Protein 4YE4 (pdb70)

B-factor: mean 60.92, std 20.63, range [20.0, 186.81]

Nearest PDB structures (foldseek):
  4ye4-assembly1_L  TM=1.005E+00  e=3.716E-45  Homo sapiens
  7ps2-assembly1_B  TM=9.802E-01  e=1.406E-34  Homo sapiens
  5ijk-assembly2_D  TM=8.109E-01  e=1.691E-35  Homo sapiens
  3v6f-assembly2_D  TM=8.586E-01  e=1.269E-30  Mus musculus
  6ye3-assembly3_H  TM=7.936E-01  e=4.173E-31  Homo sapiens

Foldseek 3Di:
DFDDDQWAKEDCADPVDQALQSVLCVPGHHHDDWDKFWDPQDKDWFALPPFCVLVNVLVSVLVSCVVFAPFQWWAAPNDIDGDDGDQGFYDFGWMKIFDDPQKWKKFAPDALDQQGTMGRGIMIIRIAPTAGLWDKFFFQWPADARCDAKHWYWSDPVPLPTKIKTFHRDWWKKKKKCAQDQKIKIKTDPVVLVVRVVSVLVVVCVVPPNFKEAFAEDDDDFLRWRFIWTDFRSWIKGWHCRVSGGDIGDVDDMDMIMIGTDQWGQDLSHGIIGGHDDDDGHMTMDIIIRRMGIKGWDDDDADPPRGYIYIYGGDSNSSSSVSSRVSRIHMRRD/DAKAKDDDEEEEAQAKDKIKIADDDDQLLQWKKFKWWFAVVDDIGTAKIQGSVRDIDGDPVCPVAKDKGADRVRRMIMIIGGRHDQRRWTKMKMFIWDWDADPVGDIDTGGDGPYIYPIYTYGYHPDDADFWDKDWQAWDPVQDDPFKGKIWIKTDFGDDDDKDKDKPVNPDDPAKDKDDWDQDPVSGIITMIMGMDGPVCQVPPKIKMWMADVVVRDIDIDTHHHD/DAKAKDDQEAAAAQFAKDKIKIFAPDAQQDVVVSFRQKWKWWDDPPDDIHTQAGSFFHGDPPHDPQWGKDDDPSTMMIIMGGGDHLVRQTWMKMWRDSDPPIDIHNTHGYFYDDDWDFFDKDKDWADVVVVVVQKTKIKIKRHWGPDPDKDKWKAFVHNTDDPQKDKDKDQQDSPRRTIMMMMMGMDGNVVVVVTFKIKIWMDDPNDPDIDIDIDGD

Structure (mmCIF, N/CA/C/O backbone):
data_4YE4
#
_entry.id   4YE4
#
_cell.length_a   87.712
_cell.length_b   99.037
_cell.length_c   180.426
_cell.angle_alpha   90.000
_cell.angle_beta   90.000
_cell.angle_gamma   90.000
#
_symmetry.space_group_name_H-M   'I 2 2 2'
#
loop_
_entity.id
_entity.type
_entity.pdbx_description
1 polymer 'HT593.1 gp120'
2 polymer 'Heavy chain human antibody HJ16'
3 polymer 'Light chain of HJ16'
4 non-polymer 2-acetamido-2-deoxy-beta-D-glucopyranose
5 water water
#
loop_
_atom_site.group_PDB
_atom_site.id
_atom_site.type_symbol
_atom_site.label_atom_id
_atom_site.label_alt_id
_atom_site.label_comp_id
_atom_site.label_asym_id
_atom_site.label_entity_id
_atom_site.label_seq_id
_atom_site.pdbx_PDB_ins_code
_atom_site.Cartn_x
_atom_site.Cartn_y
_atom_site.Cartn_z
_atom_site.occupancy
_atom_site.B_iso_or_equiv
_atom_site.auth_seq_id
_atom_site.auth_comp_id
_atom_site.auth_asym_id
_atom_site.auth_atom_id
_atom_site.pdbx_PDB_model_num
ATOM 1 N N . LYS A 1 3 ? -46.048 30.265 -26.457 1.00 99.07 46 LYS G N 1
ATOM 2 C CA . LYS A 1 3 ? -46.116 29.044 -25.671 1.00 100.87 46 LYS G CA 1
ATOM 3 C C . LYS A 1 3 ? -44.668 28.761 -25.295 1.00 102.44 46 LYS G C 1
ATOM 4 O O . LYS A 1 3 ? -43.793 29.086 -26.082 1.00 99.73 46 LYS G O 1
ATOM 10 N N . GLU A 1 4 ? -44.371 28.168 -24.140 1.00 113.88 47 GLU G N 1
ATOM 11 C CA . GLU A 1 4 ? -42.962 27.837 -23.899 1.00 109.90 47 GLU G CA 1
ATOM 12 C C . GLU A 1 4 ? -42.429 26.857 -24.947 1.00 104.16 47 GLU G C 1
ATOM 13 O O . GLU A 1 4 ? -43.158 25.947 -25.352 1.00 115.01 47 GLU G O 1
ATOM 19 N N . ALA A 1 5 ? -41.189 27.009 -25.408 1.00 71.69 48 ALA G N 1
ATOM 20 C CA . ALA A 1 5 ? -40.724 26.112 -26.465 1.00 65.24 48 ALA G CA 1
ATOM 21 C C . ALA A 1 5 ? -39.224 25.888 -26.535 1.00 69.79 48 ALA G C 1
ATOM 22 O O . ALA A 1 5 ? -38.439 26.776 -26.199 1.00 62.72 48 ALA G O 1
ATOM 24 N N . THR A 1 6 ? -38.825 24.690 -26.953 1.00 100.94 49 THR G N 1
ATOM 25 C CA . THR A 1 6 ? -37.416 24.420 -27.188 1.00 107.60 49 THR G CA 1
ATOM 26 C C . THR A 1 6 ? -37.097 24.514 -28.676 1.00 110.26 49 THR G C 1
ATOM 27 O O . THR A 1 6 ? -37.740 23.814 -29.460 1.00 115.96 49 THR G O 1
ATOM 31 N N . THR A 1 7 ? -36.146 25.336 -29.106 1.00 90.62 50 THR G N 1
ATOM 32 C CA . THR A 1 7 ? -35.799 25.226 -30.514 1.00 83.96 50 THR G CA 1
ATOM 33 C C . THR A 1 7 ? -34.298 25.386 -30.657 1.00 79.24 50 THR G C 1
ATOM 34 O O . THR A 1 7 ? -33.589 25.486 -29.657 1.00 79.50 50 THR G O 1
ATOM 38 N N . THR A 1 8 ? -33.830 25.434 -31.896 1.00 71.56 51 THR G N 1
ATOM 39 C CA . THR A 1 8 ? -32.415 25.568 -32.222 1.00 70.57 51 THR G CA 1
ATOM 40 C C . THR A 1 8 ? -32.044 27.048 -32.403 1.00 68.25 51 THR G C 1
ATOM 41 O O . THR A 1 8 ? -32.244 27.602 -33.479 1.00 67.16 51 THR G O 1
ATOM 45 N N . LEU A 1 9 ? -31.542 27.684 -31.357 1.00 79.34 52 LEU G N 1
ATOM 46 C CA . LEU A 1 9 ? -31.172 29.096 -31.393 1.00 80.55 52 LEU G CA 1
ATOM 47 C C . LEU A 1 9 ? -29.872 29.211 -32.171 1.00 74.36 52 LEU G C 1
ATOM 48 O O . LEU A 1 9 ? -29.028 28.314 -32.124 1.00 79.54 52 LEU G O 1
ATOM 53 N N . PHE A 1 10 ? -29.728 30.311 -32.908 1.00 56.33 53 PHE G N 1
ATOM 54 C CA . PHE A 1 10 ? -28.464 30.555 -33.601 1.00 57.65 53 PHE G CA 1
ATOM 55 C C . PHE A 1 10 ? -27.753 31.720 -32.941 1.00 54.66 53 PHE G C 1
ATOM 56 O O . PHE A 1 10 ? -28.360 32.487 -32.211 1.00 55.41 53 PHE G O 1
ATOM 64 N N . CYS A 1 11 ? -26.453 31.842 -33.186 1.00 54.80 54 CYS G N 1
ATOM 65 C CA . CYS A 1 11 ? -25.656 32.860 -32.514 1.00 47.81 54 CYS G CA 1
ATOM 66 C C . CYS A 1 11 ? -25.278 33.983 -33.446 1.00 43.23 54 CYS G C 1
ATOM 67 O O . CYS A 1 11 ? -25.272 33.816 -34.662 1.00 44.69 54 CYS G O 1
ATOM 70 N N . ALA A 1 12 ? -24.975 35.135 -32.857 1.00 50.19 55 ALA G N 1
ATOM 71 C CA . ALA A 1 12 ? -24.552 36.294 -33.628 1.00 59.60 55 ALA G CA 1
ATOM 72 C C . ALA A 1 12 ? -23.357 36.930 -32.925 1.00 63.12 55 ALA G C 1
ATOM 73 O O . ALA A 1 12 ? -23.279 36.933 -31.701 1.00 58.62 55 ALA G O 1
ATOM 75 N N . SER A 1 13 ? -22.428 37.467 -33.714 1.00 70.25 56 SER G N 1
ATOM 76 C CA . SER A 1 13 ? -21.207 38.070 -33.180 1.00 72.07 56 SER G CA 1
ATOM 77 C C . SER A 1 13 ? -20.516 39.017 -34.160 1.00 74.68 56 SER G C 1
ATOM 78 O O . SER A 1 13 ? -20.880 39.096 -35.328 1.00 80.55 56 SER G O 1
ATOM 81 N N . ASP A 1 14 ? -19.504 39.717 -33.654 1.00 70.37 57 ASP G N 1
ATOM 82 C CA . ASP A 1 14 ? -18.649 40.632 -34.424 1.00 75.53 57 ASP G CA 1
ATOM 83 C C . ASP A 1 14 ? -17.335 40.048 -34.919 1.00 69.61 57 ASP G C 1
ATOM 84 O O . ASP A 1 14 ? -16.365 40.776 -35.105 1.00 72.78 57 ASP G O 1
ATOM 89 N N . ALA A 1 15 ? -17.307 38.741 -35.131 1.00 51.92 58 ALA G N 1
ATOM 90 C CA . ALA A 1 15 ? -16.125 38.062 -35.651 1.00 52.31 58 ALA G CA 1
ATOM 91 C C . ALA A 1 15 ? -15.579 38.672 -36.949 1.00 66.72 58 ALA G C 1
ATOM 92 O O . ALA A 1 15 ? -16.332 39.174 -37.779 1.00 65.09 58 ALA G O 1
ATOM 94 N N . LYS A 1 16 ? -14.250 38.623 -37.084 1.00 95.45 59 LYS G N 1
ATOM 95 C CA . LYS A 1 16 ? -13.535 39.154 -38.245 1.00 107.26 59 LYS G CA 1
ATOM 96 C C . LYS A 1 16 ? -12.867 38.047 -38.998 1.00 111.18 59 LYS G C 1
ATOM 97 O O . LYS A 1 16 ? -12.204 37.201 -38.416 1.00 112.57 59 LYS G O 1
ATOM 103 N N . ALA A 1 17 ? -13.107 38.029 -40.301 1.00 99.88 60 ALA G N 1
ATOM 104 C CA . ALA A 1 17 ? -12.538 37.000 -41.143 1.00 94.15 60 ALA G CA 1
ATOM 105 C C . ALA A 1 17 ? -11.019 37.091 -41.309 1.00 94.01 60 ALA G C 1
ATOM 106 O O . ALA A 1 17 ? -10.394 36.117 -41.733 1.00 94.22 60 ALA G O 1
ATOM 108 N N . TYR A 1 18 ? -10.405 38.227 -40.982 1.00 104.72 61 TYR G N 1
ATOM 109 C CA . TYR A 1 18 ? -8.958 38.340 -41.205 1.00 109.30 61 TYR G CA 1
ATOM 110 C C . TYR A 1 18 ? -8.253 38.163 -39.859 1.00 96.67 61 TYR G C 1
ATOM 111 O O . TYR A 1 18 ? -7.031 38.268 -39.757 1.00 99.70 61 TYR G O 1
ATOM 120 N N . GLU A 1 19 ? -9.055 37.878 -38.838 1.00 81.61 62 GLU G N 1
ATOM 121 C CA . GLU A 1 19 ? -8.586 37.629 -37.476 1.00 73.01 62 GLU G CA 1
ATOM 122 C C . GLU A 1 19 ? -8.450 36.155 -37.148 1.00 68.54 62 GLU G C 1
ATOM 123 O O . GLU A 1 19 ? -9.417 35.397 -37.190 1.00 70.64 62 GLU G O 1
ATOM 129 N N . THR A 1 20 ? -7.216 35.763 -36.852 1.00 61.79 63 THR G N 1
ATOM 130 C CA . THR A 1 20 ? -6.876 34.379 -36.579 1.00 60.10 63 THR G CA 1
ATOM 131 C C . THR A 1 20 ? -7.228 33.930 -35.166 1.00 60.05 63 THR G C 1
ATOM 132 O O . THR A 1 20 ? -7.024 32.765 -34.823 1.00 59.71 63 THR G O 1
ATOM 136 N N . GLU A 1 21 ? -7.717 34.843 -34.330 1.00 73.25 64 GLU G N 1
ATOM 137 C CA . GLU A 1 21 ? -8.084 34.456 -32.972 1.00 76.84 64 GLU G CA 1
ATOM 138 C C . GLU A 1 21 ? -9.210 33.415 -33.056 1.00 72.69 64 GLU G C 1
ATOM 139 O O . GLU A 1 21 ? -10.080 33.510 -33.921 1.00 75.55 64 GLU G O 1
ATOM 145 N N . VAL A 1 22 ? -9.197 32.427 -32.167 1.00 62.73 65 VAL G N 1
ATOM 146 C CA . VAL A 1 22 ? -9.992 31.223 -32.397 1.00 56.82 65 VAL G CA 1
ATOM 147 C C . VAL A 1 22 ? -11.499 31.427 -32.207 1.00 54.87 65 VAL G C 1
ATOM 148 O O . VAL A 1 22 ? -12.305 30.791 -32.899 1.00 59.32 65 VAL G O 1
ATOM 152 N N . HIS A 1 23 ? -11.886 32.319 -31.297 1.00 49.66 66 HIS G N 1
ATOM 153 C CA . HIS A 1 23 ? -13.296 32.670 -31.180 1.00 50.21 66 HIS G CA 1
ATOM 154 C C . HIS A 1 23 ? -13.747 33.373 -32.452 1.00 56.99 66 HIS G C 1
ATOM 155 O O . HIS A 1 23 ? -14.839 33.119 -32.948 1.00 55.78 66 HIS G O 1
ATOM 162 N N . ASN A 1 24 ? -12.904 34.252 -32.987 1.00 62.64 67 ASN G N 1
ATOM 163 C CA . ASN A 1 24 ? -13.253 34.949 -34.222 1.00 63.57 67 ASN G CA 1
ATOM 164 C C . ASN A 1 24 ? -13.437 33.997 -35.388 1.00 66.07 67 ASN G C 1
ATOM 165 O O . ASN A 1 24 ? -14.399 34.106 -36.145 1.00 70.75 67 ASN G O 1
ATOM 170 N N . VAL A 1 25 ? -12.512 33.056 -35.523 1.00 61.46 68 VAL G N 1
ATOM 171 C CA . VAL A 1 25 ? -12.567 32.106 -36.617 1.00 59.02 68 VAL G CA 1
ATOM 172 C C . VAL A 1 25 ? -13.823 31.264 -36.478 1.00 56.18 68 VAL G C 1
ATOM 173 O O . VAL A 1 25 ? -14.556 31.060 -37.448 1.00 58.72 68 VAL G O 1
ATOM 177 N N . TRP A 1 26 ? -14.082 30.794 -35.260 1.00 50.64 69 TRP G N 1
ATOM 178 C CA . TRP A 1 26 ? -15.255 29.961 -35.027 1.00 48.68 69 TRP G CA 1
ATOM 179 C C . TRP A 1 26 ? -16.573 30.688 -35.304 1.00 51.82 69 TRP G C 1
ATOM 180 O O . TRP A 1 26 ? -17.432 30.192 -36.033 1.00 49.53 69 TRP G O 1
ATOM 191 N N . ALA A 1 27 ? -16.706 31.875 -34.731 1.00 64.65 70 ALA G N 1
ATOM 192 C CA . ALA A 1 27 ? -17.886 32.710 -34.890 1.00 67.82 70 ALA G CA 1
ATOM 193 C C . ALA A 1 27 ? -18.098 33.124 -36.339 1.00 67.56 70 ALA G C 1
ATOM 194 O O . ALA A 1 27 ? -19.233 33.316 -36.769 1.00 71.72 70 ALA G O 1
ATOM 196 N N . THR A 1 28 ? -17.011 33.284 -37.087 1.00 59.89 71 THR G N 1
ATOM 197 C CA . THR A 1 28 ? -17.124 33.636 -38.496 1.00 60.57 71 THR G CA 1
ATOM 198 C C . THR A 1 28 ? -17.923 32.601 -39.291 1.00 65.29 71 THR G C 1
ATOM 199 O O . THR A 1 28 ? -18.662 32.963 -40.211 1.00 70.61 71 THR G O 1
ATOM 203 N N . HIS A 1 29 ? -17.820 31.325 -38.922 1.00 63.83 72 HIS G N 1
ATOM 204 C CA . HIS A 1 29 ? -18.581 30.280 -39.614 1.00 67.71 72 HIS G CA 1
ATOM 205 C C . HIS A 1 29 ? -19.873 29.916 -38.890 1.00 49.61 72 HIS G C 1
ATOM 206 O O . HIS A 1 29 ? -20.839 29.486 -39.518 1.00 52.46 72 HIS G O 1
ATOM 213 N N . ALA A 1 30 ? -19.891 30.071 -37.572 1.00 49.29 73 ALA G N 1
ATOM 214 C CA . ALA A 1 30 ? -21.026 29.601 -36.788 1.00 53.48 73 ALA G CA 1
ATOM 215 C C . ALA A 1 30 ? -22.118 30.656 -36.566 1.00 57.59 73 ALA G C 1
ATOM 216 O O . ALA A 1 30 ? -23.266 30.312 -36.285 1.00 64.56 73 ALA G O 1
ATOM 218 N N . CYS A 1 31 ? -21.742 31.926 -36.651 1.00 55.06 74 CYS G N 1
ATOM 219 C CA . CYS A 1 31 ? -22.612 33.004 -36.207 1.00 53.29 74 CYS G CA 1
ATOM 220 C C . CYS A 1 31 ? -22.851 34.090 -37.245 1.00 57.26 74 CYS G C 1
ATOM 221 O O . CYS A 1 31 ? -21.962 34.445 -38.011 1.00 59.97 74 CYS G O 1
ATOM 224 N N . VAL A 1 32 ? -24.068 34.617 -37.235 1.00 58.81 75 VAL G N 1
ATOM 225 C CA . VAL A 1 32 ? -24.431 35.786 -38.013 1.00 64.59 75 VAL G CA 1
ATOM 226 C C . VAL A 1 32 ? -23.823 37.038 -37.403 1.00 61.44 75 VAL G C 1
ATOM 227 O O . VAL A 1 32 ? -23.548 37.073 -36.202 1.00 55.56 75 VAL G O 1
ATOM 231 N N . PRO A 1 33 ? -23.624 38.074 -38.203 1.00 58.54 76 PRO G N 1
ATOM 232 C CA . PRO A 1 33 ? -23.107 39.331 -37.658 1.00 58.79 76 PRO G CA 1
ATOM 233 C C . PRO A 1 33 ? -24.102 39.950 -36.683 1.00 64.17 76 PRO G C 1
ATOM 234 O O . PRO A 1 33 ? -25.303 39.924 -36.927 1.00 66.27 76 PRO G O 1
ATOM 238 N N . THR A 1 34 ? -23.597 40.492 -35.584 1.00 67.85 77 THR G N 1
ATOM 239 C CA . THR A 1 34 ? -24.444 41.075 -34.552 1.00 72.41 77 THR G CA 1
ATOM 240 C C . THR A 1 34 ? -25.094 42.383 -34.985 1.00 77.31 77 THR G C 1
ATOM 241 O O . THR A 1 34 ? -24.532 43.130 -35.779 1.00 55.88 77 THR G O 1
ATOM 245 N N . ASP A 1 35 ? -26.279 42.657 -34.452 1.00 85.43 78 ASP G N 1
ATOM 246 C CA . ASP A 1 35 ? -26.973 43.899 -34.762 1.00 89.00 78 ASP G CA 1
ATOM 247 C C . ASP A 1 35 ? -26.356 45.085 -34.029 1.00 84.39 78 ASP G C 1
ATOM 248 O O . ASP A 1 35 ? -27.067 45.948 -33.517 1.00 87.44 78 ASP G O 1
ATOM 253 N N . PRO A 1 38 ? -30.585 46.799 -32.714 1.00 30.00 81 PRO G N 1
ATOM 254 C CA . PRO A 1 38 ? -31.286 45.858 -31.835 1.00 30.00 81 PRO G CA 1
ATOM 255 C C . PRO A 1 38 ? -32.732 46.274 -31.611 1.00 30.00 81 PRO G C 1
ATOM 256 O O . PRO A 1 38 ? -33.018 47.467 -31.514 1.00 30.00 81 PRO G O 1
ATOM 260 N N . GLN A 1 39 ? -33.631 45.299 -31.531 1.00 133.05 82 GLN G N 1
ATOM 261 C CA . GLN A 1 39 ? -35.045 45.582 -31.325 1.00 127.21 82 GLN G CA 1
ATOM 262 C C . GLN A 1 39 ? -35.547 44.981 -30.018 1.00 113.84 82 GLN G C 1
ATOM 263 O O . GLN A 1 39 ? -35.322 43.806 -29.738 1.00 113.79 82 GLN G O 1
ATOM 269 N N . GLU A 1 40 ? -36.229 45.797 -29.223 1.00 99.83 83 GLU G N 1
ATOM 270 C CA . GLU A 1 40 ? -36.792 45.348 -27.959 1.00 88.70 83 GLU G CA 1
ATOM 271 C C . GLU A 1 40 ? -38.218 45.862 -27.812 1.00 85.48 83 GLU G C 1
ATOM 272 O O . GLU A 1 40 ? -38.462 47.065 -27.885 1.00 87.90 83 GLU G O 1
ATOM 278 N N . VAL A 1 41 ? -39.158 44.948 -27.607 1.00 81.73 84 VAL G N 1
ATOM 279 C CA . VAL A 1 41 ? -40.562 45.320 -27.493 1.00 79.40 84 VAL G CA 1
ATOM 280 C C . VAL A 1 41 ? -41.101 44.995 -26.105 1.00 78.52 84 VAL G C 1
ATOM 281 O O . VAL A 1 41 ? -40.960 43.873 -25.624 1.00 78.61 84 VAL G O 1
ATOM 285 N N . LEU A 1 42 ? -41.727 45.979 -25.470 1.00 75.31 85 LEU G N 1
ATOM 286 C CA . LEU A 1 42 ? -42.276 45.793 -24.134 1.00 74.34 85 LEU G CA 1
ATOM 287 C C . LEU A 1 42 ? -43.700 45.254 -24.189 1.00 82.35 85 LEU G C 1
ATOM 288 O O . LEU A 1 42 ? -44.567 45.830 -24.841 1.00 88.17 85 LEU G O 1
ATOM 293 N N . LEU A 1 43 ? -43.930 44.144 -23.498 1.00 84.64 86 LEU G N 1
ATOM 294 C CA . LEU A 1 43 ? -45.234 43.496 -23.483 1.00 87.87 86 LEU G CA 1
ATOM 295 C C . LEU A 1 43 ? -46.127 43.898 -22.330 1.00 93.22 86 LEU G C 1
ATOM 296 O O . LEU A 1 43 ? -45.939 43.432 -21.201 1.00 90.97 86 LEU G O 1
ATOM 301 N N . GLU A 1 44 ? -47.043 44.834 -22.571 1.00 99.56 87 GLU G N 1
ATOM 302 C CA . GLU A 1 44 ? -47.821 45.339 -21.469 1.00 107.05 87 GLU G CA 1
ATOM 303 C C . GLU A 1 44 ? -48.778 44.433 -20.768 1.00 102.34 87 GLU G C 1
ATOM 304 O O . GLU A 1 44 ? -49.499 43.664 -21.379 1.00 98.73 87 GLU G O 1
ATOM 310 N N . ASN A 1 45 ? -48.699 44.550 -19.454 1.00 109.14 88 ASN G N 1
ATOM 311 C CA . ASN A 1 45 ? -49.588 43.884 -18.530 1.00 111.46 88 ASN G CA 1
ATOM 312 C C . ASN A 1 45 ? -49.518 42.358 -18.647 1.00 102.41 88 ASN G C 1
ATOM 313 O O . ASN A 1 45 ? -50.476 41.653 -18.312 1.00 100.32 88 ASN G O 1
ATOM 318 N N . VAL A 1 46 ? -48.399 41.861 -19.169 1.00 87.31 89 VAL G N 1
ATOM 319 C CA . VAL A 1 46 ? -48.157 40.423 -19.249 1.00 84.48 89 VAL G CA 1
ATOM 320 C C . VAL A 1 46 ? -47.245 40.019 -18.090 1.00 80.03 89 VAL G C 1
ATOM 321 O O . VAL A 1 46 ? -46.277 40.711 -17.748 1.00 75.59 89 VAL G O 1
ATOM 325 N N . THR A 1 47 ? -47.617 38.928 -17.432 1.00 92.24 90 THR G N 1
ATOM 326 C CA . THR A 1 47 ? -46.751 38.279 -16.449 1.00 93.79 90 THR G CA 1
ATOM 327 C C . THR A 1 47 ? -46.392 36.855 -16.840 1.00 91.28 90 THR G C 1
ATOM 328 O O . THR A 1 47 ? -47.262 36.056 -17.191 1.00 91.89 90 THR G O 1
ATOM 332 N N . GLU A 1 48 ? -45.108 36.529 -16.785 1.00 89.22 91 GLU G N 1
ATOM 333 C CA . GLU A 1 48 ? -44.688 35.214 -17.270 1.00 93.26 91 GLU G CA 1
ATOM 334 C C . GLU A 1 48 ? -43.740 34.531 -16.287 1.00 86.42 91 GLU G C 1
ATOM 335 O O . GLU A 1 48 ? -42.806 35.146 -15.773 1.00 83.42 91 GLU G O 1
ATOM 341 N N . ASN A 1 49 ? -44.021 33.262 -16.004 1.00 77.65 92 ASN G N 1
ATOM 342 C CA . ASN A 1 49 ? -43.146 32.452 -15.170 1.00 74.87 92 ASN G CA 1
ATOM 343 C C . ASN A 1 49 ? -41.873 32.053 -15.904 1.00 75.24 92 ASN G C 1
ATOM 344 O O . ASN A 1 49 ? -41.904 31.627 -17.059 1.00 80.54 92 ASN G O 1
ATOM 349 N N . PHE A 1 50 ? -40.754 32.184 -15.196 1.00 68.71 93 PHE G N 1
ATOM 350 C CA . PHE A 1 50 ? -39.445 31.763 -15.678 1.00 63.06 93 PHE G CA 1
ATOM 351 C C . PHE A 1 50 ? -38.822 30.663 -14.826 1.00 59.54 93 PHE G C 1
ATOM 352 O O . PHE A 1 50 ? -39.185 30.488 -13.662 1.00 59.19 93 PHE G O 1
ATOM 360 N N . ASN A 1 51 ? -37.872 29.934 -15.405 1.00 59.03 94 ASN G N 1
ATOM 361 C CA . ASN A 1 51 ? -37.095 28.962 -14.651 1.00 62.15 94 ASN G CA 1
ATOM 362 C C . ASN A 1 51 ? -35.717 28.800 -15.297 1.00 64.66 94 ASN G C 1
ATOM 363 O O . ASN A 1 51 ? -35.549 28.023 -16.240 1.00 65.39 94 ASN G O 1
ATOM 368 N N . MET A 1 52 ? -34.747 29.563 -14.801 1.00 68.43 95 MET G N 1
ATOM 369 C CA . MET A 1 52 ? -33.397 29.605 -15.364 1.00 65.59 95 MET G CA 1
ATOM 370 C C . MET A 1 52 ? -32.666 28.263 -15.262 1.00 68.47 95 MET G C 1
ATOM 371 O O . MET A 1 52 ? -31.698 28.014 -15.983 1.00 73.76 95 MET G O 1
ATOM 376 N N . TRP A 1 53 ? -33.152 27.405 -14.372 1.00 63.56 96 TRP G N 1
ATOM 377 C CA . TRP A 1 53 ? -32.535 26.116 -14.069 1.00 60.21 96 TRP G CA 1
ATOM 378 C C . TRP A 1 53 ? -33.025 25.052 -15.029 1.00 62.09 96 TRP G C 1
ATOM 379 O O . TRP A 1 53 ? -32.475 23.954 -15.100 1.00 60.79 96 TRP G O 1
ATOM 390 N N . LYS A 1 54 ? -34.027 25.419 -15.816 1.00 68.94 97 LYS G N 1
ATOM 391 C CA . LYS A 1 54 ? -34.560 24.509 -16.806 1.00 77.00 97 LYS G CA 1
ATOM 392 C C . LYS A 1 54 ? -34.738 25.358 -18.041 1.00 76.34 97 LYS G C 1
ATOM 393 O O . LYS A 1 54 ? -35.853 25.724 -18.416 1.00 80.09 97 LYS G O 1
ATOM 399 N N . ASN A 1 55 ? -33.613 25.660 -18.681 1.00 65.19 98 ASN G N 1
ATOM 400 C CA . ASN A 1 55 ? -33.594 26.588 -19.791 1.00 54.64 98 ASN G CA 1
ATOM 401 C C . ASN A 1 55 ? -32.683 25.982 -20.828 1.00 53.01 98 ASN G C 1
ATOM 402 O O . ASN A 1 55 ? -31.464 25.966 -20.663 1.00 54.49 98 ASN G O 1
ATOM 407 N N . ASN A 1 56 ? -33.285 25.474 -21.891 1.00 57.46 99 ASN G N 1
ATOM 408 C CA . ASN A 1 56 ? -32.546 24.787 -22.934 1.00 62.95 99 ASN G CA 1
ATOM 409 C C . ASN A 1 56 ? -31.503 25.705 -23.612 1.00 63.46 99 ASN G C 1
ATOM 410 O O . ASN A 1 56 ? -30.542 25.215 -24.220 1.00 68.21 99 ASN G O 1
ATOM 415 N N . MET A 1 57 ? -31.687 27.026 -23.502 1.00 59.89 100 MET G N 1
ATOM 416 C CA . MET A 1 57 ? -30.698 27.985 -24.027 1.00 56.65 100 MET G CA 1
ATOM 417 C C . MET A 1 57 ? -29.320 27.679 -23.433 1.00 52.37 100 MET G C 1
ATOM 418 O O . MET A 1 57 ? -28.302 27.778 -24.123 1.00 54.92 100 MET G O 1
ATOM 423 N N . VAL A 1 58 ? -29.304 27.260 -22.170 1.00 47.60 101 VAL G N 1
ATOM 424 C CA . VAL A 1 58 ? -28.062 26.956 -21.465 1.00 48.33 101 VAL G CA 1
ATOM 425 C C . VAL A 1 58 ? -27.379 25.751 -22.115 1.00 46.49 101 VAL G C 1
ATOM 426 O O . VAL A 1 58 ? -26.159 25.744 -22.324 1.00 45.26 101 VAL G O 1
ATOM 430 N N . GLU A 1 59 ? -28.176 24.747 -22.462 1.00 44.60 102 GLU G N 1
ATOM 431 C CA . GLU A 1 59 ? -27.647 23.544 -23.082 1.00 49.30 102 GLU G CA 1
ATOM 432 C C . GLU A 1 59 ? -27.091 23.874 -24.461 1.00 53.14 102 GLU G C 1
ATOM 433 O O . GLU A 1 59 ? -26.051 23.343 -24.869 1.00 53.13 102 GLU G O 1
ATOM 439 N N . GLN A 1 60 ? -27.788 24.743 -25.186 1.00 59.19 103 GLN G N 1
ATOM 440 C CA . GLN A 1 60 ? -27.322 25.140 -26.515 1.00 65.57 103 GLN G CA 1
ATOM 441 C C . GLN A 1 60 ? -26.006 25.917 -26.474 1.00 61.10 103 GLN G C 1
ATOM 442 O O . GLN A 1 60 ? -25.092 25.645 -27.272 1.00 60.98 103 GLN G O 1
ATOM 448 N N . MET A 1 61 ? -25.905 26.884 -25.563 1.00 52.23 104 MET G N 1
ATOM 449 C CA . MET A 1 61 ? -24.657 27.625 -25.443 1.00 47.60 104 MET G CA 1
ATOM 450 C C . MET A 1 61 ? -23.556 26.628 -25.088 1.00 48.29 104 MET G C 1
ATOM 451 O O . MET A 1 61 ? -22.458 26.690 -25.649 1.00 41.56 104 MET G O 1
ATOM 456 N N . GLN A 1 62 ? -23.865 25.697 -24.181 1.00 52.34 105 GLN G N 1
ATOM 457 C CA . GLN A 1 62 ? -22.895 24.680 -23.780 1.00 49.35 105 GLN G CA 1
ATOM 458 C C . GLN A 1 62 ? -22.369 23.915 -24.982 1.00 51.73 105 GLN G C 1
ATOM 459 O O . GLN A 1 62 ? -21.159 23.779 -25.148 1.00 57.38 105 GLN G O 1
ATOM 465 N N . GLU A 1 63 ? -23.273 23.410 -25.813 1.00 51.10 106 GLU G N 1
ATOM 466 C CA . GLU A 1 63 ? -22.865 22.717 -27.029 1.00 48.66 106 GLU G CA 1
ATOM 467 C C . GLU A 1 63 ? -21.988 23.569 -27.941 1.00 45.90 106 GLU G C 1
ATOM 468 O O . GLU A 1 63 ? -20.985 23.089 -28.485 1.00 46.62 106 GLU G O 1
ATOM 474 N N . ASP A 1 64 ? -22.340 24.843 -28.081 1.00 56.21 107 ASP G N 1
ATOM 475 C CA . ASP A 1 64 ? -21.548 25.714 -28.938 1.00 63.71 107 ASP G CA 1
ATOM 476 C C . ASP A 1 64 ? -20.143 25.945 -28.419 1.00 65.96 107 ASP G C 1
ATOM 477 O O . ASP A 1 64 ? -19.187 25.912 -29.185 1.00 74.34 107 ASP G O 1
ATOM 482 N N . ILE A 1 65 ? -20.011 26.201 -27.125 1.00 49.71 108 ILE G N 1
ATOM 483 C CA . ILE A 1 65 ? -18.695 26.464 -26.576 1.00 39.94 108 ILE G CA 1
ATOM 484 C C . ILE A 1 65 ? -17.857 25.187 -26.530 1.00 43.01 108 ILE G C 1
ATOM 485 O O . ILE A 1 65 ? -16.636 25.231 -26.728 1.00 44.75 108 ILE G O 1
ATOM 490 N N . ILE A 1 66 ? -18.507 24.050 -26.279 1.00 40.38 109 ILE G N 1
ATOM 491 C CA . ILE A 1 66 ? -17.809 22.775 -26.366 1.00 41.78 109 ILE G CA 1
ATOM 492 C C . ILE A 1 66 ? -17.238 22.608 -27.767 1.00 47.10 109 ILE G C 1
ATOM 493 O O . ILE A 1 66 ? -16.078 22.231 -27.929 1.00 52.04 109 ILE G O 1
ATOM 498 N N . SER A 1 67 ? -18.040 22.940 -28.776 1.00 45.80 110 SER G N 1
ATOM 499 C CA . SER A 1 67 ? -17.607 22.774 -30.162 1.00 47.82 110 SER G CA 1
ATOM 500 C C . SER A 1 67 ? -16.480 23.750 -30.508 1.00 55.23 110 SER G C 1
ATOM 501 O O . SER A 1 67 ? -15.529 23.389 -31.211 1.00 58.92 110 SER G O 1
ATOM 504 N N . LEU A 1 68 ? -16.606 24.983 -30.015 1.00 57.86 111 LEU G N 1
ATOM 505 C CA . LEU A 1 68 ? -15.611 26.038 -30.220 1.00 60.05 111 LEU G CA 1
ATOM 506 C C . LEU A 1 68 ? -14.262 25.601 -29.681 1.00 60.92 111 LEU G C 1
ATOM 507 O O . LEU A 1 68 ? -13.241 25.729 -30.349 1.00 60.09 111 LEU G O 1
ATOM 512 N N . TRP A 1 69 ? -14.284 25.078 -28.462 1.00 61.39 112 TRP G N 1
ATOM 513 C CA . TRP A 1 69 ? -13.080 24.623 -27.786 1.00 61.16 112 TRP G CA 1
ATOM 514 C C . TRP A 1 69 ? -12.519 23.427 -28.520 1.00 65.76 112 TRP G C 1
ATOM 515 O O . TRP A 1 69 ? -11.310 23.328 -28.716 1.00 66.11 112 TRP G O 1
ATOM 526 N N . ASP A 1 70 ? -13.395 22.508 -28.903 1.00 69.18 113 ASP G N 1
ATOM 527 C CA . ASP A 1 70 ? -12.968 21.273 -29.521 1.00 75.36 113 ASP G CA 1
ATOM 528 C C . ASP A 1 70 ? -12.237 21.622 -30.813 1.00 75.11 113 ASP G C 1
ATOM 529 O O . ASP A 1 70 ? -11.256 20.961 -31.163 1.00 72.23 113 ASP G O 1
ATOM 534 N N . GLN A 1 71 ? -12.710 22.634 -31.535 1.00 87.32 114 GLN G N 1
ATOM 535 C CA . GLN A 1 71 ? -12.026 23.027 -32.768 1.00 94.15 114 GLN G CA 1
ATOM 536 C C . GLN A 1 71 ? -10.777 23.885 -32.499 1.00 91.63 114 GLN G C 1
ATOM 537 O O . GLN A 1 71 ? -9.832 23.884 -33.293 1.00 94.51 114 GLN G O 1
ATOM 543 N N . SER A 1 72 ? -10.763 24.579 -31.365 1.00 81.88 115 SER G N 1
ATOM 544 C CA . SER A 1 72 ? -9.775 25.635 -31.152 1.00 81.66 115 SER G CA 1
ATOM 545 C C . SER A 1 72 ? -8.647 25.174 -30.238 1.00 77.46 115 SER G C 1
ATOM 546 O O . SER A 1 72 ? -7.470 25.355 -30.544 1.00 77.08 115 SER G O 1
ATOM 549 N N . LEU A 1 73 ? -9.019 24.610 -29.093 1.00 79.42 116 LEU G N 1
ATOM 550 C CA . LEU A 1 73 ? -8.054 24.179 -28.084 1.00 75.69 116 LEU G CA 1
ATOM 551 C C . LEU A 1 73 ? -7.936 22.663 -28.082 1.00 72.16 116 LEU G C 1
ATOM 552 O O . LEU A 1 73 ? -8.690 21.957 -27.410 1.00 71.59 116 LEU G O 1
ATOM 557 N N . LYS A 1 74 ? -6.962 22.178 -28.832 1.00 72.13 117 LYS G N 1
ATOM 558 C CA . LYS A 1 74 ? -6.741 20.758 -28.994 1.00 69.08 117 LYS G CA 1
ATOM 559 C C . LYS A 1 74 ? -5.785 20.346 -27.914 1.00 63.79 117 LYS G C 1
ATOM 560 O O . LYS A 1 74 ? -4.685 20.886 -27.811 1.00 62.81 117 LYS G O 1
ATOM 566 N N . PRO A 1 75 ? -6.216 19.416 -27.064 1.00 67.13 118 PRO G N 1
ATOM 567 C CA . PRO A 1 75 ? -5.192 18.934 -26.152 1.00 71.97 118 PRO G CA 1
ATOM 568 C C . PRO A 1 75 ? -4.281 18.014 -26.942 1.00 75.76 118 PRO G C 1
ATOM 569 O O . PRO A 1 75 ? -4.710 17.442 -27.945 1.00 78.95 118 PRO G O 1
ATOM 573 N N . CYS A 1 76 ? -3.032 17.900 -26.516 1.00 79.97 119 CYS G N 1
ATOM 574 C CA . CYS A 1 76 ? -2.088 17.027 -27.194 1.00 84.67 119 CYS G CA 1
ATOM 575 C C . CYS A 1 76 ? -2.560 15.615 -26.968 1.00 82.20 119 CYS G C 1
ATOM 576 O O . CYS A 1 76 ? -2.420 14.752 -27.833 1.00 83.31 119 CYS G O 1
ATOM 579 N N . VAL A 1 77 ? -3.167 15.394 -25.808 1.00 83.55 120 VAL G N 1
ATOM 580 C CA . VAL A 1 77 ? -3.616 14.053 -25.457 1.00 84.87 120 VAL G CA 1
ATOM 581 C C . VAL A 1 77 ? -4.919 14.160 -24.694 1.00 82.43 120 VAL G C 1
ATOM 582 O O . VAL A 1 77 ? -5.108 15.062 -23.893 1.00 87.34 120 VAL G O 1
ATOM 586 N N . LYS A 1 78 ? -5.840 13.252 -24.977 1.00 65.56 121 LYS G N 1
ATOM 587 C CA . LYS A 1 78 ? -7.129 13.269 -24.324 1.00 63.93 121 LYS G CA 1
ATOM 588 C C . LYS A 1 78 ? -7.496 11.853 -23.935 1.00 64.01 121 LYS G C 1
ATOM 589 O O . LYS A 1 78 ? -7.354 10.927 -24.721 1.00 67.13 121 LYS G O 1
ATOM 595 N N . LEU A 1 79 ? -7.988 11.695 -22.717 1.00 72.66 122 LEU G N 1
ATOM 596 C CA . LEU A 1 79 ? -8.351 10.390 -22.191 1.00 79.48 122 LEU G CA 1
ATOM 597 C C . LEU A 1 79 ? -9.798 10.548 -21.763 1.00 84.64 122 LEU G C 1
ATOM 598 O O . LEU A 1 79 ? -10.095 11.305 -20.848 1.00 82.06 122 LEU G O 1
ATOM 603 N N . THR A 1 80 ? -10.699 9.843 -22.441 1.00 92.49 123 THR G N 1
ATOM 604 C CA . THR A 1 80 ? -12.111 9.829 -22.069 1.00 97.13 123 THR G CA 1
ATOM 605 C C . THR A 1 80 ? -12.725 8.443 -22.096 1.00 106.65 123 THR G C 1
ATOM 606 O O . THR A 1 80 ? -12.653 7.760 -23.117 1.00 110.10 123 THR G O 1
ATOM 610 N N . GLY A 1 81 ? -13.378 8.056 -21.002 1.00 108.01 124 GLY G N 1
ATOM 611 C CA . GLY A 1 81 ? -14.094 6.792 -20.944 1.00 122.47 124 GLY G CA 1
ATOM 612 C C . GLY A 1 81 ? -13.110 5.689 -21.268 1.00 135.23 124 GLY G C 1
ATOM 613 O O . GLY A 1 81 ? -13.409 4.755 -22.021 1.00 135.27 124 GLY G O 1
ATOM 614 N N . GLY A 1 82 ? -11.929 5.808 -20.662 1.00 152.47 125 GLY G N 1
ATOM 615 C CA . GLY A 1 82 ? -10.871 4.827 -20.795 1.00 155.89 125 GLY G CA 1
ATOM 616 C C . GLY A 1 82 ? -10.217 4.793 -22.165 1.00 151.16 125 GLY G C 1
ATOM 617 O O . GLY A 1 82 ? -9.169 4.183 -22.308 1.00 156.75 125 GLY G O 1
ATOM 618 N N . SER A 1 83 ? -10.700 5.599 -23.106 1.00 144.93 199 SER G N 1
ATOM 619 C CA . SER A 1 83 ? -10.136 5.618 -24.454 1.00 133.79 199 SER G CA 1
ATOM 620 C C . SER A 1 83 ? -9.209 6.798 -24.669 1.00 123.29 199 SER G C 1
ATOM 621 O O . SER A 1 83 ? -9.506 7.923 -24.260 1.00 121.62 199 SER G O 1
ATOM 624 N N . VAL A 1 84 ? -8.067 6.530 -25.302 1.00 110.79 200 VAL G N 1
ATOM 625 C CA . VAL A 1 84 ? -7.058 7.563 -25.445 1.00 104.10 200 VAL G CA 1
ATOM 626 C C . VAL A 1 84 ? -6.936 8.017 -26.895 1.00 99.46 200 VAL G C 1
ATOM 627 O O . VAL A 1 84 ? -6.872 7.203 -27.814 1.00 100.51 200 VAL G O 1
ATOM 631 N N . ILE A 1 85 ? -6.890 9.335 -27.073 1.00 99.99 201 ILE G N 1
ATOM 632 C CA . ILE A 1 85 ? -6.570 10.001 -28.335 1.00 99.31 201 ILE G CA 1
ATOM 633 C C . ILE A 1 85 ? -5.373 10.964 -28.247 1.00 95.50 201 ILE G C 1
ATOM 634 O O . ILE A 1 85 ? -5.235 11.683 -27.266 1.00 92.80 201 ILE G O 1
ATOM 639 N N . THR A 1 86 ? -4.497 10.973 -29.248 1.00 96.98 202 THR G N 1
ATOM 640 C CA . THR A 1 86 ? -3.469 12.017 -29.324 1.00 92.06 202 THR G CA 1
ATOM 641 C C . THR A 1 86 ? -3.493 12.730 -30.683 1.00 87.60 202 THR G C 1
ATOM 642 O O . THR A 1 86 ? -3.872 12.145 -31.697 1.00 90.53 202 THR G O 1
ATOM 646 N N . GLN A 1 87 ? -3.087 13.996 -30.694 1.00 81.94 203 GLN G N 1
ATOM 647 C CA . GLN A 1 87 ? -3.221 14.837 -31.882 1.00 77.13 203 GLN G CA 1
ATOM 648 C C . GLN A 1 87 ? -2.351 16.086 -31.775 1.00 71.50 203 GLN G C 1
ATOM 649 O O . GLN A 1 87 ? -1.827 16.396 -30.706 1.00 68.13 203 GLN G O 1
ATOM 655 N N . ALA A 1 88 ? -2.211 16.804 -32.884 1.00 68.06 204 ALA G N 1
ATOM 656 C CA . ALA A 1 88 ? -1.489 18.068 -32.889 1.00 71.14 204 ALA G CA 1
ATOM 657 C C . ALA A 1 88 ? -2.172 19.069 -31.957 1.00 77.42 204 ALA G C 1
ATOM 658 O O . ALA A 1 88 ? -3.404 19.127 -31.882 1.00 75.39 204 ALA G O 1
ATOM 660 N N . CYS A 1 89 ? -1.365 19.852 -31.249 1.00 87.99 205 CYS G N 1
ATOM 661 C CA . CYS A 1 89 ? -1.858 20.758 -30.212 1.00 85.63 205 CYS G CA 1
ATOM 662 C C . CYS A 1 89 ? -1.139 22.101 -30.279 1.00 83.44 205 CYS G C 1
ATOM 663 O O . CYS A 1 89 ? -0.446 22.481 -29.333 1.00 86.08 205 CYS G O 1
ATOM 666 N N . PRO A 1 90 ? -1.324 22.840 -31.386 1.00 73.10 206 PRO G N 1
ATOM 667 C CA . PRO A 1 90 ? -0.674 24.143 -31.570 1.00 73.01 206 PRO G CA 1
ATOM 668 C C . PRO A 1 90 ? -1.140 25.229 -30.613 1.00 72.68 206 PRO G C 1
ATOM 669 O O . PRO A 1 90 ? -2.271 25.185 -30.129 1.00 72.46 206 PRO G O 1
ATOM 673 N N . LYS A 1 91 ? -0.259 26.181 -30.321 1.00 76.49 207 LYS G N 1
ATOM 674 C CA . LYS A 1 91 ? -0.670 27.329 -29.535 1.00 71.38 207 LYS G CA 1
ATOM 675 C C . LYS A 1 91 ? -1.544 28.199 -30.419 1.00 73.22 207 LYS G C 1
ATOM 676 O O . LYS A 1 91 ? -1.382 28.231 -31.639 1.00 71.16 207 LYS G O 1
ATOM 682 N N . VAL A 1 92 ? -2.469 28.913 -29.797 1.00 71.75 208 VAL G N 1
ATOM 683 C CA . VAL A 1 92 ? -3.431 29.704 -30.539 1.00 65.33 208 VAL G CA 1
ATOM 684 C C . VAL A 1 92 ? -3.539 31.073 -29.906 1.00 62.64 208 VAL G C 1
ATOM 685 O O . VAL A 1 92 ? -3.067 31.284 -28.789 1.00 59.52 208 VAL G O 1
ATOM 689 N N . SER A 1 93 ? -4.177 31.999 -30.609 1.00 69.95 209 SER G N 1
ATOM 690 C CA . SER A 1 93 ? -4.536 33.266 -29.999 1.00 73.29 209 SER G CA 1
ATOM 691 C C . SER A 1 93 ? -5.948 33.084 -29.461 1.00 70.08 209 SER G C 1
ATOM 692 O O . SER A 1 93 ? -6.824 32.556 -30.146 1.00 67.38 209 SER G O 1
ATOM 695 N N . PHE A 1 94 ? -6.151 33.508 -28.222 1.00 68.18 210 PHE G N 1
ATOM 696 C CA . PHE A 1 94 ? -7.340 33.151 -27.464 1.00 61.00 210 PHE G CA 1
ATOM 697 C C . PHE A 1 94 ? -7.782 34.340 -26.627 1.00 59.30 210 PHE G C 1
ATOM 698 O O . PHE A 1 94 ? -7.122 34.723 -25.660 1.00 60.30 210 PHE G O 1
ATOM 706 N N . GLU A 1 95 ? -8.906 34.922 -27.020 1.00 59.17 211 GLU G N 1
ATOM 707 C CA . GLU A 1 95 ? -9.514 36.017 -26.283 1.00 63.56 211 GLU G CA 1
ATOM 708 C C . GLU A 1 95 ? -11.011 36.008 -26.534 1.00 54.19 211 GLU G C 1
ATOM 709 O O . GLU A 1 95 ? -11.453 36.347 -27.632 1.00 53.56 211 GLU G O 1
ATOM 715 N N . PRO A 1 96 ? -11.800 35.622 -25.522 1.00 49.14 212 PRO G N 1
ATOM 716 C CA . PRO A 1 96 ? -13.242 35.534 -25.775 1.00 48.33 212 PRO G CA 1
ATOM 717 C C . PRO A 1 96 ? -13.841 36.836 -26.315 1.00 50.93 212 PRO G C 1
ATOM 718 O O . PRO A 1 96 ? -13.434 37.928 -25.912 1.00 56.38 212 PRO G O 1
ATOM 722 N N . ILE A 1 97 ? -14.808 36.690 -27.220 1.00 40.94 213 ILE G N 1
ATOM 723 C CA . ILE A 1 97 ? -15.603 37.794 -27.744 1.00 42.00 213 ILE G CA 1
ATOM 724 C C . ILE A 1 97 ? -17.063 37.617 -27.346 1.00 41.60 213 ILE G C 1
ATOM 725 O O . ILE A 1 97 ? -17.500 36.504 -27.057 1.00 36.71 213 ILE G O 1
ATOM 730 N N . PRO A 1 98 ? -17.831 38.713 -27.338 1.00 47.83 214 PRO G N 1
ATOM 731 C CA . PRO A 1 98 ? -19.252 38.574 -27.001 1.00 46.26 214 PRO G CA 1
ATOM 732 C C . PRO A 1 98 ? -20.045 37.760 -28.024 1.00 50.65 214 PRO G C 1
ATOM 733 O O . PRO A 1 98 ? -19.908 37.972 -29.230 1.00 57.06 214 PRO G O 1
ATOM 737 N N . ILE A 1 99 ? -20.846 36.818 -27.529 1.00 52.34 215 ILE G N 1
ATOM 738 C CA . ILE A 1 99 ? -21.722 36.011 -28.370 1.00 53.55 215 ILE G CA 1
ATOM 739 C C . ILE A 1 99 ? -23.191 36.277 -27.987 1.00 56.10 215 ILE G C 1
ATOM 740 O O . ILE A 1 99 ? -23.541 36.309 -26.807 1.00 60.49 215 ILE G O 1
ATOM 745 N N . HIS A 1 100 ? -24.041 36.517 -28.985 1.00 53.99 216 HIS G N 1
ATOM 746 C CA . HIS A 1 100 ? -25.478 36.687 -28.756 1.00 50.55 216 HIS G CA 1
ATOM 747 C C . HIS A 1 100 ? -26.307 35.469 -29.150 1.00 44.75 216 HIS G C 1
ATOM 748 O O . HIS A 1 100 ? -26.006 34.826 -30.152 1.00 42.53 216 HIS G O 1
ATOM 755 N N . TYR A 1 101 ? -27.383 35.174 -28.423 1.00 45.17 217 TYR G N 1
ATOM 756 C CA . TYR A 1 101 ? -28.246 34.090 -28.874 1.00 48.92 217 TYR G CA 1
ATOM 757 C C . TYR A 1 101 ? -29.586 34.623 -29.364 1.00 54.11 217 TYR G C 1
ATOM 758 O O . TYR A 1 101 ? -30.239 35.432 -28.702 1.00 51.73 217 TYR G O 1
ATOM 767 N N . CYS A 1 102 ? -29.964 34.148 -30.546 1.00 54.84 218 CYS G N 1
ATOM 768 C CA . CYS A 1 102 ? -31.115 34.635 -31.294 1.00 58.07 218 CYS G CA 1
ATOM 769 C C . CYS A 1 102 ? -32.104 33.553 -31.736 1.00 62.58 218 CYS G C 1
ATOM 770 O O . CYS A 1 102 ? -31.710 32.419 -32.070 1.00 62.51 218 CYS G O 1
ATOM 773 N N . THR A 1 103 ? -33.383 33.935 -31.747 1.00 69.87 219 THR G N 1
ATOM 774 C CA . THR A 1 103 ? -34.495 33.065 -32.126 1.00 66.93 219 THR G CA 1
ATOM 775 C C . THR A 1 103 ? -34.794 33.152 -33.607 1.00 62.91 219 THR G C 1
ATOM 776 O O . THR A 1 103 ? -34.884 34.245 -34.167 1.00 60.98 219 THR G O 1
ATOM 780 N N . PRO A 1 104 ? -34.944 31.990 -34.249 1.00 62.06 220 PRO G N 1
ATOM 781 C CA . PRO A 1 104 ? -35.305 31.962 -35.664 1.00 64.50 220 PRO G CA 1
ATOM 782 C C . PRO A 1 104 ? -36.782 32.296 -35.827 1.00 65.41 220 PRO G C 1
ATOM 783 O O . PRO A 1 104 ? -37.480 32.471 -34.826 1.00 65.03 220 PRO G O 1
ATOM 787 N N . ALA A 1 105 ? -37.241 32.394 -37.068 1.00 66.34 221 ALA G N 1
ATOM 788 C CA . ALA A 1 105 ? -38.633 32.726 -37.358 1.00 70.23 221 ALA G CA 1
ATOM 789 C C . ALA A 1 105 ? -39.593 31.787 -36.631 1.00 70.80 221 ALA G C 1
ATOM 790 O O . ALA A 1 105 ? -39.323 30.593 -36.505 1.00 70.25 221 ALA G O 1
ATOM 792 N N . GLY A 1 106 ? -40.683 32.339 -36.105 1.00 78.29 222 GLY G N 1
ATOM 793 C CA . GLY A 1 106 ? -41.650 31.539 -35.373 1.00 81.25 222 GLY G CA 1
ATOM 794 C C . GLY A 1 106 ? -41.457 31.471 -33.871 1.00 78.53 222 GLY G C 1
ATOM 795 O O . GLY A 1 106 ? -42.282 30.898 -33.161 1.00 83.51 222 GLY G O 1
ATOM 796 N N . PHE A 1 107 ? -40.355 32.026 -33.386 1.00 64.89 223 PHE G N 1
ATOM 797 C CA . PHE A 1 107 ? -40.053 31.981 -31.965 1.00 61.26 223 PHE G CA 1
ATOM 798 C C . PHE A 1 107 ? -39.674 33.366 -31.468 1.00 62.38 223 PHE G C 1
ATOM 799 O O . PHE A 1 107 ? -39.277 34.233 -32.248 1.00 64.22 223 PHE G O 1
ATOM 807 N N . ALA A 1 108 ? -39.844 33.579 -30.168 1.00 61.05 224 ALA G N 1
ATOM 808 C CA . ALA A 1 108 ? -39.469 34.830 -29.522 1.00 59.76 224 ALA G CA 1
ATOM 809 C C . ALA A 1 108 ? -38.689 34.568 -28.237 1.00 55.76 224 ALA G C 1
ATOM 810 O O . ALA A 1 108 ? -38.863 33.537 -27.602 1.00 53.87 224 ALA G O 1
ATOM 812 N N . ILE A 1 109 ? -37.772 35.462 -27.899 1.00 56.89 225 ILE G N 1
ATOM 813 C CA . ILE A 1 109 ? -37.155 35.441 -26.582 1.00 54.60 225 ILE G CA 1
ATOM 814 C C . ILE A 1 109 ? -37.881 36.390 -25.637 1.00 61.98 225 ILE G C 1
ATOM 815 O O . ILE A 1 109 ? -38.039 37.572 -25.941 1.00 65.88 225 ILE G O 1
ATOM 820 N N . LEU A 1 110 ? -38.368 35.876 -24.515 1.00 65.20 226 LEU G N 1
ATOM 821 C CA . LEU A 1 110 ? -38.935 36.760 -23.509 1.00 62.32 226 LEU G CA 1
ATOM 822 C C . LEU A 1 110 ? -37.806 37.049 -22.546 1.00 59.34 226 LEU G C 1
ATOM 823 O O . LEU A 1 110 ? -36.989 36.172 -22.235 1.00 54.84 226 LEU G O 1
ATOM 828 N N . LYS A 1 111 ? -37.788 38.292 -22.080 1.00 61.48 227 LYS G N 1
ATOM 829 C CA . LYS A 1 111 ? -36.790 38.800 -21.164 1.00 56.92 227 LYS G CA 1
ATOM 830 C C . LYS A 1 111 ? -37.474 39.392 -19.953 1.00 57.55 227 LYS G C 1
ATOM 831 O O . LYS A 1 111 ? -38.442 40.162 -20.070 1.00 59.54 227 LYS G O 1
ATOM 837 N N . CYS A 1 112 ? -36.940 39.031 -18.791 1.00 52.71 228 CYS G N 1
ATOM 838 C CA . CYS A 1 112 ? -37.424 39.528 -17.514 1.00 52.73 228 CYS G CA 1
ATOM 839 C C . CYS A 1 112 ? -36.613 40.736 -17.066 1.00 53.27 228 CYS G C 1
ATOM 840 O O . CYS A 1 112 ? -35.398 40.649 -16.885 1.00 54.54 228 CYS G O 1
ATOM 843 N N . ASN A 1 113 ? -37.296 41.865 -16.909 1.00 56.48 229 ASN G N 1
ATOM 844 C CA . ASN A 1 113 ? -36.659 43.118 -16.524 1.00 60.16 229 ASN G CA 1
ATOM 845 C C . ASN A 1 113 ? -36.899 43.514 -15.069 1.00 62.86 229 ASN G C 1
ATOM 846 O O . ASN A 1 113 ? -36.473 44.587 -14.653 1.00 64.98 229 ASN G O 1
ATOM 851 N N . ASP A 1 114 ? -37.537 42.643 -14.290 1.00 68.97 230 ASP G N 1
ATOM 852 C CA . ASP A 1 114 ? -37.729 42.892 -12.858 1.00 77.63 230 ASP G CA 1
ATOM 853 C C . ASP A 1 114 ? -36.384 43.100 -12.175 1.00 78.79 230 ASP G C 1
ATOM 854 O O . ASP A 1 114 ? -35.426 42.381 -12.463 1.00 76.81 230 ASP G O 1
ATOM 859 N N . ARG A 1 115 ? -36.304 44.063 -11.255 1.00 89.91 231 ARG G N 1
ATOM 860 C CA . ARG A 1 115 ? -35.032 44.276 -10.575 1.00 90.24 231 ARG G CA 1
ATOM 861 C C . ARG A 1 115 ? -34.821 43.205 -9.510 1.00 84.51 231 ARG G C 1
ATOM 862 O O . ARG A 1 115 ? -35.763 42.769 -8.834 1.00 83.42 231 ARG G O 1
ATOM 870 N N . ASN A 1 116 ? -33.556 42.812 -9.378 1.00 64.24 232 ASN G N 1
ATOM 871 C CA . ASN A 1 116 ? -33.122 41.735 -8.500 1.00 66.81 232 ASN G CA 1
ATOM 872 C C . ASN A 1 116 ? -34.058 40.541 -8.673 1.00 68.64 232 ASN G C 1
ATOM 873 O O . ASN A 1 116 ? -34.457 39.918 -7.693 1.00 72.79 232 ASN G O 1
ATOM 878 N N . PHE A 1 117 ? -34.414 40.230 -9.919 1.00 67.34 233 PHE G N 1
ATOM 879 C CA . PHE A 1 117 ? -35.201 39.037 -10.226 1.00 66.14 233 PHE G CA 1
ATOM 880 C C . PHE A 1 117 ? -34.339 37.791 -10.036 1.00 62.83 233 PHE G C 1
ATOM 881 O O . PHE A 1 117 ? -33.264 37.707 -10.620 1.00 56.15 233 PHE G O 1
ATOM 889 N N . ASN A 1 118 ? -34.793 36.826 -9.242 1.00 69.84 234 ASN G N 1
ATOM 890 C CA . ASN A 1 118 ? -33.950 35.667 -8.915 1.00 73.19 234 ASN G CA 1
ATOM 891 C C . ASN A 1 118 ? -33.879 34.543 -9.957 1.00 66.49 234 ASN G C 1
ATOM 892 O O . ASN A 1 118 ? -33.185 33.554 -9.744 1.00 61.90 234 ASN G O 1
ATOM 897 N N . GLY A 1 119 ? -34.605 34.653 -11.059 1.00 74.97 235 GLY G N 1
ATOM 898 C CA . GLY A 1 119 ? -34.464 33.624 -12.072 1.00 80.08 235 GLY G CA 1
ATOM 899 C C . GLY A 1 119 ? -35.565 32.590 -12.167 1.00 81.84 235 GLY G C 1
ATOM 900 O O . GLY A 1 119 ? -35.658 31.876 -13.169 1.00 84.98 235 GLY G O 1
ATOM 901 N N . THR A 1 120 ? -36.401 32.487 -11.140 1.00 72.69 236 THR G N 1
ATOM 902 C CA . THR A 1 120 ? -37.515 31.555 -11.221 1.00 72.75 236 THR G CA 1
ATOM 903 C C . THR A 1 120 ? -38.759 32.202 -10.665 1.00 72.79 236 THR G C 1
ATOM 904 O O . THR A 1 120 ? -38.689 33.108 -9.839 1.00 81.17 236 THR G O 1
ATOM 908 N N . GLY A 1 121 ? -39.909 31.717 -11.106 1.00 65.53 237 GLY G N 1
ATOM 909 C CA . GLY A 1 121 ? -41.157 32.269 -10.633 1.00 72.52 237 GLY G CA 1
ATOM 910 C C . GLY A 1 121 ? -41.599 33.372 -11.578 1.00 75.66 237 GLY G C 1
ATOM 911 O O . GLY A 1 121 ? -41.030 33.538 -12.658 1.00 74.59 237 GLY G O 1
ATOM 912 N N . PRO A 1 122 ? -42.607 34.147 -11.164 1.00 78.89 238 PRO G N 1
ATOM 913 C CA . PRO A 1 122 ? -43.282 35.123 -12.028 1.00 76.97 238 PRO G CA 1
ATOM 914 C C . PRO A 1 122 ? -42.505 36.423 -12.254 1.00 74.35 238 PRO G C 1
ATOM 915 O O . PRO A 1 122 ? -41.890 36.949 -11.325 1.00 73.45 238 PRO G O 1
ATOM 919 N N . CYS A 1 123 ? -42.514 36.913 -13.489 1.00 76.85 239 CYS G N 1
ATOM 920 C CA . CYS A 1 123 ? -41.894 38.194 -13.805 1.00 73.87 239 CYS G CA 1
ATOM 921 C C . CYS A 1 123 ? -43.010 39.120 -14.279 1.00 76.83 239 CYS G C 1
ATOM 922 O O . CYS A 1 123 ? -43.824 38.723 -15.139 1.00 86.43 239 CYS G O 1
ATOM 925 N N . LYS A 1 124 ? -43.076 40.324 -13.710 1.00 65.05 240 LYS G N 1
ATOM 926 C CA . LYS A 1 124 ? -44.167 41.239 -14.032 1.00 68.14 240 LYS G CA 1
ATOM 927 C C . LYS A 1 124 ? -43.776 42.385 -14.988 1.00 70.06 240 LYS G C 1
ATOM 928 O O . LYS A 1 124 ? -44.641 43.040 -15.577 1.00 76.52 240 LYS G O 1
ATOM 934 N N . ASN A 1 125 ? -42.485 42.547 -15.246 1.00 72.22 241 ASN G N 1
ATOM 935 C CA . ASN A 1 125 ? -42.025 43.567 -16.186 1.00 71.86 241 ASN G CA 1
ATOM 936 C C . ASN A 1 125 ? -41.272 42.856 -17.293 1.00 66.52 241 ASN G C 1
ATOM 937 O O . ASN A 1 125 ? -40.051 42.719 -17.251 1.00 69.16 241 ASN G O 1
ATOM 942 N N . VAL A 1 126 ? -42.024 42.428 -18.297 1.00 59.81 242 VAL G N 1
ATOM 943 C CA . VAL A 1 126 ? -41.525 41.550 -19.347 1.00 59.29 242 VAL G CA 1
ATOM 944 C C . VAL A 1 126 ? -41.450 42.212 -20.717 1.00 59.69 242 VAL G C 1
ATOM 945 O O . VAL A 1 126 ? -42.343 42.973 -21.098 1.00 63.86 242 VAL G O 1
ATOM 949 N N . SER A 1 127 ? -40.368 41.939 -21.446 1.00 53.40 243 SER G N 1
ATOM 950 C CA . SER A 1 127 ? -40.260 42.429 -22.817 1.00 54.61 243 SER G CA 1
ATOM 951 C C . SER A 1 127 ? -39.919 41.249 -23.707 1.00 56.77 243 SER G C 1
ATOM 952 O O . SER A 1 127 ? -39.550 40.196 -23.209 1.00 55.38 243 SER G O 1
ATOM 955 N N . THR A 1 128 ? -40.078 41.404 -25.016 1.00 61.45 244 THR G N 1
ATOM 956 C CA . THR A 1 128 ? -39.509 40.458 -25.973 1.00 59.68 244 THR G CA 1
ATOM 957 C C . THR A 1 128 ? -38.256 41.027 -26.649 1.00 60.26 244 THR G C 1
ATOM 958 O O . THR A 1 128 ? -38.190 42.229 -26.915 1.00 64.49 244 THR G O 1
ATOM 962 N N . VAL A 1 129 ? -37.265 40.172 -26.912 1.00 59.43 245 VAL G N 1
ATOM 963 C CA . VAL A 1 129 ? -36.089 40.561 -27.704 1.00 57.74 245 VAL G CA 1
ATOM 964 C C . VAL A 1 129 ? -35.747 39.630 -28.867 1.00 62.67 245 VAL G C 1
ATOM 965 O O . VAL A 1 129 ? -36.060 38.435 -28.843 1.00 59.30 245 VAL G O 1
ATOM 969 N N . GLN A 1 130 ? -35.116 40.189 -29.896 1.00 76.86 246 GLN G N 1
ATOM 970 C CA . GLN A 1 130 ? -34.697 39.385 -31.035 1.00 82.40 246 GLN G CA 1
ATOM 971 C C . GLN A 1 130 ? -33.477 38.533 -30.649 1.00 75.91 246 GLN G C 1
ATOM 972 O O . GLN A 1 130 ? -33.348 37.391 -31.088 1.00 76.79 246 GLN G O 1
ATOM 978 N N . CYS A 1 131 ? -32.588 39.101 -29.829 1.00 68.96 247 CYS G N 1
ATOM 979 C CA . CYS A 1 131 ? -31.380 38.407 -29.354 1.00 61.97 247 CYS G CA 1
ATOM 980 C C . CYS A 1 131 ? -31.090 38.740 -27.898 1.00 60.10 247 CYS G C 1
ATOM 981 O O . CYS A 1 131 ? -31.570 39.752 -27.383 1.00 62.83 247 CYS G O 1
ATOM 984 N N . THR A 1 132 ? -30.310 37.891 -27.233 1.00 52.18 248 THR G N 1
ATOM 985 C CA . THR A 1 132 ? -29.790 38.223 -25.908 1.00 54.73 248 THR G CA 1
ATOM 986 C C . THR A 1 132 ? -28.738 39.321 -26.012 1.00 55.97 248 THR G C 1
ATOM 987 O O . THR A 1 132 ? -28.305 39.676 -27.112 1.00 52.65 248 THR G O 1
ATOM 991 N N . HIS A 1 133 ? -28.319 39.850 -24.867 1.00 59.79 249 HIS G N 1
ATOM 992 C CA . HIS A 1 133 ? -27.135 40.698 -24.825 1.00 60.31 249 HIS G CA 1
ATOM 993 C C . HIS A 1 133 ? -25.904 39.864 -25.182 1.00 58.72 249 HIS G C 1
ATOM 994 O O . HIS A 1 133 ? -25.978 38.637 -25.264 1.00 58.64 249 HIS G O 1
ATOM 1001 N N . GLY A 1 134 ? -24.778 40.528 -25.411 1.00 58.38 250 GLY G N 1
ATOM 1002 C CA . GLY A 1 134 ? -23.569 39.837 -25.816 1.00 52.85 250 GLY G CA 1
ATOM 1003 C C . GLY A 1 134 ? -22.864 39.215 -24.634 1.00 52.82 250 GLY G C 1
ATOM 1004 O O . GLY A 1 134 ? -22.511 39.894 -23.669 1.00 56.16 250 GLY G O 1
ATOM 1005 N N . ILE A 1 135 ? -22.667 37.906 -24.720 1.00 52.06 251 ILE G N 1
ATOM 1006 C CA . ILE A 1 135 ? -22.091 37.125 -23.638 1.00 46.70 251 ILE G CA 1
ATOM 1007 C C . ILE A 1 135 ? -20.723 36.594 -24.023 1.00 44.79 251 ILE G C 1
ATOM 1008 O O . ILE A 1 135 ? -20.590 35.884 -25.010 1.00 49.81 251 ILE G O 1
ATOM 1013 N N . LYS A 1 136 ? -19.698 36.957 -23.272 1.00 46.62 252 LYS G N 1
ATOM 1014 C CA . LYS A 1 136 ? -18.378 36.381 -23.494 1.00 43.77 252 LYS G CA 1
ATOM 1015 C C . LYS A 1 136 ? -18.345 34.986 -22.879 1.00 47.05 252 LYS G C 1
ATOM 1016 O O . LYS A 1 136 ? -18.673 34.827 -21.708 1.00 49.42 252 LYS G O 1
ATOM 1022 N N . PRO A 1 137 ? -17.991 33.961 -23.670 1.00 46.50 253 PRO G N 1
ATOM 1023 C CA . PRO A 1 137 ? -18.079 32.600 -23.131 1.00 43.47 253 PRO G CA 1
ATOM 1024 C C . PRO A 1 137 ? -16.838 32.283 -22.303 1.00 43.33 253 PRO G C 1
ATOM 1025 O O . PRO A 1 137 ? -16.028 31.441 -22.685 1.00 41.54 253 PRO G O 1
ATOM 1029 N N . VAL A 1 138 ? -16.719 32.946 -21.155 1.00 44.84 254 VAL G N 1
ATOM 1030 C CA . VAL A 1 138 ? -15.555 32.793 -20.301 1.00 43.52 254 VAL G CA 1
ATOM 1031 C C . VAL A 1 138 ? -15.665 31.512 -19.490 1.00 48.11 254 VAL G C 1
ATOM 1032 O O . VAL A 1 138 ? -16.580 31.341 -18.686 1.00 56.15 254 VAL G O 1
ATOM 1036 N N . VAL A 1 139 ? -14.692 30.632 -19.683 1.00 38.03 255 VAL G N 1
ATOM 1037 C CA . VAL A 1 139 ? -14.598 29.394 -18.924 1.00 35.12 255 VAL G CA 1
ATOM 1038 C C . VAL A 1 139 ? -13.760 29.533 -17.672 1.00 40.02 255 VAL G C 1
ATOM 1039 O O . VAL A 1 139 ? -12.571 29.838 -17.742 1.00 49.30 255 VAL G O 1
ATOM 1043 N N . SER A 1 140 ? -14.394 29.351 -16.522 1.00 40.90 256 SER G N 1
ATOM 1044 C CA . SER A 1 140 ? -13.683 29.465 -15.266 1.00 45.94 256 SER G CA 1
ATOM 1045 C C . SER A 1 140 ? -14.402 28.733 -14.151 1.00 45.81 256 SER G C 1
ATOM 1046 O O . SER A 1 140 ? -15.560 28.356 -14.296 1.00 45.96 256 SER G O 1
ATOM 1049 N N . THR A 1 141 ? -13.704 28.540 -13.036 1.00 37.52 257 THR G N 1
ATOM 1050 C CA . THR A 1 141 ? -14.318 28.028 -11.822 1.00 40.28 257 THR G CA 1
ATOM 1051 C C . THR A 1 141 ? -14.185 29.033 -10.680 1.00 41.74 257 THR G C 1
ATOM 1052 O O . THR A 1 141 ? -13.334 29.922 -10.727 1.00 44.89 257 THR G O 1
ATOM 1056 N N . GLN A 1 142 ? -15.063 28.914 -9.686 1.00 41.62 258 GLN G N 1
ATOM 1057 C CA . GLN A 1 142 ? -15.030 29.717 -8.452 1.00 42.84 258 GLN G CA 1
ATOM 1058 C C . GLN A 1 142 ? -15.416 31.162 -8.699 1.00 42.90 258 GLN G C 1
ATOM 1059 O O . GLN A 1 142 ? -16.340 31.684 -8.077 1.00 43.36 258 GLN G O 1
ATOM 1065 N N . LEU A 1 143 ? -14.701 31.808 -9.608 1.00 41.31 259 LEU G N 1
ATOM 1066 C CA . LEU A 1 143 ? -14.951 33.205 -9.897 1.00 42.58 259 LEU G CA 1
ATOM 1067 C C . LEU A 1 143 ? -15.539 33.315 -11.283 1.00 43.99 259 LEU G C 1
ATOM 1068 O O . LEU A 1 143 ? -15.090 32.631 -12.203 1.00 45.74 259 LEU G O 1
ATOM 1073 N N . LEU A 1 144 ? -16.557 34.160 -11.423 1.00 44.67 260 LEU G N 1
ATOM 1074 C CA . LEU A 1 144 ? -17.132 34.451 -12.727 1.00 41.72 260 LEU G CA 1
ATOM 1075 C C . LEU A 1 144 ? -16.492 35.727 -13.242 1.00 41.37 260 LEU G C 1
ATOM 1076 O O . LEU A 1 144 ? -16.510 36.763 -12.567 1.00 42.82 260 LEU G O 1
ATOM 1081 N N . LEU A 1 145 ? -15.973 35.669 -14.462 1.00 44.85 261 LEU G N 1
ATOM 1082 C CA . LEU A 1 145 ? -15.130 36.745 -14.960 1.00 48.02 261 LEU G CA 1
ATOM 1083 C C . LEU A 1 145 ? -15.736 37.409 -16.182 1.00 49.14 261 LEU G C 1
ATOM 1084 O O . LEU A 1 145 ? -16.323 36.742 -17.035 1.00 52.27 261 LEU G O 1
ATOM 1089 N N . ASN A 1 146 ? -15.600 38.730 -16.252 1.00 39.59 262 ASN G N 1
ATOM 1090 C CA . ASN A 1 146 ? -15.996 39.469 -17.437 1.00 40.99 262 ASN G CA 1
ATOM 1091 C C . ASN A 1 146 ? -17.461 39.328 -17.799 1.00 44.15 262 ASN G C 1
ATOM 1092 O O . ASN A 1 146 ? -17.810 39.407 -18.977 1.00 52.92 262 ASN G O 1
ATOM 1097 N N . GLY A 1 147 ? -18.319 39.112 -16.807 1.00 41.37 263 GLY G N 1
ATOM 1098 C CA . GLY A 1 147 ? -19.744 39.033 -17.076 1.00 43.47 263 GLY G CA 1
ATOM 1099 C C . GLY A 1 147 ? -20.437 40.371 -16.914 1.00 52.22 263 GLY G C 1
ATOM 1100 O O . GLY A 1 147 ? -19.803 41.423 -16.988 1.00 62.51 263 GLY G O 1
ATOM 1101 N N . SER A 1 148 ? -21.743 40.328 -16.689 1.00 57.89 264 SER G N 1
ATOM 1102 C CA . SER A 1 148 ? -22.553 41.534 -16.557 1.00 60.86 264 SER G CA 1
ATOM 1103 C C . SER A 1 148 ? -22.897 41.760 -15.104 1.00 58.82 264 SER G C 1
ATOM 1104 O O . SER A 1 148 ? -23.192 40.815 -14.380 1.00 58.98 264 SER G O 1
ATOM 1107 N N . LEU A 1 149 ? -22.845 43.004 -14.659 1.00 61.33 265 LEU G N 1
ATOM 1108 C CA . LEU A 1 149 ? -23.145 43.269 -13.265 1.00 60.30 265 LEU G CA 1
ATOM 1109 C C . LEU A 1 149 ? -24.633 43.415 -13.113 1.00 68.63 265 LEU G C 1
ATOM 1110 O O . LEU A 1 149 ? -25.314 43.807 -14.062 1.00 73.29 265 LEU G O 1
ATOM 1115 N N . ALA A 1 150 ? -25.154 43.089 -11.937 1.00 59.34 266 ALA G N 1
ATOM 1116 C CA . ALA A 1 150 ? -26.523 43.447 -11.650 1.00 53.56 266 ALA G CA 1
ATOM 1117 C C . ALA A 1 150 ? -26.623 44.971 -11.598 1.00 54.96 266 ALA G C 1
ATOM 1118 O O . ALA A 1 150 ? -25.679 45.667 -11.224 1.00 56.82 266 ALA G O 1
ATOM 1120 N N . GLU A 1 151 ? -27.770 45.486 -11.997 1.00 69.83 267 GLU G N 1
ATOM 1121 C CA . GLU A 1 151 ? -27.962 46.926 -12.141 1.00 83.43 267 GLU G CA 1
ATOM 1122 C C . GLU A 1 151 ? -28.221 47.477 -10.727 1.00 89.51 267 GLU G C 1
ATOM 1123 O O . GLU A 1 151 ? -27.751 48.563 -10.390 1.00 99.16 267 GLU G O 1
ATOM 1129 N N . ALA A 1 152 ? -28.967 46.752 -9.900 1.00 71.74 268 ALA G N 1
ATOM 1130 C CA . ALA A 1 152 ? -29.483 47.316 -8.668 1.00 68.38 268 ALA G CA 1
ATOM 1131 C C . ALA A 1 152 ? -28.774 46.653 -7.492 1.00 63.51 268 ALA G C 1
ATOM 1132 O O . ALA A 1 152 ? -27.740 47.164 -7.064 1.00 60.20 268 ALA G O 1
ATOM 1134 N N . GLU A 1 153 ? -29.254 45.556 -6.959 1.00 73.66 269 GLU G N 1
ATOM 1135 C CA . GLU A 1 153 ? -28.630 45.031 -5.736 1.00 73.90 269 GLU G CA 1
ATOM 1136 C C . GLU A 1 153 ? -27.881 43.725 -6.025 1.00 68.22 269 GLU G C 1
ATOM 1137 O O . GLU A 1 153 ? -28.079 43.132 -7.084 1.00 70.21 269 GLU G O 1
ATOM 1143 N N . VAL A 1 154 ? -27.011 43.295 -5.108 1.00 53.49 270 VAL G N 1
ATOM 1144 C CA . VAL A 1 154 ? -26.286 42.040 -5.295 1.00 53.08 270 VAL G CA 1
ATOM 1145 C C . VAL A 1 154 ? -27.357 40.963 -5.338 1.00 58.39 270 VAL G C 1
ATOM 1146 O O . VAL A 1 154 ? -28.332 41.038 -4.590 1.00 61.94 270 VAL G O 1
ATOM 1150 N N . VAL A 1 155 ? -27.206 39.969 -6.209 1.00 62.59 271 VAL G N 1
ATOM 1151 C CA . VAL A 1 155 ? -28.188 38.881 -6.224 1.00 62.68 271 VAL G CA 1
ATOM 1152 C C . VAL A 1 155 ? -27.574 37.491 -6.078 1.00 63.87 271 VAL G C 1
ATOM 1153 O O . VAL A 1 155 ? -26.552 37.190 -6.683 1.00 63.01 271 VAL G O 1
ATOM 1157 N N . ILE A 1 156 ? -28.201 36.646 -5.266 1.00 63.29 272 ILE G N 1
ATOM 1158 C CA . ILE A 1 156 ? -27.796 35.250 -5.194 1.00 56.84 272 ILE G CA 1
ATOM 1159 C C . ILE A 1 156 ? -28.928 34.387 -5.741 1.00 56.41 272 ILE G C 1
ATOM 1160 O O . ILE A 1 156 ? -30.106 34.658 -5.502 1.00 57.09 272 ILE G O 1
ATOM 1165 N N . ARG A 1 157 ? -28.574 33.360 -6.504 1.00 54.30 273 ARG G N 1
ATOM 1166 C CA . ARG A 1 157 ? -29.590 32.520 -7.118 1.00 53.40 273 ARG G CA 1
ATOM 1167 C C . ARG A 1 157 ? -29.264 31.052 -6.933 1.00 52.17 273 ARG G C 1
ATOM 1168 O O . ARG A 1 157 ? -28.125 30.650 -7.083 1.00 51.94 273 ARG G O 1
ATOM 1176 N N . SER A 1 158 ? -30.270 30.238 -6.650 1.00 44.42 274 SER G N 1
ATOM 1177 C CA . SER A 1 158 ? -30.043 28.808 -6.526 1.00 41.37 274 SER G CA 1
ATOM 1178 C C . SER A 1 158 ? -31.303 28.095 -6.966 1.00 49.17 274 SER G C 1
ATOM 1179 O O . SER A 1 158 ? -32.406 28.606 -6.782 1.00 54.57 274 SER G O 1
ATOM 1182 N N . GLU A 1 159 ? -31.145 26.917 -7.550 1.00 56.26 275 GLU G N 1
ATOM 1183 C CA . GLU A 1 159 ? -32.302 26.129 -7.946 1.00 55.38 275 GLU G CA 1
ATOM 1184 C C . GLU A 1 159 ? -33.114 25.693 -6.722 1.00 60.59 275 GLU G C 1
ATOM 1185 O O . GLU A 1 159 ? -34.328 25.507 -6.804 1.00 67.82 275 GLU G O 1
ATOM 1191 N N . ASN A 1 160 ? -32.438 25.568 -5.584 1.00 53.84 276 ASN G N 1
ATOM 1192 C CA . ASN A 1 160 ? -33.082 25.232 -4.316 1.00 54.55 276 ASN G CA 1
ATOM 1193 C C . ASN A 1 160 ? -32.097 25.463 -3.177 1.00 48.95 276 ASN G C 1
ATOM 1194 O O . ASN A 1 160 ? -31.195 24.657 -2.948 1.00 51.86 276 ASN G O 1
ATOM 1199 N N . PHE A 1 161 ? -32.275 26.565 -2.466 1.00 43.08 277 PHE G N 1
ATOM 1200 C CA . PHE A 1 161 ? -31.362 26.941 -1.401 1.00 40.05 277 PHE G CA 1
ATOM 1201 C C . PHE A 1 161 ? -31.302 25.881 -0.302 1.00 47.24 277 PHE G C 1
ATOM 1202 O O . PHE A 1 161 ? -30.265 25.710 0.336 1.00 51.40 277 PHE G O 1
ATOM 1210 N N . THR A 1 162 ? -32.399 25.167 -0.067 1.00 54.73 278 THR G N 1
ATOM 1211 C CA . THR A 1 162 ? -32.408 24.233 1.048 1.00 61.22 278 THR G CA 1
ATOM 1212 C C . THR A 1 162 ? -31.598 22.995 0.657 1.00 64.41 278 THR G C 1
ATOM 1213 O O . THR A 1 162 ? -31.159 22.231 1.524 1.00 67.44 278 THR G O 1
ATOM 1217 N N . ASN A 1 163 ? -31.356 22.808 -0.640 1.00 61.13 279 ASN G N 1
ATOM 1218 C CA . ASN A 1 163 ? -30.530 21.682 -1.048 1.00 60.64 279 ASN G CA 1
ATOM 1219 C C . ASN A 1 163 ? -29.090 22.190 -1.219 1.00 61.39 279 ASN G C 1
ATOM 1220 O O . ASN A 1 163 ? -28.794 22.869 -2.205 1.00 61.37 279 ASN G O 1
ATOM 1225 N N . ASN A 1 164 ? -28.202 21.879 -0.278 1.00 62.50 280 ASN G N 1
ATOM 1226 C CA . ASN A 1 164 ? -26.832 22.409 -0.314 1.00 56.90 280 ASN G CA 1
ATOM 1227 C C . ASN A 1 164 ? -26.031 21.872 -1.507 1.00 58.77 280 ASN G C 1
ATOM 1228 O O . ASN A 1 164 ? -24.944 22.369 -1.809 1.00 60.73 280 ASN G O 1
ATOM 1233 N N . ALA A 1 165 ? -26.577 20.871 -2.195 1.00 54.82 281 ALA G N 1
ATOM 1234 C CA . ALA A 1 165 ? -25.904 20.308 -3.362 1.00 50.51 281 ALA G CA 1
ATOM 1235 C C . ALA A 1 165 ? -26.064 21.209 -4.562 1.00 61.82 281 ALA G C 1
ATOM 1236 O O . ALA A 1 165 ? -25.364 21.044 -5.558 1.00 69.31 281 ALA G O 1
ATOM 1238 N N . LYS A 1 166 ? -27.012 22.134 -4.498 1.00 67.26 282 LYS G N 1
ATOM 1239 C CA . LYS A 1 166 ? -27.281 22.953 -5.657 1.00 61.96 282 LYS G CA 1
ATOM 1240 C C . LYS A 1 166 ? -26.347 24.135 -5.495 1.00 59.03 282 LYS G C 1
ATOM 1241 O O . LYS A 1 166 ? -26.252 24.713 -4.414 1.00 62.53 282 LYS G O 1
ATOM 1247 N N . THR A 1 167 ? -25.647 24.479 -6.565 1.00 56.26 283 THR G N 1
ATOM 1248 C CA . THR A 1 167 ? -24.687 25.572 -6.544 1.00 55.82 283 THR G CA 1
ATOM 1249 C C . THR A 1 167 ? -25.424 26.900 -6.405 1.00 55.79 283 THR G C 1
ATOM 1250 O O . THR A 1 167 ? -26.513 27.088 -6.954 1.00 58.05 283 THR G O 1
ATOM 1254 N N . ILE A 1 168 ? -24.823 27.812 -5.654 1.00 49.03 284 ILE G N 1
ATOM 1255 C CA . ILE A 1 168 ? -25.359 29.145 -5.493 1.00 44.63 284 ILE G CA 1
ATOM 1256 C C . ILE A 1 168 ? -24.578 30.056 -6.435 1.00 39.76 284 ILE G C 1
ATOM 1257 O O . ILE A 1 168 ? -23.348 30.142 -6.366 1.00 36.30 284 ILE G O 1
ATOM 1262 N N . ILE A 1 169 ? -25.308 30.719 -7.325 1.00 41.18 285 ILE G N 1
ATOM 1263 C CA . ILE A 1 169 ? -24.734 31.649 -8.282 1.00 41.82 285 ILE G CA 1
ATOM 1264 C C . ILE A 1 169 ? -24.883 33.092 -7.839 1.00 47.55 285 ILE G C 1
ATOM 1265 O O . ILE A 1 169 ? -25.992 33.616 -7.753 1.00 58.02 285 ILE G O 1
ATOM 1270 N N . ILE A 1 170 ? -23.757 33.727 -7.554 1.00 42.22 286 ILE G N 1
ATOM 1271 C CA . ILE A 1 170 ? -23.733 35.111 -7.118 1.00 47.46 286 ILE G CA 1
ATOM 1272 C C . ILE A 1 170 ? -23.435 36.081 -8.263 1.00 58.92 286 ILE G C 1
ATOM 1273 O O . ILE A 1 170 ? -22.499 35.879 -9.036 1.00 66.15 286 ILE G O 1
ATOM 1278 N N . GLN A 1 171 ? -24.268 37.107 -8.376 1.00 55.49 287 GLN G N 1
ATOM 1279 C CA . GLN A 1 171 ? -24.113 38.177 -9.344 1.00 52.21 287 GLN G CA 1
ATOM 1280 C C . GLN A 1 171 ? -23.791 39.448 -8.556 1.00 48.97 287 GLN G C 1
ATOM 1281 O O . GLN A 1 171 ? -24.633 39.951 -7.782 1.00 42.83 287 GLN G O 1
ATOM 1287 N N . LEU A 1 172 ? -22.559 39.933 -8.704 1.00 48.64 288 LEU G N 1
ATOM 1288 C CA . LEU A 1 172 ? -22.155 41.167 -8.033 1.00 48.98 288 LEU G CA 1
ATOM 1289 C C . LEU A 1 172 ? -22.801 42.352 -8.726 1.00 55.12 288 LEU G C 1
ATOM 1290 O O . LEU A 1 172 ? -23.119 42.291 -9.914 1.00 55.27 288 LEU G O 1
ATOM 1295 N N . ASN A 1 173 ? -22.950 43.457 -8.005 1.00 60.99 289 ASN G N 1
ATOM 1296 C CA . ASN A 1 173 ? -23.401 44.695 -8.632 1.00 59.57 289 ASN G CA 1
ATOM 1297 C C . ASN A 1 173 ? -22.318 45.751 -8.820 1.00 55.43 289 ASN G C 1
ATOM 1298 O O . ASN A 1 173 ? -22.562 46.794 -9.413 1.00 60.09 289 ASN G O 1
ATOM 1303 N N . GLU A 1 174 ? -21.145 45.505 -8.263 1.00 54.02 290 GLU G N 1
ATOM 1304 C CA . GLU A 1 174 ? -19.971 46.324 -8.557 1.00 66.73 290 GLU G CA 1
ATOM 1305 C C . GLU A 1 174 ? -18.816 45.341 -8.762 1.00 61.51 290 GLU G C 1
ATOM 1306 O O . GLU A 1 174 ? -18.599 44.463 -7.935 1.00 64.30 290 GLU G O 1
ATOM 1312 N N . THR A 1 175 ? -18.075 45.501 -9.848 1.00 66.51 291 THR G N 1
ATOM 1313 C CA . THR A 1 175 ? -16.985 44.579 -10.163 1.00 67.32 291 THR G CA 1
ATOM 1314 C C . THR A 1 175 ? -15.771 44.675 -9.285 1.00 64.59 291 THR G C 1
ATOM 1315 O O . THR A 1 175 ? -15.471 45.715 -8.686 1.00 65.24 291 THR G O 1
ATOM 1319 N N . VAL A 1 176 ? -15.078 43.545 -9.208 1.00 58.89 292 VAL G N 1
ATOM 1320 C CA . VAL A 1 176 ? -13.784 43.535 -8.557 1.00 58.20 292 VAL G CA 1
ATOM 1321 C C . VAL A 1 176 ? -12.698 43.118 -9.539 1.00 55.77 292 VAL G C 1
ATOM 1322 O O . VAL A 1 176 ? -12.677 41.986 -10.005 1.00 54.82 292 VAL G O 1
ATOM 1326 N N . GLU A 1 177 ? -11.759 44.020 -9.798 1.00 53.25 293 GLU G N 1
ATOM 1327 C CA . GLU A 1 177 ? -10.710 43.742 -10.767 1.00 54.71 293 GLU G CA 1
ATOM 1328 C C . GLU A 1 177 ? -9.684 42.791 -10.187 1.00 51.77 293 GLU G C 1
ATOM 1329 O O . GLU A 1 177 ? -9.294 42.879 -9.019 1.00 52.01 293 GLU G O 1
ATOM 1335 N N . ILE A 1 178 ? -9.290 41.848 -11.027 1.00 45.74 294 ILE G N 1
ATOM 1336 C CA . ILE A 1 178 ? -8.285 40.874 -10.690 1.00 43.97 294 ILE G CA 1
ATOM 1337 C C . ILE A 1 178 ? -7.226 40.886 -11.791 1.00 47.75 294 ILE G C 1
ATOM 1338 O O . ILE A 1 178 ? -7.545 40.773 -12.982 1.00 43.94 294 ILE G O 1
ATOM 1343 N N . ASN A 1 179 ? -5.965 41.092 -11.399 1.00 52.70 295 ASN G N 1
ATOM 1344 C CA . ASN A 1 179 ? -4.899 41.168 -12.400 1.00 52.28 295 ASN G CA 1
ATOM 1345 C C . ASN A 1 179 ? -3.988 39.985 -12.299 1.00 45.35 295 ASN G C 1
ATOM 1346 O O . ASN A 1 179 ? -3.326 39.789 -11.296 1.00 47.95 295 ASN G O 1
ATOM 1351 N N . CYS A 1 180 ? -3.916 39.211 -13.363 1.00 41.22 296 CYS G N 1
ATOM 1352 C CA . CYS A 1 180 ? -3.157 37.993 -13.302 1.00 45.98 296 CYS G CA 1
ATOM 1353 C C . CYS A 1 180 ? -2.006 37.997 -14.295 1.00 48.76 296 CYS G C 1
ATOM 1354 O O . CYS A 1 180 ? -2.198 38.358 -15.446 1.00 50.57 296 CYS G O 1
ATOM 1357 N N . THR A 1 181 ? -0.803 37.670 -13.841 1.00 54.05 297 THR G N 1
A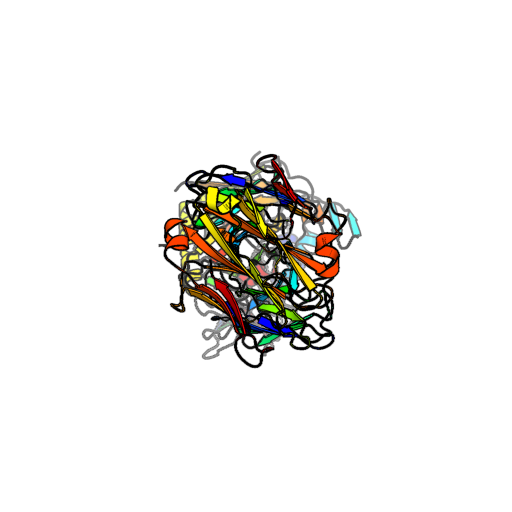TOM 1358 C CA . THR A 1 181 ? 0.374 37.769 -14.689 1.00 55.60 297 THR G CA 1
ATOM 1359 C C . THR A 1 181 ? 1.280 36.560 -14.416 1.00 56.61 297 THR G C 1
ATOM 1360 O O . THR A 1 181 ? 1.516 36.198 -13.262 1.00 59.85 297 THR G O 1
ATOM 1364 N N . ARG A 1 182 ? 1.747 35.912 -15.476 1.00 55.90 298 ARG G N 1
ATOM 1365 C CA . ARG A 1 182 ? 2.928 35.067 -15.441 1.00 52.35 298 ARG G CA 1
ATOM 1366 C C . ARG A 1 182 ? 4.103 35.824 -16.051 1.00 53.35 298 ARG G C 1
ATOM 1367 O O . ARG A 1 182 ? 4.128 36.035 -17.266 1.00 51.12 298 ARG G O 1
ATOM 1375 N N . PRO A 1 183 ? 5.061 36.256 -15.215 1.00 58.37 299 PRO G N 1
ATOM 1376 C CA . PRO A 1 183 ? 6.151 37.140 -15.654 1.00 61.25 299 PRO G CA 1
ATOM 1377 C C . PRO A 1 183 ? 7.085 36.421 -16.634 1.00 66.84 299 PRO G C 1
ATOM 1378 O O . PRO A 1 183 ? 6.927 35.220 -16.828 1.00 65.00 299 PRO G O 1
ATOM 1382 N N . ASN A 1 184 ? 8.042 37.127 -17.228 1.00 79.38 300 ASN G N 1
ATOM 1383 C CA . ASN A 1 184 ? 9.048 36.472 -18.065 1.00 90.01 300 ASN G CA 1
ATOM 1384 C C . ASN A 1 184 ? 9.814 35.389 -17.307 1.00 89.81 300 ASN G C 1
ATOM 1385 O O . ASN A 1 184 ? 11.000 35.546 -17.011 1.00 92.38 300 ASN G O 1
ATOM 1390 N N . ILE A 1 194 ? 8.675 28.033 -14.784 1.00 63.98 326 ILE G N 1
ATOM 1391 C CA . ILE A 1 194 ? 7.874 28.844 -15.698 1.00 67.92 326 ILE G CA 1
ATOM 1392 C C . ILE A 1 194 ? 6.365 28.665 -15.502 1.00 68.51 326 ILE G C 1
ATOM 1393 O O . ILE A 1 194 ? 5.576 29.441 -16.037 1.00 62.26 326 ILE G O 1
ATOM 1398 N N . ARG A 1 195 ? 5.955 27.653 -14.742 1.00 78.02 327 ARG G N 1
ATOM 1399 C CA . ARG A 1 195 ? 4.524 27.395 -14.592 1.00 75.19 327 ARG G CA 1
ATOM 1400 C C . ARG A 1 195 ? 3.911 28.241 -13.465 1.00 67.91 327 ARG G C 1
ATOM 1401 O O . ARG A 1 195 ? 2.711 28.182 -13.224 1.00 64.65 327 ARG G O 1
ATOM 1409 N N . GLN A 1 196 ? 4.742 29.045 -12.804 1.00 63.27 328 GLN G N 1
ATOM 1410 C CA . GLN A 1 196 ? 4.315 29.910 -11.694 1.00 63.03 328 GLN G CA 1
ATOM 1411 C C . GLN A 1 196 ? 3.823 31.284 -12.156 1.00 63.10 328 GLN G C 1
ATOM 1412 O O . GLN A 1 196 ? 4.477 31.961 -12.949 1.00 65.55 328 GLN G O 1
ATOM 1418 N N . ALA A 1 197 ? 2.663 31.677 -11.644 1.00 61.31 329 ALA G N 1
ATOM 1419 C CA . ALA A 1 197 ? 2.014 32.938 -11.994 1.00 60.39 329 ALA G CA 1
ATOM 1420 C C . ALA A 1 197 ? 1.342 33.511 -10.757 1.00 59.42 329 ALA G C 1
ATOM 1421 O O . ALA A 1 197 ? 1.371 32.885 -9.703 1.00 60.47 329 ALA G O 1
ATOM 1423 N N . HIS A 1 198 ? 0.775 34.711 -10.853 1.00 59.89 330 HIS G N 1
ATOM 1424 C CA . HIS A 1 198 ? 0.040 35.231 -9.699 1.00 59.66 330 HIS G CA 1
ATOM 1425 C C . HIS A 1 198 ? -1.069 36.206 -10.090 1.00 56.56 330 HIS G C 1
ATOM 1426 O O . HIS A 1 198 ? -1.050 36.804 -11.155 1.00 53.15 330 HIS G O 1
ATOM 1433 N N . CYS A 1 199 ? -2.010 36.378 -9.168 1.00 54.80 331 CYS G N 1
ATOM 1434 C CA . CYS A 1 199 ? -3.122 37.324 -9.285 1.00 52.92 331 CYS G CA 1
ATOM 1435 C C . CYS A 1 199 ? -3.121 38.345 -8.168 1.00 49.57 331 CYS G C 1
ATOM 1436 O O . CYS A 1 199 ? -2.827 38.039 -7.031 1.00 55.96 331 CYS G O 1
ATOM 1439 N N . ASN A 1 200 ? -3.484 39.567 -8.500 1.00 42.17 332 ASN G N 1
ATOM 1440 C CA . ASN A 1 200 ? -3.646 40.590 -7.495 1.00 46.32 332 ASN G CA 1
ATOM 1441 C C . ASN A 1 200 ? -5.073 41.079 -7.408 1.00 40.07 332 ASN G C 1
ATOM 1442 O O . ASN A 1 200 ? -5.745 41.253 -8.436 1.00 36.99 332 ASN G O 1
ATOM 1447 N N . ILE A 1 201 ? -5.504 41.356 -6.174 1.00 39.60 333 ILE G N 1
ATOM 1448 C CA . ILE A 1 201 ? -6.786 42.018 -5.981 1.00 45.76 333 ILE G CA 1
ATOM 1449 C C . ILE A 1 201 ? -6.796 42.880 -4.723 1.00 50.42 333 ILE G C 1
ATOM 1450 O O . ILE A 1 201 ? -6.033 42.665 -3.796 1.00 55.23 333 ILE G O 1
ATOM 1455 N N . SER A 1 202 ? -7.693 43.859 -4.707 1.00 52.58 334 SER G N 1
ATOM 1456 C CA . SER A 1 202 ? -7.841 44.801 -3.609 1.00 57.53 334 SER G CA 1
ATOM 1457 C C . SER A 1 202 ? -8.346 44.102 -2.350 1.00 59.73 334 SER G C 1
ATOM 1458 O O . SER A 1 202 ? -9.349 43.389 -2.411 1.00 59.26 334 SER G O 1
ATOM 1461 N N . ARG A 1 203 ? -7.670 44.279 -1.223 1.00 59.09 335 ARG G N 1
ATOM 1462 C CA . ARG A 1 203 ? -8.102 43.612 -0.004 1.00 56.62 335 ARG G CA 1
ATOM 1463 C C . ARG A 1 203 ? -9.433 44.268 0.390 1.00 59.01 335 ARG G C 1
ATOM 1464 O O . ARG A 1 203 ? -10.412 43.586 0.703 1.00 62.66 335 ARG G O 1
ATOM 1472 N N . ALA A 1 204 ? -9.463 45.598 0.354 1.00 64.13 336 ALA G N 1
ATOM 1473 C CA . ALA A 1 204 ? -10.650 46.370 0.730 1.00 66.06 336 ALA G CA 1
ATOM 1474 C C . ALA A 1 204 ? -11.875 46.166 -0.184 1.00 63.21 336 ALA G C 1
ATOM 1475 O O . ALA A 1 204 ? -13.011 46.077 0.301 1.00 61.57 336 ALA G O 1
ATOM 1477 N N . THR A 1 205 ? -11.646 46.083 -1.495 1.00 57.28 337 THR G N 1
ATOM 1478 C CA . THR A 1 205 ? -12.730 45.875 -2.464 1.00 55.18 337 THR G CA 1
ATOM 1479 C C . THR A 1 205 ? -13.356 44.505 -2.253 1.00 53.70 337 THR G C 1
ATOM 1480 O O . THR A 1 205 ? -14.587 44.342 -2.252 1.00 50.67 337 THR G O 1
ATOM 1484 N N . TRP A 1 206 ? -12.490 43.529 -2.020 1.00 55.82 338 TRP G N 1
ATOM 1485 C CA . TRP A 1 206 ? -12.932 42.168 -1.802 1.00 50.43 338 TRP G CA 1
ATOM 1486 C C . TRP A 1 206 ? -13.712 42.103 -0.505 1.00 49.52 338 TRP G C 1
ATOM 1487 O O . TRP A 1 206 ? -14.745 41.441 -0.445 1.00 50.13 338 TRP G O 1
ATOM 1498 N N . ASN A 1 207 ? -13.229 42.774 0.534 1.00 43.44 339 ASN G N 1
ATOM 1499 C CA . ASN A 1 207 ? -13.968 42.761 1.785 1.00 47.50 339 ASN G CA 1
ATOM 1500 C C . ASN A 1 207 ? -15.351 43.406 1.636 1.00 50.70 339 ASN G C 1
ATOM 1501 O O . ASN A 1 207 ? -16.325 42.890 2.181 1.00 53.47 339 ASN G O 1
ATOM 1506 N N . SER A 1 208 ? -15.444 44.533 0.929 1.00 63.17 340 SER G N 1
ATOM 1507 C CA . SER A 1 208 ? -16.757 45.145 0.681 1.00 64.20 340 SER G CA 1
ATOM 1508 C C . SER A 1 208 ? -17.699 44.184 -0.049 1.00 62.58 340 SER G C 1
ATOM 1509 O O . SER A 1 208 ? -18.902 44.097 0.261 1.00 68.32 340 SER G O 1
ATOM 1512 N N . THR A 1 209 ? -17.136 43.435 -0.994 1.00 45.07 341 THR G N 1
ATOM 1513 C CA . THR A 1 209 ? -17.933 42.515 -1.796 1.00 44.13 341 THR G CA 1
ATOM 1514 C C . THR A 1 209 ? -18.450 41.378 -0.926 1.00 42.75 341 THR G C 1
ATOM 1515 O O . THR A 1 209 ? -19.632 41.011 -0.981 1.00 44.50 341 THR G O 1
ATOM 1519 N N . LEU A 1 210 ? -17.557 40.844 -0.104 1.00 34.03 342 LEU G N 1
ATOM 1520 C CA . LEU A 1 210 ? -17.917 39.783 0.806 1.00 38.45 342 LEU G CA 1
ATOM 1521 C C . LEU A 1 210 ? -19.004 40.298 1.728 1.00 42.72 342 LEU G C 1
ATOM 1522 O O . LEU A 1 210 ? -19.949 39.591 2.015 1.00 47.36 342 LEU G O 1
ATOM 1527 N N . LYS A 1 211 ? -18.863 41.529 2.200 1.00 46.57 343 LYS G N 1
ATOM 1528 C CA . LYS A 1 211 ? -19.841 42.118 3.108 1.00 51.17 343 LYS G CA 1
ATOM 1529 C C . LYS A 1 211 ? -21.244 42.187 2.459 1.00 56.96 343 LYS G C 1
ATOM 1530 O O . LYS A 1 211 ? -22.262 41.866 3.108 1.00 54.47 343 LYS G O 1
ATOM 1536 N N . LYS A 1 212 ? -21.302 42.543 1.173 1.00 67.73 344 LYS G N 1
ATOM 1537 C CA . LYS A 1 212 ? -22.603 42.603 0.493 1.00 70.39 344 LYS G CA 1
ATOM 1538 C C . LYS A 1 212 ? -23.184 41.202 0.274 1.00 70.07 344 LYS G C 1
ATOM 1539 O O . LYS A 1 212 ? -24.411 40.980 0.410 1.00 76.84 344 LYS G O 1
ATOM 1545 N N . ILE A 1 213 ? -22.303 40.238 0.016 1.00 54.95 345 ILE G N 1
ATOM 1546 C CA . ILE A 1 213 ? -22.768 38.864 -0.119 1.00 49.63 345 ILE G CA 1
ATOM 1547 C C . ILE A 1 213 ? -23.282 38.332 1.205 1.00 48.47 345 ILE G C 1
ATOM 1548 O O . ILE A 1 213 ? -24.325 37.680 1.251 1.00 45.21 345 ILE G O 1
ATOM 1553 N N . VAL A 1 214 ? -22.534 38.580 2.273 1.00 53.00 346 VAL G N 1
ATOM 1554 C CA . VAL A 1 214 ? -22.930 38.129 3.592 1.00 55.06 346 VAL G CA 1
ATOM 1555 C C . VAL A 1 214 ? -24.313 38.676 3.901 1.00 52.57 346 VAL G C 1
ATOM 1556 O O . VAL A 1 214 ? -25.174 37.946 4.391 1.00 42.71 346 VAL G O 1
ATOM 1560 N N . ALA A 1 215 ? -24.542 39.948 3.561 1.00 60.11 347 ALA G N 1
ATOM 1561 C CA . ALA A 1 215 ? -25.877 40.513 3.757 1.00 60.31 347 ALA G CA 1
ATOM 1562 C C . ALA A 1 215 ? -26.979 39.782 2.988 1.00 66.56 347 ALA G C 1
ATOM 1563 O O . ALA A 1 215 ? -28.001 39.406 3.581 1.00 70.26 347 ALA G O 1
ATOM 1565 N N . LYS A 1 216 ? -26.737 39.469 1.712 1.00 61.86 348 LYS G N 1
ATOM 1566 C CA . LYS A 1 216 ? -27.787 38.790 0.941 1.00 55.58 348 LYS G CA 1
ATOM 1567 C C . LYS A 1 216 ? -28.024 37.346 1.387 1.00 56.33 348 LYS G C 1
ATOM 1568 O O . LYS A 1 216 ? -29.166 36.840 1.377 1.00 63.64 348 LYS G O 1
ATOM 1574 N N . LEU A 1 217 ? -26.955 36.701 1.837 1.00 46.37 349 LEU G N 1
ATOM 1575 C CA . LEU A 1 217 ? -27.083 35.354 2.349 1.00 44.61 349 LEU G CA 1
ATOM 1576 C C . LEU A 1 217 ? -27.814 35.358 3.677 1.00 53.93 349 LEU G C 1
ATOM 1577 O O . LEU A 1 217 ? -28.596 34.459 3.937 1.00 51.70 349 LEU G O 1
ATOM 1582 N N . ARG A 1 218 ? -27.541 36.339 4.533 1.00 58.64 350 ARG G N 1
ATOM 1583 C CA . ARG A 1 218 ? -28.292 36.439 5.777 1.00 60.64 350 ARG G CA 1
ATOM 1584 C C . ARG A 1 218 ? -29.768 36.652 5.498 1.00 66.80 350 ARG G C 1
ATOM 1585 O O . ARG A 1 218 ? -30.606 36.111 6.212 1.00 67.29 350 ARG G O 1
ATOM 1593 N N . GLU A 1 219 ? -30.091 37.471 4.500 1.00 74.70 351 GLU G N 1
ATOM 1594 C CA . GLU A 1 219 ? -31.493 37.611 4.113 1.00 75.91 351 GLU G CA 1
ATOM 1595 C C . GLU A 1 219 ? -32.049 36.251 3.732 1.00 73.76 351 GLU G C 1
ATOM 1596 O O . GLU A 1 219 ? -33.211 35.951 4.010 1.00 77.45 351 GLU G O 1
ATOM 1602 N N . GLN A 1 220 ? -31.240 35.430 3.070 1.00 66.97 352 GLN G N 1
ATOM 1603 C CA . GLN A 1 220 ? -31.786 34.157 2.629 1.00 64.16 352 GLN G CA 1
ATOM 1604 C C . GLN A 1 220 ? -31.890 33.114 3.747 1.00 65.03 352 GLN G C 1
ATOM 1605 O O . GLN A 1 220 ? -32.912 32.445 3.855 1.00 73.19 352 GLN G O 1
ATOM 1611 N N . PHE A 1 221 ? -30.861 32.948 4.573 1.00 61.86 353 PHE G N 1
ATOM 1612 C CA . PHE A 1 221 ? -30.890 31.817 5.491 1.00 57.67 353 PHE G CA 1
ATOM 1613 C C . PHE A 1 221 ? -31.214 32.134 6.954 1.00 63.56 353 PHE G C 1
ATOM 1614 O O . PHE A 1 221 ? -31.557 31.234 7.720 1.00 73.33 353 PHE G O 1
ATOM 1622 N N . GLY A 1 222 ? -31.125 33.405 7.342 1.00 51.88 354 GLY G N 1
ATOM 1623 C CA . GLY A 1 222 ? -31.485 33.818 8.689 1.00 58.70 354 GLY G CA 1
ATOM 1624 C C . GLY A 1 222 ? -30.224 34.567 9.081 1.00 66.52 354 GLY G C 1
ATOM 1625 O O . GLY A 1 222 ? -29.162 34.062 8.728 1.00 67.64 354 GLY G O 1
ATOM 1626 N N . ASN A 1 223 ? -30.252 35.718 9.754 1.00 96.20 356 ASN G N 1
ATOM 1627 C CA . ASN A 1 223 ? -28.955 36.343 10.083 1.00 111.26 356 ASN G CA 1
ATOM 1628 C C . ASN A 1 223 ? -28.094 35.471 11.056 1.00 99.77 356 ASN G C 1
ATOM 1629 O O . ASN A 1 223 ? -27.646 35.915 12.114 1.00 106.49 356 ASN G O 1
ATOM 1634 N N . LYS A 1 224 ? -27.888 34.227 10.626 1.00 83.20 357 LYS G N 1
ATOM 1635 C CA . LYS A 1 224 ? -26.911 33.261 11.154 1.00 70.20 357 LYS G CA 1
ATOM 1636 C C . LYS A 1 224 ? -25.483 33.768 10.888 1.00 60.96 357 LYS G C 1
ATOM 1637 O O . LYS A 1 224 ? -25.259 34.461 9.899 1.00 62.56 357 LYS G O 1
ATOM 1643 N N . THR A 1 225 ? -24.534 33.467 11.769 1.00 46.32 358 THR G N 1
ATOM 1644 C CA . THR A 1 225 ? -23.143 33.716 11.384 1.00 44.28 358 THR G CA 1
ATOM 1645 C C . THR A 1 225 ? -22.700 33.076 10.063 1.00 41.09 358 THR G C 1
ATOM 1646 O O . THR A 1 225 ? -22.911 31.883 9.829 1.00 43.20 358 THR G O 1
ATOM 1650 N N . ILE A 1 226 ? -22.083 33.883 9.200 1.00 39.87 359 ILE G N 1
ATOM 1651 C CA . ILE A 1 226 ? -21.694 33.423 7.867 1.00 42.83 359 ILE G CA 1
ATOM 1652 C C . ILE A 1 226 ? -20.169 33.186 7.829 1.00 46.94 359 ILE G C 1
ATOM 1653 O O . ILE A 1 226 ? -19.431 34.091 8.175 1.00 45.75 359 ILE G O 1
ATOM 1658 N N . VAL A 1 227 ? -19.674 32.039 7.374 1.00 52.15 360 VAL G N 1
ATOM 1659 C CA . VAL A 1 227 ? -18.211 31.859 7.326 1.00 53.58 360 VAL G CA 1
ATOM 1660 C C . VAL A 1 227 ? -17.852 31.464 5.896 1.00 54.17 360 VAL G C 1
ATOM 1661 O O . VAL A 1 227 ? -18.557 30.681 5.253 1.00 56.29 360 VAL G O 1
ATOM 1665 N N . PHE A 1 228 ? -16.754 32.012 5.394 1.00 52.89 361 PHE G N 1
ATOM 1666 C CA . PHE A 1 228 ? -16.167 31.506 4.171 1.00 49.16 361 PHE G CA 1
ATOM 1667 C C . PHE A 1 228 ? -14.897 30.691 4.464 1.00 51.69 361 PHE G C 1
ATOM 1668 O O . PHE A 1 228 ? -14.017 31.155 5.215 1.00 53.22 361 PHE G O 1
ATOM 1676 N N . GLN A 1 229 ? -14.787 29.524 3.811 1.00 56.64 362 GLN G N 1
ATOM 1677 C CA . GLN A 1 229 ? -13.627 28.620 3.918 1.00 58.10 362 GLN G CA 1
ATOM 1678 C C . GLN A 1 229 ? -13.212 28.157 2.523 1.00 54.84 362 GLN G C 1
ATOM 1679 O O . GLN A 1 229 ? -14.025 28.184 1.598 1.00 53.99 362 GLN G O 1
ATOM 1685 N N . PRO A 1 230 ? -11.944 27.728 2.356 1.00 50.62 363 PRO G N 1
ATOM 1686 C CA . PRO A 1 230 ? -11.658 27.357 0.964 1.00 51.18 363 PRO G CA 1
ATOM 1687 C C . PRO A 1 230 ? -12.325 26.105 0.427 1.00 48.61 363 PRO G C 1
ATOM 1688 O O . PRO A 1 230 ? -12.915 25.332 1.181 1.00 46.84 363 PRO G O 1
ATOM 1692 N N . SER A 1 231 ? -12.224 25.924 -0.885 1.00 51.28 364 SER G N 1
ATOM 1693 C CA . SER A 1 231 ? -12.656 24.703 -1.534 1.00 53.41 364 SER G CA 1
ATOM 1694 C C . SER A 1 231 ? -11.886 23.591 -0.845 1.00 59.67 364 SER G C 1
ATOM 1695 O O . SER A 1 231 ? -10.740 23.816 -0.458 1.00 61.96 364 SER G O 1
ATOM 1698 N N . SER A 1 232 ? -12.435 22.397 -0.724 1.00 75.88 365 SER G N 1
ATOM 1699 C CA . SER A 1 232 ? -11.649 21.337 -0.111 1.00 84.31 365 SER G CA 1
ATOM 1700 C C . SER A 1 232 ? -12.232 19.986 -0.449 1.00 82.88 365 SER G C 1
ATOM 1701 O O . SER A 1 232 ? -13.402 19.724 -0.184 1.00 81.87 365 SER G O 1
ATOM 1704 N N . GLY A 1 233 ? -11.426 19.138 -1.071 1.00 86.51 366 GLY G N 1
ATOM 1705 C CA . GLY A 1 233 ? -11.873 17.793 -1.351 1.00 88.56 366 GLY G CA 1
ATOM 1706 C C . GLY A 1 233 ? -11.848 17.298 -2.779 1.00 88.57 366 GLY G C 1
ATOM 1707 O O . GLY A 1 233 ? -11.566 16.120 -3.002 1.00 96.34 366 GLY G O 1
ATOM 1708 N N . GLY A 1 234 ? -12.126 18.156 -3.756 1.00 63.45 367 GLY G N 1
ATOM 1709 C CA . GLY A 1 234 ? -12.144 17.652 -5.115 1.00 61.22 367 GLY G CA 1
ATOM 1710 C C . GLY A 1 234 ? -10.963 17.857 -6.047 1.00 61.74 367 GLY G C 1
ATOM 1711 O O . GLY A 1 234 ? -9.810 18.000 -5.636 1.00 66.16 367 GLY G O 1
ATOM 1712 N N . ASP A 1 235 ? -11.305 17.906 -7.326 1.00 66.60 368 ASP G N 1
ATOM 1713 C CA . ASP A 1 235 ? -10.395 18.114 -8.443 1.00 70.30 368 ASP G CA 1
ATOM 1714 C C . ASP A 1 235 ? -9.783 19.496 -8.377 1.00 65.37 368 ASP G C 1
ATOM 1715 O O . ASP A 1 235 ? -10.402 20.412 -7.835 1.00 66.74 368 ASP G O 1
ATOM 1720 N N . PRO A 1 236 ? -8.537 19.638 -8.859 1.00 56.84 369 PRO G N 1
ATOM 1721 C CA . PRO A 1 236 ? -7.886 20.950 -8.814 1.00 54.10 369 PRO G CA 1
ATOM 1722 C C . PRO A 1 236 ? -8.775 21.998 -9.464 1.00 56.49 369 PRO G C 1
ATOM 1723 O O . PRO A 1 236 ? -8.741 23.153 -9.046 1.00 60.27 369 PRO G O 1
ATOM 1727 N N . GLU A 1 237 ? -9.546 21.606 -10.475 1.00 67.53 370 GLU G N 1
ATOM 1728 C CA . GLU A 1 237 ? -10.459 22.533 -11.135 1.00 69.70 370 GLU G CA 1
ATOM 1729 C C . GLU A 1 237 ? -11.484 23.177 -10.196 1.00 64.36 370 GLU G C 1
ATOM 1730 O O . GLU A 1 237 ? -11.878 24.314 -10.431 1.00 70.07 370 GLU G O 1
ATOM 1736 N N . ILE A 1 238 ? -11.934 22.494 -9.145 1.00 54.86 371 ILE G N 1
ATOM 1737 C CA . ILE A 1 238 ? -12.905 23.165 -8.282 1.00 57.86 371 ILE G CA 1
ATOM 1738 C C . ILE A 1 238 ? -12.275 23.616 -6.958 1.00 56.79 371 ILE G C 1
ATOM 1739 O O . ILE A 1 238 ? -12.848 24.454 -6.260 1.00 59.69 371 ILE G O 1
ATOM 1744 N N . VAL A 1 239 ? -11.115 23.058 -6.603 1.00 53.02 372 VAL G N 1
ATOM 1745 C CA . VAL A 1 239 ? -10.361 23.544 -5.443 1.00 46.96 372 VAL G CA 1
ATOM 1746 C C . VAL A 1 239 ? -9.677 24.894 -5.668 1.00 47.60 372 VAL G C 1
ATOM 1747 O O . VAL A 1 239 ? -9.621 25.734 -4.764 1.00 48.58 372 VAL G O 1
ATOM 1751 N N . MET A 1 240 ? -9.178 25.108 -6.880 1.00 45.74 373 MET G N 1
ATOM 1752 C CA . MET A 1 240 ? -8.535 26.366 -7.221 1.00 44.93 373 MET G CA 1
ATOM 1753 C C . MET A 1 240 ? -9.494 27.170 -8.094 1.00 45.30 373 MET G C 1
ATOM 1754 O O . MET A 1 240 ? -10.464 26.625 -8.616 1.00 43.38 373 MET G O 1
ATOM 1759 N N . HIS A 1 241 ? -9.213 28.459 -8.254 1.00 44.51 374 HIS G N 1
ATOM 1760 C CA . HIS A 1 241 ? -9.837 29.292 -9.279 1.00 38.10 374 HIS G CA 1
ATOM 1761 C C . HIS A 1 241 ? -9.139 29.033 -10.607 1.00 45.18 374 HIS G C 1
ATOM 1762 O O . HIS A 1 241 ? -8.014 29.454 -10.816 1.00 53.68 374 HIS G O 1
ATOM 1769 N N . SER A 1 242 ? -9.824 28.389 -11.534 1.00 42.55 375 SER G N 1
ATOM 1770 C CA . SER A 1 242 ? -9.198 28.052 -12.801 1.00 44.29 375 SER G CA 1
ATOM 1771 C C . SER A 1 242 ? -9.830 28.812 -13.936 1.00 50.22 375 SER G C 1
ATOM 1772 O O . SER A 1 242 ? -11.027 29.073 -13.913 1.00 54.05 375 SER G O 1
ATOM 1775 N N . PHE A 1 243 ? -9.024 29.184 -14.923 1.00 47.14 376 PHE G N 1
ATOM 1776 C CA . PHE A 1 243 ? -9.533 30.018 -16.001 1.00 50.20 376 PHE G CA 1
ATOM 1777 C C . PHE A 1 243 ? -8.515 29.982 -17.116 1.00 51.47 376 PHE G C 1
ATOM 1778 O O . PHE A 1 243 ? -7.390 29.527 -16.921 1.00 41.37 376 PHE G O 1
ATOM 1786 N N . ASN A 1 244 ? -8.897 30.469 -18.287 1.00 61.40 377 ASN G N 1
ATOM 1787 C CA . ASN A 1 244 ? -7.955 30.506 -19.386 1.00 66.43 377 ASN G CA 1
ATOM 1788 C C . ASN A 1 244 ? -7.518 31.908 -19.774 1.00 64.57 377 ASN G C 1
ATOM 1789 O O . ASN A 1 244 ? -8.342 32.770 -20.086 1.00 67.59 377 ASN G O 1
ATOM 1794 N N . CYS A 1 245 ? -6.212 32.129 -19.756 1.00 52.72 378 CYS G N 1
ATOM 1795 C CA . CYS A 1 245 ? -5.662 33.400 -20.183 1.00 54.31 378 CYS G CA 1
ATOM 1796 C C . CYS A 1 245 ? -4.670 33.182 -21.307 1.00 57.81 378 CYS G C 1
ATOM 1797 O O . CYS A 1 245 ? -3.655 32.512 -21.123 1.00 59.55 378 CYS G O 1
ATOM 1800 N N . GLY A 1 246 ? -4.970 33.740 -22.476 1.00 61.07 379 GLY G N 1
ATOM 1801 C CA . GLY A 1 246 ? -4.035 33.698 -23.580 1.00 67.92 379 GLY G CA 1
ATOM 1802 C C . GLY A 1 246 ? -3.787 32.279 -24.054 1.00 75.19 379 GLY G C 1
ATOM 1803 O O . GLY A 1 246 ? -2.748 31.995 -24.653 1.00 78.51 379 GLY G O 1
ATOM 1804 N N . GLY A 1 247 ? -4.721 31.377 -23.763 1.00 75.49 380 GLY G N 1
ATOM 1805 C CA . GLY A 1 247 ? -4.580 30.001 -24.198 1.00 67.58 380 GLY G CA 1
ATOM 1806 C C . GLY A 1 247 ? -4.016 29.126 -23.095 1.00 58.35 380 GLY G C 1
ATOM 1807 O O . GLY A 1 247 ? -3.971 27.904 -23.225 1.00 55.31 380 GLY G O 1
ATOM 1808 N N . GLU A 1 248 ? -3.552 29.749 -22.016 1.00 51.94 381 GLU G N 1
ATOM 1809 C CA . GLU A 1 248 ? -2.958 28.988 -20.927 1.00 51.33 381 GLU G CA 1
ATOM 1810 C C . GLU A 1 248 ? -3.953 28.751 -19.788 1.00 53.29 381 GLU G C 1
ATOM 1811 O O . GLU A 1 248 ? -4.732 29.642 -19.444 1.00 52.42 381 GLU G O 1
ATOM 1817 N N . PHE A 1 249 ? -3.914 27.562 -19.190 1.00 61.85 382 PHE G N 1
ATOM 1818 C CA . PHE A 1 249 ? -4.801 27.258 -18.068 1.00 64.20 382 PHE G CA 1
ATOM 1819 C C . PHE A 1 249 ? -4.188 27.643 -16.737 1.00 63.40 382 PHE G C 1
ATOM 1820 O O . PHE A 1 249 ? -3.220 27.032 -16.273 1.00 65.81 382 PHE G O 1
ATOM 1828 N N . PHE A 1 250 ? -4.791 28.650 -16.122 1.00 58.97 383 PHE G N 1
ATOM 1829 C CA . PHE A 1 250 ? -4.306 29.188 -14.874 1.00 56.03 383 PHE G CA 1
ATOM 1830 C C . PHE A 1 250 ? -5.111 28.543 -13.751 1.00 50.50 383 PHE G C 1
ATOM 1831 O O . PHE A 1 250 ? -6.339 28.428 -13.848 1.00 51.21 383 PHE G O 1
ATOM 1839 N N . TYR A 1 251 ? -4.413 28.131 -12.699 1.00 50.96 384 TYR G N 1
ATOM 1840 C CA . TYR A 1 251 ? -5.000 27.623 -11.457 1.00 52.95 384 TYR G CA 1
ATOM 1841 C C . TYR A 1 251 ? -4.533 28.427 -10.244 1.00 54.56 384 TYR G C 1
ATOM 1842 O O . TYR A 1 251 ? -3.371 28.338 -9.842 1.00 56.38 384 TYR G O 1
ATOM 1851 N N . CYS A 1 252 ? -5.424 29.252 -9.710 1.00 53.84 385 CYS G N 1
ATOM 1852 C CA . CYS A 1 252 ? -5.100 30.187 -8.639 1.00 51.40 385 CYS G CA 1
ATOM 1853 C C . CYS A 1 252 ? -5.657 29.811 -7.261 1.00 48.18 385 CYS G C 1
ATOM 1854 O O . CYS A 1 252 ? -6.859 29.619 -7.090 1.00 49.87 385 CYS G O 1
ATOM 1857 N N . ASN A 1 253 ? -4.769 29.713 -6.283 1.00 44.04 386 ASN G N 1
ATOM 1858 C CA . ASN A 1 253 ? -5.142 29.420 -4.903 1.00 43.76 386 ASN G CA 1
ATOM 1859 C C . ASN A 1 253 ? -5.975 30.543 -4.284 1.00 43.72 386 ASN G C 1
ATOM 1860 O O . ASN A 1 253 ? -5.476 31.657 -4.107 1.00 45.73 386 ASN G O 1
ATOM 1865 N N . THR A 1 254 ? -7.226 30.254 -3.932 1.00 40.78 387 THR G N 1
ATOM 1866 C CA . THR A 1 254 ? -8.137 31.304 -3.477 1.00 35.93 387 THR G CA 1
ATOM 1867 C C . THR A 1 254 ? -8.430 31.254 -1.985 1.00 40.84 387 THR G C 1
ATOM 1868 O O . THR A 1 254 ? -9.397 31.862 -1.517 1.00 45.52 387 THR G O 1
ATOM 1872 N N . THR A 1 255 ? -7.592 30.531 -1.248 1.00 46.69 388 THR G N 1
ATOM 1873 C CA . THR A 1 255 ? -7.703 30.435 0.207 1.00 51.15 388 THR G CA 1
ATOM 1874 C C . THR A 1 255 ? -7.840 31.800 0.893 1.00 56.98 388 THR G C 1
ATOM 1875 O O . THR A 1 255 ? -8.674 31.967 1.779 1.00 62.82 388 THR G O 1
ATOM 1879 N N . GLN A 1 256 ? -7.030 32.771 0.483 1.00 55.87 389 GLN G N 1
ATOM 1880 C CA . GLN A 1 256 ? -7.034 34.088 1.119 1.00 51.50 389 GLN G CA 1
ATOM 1881 C C . GLN A 1 256 ? -8.338 34.850 0.895 1.00 54.33 389 GLN G C 1
ATOM 1882 O O . GLN A 1 256 ? -8.702 35.713 1.695 1.00 53.62 389 GLN G O 1
ATOM 1888 N N . LEU A 1 257 ? -9.026 34.527 -0.197 1.00 56.39 390 LEU G N 1
ATOM 1889 C CA . LEU A 1 257 ? -10.283 35.177 -0.573 1.00 52.95 390 LEU G CA 1
ATOM 1890 C C . LEU A 1 257 ? -11.457 34.669 0.249 1.00 56.76 390 LEU G C 1
ATOM 1891 O O . LEU A 1 257 ? -12.429 35.383 0.508 1.00 62.36 390 LEU G O 1
ATOM 1896 N N . PHE A 1 258 ? -11.340 33.418 0.662 1.00 51.91 391 PHE G N 1
ATOM 1897 C CA . PHE A 1 258 ? -12.435 32.663 1.247 1.00 46.77 391 PHE G CA 1
ATOM 1898 C C . PHE A 1 258 ? -12.040 32.177 2.612 1.00 48.10 391 PHE G C 1
ATOM 1899 O O . PHE A 1 258 ? -12.240 31.028 2.958 1.00 44.51 391 PHE G O 1
ATOM 1907 N N . ASN A 1 259 ? -11.323 33.016 3.334 1.00 44.77 392 ASN G N 1
ATOM 1908 C CA . ASN A 1 259 ? -11.098 32.672 4.704 1.00 47.15 392 ASN G CA 1
ATOM 1909 C C . ASN A 1 259 ? -11.565 33.879 5.548 1.00 48.27 392 ASN G C 1
ATOM 1910 O O . ASN A 1 259 ? -10.882 34.902 5.658 1.00 64.35 392 ASN G O 1
ATOM 1915 N N . SER A 1 260 ? -12.763 33.725 6.131 1.00 41.30 393 SER G N 1
ATOM 1916 C CA . SER A 1 260 ? -13.496 34.857 6.753 1.00 47.74 393 SER G CA 1
ATOM 1917 C C . SER A 1 260 ? -14.628 34.451 7.718 1.00 50.39 393 SER G C 1
ATOM 1918 O O . SER A 1 260 ? -15.445 33.608 7.361 1.00 49.58 393 SER G O 1
ATOM 1921 N N . THR A 1 261 ? -14.761 35.078 8.883 1.00 53.32 394 THR G N 1
ATOM 1922 C CA . THR A 1 261 ? -15.985 34.848 9.674 1.00 56.32 394 THR G CA 1
ATOM 1923 C C . THR A 1 261 ? -16.780 36.141 9.874 1.00 60.38 394 THR G C 1
ATOM 1924 O O . THR A 1 261 ? -16.220 37.188 10.190 1.00 68.96 394 THR G O 1
ATOM 1928 N N . TRP A 1 262 ? -18.095 36.050 9.724 1.00 54.52 395 TRP G N 1
ATOM 1929 C CA . TRP A 1 262 ? -18.966 37.204 9.867 1.00 55.03 395 TRP G CA 1
ATOM 1930 C C . TRP A 1 262 ? -20.052 36.971 10.916 1.00 64.01 395 TRP G C 1
ATOM 1931 O O . TRP A 1 262 ? -20.916 36.097 10.765 1.00 53.33 395 TRP G O 1
ATOM 1942 N N . ASN A 1 263 ? -19.969 37.779 11.976 1.00 93.79 396 ASN G N 1
ATOM 1943 C CA . ASN A 1 263 ? -20.793 37.677 13.182 1.00 104.62 396 ASN G CA 1
ATOM 1944 C C . ASN A 1 263 ? -21.652 38.908 13.447 1.00 109.66 396 ASN G C 1
ATOM 1945 O O . ASN A 1 263 ? -22.870 38.908 13.249 1.00 111.65 396 ASN G O 1
ATOM 1950 N N . SER A 1 264 ? -20.978 39.955 13.920 1.00 107.79 397 SER G N 1
ATOM 1951 C CA . SER A 1 264 ? -21.617 41.118 14.523 1.00 101.79 397 SER G CA 1
ATOM 1952 C C . SER A 1 264 ? -20.812 42.393 14.275 1.00 94.64 397 SER G C 1
ATOM 1953 O O . SER A 1 264 ? -19.977 42.782 15.094 1.00 90.79 397 SER G O 1
ATOM 1956 N N . GLU A 1 273 ? -7.265 46.167 3.335 1.00 76.06 411 GLU G N 1
ATOM 1957 C CA . GLU A 1 273 ? -6.185 47.140 3.284 1.00 77.08 411 GLU G CA 1
ATOM 1958 C C . GLU A 1 273 ? -4.926 46.504 2.697 1.00 68.13 411 GLU G C 1
ATOM 1959 O O . GLU A 1 273 ? -4.262 45.695 3.343 1.00 72.85 411 GLU G O 1
ATOM 1965 N N . GLY A 1 274 ? -4.615 46.872 1.460 1.00 53.14 412 GLY G N 1
ATOM 1966 C CA . GLY A 1 274 ? -3.421 46.394 0.787 1.00 53.46 412 GLY G CA 1
ATOM 1967 C C . GLY A 1 274 ? -3.780 45.604 -0.457 1.00 53.18 412 GLY G C 1
ATOM 1968 O O . GLY A 1 274 ? -4.925 45.652 -0.919 1.00 55.05 412 GLY G O 1
ATOM 1969 N N . THR A 1 275 ? -2.817 44.858 -0.995 1.00 57.13 413 THR G N 1
ATOM 1970 C CA . THR A 1 275 ? -3.140 43.923 -2.061 1.00 56.19 413 THR G CA 1
ATOM 1971 C C . THR A 1 275 ? -3.107 42.494 -1.546 1.00 54.14 413 THR G C 1
ATOM 1972 O O . THR A 1 275 ? -2.245 42.122 -0.751 1.00 52.30 413 THR G O 1
ATOM 1976 N N . ILE A 1 276 ? -4.064 41.703 -2.017 1.00 55.55 414 ILE G N 1
ATOM 1977 C CA . ILE A 1 276 ? -4.041 40.255 -1.936 1.00 52.79 414 ILE G CA 1
ATOM 1978 C C . ILE A 1 276 ? -3.285 39.691 -3.136 1.00 51.40 414 ILE G C 1
ATOM 1979 O O . ILE A 1 276 ? -3.604 40.027 -4.290 1.00 53.59 414 ILE G O 1
ATOM 1984 N N . THR A 1 277 ? -2.301 38.838 -2.882 1.00 45.94 415 THR G N 1
ATOM 1985 C CA . THR A 1 277 ? -1.614 38.161 -3.972 1.00 48.66 415 THR G CA 1
ATOM 1986 C C . THR A 1 277 ? -1.910 36.662 -3.924 1.00 54.23 415 THR G C 1
ATOM 1987 O O . THR A 1 277 ? -1.608 35.990 -2.938 1.00 57.44 415 THR G O 1
ATOM 1991 N N . LEU A 1 278 ? -2.504 36.151 -4.998 1.00 58.05 416 LEU G N 1
ATOM 1992 C CA . LEU A 1 278 ? -2.869 34.750 -5.107 1.00 53.72 416 LEU G CA 1
ATOM 1993 C C . LEU A 1 278 ? -1.800 34.026 -5.917 1.00 53.86 416 LEU G C 1
ATOM 1994 O O . LEU A 1 278 ? -1.514 34.409 -7.054 1.00 53.99 416 LEU G O 1
ATOM 1999 N N . PRO A 1 279 ? -1.219 32.965 -5.344 1.00 42.60 417 PRO G N 1
ATOM 2000 C CA . PRO A 1 279 ? -0.285 32.145 -6.114 1.00 41.50 417 PRO G CA 1
ATOM 2001 C C . PRO A 1 279 ? -1.010 31.280 -7.131 1.00 38.51 417 PRO G C 1
ATOM 2002 O O . PRO A 1 279 ? -2.029 30.680 -6.801 1.00 36.97 417 PRO G O 1
ATOM 2006 N N . CYS A 1 280 ? -0.509 31.232 -8.355 1.00 44.38 418 CYS G N 1
ATOM 2007 C CA . CYS A 1 280 ? -1.120 30.399 -9.373 1.00 46.50 418 CYS G CA 1
ATOM 2008 C C . CYS A 1 280 ? -0.089 29.489 -10.013 1.00 49.31 418 CYS G C 1
ATOM 2009 O O . CYS A 1 280 ? 1.107 29.778 -9.987 1.00 45.17 418 CYS G O 1
ATOM 2012 N N . ARG A 1 281 ? -0.577 28.454 -10.685 1.00 59.27 419 ARG G N 1
ATOM 2013 C CA . ARG A 1 281 ? 0.272 27.597 -11.491 1.00 61.98 419 ARG G CA 1
ATOM 2014 C C . ARG A 1 281 ? -0.433 27.482 -12.825 1.00 61.02 419 ARG G C 1
ATOM 2015 O O . ARG A 1 281 ? -1.652 27.371 -12.875 1.00 62.14 419 ARG G O 1
ATOM 2023 N N . ILE A 1 282 ? 0.332 27.487 -13.905 1.00 54.53 420 ILE G N 1
ATOM 2024 C CA . ILE A 1 282 ? -0.224 27.163 -15.206 1.00 56.77 420 ILE G CA 1
ATOM 2025 C C . ILE A 1 282 ? -0.069 25.666 -15.347 1.00 56.87 420 ILE G C 1
ATOM 2026 O O . ILE A 1 282 ? 1.040 25.136 -15.238 1.00 60.94 420 ILE G O 1
ATOM 2031 N N . LYS A 1 283 ? -1.175 24.984 -15.625 1.00 51.33 421 LYS G N 1
ATOM 2032 C CA . LYS A 1 283 ? -1.126 23.532 -15.695 1.00 54.29 421 LYS G CA 1
ATOM 2033 C C . LYS A 1 283 ? -1.266 23.047 -17.117 1.00 56.02 421 LYS G C 1
ATOM 2034 O O . LYS A 1 283 ? -1.988 23.627 -17.926 1.00 54.25 421 LYS G O 1
ATOM 2040 N N . GLN A 1 284 ? -0.553 21.969 -17.409 1.00 72.64 422 GLN G N 1
ATOM 2041 C CA . GLN A 1 284 ? -0.669 21.296 -18.682 1.00 79.85 422 GLN G CA 1
ATOM 2042 C C . GLN A 1 284 ? -1.676 20.157 -18.647 1.00 80.02 422 GLN G C 1
ATOM 2043 O O . GLN A 1 284 ? -2.368 19.894 -19.631 1.00 85.43 422 GLN G O 1
ATOM 2049 N N . ILE A 1 285 ? -1.751 19.480 -17.506 1.00 68.40 423 ILE G N 1
ATOM 2050 C CA . ILE A 1 285 ? -2.642 18.339 -17.375 1.00 64.93 423 ILE G CA 1
ATOM 2051 C C . ILE A 1 285 ? -3.867 18.732 -16.562 1.00 62.88 423 ILE G C 1
ATOM 2052 O O . ILE A 1 285 ? -3.772 18.985 -15.361 1.00 64.65 423 ILE G O 1
ATOM 2057 N N . ILE A 1 286 ? -5.018 18.750 -17.219 1.00 65.61 424 ILE G N 1
ATOM 2058 C CA . ILE A 1 286 ? -6.254 19.239 -16.618 1.00 66.71 424 ILE G CA 1
ATOM 2059 C C . ILE A 1 286 ? -7.404 18.232 -16.689 1.00 69.05 424 ILE G C 1
ATOM 2060 O O . ILE A 1 286 ? -7.460 17.425 -17.611 1.00 73.11 424 ILE G O 1
ATOM 2065 N N . ASN A 1 287 ? -8.304 18.248 -15.710 1.00 66.21 425 ASN G N 1
ATOM 2066 C CA . ASN A 1 287 ? -9.590 17.579 -15.899 1.00 71.20 425 ASN G CA 1
ATOM 2067 C C . ASN A 1 287 ? -10.509 18.424 -16.786 1.00 68.09 425 ASN G C 1
ATOM 2068 O O . ASN A 1 287 ? -10.681 19.621 -16.555 1.00 66.90 425 ASN G O 1
ATOM 2073 N N . MET A 1 288 ? -11.106 17.796 -17.793 1.00 69.32 426 MET G N 1
ATOM 2074 C CA . MET A 1 288 ? -11.927 18.514 -18.766 1.00 64.95 426 MET G CA 1
ATOM 2075 C C . MET A 1 288 ? -13.316 18.859 -18.255 1.00 62.99 426 MET G C 1
ATOM 2076 O O . MET A 1 288 ? -13.954 18.067 -17.559 1.00 68.74 426 MET G O 1
ATOM 2081 N N . TRP A 1 289 ? -13.785 20.042 -18.632 1.00 47.56 427 TRP G N 1
ATOM 2082 C CA . TRP A 1 289 ? -15.154 20.443 -18.367 1.00 44.32 427 TRP G CA 1
ATOM 2083 C C . TRP A 1 289 ? -16.129 19.979 -19.459 1.00 51.73 427 TRP G C 1
ATOM 2084 O O . TRP A 1 289 ? -17.328 19.870 -19.205 1.00 54.07 427 TRP G O 1
ATOM 2095 N N . GLN A 1 290 ? -15.630 19.720 -20.668 1.00 58.85 428 GLN G N 1
ATOM 2096 C CA . GLN A 1 290 ? -16.506 19.336 -21.780 1.00 62.64 428 GLN G CA 1
ATOM 2097 C C . GLN A 1 290 ? -17.077 17.944 -21.544 1.00 70.07 428 GLN G C 1
ATOM 2098 O O . GLN A 1 290 ? -18.220 17.655 -21.897 1.00 72.47 428 GLN G O 1
ATOM 2104 N N . GLU A 1 291 ? -16.260 17.082 -20.948 1.00 78.46 429 GLU G N 1
ATOM 2105 C CA . GLU A 1 291 ? -16.615 15.687 -20.742 1.00 82.06 429 GLU G CA 1
ATOM 2106 C C . GLU A 1 291 ? -15.752 15.068 -19.6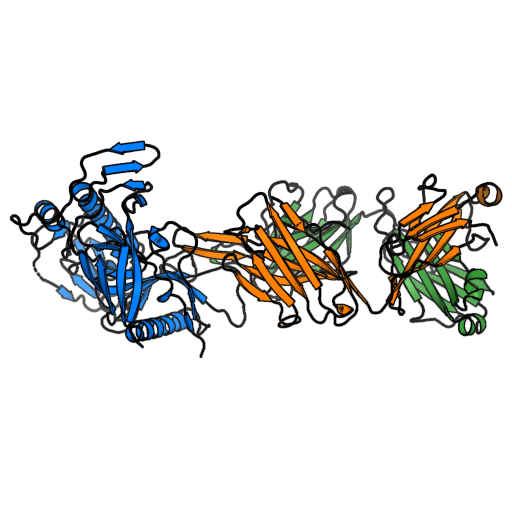53 1.00 78.99 429 GLU G C 1
ATOM 2107 O O . GLU A 1 291 ? -14.708 15.615 -19.299 1.00 79.59 429 GLU G O 1
ATOM 2113 N N . VAL A 1 292 ? -16.193 13.939 -19.105 1.00 71.37 430 VAL G N 1
ATOM 2114 C CA . VAL A 1 292 ? -15.412 13.291 -18.063 1.00 69.17 430 VAL G CA 1
ATOM 2115 C C . VAL A 1 292 ? -14.181 12.696 -18.727 1.00 70.82 430 VAL G C 1
ATOM 2116 O O . VAL A 1 292 ? -14.278 11.847 -19.614 1.00 66.94 430 VAL G O 1
ATOM 2120 N N . GLY A 1 293 ? -13.021 13.158 -18.293 1.00 68.25 431 GLY G N 1
ATOM 2121 C CA . GLY A 1 293 ? -11.770 12.640 -18.786 1.00 66.42 431 GLY G CA 1
ATOM 2122 C C . GLY A 1 293 ? -10.696 13.641 -18.440 1.00 68.34 431 GLY G C 1
ATOM 2123 O O . GLY A 1 293 ? -10.966 14.649 -17.785 1.00 61.81 431 GLY G O 1
ATOM 2124 N N . LYS A 1 294 ? -9.481 13.383 -18.902 1.00 88.54 432 LYS G N 1
ATOM 2125 C CA . LYS A 1 294 ? -8.367 14.256 -18.585 1.00 86.17 432 LYS G CA 1
ATOM 2126 C C . LYS A 1 294 ? -7.718 14.632 -19.906 1.00 76.01 432 LYS G C 1
ATOM 2127 O O . LYS A 1 294 ? -7.813 13.894 -20.882 1.00 76.89 432 LYS G O 1
ATOM 2133 N N . ALA A 1 295 ? -7.085 15.794 -19.950 1.00 60.07 433 ALA G N 1
ATOM 2134 C CA . ALA A 1 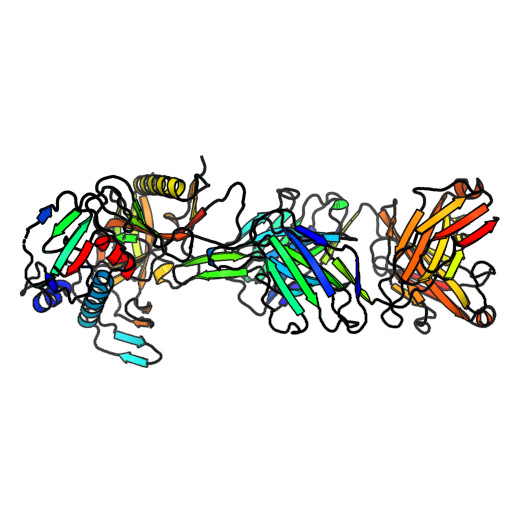295 ? -6.464 16.262 -21.178 1.00 60.85 433 ALA G CA 1
ATOM 2135 C C . ALA A 1 295 ? -5.143 16.956 -20.910 1.00 57.97 433 ALA G C 1
ATOM 2136 O O . ALA A 1 295 ? -4.983 17.641 -19.902 1.00 52.66 433 ALA G O 1
ATOM 2138 N N . MET A 1 296 ? -4.205 16.788 -21.830 1.00 75.36 434 MET G N 1
ATOM 2139 C CA . MET A 1 296 ? -2.919 17.448 -21.735 1.00 77.26 434 MET G CA 1
ATOM 2140 C C . MET A 1 296 ? -2.740 18.346 -22.948 1.00 75.73 434 MET G C 1
ATOM 2141 O O . MET A 1 296 ? -2.880 17.902 -24.106 1.00 80.49 434 MET G O 1
ATOM 2146 N N . TYR A 1 297 ? -2.409 19.599 -22.642 1.00 69.24 435 TYR G N 1
ATOM 2147 C CA . TYR A 1 297 ? -2.115 20.649 -23.607 1.00 71.50 435 TYR G CA 1
ATOM 2148 C C . TYR A 1 297 ? -0.611 20.891 -23.582 1.00 79.32 435 TYR G C 1
ATOM 2149 O O . TYR A 1 297 ? 0.081 20.376 -22.702 1.00 77.56 435 TYR G O 1
ATOM 2158 N N . ALA A 1 298 ? -0.105 21.700 -24.508 1.00 90.90 436 ALA G N 1
ATOM 2159 C CA . ALA A 1 298 ? 1.327 22.000 -24.544 1.00 95.52 436 ALA G CA 1
ATOM 2160 C C . ALA A 1 298 ? 1.771 22.987 -23.456 1.00 98.69 436 ALA G C 1
ATOM 2161 O O . ALA A 1 298 ? 0.940 23.699 -22.892 1.00 98.26 436 ALA G O 1
ATOM 2163 N N . PRO A 1 299 ? 3.085 23.014 -23.138 1.00 106.07 437 PRO G N 1
ATOM 2164 C CA . PRO A 1 299 ? 3.582 23.922 -22.099 1.00 102.68 437 PRO G CA 1
ATOM 2165 C C . PRO A 1 299 ? 3.318 25.376 -22.451 1.00 96.29 437 PRO G C 1
ATOM 2166 O O . PRO A 1 299 ? 3.089 25.657 -23.616 1.00 94.56 437 PRO G O 1
ATOM 2170 N N . PRO A 1 300 ? 3.423 26.288 -21.477 1.00 85.17 438 PRO G N 1
ATOM 2171 C CA . PRO A 1 300 ? 3.096 27.703 -21.685 1.00 83.45 438 PRO G CA 1
ATOM 2172 C C . PRO A 1 300 ? 3.971 28.336 -22.759 1.00 85.90 438 PRO G C 1
ATOM 2173 O O . PRO A 1 300 ? 5.134 27.950 -22.895 1.00 86.94 438 PRO G O 1
ATOM 2177 N N . ILE A 1 301 ? 3.420 29.269 -23.531 1.00 95.97 439 ILE G N 1
ATOM 2178 C CA . ILE A 1 301 ? 4.274 30.061 -24.406 1.00 100.08 439 ILE G CA 1
ATOM 2179 C C . ILE A 1 301 ? 5.254 30.835 -23.532 1.00 98.88 439 ILE G C 1
ATOM 2180 O O . ILE A 1 301 ? 5.013 31.051 -22.346 1.00 99.95 439 ILE G O 1
ATOM 2185 N N . GLU A 1 302 ? 6.360 31.262 -24.122 1.00 90.15 440 GLU G N 1
ATOM 2186 C CA . GLU A 1 302 ? 7.325 32.084 -23.406 1.00 84.75 440 GLU G CA 1
ATOM 2187 C C . GLU A 1 302 ? 6.887 33.555 -23.387 1.00 77.51 440 GLU G C 1
ATOM 2188 O O . GLU A 1 302 ? 6.047 33.968 -24.186 1.00 73.46 440 GLU G O 1
ATOM 2194 N N . GLY A 1 303 ? 7.453 34.334 -22.466 1.00 74.53 441 GLY G N 1
ATOM 2195 C CA . GLY A 1 303 ? 7.170 35.757 -22.359 1.00 74.00 441 GLY G CA 1
ATOM 2196 C C . GLY A 1 303 ? 6.136 36.038 -21.275 1.00 72.41 441 GLY G C 1
ATOM 2197 O O . GLY A 1 303 ? 5.621 35.101 -20.670 1.00 73.13 441 GLY G O 1
ATOM 2198 N N . GLN A 1 304 ? 5.832 37.312 -21.020 1.00 74.38 442 GLN G N 1
ATOM 2199 C CA . GLN A 1 304 ? 4.776 37.687 -20.066 1.00 72.45 442 GLN G CA 1
ATOM 2200 C C . GLN A 1 304 ? 3.380 37.320 -20.567 1.00 71.56 442 GLN G C 1
ATOM 2201 O O . GLN A 1 304 ? 2.998 37.663 -21.682 1.00 74.47 442 GLN G O 1
ATOM 2207 N N . ILE A 1 305 ? 2.625 36.630 -19.721 1.00 70.97 443 ILE G N 1
ATOM 2208 C CA . ILE A 1 305 ? 1.212 36.336 -19.968 1.00 70.81 443 ILE G CA 1
ATOM 2209 C C . ILE A 1 305 ? 0.305 37.041 -18.952 1.00 75.38 443 ILE G C 1
ATOM 2210 O O . ILE A 1 305 ? 0.397 36.770 -17.771 1.00 76.68 443 ILE G O 1
ATOM 2215 N N . ARG A 1 306 ? -0.596 37.920 -19.389 1.00 72.78 444 ARG G N 1
ATOM 2216 C CA . ARG A 1 306 ? -1.338 38.723 -18.413 1.00 66.93 444 ARG G CA 1
ATOM 2217 C C . ARG A 1 306 ? -2.790 38.948 -18.835 1.00 55.71 444 ARG G C 1
ATOM 2218 O O . ARG A 1 306 ? -3.082 39.269 -19.985 1.00 52.61 444 ARG G O 1
ATOM 2226 N N . CYS A 1 307 ? -3.690 38.790 -17.864 1.00 55.23 445 CYS G N 1
ATOM 2227 C CA . CYS A 1 307 ? -5.100 39.116 -18.031 1.00 59.16 445 CYS G CA 1
ATOM 2228 C C . CYS A 1 307 ? -5.611 39.981 -16.899 1.00 60.24 445 CYS G C 1
ATOM 2229 O O . CYS A 1 307 ? -5.426 39.669 -15.733 1.00 60.83 445 CYS G O 1
ATOM 2232 N N . SER A 1 308 ? -6.295 41.059 -17.245 1.00 66.76 446 SER G N 1
ATOM 2233 C CA . SER A 1 308 ? -6.944 41.857 -16.226 1.00 64.27 446 SER G CA 1
ATOM 2234 C C . SER A 1 308 ? -8.430 41.657 -16.445 1.00 58.11 446 SER G C 1
ATOM 2235 O O . SER A 1 308 ? -8.954 41.976 -17.508 1.00 63.02 446 SER G O 1
ATOM 2238 N N . SER A 1 309 ? -9.100 41.096 -15.450 1.00 46.41 447 SER G N 1
ATOM 2239 C CA . SER A 1 309 ? -10.484 40.679 -15.611 1.00 49.92 447 SER G CA 1
ATOM 2240 C C . SER A 1 309 ? -11.368 41.270 -14.523 1.00 51.40 447 SER G C 1
ATOM 2241 O O . SER A 1 309 ? -10.907 41.581 -13.423 1.00 53.42 447 SER G O 1
ATOM 2244 N N . ASN A 1 310 ? -12.635 41.470 -14.855 1.00 50.83 448 ASN G N 1
ATOM 2245 C CA . ASN A 1 310 ? -13.629 41.827 -13.855 1.00 56.35 448 ASN G CA 1
ATOM 2246 C C . ASN A 1 310 ? -14.279 40.615 -13.230 1.00 46.08 448 ASN G C 1
ATOM 2247 O O . ASN A 1 310 ? -14.887 39.801 -13.926 1.00 44.20 448 ASN G O 1
ATOM 2252 N N . ILE A 1 311 ? -14.151 40.489 -11.918 1.00 48.33 449 ILE G N 1
ATOM 2253 C CA . ILE A 1 311 ? -14.928 39.495 -11.218 1.00 43.37 449 ILE G CA 1
ATOM 2254 C C . ILE A 1 311 ? -16.298 40.119 -11.130 1.00 45.95 449 ILE G C 1
ATOM 2255 O O . ILE A 1 311 ? -16.464 41.201 -10.536 1.00 51.55 449 ILE G O 1
ATOM 2260 N N . THR A 1 312 ? -17.260 39.470 -11.774 1.00 49.39 450 THR G N 1
ATOM 2261 C CA . THR A 1 312 ? -18.622 39.979 -11.840 1.00 51.45 450 THR G CA 1
ATOM 2262 C C . THR A 1 312 ? -19.576 39.022 -11.146 1.00 49.59 450 THR G C 1
ATOM 2263 O O . THR A 1 312 ? -20.765 39.313 -10.981 1.00 47.41 450 THR G O 1
ATOM 2267 N N . GLY A 1 313 ? -19.047 37.868 -10.751 1.00 43.53 451 GLY G N 1
ATOM 2268 C CA . GLY A 1 313 ? -19.858 36.862 -10.098 1.00 45.41 451 GLY G CA 1
ATOM 2269 C C . GLY A 1 313 ? -19.048 35.811 -9.378 1.00 44.77 451 GLY G C 1
ATOM 2270 O O . GLY A 1 313 ? -17.828 35.739 -9.542 1.00 47.33 451 GLY G O 1
ATOM 2271 N N . LEU A 1 314 ? -19.735 34.963 -8.617 1.00 44.28 452 LEU G N 1
ATOM 2272 C CA . LEU A 1 314 ? -19.073 33.868 -7.908 1.00 42.09 452 LEU G CA 1
ATOM 2273 C C . LEU A 1 314 ? -19.913 32.607 -7.939 1.00 40.87 452 LEU G C 1
ATOM 2274 O O . LEU A 1 314 ? -21.131 32.668 -8.063 1.00 41.09 452 LEU G O 1
ATOM 2279 N N . LEU A 1 315 ? -19.259 31.457 -7.840 1.00 42.89 453 LEU G N 1
ATOM 2280 C CA . LEU A 1 315 ? -19.978 30.218 -7.601 1.00 43.46 453 LEU G CA 1
ATOM 2281 C C . LEU A 1 315 ? -19.658 29.639 -6.242 1.00 45.27 453 LEU G C 1
ATOM 2282 O O . LEU A 1 315 ? -18.495 29.370 -5.946 1.00 51.94 453 LEU G O 1
ATOM 2287 N N . LEU A 1 316 ? -20.679 29.432 -5.417 1.00 43.46 454 LEU G N 1
ATOM 2288 C CA . LEU A 1 316 ? -20.440 28.960 -4.058 1.00 39.77 454 LEU G CA 1
ATOM 2289 C C . LEU A 1 316 ? -21.223 27.681 -3.837 1.00 42.19 454 LEU G C 1
ATOM 2290 O O . LEU A 1 316 ? -22.248 27.451 -4.471 1.00 38.97 454 LEU G O 1
ATOM 2295 N N . THR A 1 317 ? -20.736 26.863 -2.912 1.00 44.85 455 THR G N 1
ATOM 2296 C CA . THR A 1 317 ? -21.506 25.762 -2.367 1.00 41.85 455 THR G CA 1
ATOM 2297 C C . THR A 1 317 ? -21.607 25.953 -0.876 1.00 44.16 455 THR G C 1
ATOM 2298 O O . THR A 1 317 ? -20.759 26.605 -0.268 1.00 46.10 455 THR G O 1
ATOM 2302 N N . ARG A 1 318 ? -22.643 25.376 -0.284 1.00 48.88 456 ARG G N 1
ATOM 2303 C CA . ARG A 1 318 ? -22.811 25.463 1.155 1.00 48.89 456 ARG G CA 1
ATOM 2304 C C . ARG A 1 318 ? -22.712 24.149 1.887 1.00 48.98 456 ARG G C 1
ATOM 2305 O O . ARG A 1 318 ? -23.229 23.136 1.434 1.00 54.90 456 ARG G O 1
ATOM 2313 N N . ASP A 1 319 ? -21.981 24.162 2.995 1.00 50.67 457 ASP G N 1
ATOM 2314 C CA . ASP A 1 319 ? -21.752 22.943 3.753 1.00 52.94 457 ASP G CA 1
ATOM 2315 C C . ASP A 1 319 ? -23.088 22.519 4.365 1.00 55.09 457 ASP G C 1
ATOM 2316 O O . ASP A 1 319 ? -23.974 23.353 4.575 1.00 58.42 457 ASP G O 1
ATOM 2321 N N . GLY A 1 320 ? -23.221 21.233 4.662 1.00 43.55 458 GLY G N 1
ATOM 2322 C CA . GLY A 1 320 ? -24.472 20.660 5.121 1.00 40.43 458 GLY G CA 1
ATOM 2323 C C . GLY A 1 320 ? -24.208 19.620 6.188 1.00 42.24 458 GLY G C 1
ATOM 2324 O O . GLY A 1 320 ? -23.069 19.458 6.614 1.00 42.11 458 GLY G O 1
ATOM 2325 N N . GLY A 1 321 ? -25.262 18.956 6.660 1.00 48.41 459 GLY G N 1
ATOM 2326 C CA . GLY A 1 321 ? -25.146 18.002 7.752 1.00 46.28 459 GLY G CA 1
ATOM 2327 C C . GLY A 1 321 ? -25.543 18.625 9.071 1.00 47.39 459 GLY G C 1
ATOM 2328 O O . GLY A 1 321 ? -26.254 19.631 9.068 1.00 48.55 459 GLY G O 1
ATOM 2329 N N . ASN A 1 322 ? -25.090 18.040 10.175 1.00 49.10 460 ASN G N 1
ATOM 2330 C CA . ASN A 1 322 ? -25.446 18.526 11.501 1.00 50.44 460 ASN G CA 1
ATOM 2331 C C . ASN A 1 322 ? -24.952 19.939 11.780 1.00 48.76 460 ASN G C 1
ATOM 2332 O O . ASN A 1 322 ? -23.789 20.262 11.559 1.00 46.86 460 ASN G O 1
ATOM 2337 N N . ASN A 1 323 ? -25.846 20.768 12.304 1.00 49.74 461 ASN G N 1
ATOM 2338 C CA . ASN A 1 323 ? -25.493 22.102 12.757 1.00 53.94 461 ASN G CA 1
ATOM 2339 C C . ASN A 1 323 ? -26.333 22.452 13.973 1.00 55.03 461 ASN G C 1
ATOM 2340 O O . ASN A 1 323 ? -27.299 21.760 14.280 1.00 53.33 461 ASN G O 1
ATOM 2345 N N . ASN A 1 324 ? -25.968 23.519 14.672 1.00 57.02 462 ASN G N 1
ATOM 2346 C CA . ASN A 1 324 ? -26.741 23.942 15.829 1.00 63.87 462 ASN G CA 1
ATOM 2347 C C . ASN A 1 324 ? -28.141 24.380 15.420 1.00 68.63 462 ASN G C 1
ATOM 2348 O O . ASN A 1 324 ? -28.314 25.066 14.416 1.00 65.64 462 ASN G O 1
ATOM 2353 N N . LYS A 1 325 ? -29.161 23.886 16.113 1.00 80.39 463 LYS G N 1
ATOM 2354 C CA . LYS A 1 325 ? -30.518 24.323 15.808 1.00 81.74 463 LYS G CA 1
ATOM 2355 C C . LYS A 1 325 ? -30.788 25.787 16.156 1.00 83.93 463 LYS G C 1
ATOM 2356 O O . LYS A 1 325 ? -31.366 26.525 15.362 1.00 86.35 463 LYS G O 1
ATOM 2362 N N . THR A 1 326 ? -30.371 26.194 17.352 1.00 70.39 464 THR G N 1
ATOM 2363 C CA . THR A 1 326 ? -30.641 27.545 17.843 1.00 73.24 464 THR G CA 1
ATOM 2364 C C . THR A 1 326 ? -29.925 28.667 17.102 1.00 86.55 464 THR G C 1
ATOM 2365 O O . THR A 1 326 ? -30.521 29.693 16.778 1.00 75.94 464 THR G O 1
ATOM 2369 N N . ASN A 1 327 ? -28.641 28.464 16.836 1.00 30.00 465 ASN G N 1
ATOM 2370 C CA . ASN A 1 327 ? -27.827 29.491 16.205 1.00 30.00 465 ASN G CA 1
ATOM 2371 C C . ASN A 1 327 ? -27.000 28.918 15.070 1.00 30.00 465 ASN G C 1
ATOM 2372 O O . ASN A 1 327 ? -25.779 28.805 15.174 1.00 30.00 465 ASN G O 1
ATOM 2377 N N . GLY A 1 328 ? -27.666 28.562 13.981 1.00 112.16 466 GLY G N 1
ATOM 2378 C CA . GLY A 1 328 ? -26.981 27.952 12.864 1.00 103.18 466 GLY G CA 1
ATOM 2379 C C . GLY A 1 328 ? -25.975 28.899 12.248 1.00 94.81 466 GLY G C 1
ATOM 2380 O O . GLY A 1 328 ? -26.229 30.095 12.111 1.00 96.32 466 GLY G O 1
ATOM 2381 N N . THR A 1 329 ? -24.824 28.356 11.877 1.00 80.18 467 THR G N 1
ATOM 2382 C CA . THR A 1 329 ? -23.822 29.115 11.155 1.00 69.80 467 THR G CA 1
ATOM 2383 C C . THR A 1 329 ? -23.625 28.441 9.808 1.00 65.01 467 THR G C 1
ATOM 2384 O O . THR A 1 329 ? -23.463 27.225 9.736 1.00 69.52 467 THR G O 1
ATOM 2388 N N . GLU A 1 330 ? -23.653 29.228 8.742 1.00 58.83 468 GLU G N 1
ATOM 2389 C CA . GLU A 1 330 ? -23.563 28.671 7.404 1.00 56.62 468 GLU G CA 1
ATOM 2390 C C . GLU A 1 330 ? -22.148 28.786 6.868 1.00 62.68 468 GLU G C 1
ATOM 2391 O O . GLU A 1 330 ? -21.555 29.862 6.875 1.00 68.20 468 GLU G O 1
ATOM 2397 N N . ILE A 1 331 ? -21.612 27.663 6.409 1.00 63.22 469 ILE G N 1
ATOM 2398 C CA . ILE A 1 331 ? -20.270 27.638 5.841 1.00 58.40 469 ILE G CA 1
ATOM 2399 C C . ILE A 1 331 ? -20.294 27.538 4.320 1.00 54.85 469 ILE G C 1
ATOM 2400 O O . ILE A 1 331 ? -20.879 26.617 3.756 1.00 56.02 469 ILE G O 1
ATOM 2405 N N . PHE A 1 332 ? -19.645 28.496 3.668 1.00 54.32 470 PHE G N 1
ATOM 2406 C CA . PHE A 1 332 ? -19.572 28.544 2.203 1.00 50.04 470 PHE G CA 1
ATOM 2407 C C . PHE A 1 332 ? -18.184 28.361 1.575 1.00 43.48 470 PHE G C 1
ATOM 2408 O O . PHE A 1 332 ? -17.181 28.832 2.110 1.00 37.36 470 PHE G O 1
ATOM 2416 N N . ARG A 1 333 ? -18.134 27.663 0.443 1.00 35.79 471 ARG G N 1
ATOM 2417 C CA . ARG A 1 333 ? -16.869 27.377 -0.215 1.00 33.95 471 ARG G CA 1
ATOM 2418 C C . ARG A 1 333 ? -16.958 27.689 -1.693 1.00 40.64 471 ARG G C 1
ATOM 2419 O O . ARG A 1 333 ? -18.035 27.601 -2.272 1.00 40.26 471 ARG G O 1
ATOM 2427 N N . PRO A 1 334 ? -15.823 28.054 -2.316 1.00 50.93 472 PRO G N 1
ATOM 2428 C CA . PRO A 1 334 ? -15.904 28.301 -3.754 1.00 45.74 472 PRO G CA 1
ATOM 2429 C C . PRO A 1 334 ? -16.276 26.991 -4.434 1.00 41.77 472 PRO G C 1
ATOM 2430 O O . PRO A 1 334 ? -15.784 25.939 -4.032 1.00 38.04 472 PRO G O 1
ATOM 2434 N N . GLY A 1 335 ? -17.120 27.061 -5.454 1.00 67.43 473 GLY G N 1
ATOM 2435 C CA . GLY A 1 335 ? -17.592 25.879 -6.146 1.00 68.35 473 GLY G CA 1
ATOM 2436 C C . GLY A 1 335 ? -17.474 26.008 -7.641 1.00 65.65 473 GLY G C 1
ATOM 2437 O O . GLY A 1 335 ? -16.543 26.624 -8.141 1.00 68.41 473 GLY G O 1
ATOM 2438 N N . GLY A 1 336 ? -18.424 25.425 -8.361 1.00 64.37 474 GLY G N 1
ATOM 2439 C CA . GLY A 1 336 ? -18.356 25.433 -9.806 1.00 63.60 474 GLY G CA 1
ATOM 2440 C C . GLY A 1 336 ? -17.901 24.095 -10.341 1.00 64.09 474 GLY G C 1
ATOM 2441 O O . GLY A 1 336 ? -17.843 23.110 -9.608 1.00 65.63 474 GLY G O 1
ATOM 2442 N N . GLY A 1 337 ? -17.628 24.048 -11.638 1.00 64.64 475 GLY G N 1
ATOM 2443 C CA . GLY A 1 337 ? -17.244 22.809 -12.279 1.00 63.00 475 GLY G CA 1
ATOM 2444 C C . GLY A 1 337 ? -18.110 22.613 -13.502 1.00 61.86 475 GLY G C 1
ATOM 2445 O O . GLY A 1 337 ? -17.612 22.432 -14.614 1.00 62.52 475 GLY G O 1
ATOM 2446 N N . ASP A 1 338 ? -19.421 22.654 -13.289 1.00 58.43 476 ASP G N 1
ATOM 2447 C CA . ASP A 1 338 ? -20.377 22.600 -14.381 1.00 52.73 476 ASP G CA 1
ATOM 2448 C C . ASP A 1 338 ? -20.495 23.992 -15.012 1.00 47.98 476 ASP G C 1
ATOM 2449 O O . ASP A 1 338 ? -21.025 24.911 -14.389 1.00 54.20 476 ASP G O 1
ATOM 2454 N N . MET A 1 339 ? -20.006 24.144 -16.244 1.00 34.97 477 MET G N 1
ATOM 2455 C CA . MET A 1 339 ? -19.947 25.458 -16.899 1.00 38.20 477 MET G CA 1
ATOM 2456 C C . MET A 1 339 ? -21.337 25.960 -17.319 1.00 46.29 477 MET G C 1
ATOM 2457 O O . MET A 1 339 ? -21.527 27.138 -17.690 1.00 48.99 477 MET G O 1
ATOM 2462 N N . ARG A 1 340 ? -22.312 25.059 -17.257 1.00 49.88 478 ARG G N 1
ATOM 2463 C CA . ARG A 1 340 ? -23.696 25.424 -17.506 1.00 54.07 478 ARG G CA 1
ATOM 2464 C C . ARG A 1 340 ? -24.117 26.505 -16.531 1.00 54.73 478 ARG G C 1
ATOM 2465 O O . ARG A 1 340 ? -24.886 27.394 -16.883 1.00 63.49 478 ARG G O 1
ATOM 2473 N N . ASP A 1 341 ? -23.577 26.453 -15.318 1.00 52.63 479 ASP G N 1
ATOM 2474 C CA . ASP A 1 341 ? -23.871 27.491 -14.345 1.00 54.39 479 ASP G CA 1
ATOM 2475 C C . ASP A 1 341 ? -23.270 28.829 -14.753 1.00 53.57 479 ASP G C 1
ATOM 2476 O O . ASP A 1 341 ? -23.903 29.885 -14.567 1.00 54.99 479 ASP G O 1
ATOM 2481 N N . ASN A 1 342 ? -22.099 28.787 -15.387 1.00 49.42 480 ASN G N 1
ATOM 2482 C CA . ASN A 1 342 ? -21.546 29.999 -15.968 1.00 52.29 480 ASN G CA 1
ATOM 2483 C C . ASN A 1 342 ? -22.517 30.583 -16.976 1.00 52.62 480 ASN G C 1
ATOM 2484 O O . ASN A 1 342 ? -22.802 31.785 -16.941 1.00 48.90 480 ASN G O 1
ATOM 2489 N N . TRP A 1 343 ? -23.041 29.748 -17.871 1.00 55.79 481 TRP G N 1
ATOM 2490 C CA . TRP A 1 343 ? -23.912 30.338 -18.878 1.00 49.77 481 TRP G CA 1
ATOM 2491 C C . TRP A 1 343 ? -25.221 30.851 -18.284 1.00 47.61 481 TRP G C 1
ATOM 2492 O O . TRP A 1 343 ? -25.639 31.956 -18.614 1.00 47.53 481 TRP G O 1
ATOM 2503 N N . ARG A 1 344 ? -25.845 30.087 -17.385 1.00 49.23 482 ARG G N 1
ATOM 2504 C CA . ARG A 1 344 ? -27.088 30.548 -16.738 1.00 54.11 482 ARG G CA 1
ATOM 2505 C C . ARG A 1 344 ? -26.882 31.878 -16.011 1.00 51.69 482 ARG G C 1
ATOM 2506 O O . ARG A 1 344 ? -27.819 32.668 -15.900 1.00 52.89 482 ARG G O 1
ATOM 2514 N N . SER A 1 345 ? -25.671 32.129 -15.514 1.00 49.21 483 SER G N 1
ATOM 2515 C CA . SER A 1 345 ? -25.411 33.376 -14.784 1.00 46.19 483 SER G CA 1
ATOM 2516 C C . SER A 1 345 ? -25.599 34.594 -15.695 1.00 42.27 483 SER G C 1
ATOM 2517 O O . SER A 1 345 ? -25.765 35.717 -15.221 1.00 39.55 483 SER G O 1
ATOM 2520 N N . GLU A 1 346 ? -25.608 34.357 -17.000 1.00 43.22 484 GLU G N 1
ATOM 2521 C CA . GLU A 1 346 ? -25.833 35.411 -17.977 1.00 47.92 484 GLU G CA 1
ATOM 2522 C C . GLU A 1 346 ? -27.204 35.227 -18.642 1.00 45.60 484 GLU G C 1
ATOM 2523 O O . GLU A 1 346 ? -27.833 36.192 -19.065 1.00 45.88 484 GLU G O 1
ATOM 2529 N N . LEU A 1 347 ? -27.660 33.982 -18.712 1.00 41.35 485 LEU G N 1
ATOM 2530 C CA . LEU A 1 347 ? -28.886 33.626 -19.417 1.00 42.12 485 LEU G CA 1
ATOM 2531 C C . LEU A 1 347 ? -30.172 33.631 -18.577 1.00 48.98 485 LEU G C 1
ATOM 2532 O O . LEU A 1 347 ? -31.249 33.330 -19.095 1.00 48.37 485 LEU G O 1
ATOM 2537 N N . TYR A 1 348 ? -30.059 33.952 -17.290 1.00 51.12 486 TYR G N 1
ATOM 2538 C CA . TYR A 1 348 ? -31.180 33.802 -16.357 1.00 50.87 486 TYR G CA 1
ATOM 2539 C C . TYR A 1 348 ? -32.425 34.647 -16.665 1.00 49.66 486 TYR G C 1
ATOM 2540 O O . TYR A 1 348 ? -33.530 34.276 -16.279 1.00 53.71 486 TYR G O 1
ATOM 2549 N N . LYS A 1 349 ? -32.261 35.765 -17.364 1.00 47.01 487 LYS G N 1
ATOM 2550 C CA . LYS A 1 349 ? -33.405 36.636 -17.644 1.00 51.75 487 LYS G CA 1
ATOM 2551 C C . LYS A 1 349 ? -34.155 36.313 -18.936 1.00 49.97 487 LYS G C 1
ATOM 2552 O O . LYS A 1 349 ? -35.111 37.008 -19.285 1.00 48.31 487 LYS G O 1
ATOM 2558 N N . TYR A 1 350 ? -33.736 35.265 -19.638 1.00 46.01 488 TYR G N 1
ATOM 2559 C CA . TYR A 1 350 ? -34.324 34.960 -20.934 1.00 48.14 488 TYR G CA 1
ATOM 2560 C C . TYR A 1 350 ? -34.973 33.579 -20.973 1.00 54.95 488 TYR G C 1
ATOM 2561 O O . TYR A 1 350 ? -34.588 32.679 -20.229 1.00 56.67 488 TYR G O 1
ATOM 2570 N N . LYS A 1 351 ? -35.975 33.422 -21.832 1.00 71.52 489 LYS G N 1
ATOM 2571 C CA . LYS A 1 351 ? -36.504 32.093 -22.150 1.00 70.30 489 LYS G CA 1
ATOM 2572 C C . LYS A 1 351 ? -36.991 32.165 -23.587 1.00 68.80 489 LYS G C 1
ATOM 2573 O O . LYS A 1 351 ? -37.258 33.246 -24.098 1.00 75.48 489 LYS G O 1
ATOM 2579 N N . VAL A 1 352 ? -37.136 31.021 -24.232 1.00 55.57 490 VAL G N 1
ATOM 2580 C CA . VAL A 1 352 ? -37.606 31.001 -25.608 1.00 51.90 490 VAL G CA 1
ATOM 2581 C C . VAL A 1 352 ? -39.032 30.475 -25.636 1.00 55.13 490 VAL G C 1
ATOM 2582 O O . VAL A 1 352 ? -39.364 29.492 -24.976 1.00 57.62 490 VAL G O 1
ATOM 2586 N N . VAL A 1 353 ? -39.880 31.171 -26.389 1.00 52.58 491 VAL G N 1
ATOM 2587 C CA . VAL A 1 353 ? -41.272 30.805 -26.504 1.00 61.45 491 VAL G CA 1
ATOM 2588 C C . VAL A 1 353 ? -41.643 30.671 -27.973 1.00 69.65 491 VAL G C 1
ATOM 2589 O O . VAL A 1 353 ? -41.056 31.320 -28.829 1.00 74.80 491 VAL G O 1
ATOM 2593 N N . LYS A 1 354 ? -42.596 29.803 -28.291 1.00 69.99 492 LYS G N 1
ATOM 2594 C CA . LYS A 1 354 ? -43.050 29.728 -29.670 1.00 68.39 492 LYS G CA 1
ATOM 2595 C C . LYS A 1 354 ? -44.257 30.696 -29.815 1.00 112.61 492 LYS G C 1
ATOM 2596 O O . LYS A 1 354 ? -45.164 30.671 -28.976 1.00 101.45 492 LYS G O 1
ATOM 2602 N N . ILE A 1 355 ? -44.293 31.564 -30.820 1.00 62.77 493 ILE G N 1
ATOM 2603 C CA . ILE A 1 355 ? -45.461 32.451 -30.942 1.00 76.63 493 ILE G CA 1
ATOM 2604 C C . ILE A 1 355 ? -46.639 31.783 -31.650 1.00 70.45 493 ILE G C 1
ATOM 2605 O O . ILE A 1 355 ? -46.456 30.975 -32.555 1.00 63.92 493 ILE G O 1
ATOM 2610 N N . MET B 2 2 ? -10.416 -1.603 8.126 1.00 52.71 2 MET H N 1
ATOM 2611 C CA . MET B 2 2 ? -10.653 -0.412 8.934 1.00 54.95 2 MET H CA 1
ATOM 2612 C C . MET B 2 2 ? -10.503 -0.716 10.419 1.00 55.91 2 MET H C 1
ATOM 2613 O O . MET B 2 2 ? -11.238 -1.535 10.971 1.00 54.17 2 MET H O 1
ATOM 2618 N N . LYS B 2 3 ? -9.535 -0.058 11.053 1.00 55.25 3 LYS H N 1
ATOM 2619 C CA . LYS B 2 3 ? -9.294 -0.209 12.482 1.00 50.24 3 LYS H CA 1
ATOM 2620 C C . LYS B 2 3 ? -8.969 1.126 13.136 1.00 47.36 3 LYS H C 1
ATOM 2621 O O . LYS B 2 3 ? -8.259 1.961 12.566 1.00 57.24 3 LYS H O 1
ATOM 2627 N N . LEU B 2 4 ? -9.511 1.318 14.331 1.00 40.28 4 LEU H N 1
ATOM 2628 C CA . LEU B 2 4 ? -9.052 2.353 15.246 1.00 43.22 4 LEU H CA 1
ATOM 2629 C C . LEU B 2 4 ? -8.456 1.667 16.463 1.00 42.31 4 LEU H C 1
ATOM 2630 O O . LEU B 2 4 ? -9.176 1.042 17.235 1.00 46.78 4 LEU H O 1
ATOM 2635 N N . MET B 2 5 ? -7.145 1.762 16.633 1.00 39.91 5 MET H N 1
ATOM 2636 C CA . MET B 2 5 ? -6.515 1.167 17.803 1.00 37.20 5 MET H CA 1
ATOM 2637 C C . MET B 2 5 ? -6.287 2.236 18.871 1.00 36.26 5 MET H C 1
ATOM 2638 O O . MET B 2 5 ? -5.524 3.173 18.656 1.00 35.98 5 MET H O 1
ATOM 2643 N N . GLN B 2 6 ? -6.967 2.102 20.009 1.00 44.05 6 GLN H N 1
ATOM 2644 C CA . GLN B 2 6 ? -6.854 3.070 21.103 1.00 43.31 6 GLN H CA 1
ATOM 2645 C C . GLN B 2 6 ? -5.642 2.755 21.963 1.00 43.65 6 GLN H C 1
ATOM 2646 O O . GLN B 2 6 ? -4.989 1.735 21.765 1.00 44.40 6 GLN H O 1
ATOM 2652 N N . SER B 2 7 ? -5.365 3.616 22.938 1.00 49.81 7 SER H N 1
ATOM 2653 C CA . SER B 2 7 ? -4.068 3.612 23.608 1.00 51.54 7 SER H CA 1
ATOM 2654 C C . SER B 2 7 ? -4.078 3.413 25.121 1.00 58.47 7 SER H C 1
ATOM 2655 O O . SER B 2 7 ? -3.058 3.025 25.690 1.00 61.30 7 SER H O 1
ATOM 2658 N N . GLY B 2 8 ? -5.203 3.704 25.772 1.00 63.10 8 GLY H N 1
ATOM 2659 C CA . GLY B 2 8 ? -5.242 3.797 27.227 1.00 61.38 8 GLY H CA 1
ATOM 2660 C C . GLY B 2 8 ? -4.965 2.500 27.962 1.00 57.95 8 GLY H C 1
ATOM 2661 O O . GLY B 2 8 ? -4.298 1.616 27.434 1.00 61.44 8 GLY H O 1
ATOM 2662 N N . GLY B 2 9 ? -5.454 2.383 29.194 1.00 52.66 9 GLY H N 1
ATOM 2663 C CA . GLY B 2 9 ? -6.123 3.469 29.879 1.00 57.03 9 GLY H CA 1
ATOM 2664 C C . GLY B 2 9 ? -5.158 4.248 30.754 1.00 60.46 9 GLY H C 1
ATOM 2665 O O . GLY B 2 9 ? -3.945 4.163 30.573 1.00 66.70 9 GLY H O 1
ATOM 2666 N N . VAL B 2 10 ? -5.698 5.013 31.701 1.00 53.00 10 VAL H N 1
ATOM 2667 C CA . VAL B 2 10 ? -4.903 5.920 32.529 1.00 48.81 10 VAL H CA 1
ATOM 2668 C C . VAL B 2 10 ? -5.445 5.970 33.964 1.00 47.51 10 VAL H C 1
ATOM 2669 O O . VAL B 2 10 ? -6.647 5.841 34.183 1.00 48.89 10 VAL H O 1
ATOM 2673 N N . MET B 2 11 ? -4.550 6.140 34.935 1.00 46.31 11 MET H N 1
ATOM 2674 C CA . MET B 2 11 ? -4.923 6.359 36.331 1.00 38.28 11 MET H CA 1
ATOM 2675 C C . MET B 2 11 ? -4.265 7.655 36.777 1.00 40.21 11 MET H C 1
ATOM 2676 O O . MET B 2 11 ? -3.148 7.951 36.364 1.00 47.13 11 MET H O 1
ATOM 2681 N N . VAL B 2 12 ? -4.944 8.429 37.613 1.00 47.82 12 VAL H N 1
ATOM 2682 C CA . VAL B 2 12 ? -4.560 9.824 37.811 1.00 45.13 12 VAL H CA 1
ATOM 2683 C C . VAL B 2 12 ? -5.225 10.449 39.043 1.00 40.08 12 VAL H C 1
ATOM 2684 O O . VAL B 2 12 ? -6.383 10.156 39.359 1.00 43.47 12 VAL H O 1
ATOM 2688 N N . ARG B 2 13 ? -4.478 11.295 39.745 1.00 33.71 13 ARG H N 1
ATOM 2689 C CA . ARG B 2 13 ? -5.000 12.008 40.907 1.00 38.48 13 ARG H CA 1
ATOM 2690 C C . ARG B 2 13 ? -5.810 13.222 40.461 1.00 41.52 13 ARG H C 1
ATOM 2691 O O . ARG B 2 13 ? -5.514 13.805 39.415 1.00 38.43 13 ARG H O 1
ATOM 2699 N N . PRO B 2 14 ? -6.833 13.606 41.251 1.00 45.49 14 PRO H N 1
ATOM 2700 C CA . PRO B 2 14 ? -7.684 14.745 40.880 1.00 45.13 14 PRO H CA 1
ATOM 2701 C C . PRO B 2 14 ? -6.859 15.991 40.575 1.00 50.55 14 PRO H C 1
ATOM 2702 O O . PRO B 2 14 ? -5.912 16.293 41.304 1.00 51.89 14 PRO H O 1
ATOM 2706 N N . GLY B 2 15 ? -7.200 16.686 39.495 1.00 44.51 15 GLY H N 1
ATOM 2707 C CA . GLY B 2 15 ? -6.515 17.913 39.138 1.00 39.01 15 GLY H CA 1
ATOM 2708 C C . GLY B 2 15 ? -5.403 17.713 38.131 1.00 33.22 15 GLY H C 1
ATOM 2709 O O . GLY B 2 15 ? -4.996 18.653 37.462 1.00 29.28 15 GLY H O 1
ATOM 2710 N N . GLU B 2 16 ? -4.902 16.488 38.022 1.00 41.02 16 GLU H N 1
ATOM 2711 C CA . GLU B 2 16 ? -3.837 16.208 37.069 1.00 46.57 16 GLU H CA 1
ATOM 2712 C C . GLU B 2 16 ? -4.387 16.089 35.650 1.00 45.78 16 GLU H C 1
ATOM 2713 O O . GLU B 2 16 ? -5.605 16.079 35.431 1.00 37.87 16 GLU H O 1
ATOM 2719 N N . SER B 2 17 ? -3.476 16.012 34.687 1.00 47.16 17 SER H N 1
ATOM 2720 C CA .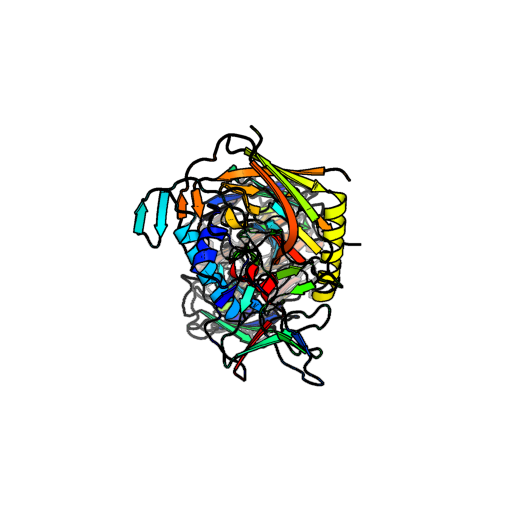 SER B 2 17 ? -3.846 15.929 33.285 1.00 44.02 17 SER H CA 1
ATOM 2721 C C . SER B 2 17 ? -3.456 14.583 32.706 1.00 48.34 17 SER H C 1
ATOM 2722 O O . SER B 2 17 ? -2.578 13.903 33.230 1.00 52.93 17 SER H O 1
ATOM 2725 N N . ALA B 2 18 ? -4.119 14.195 31.625 1.00 42.61 18 ALA H N 1
ATOM 2726 C CA . ALA B 2 18 ? -3.792 12.941 30.965 1.00 38.51 18 ALA H CA 1
ATOM 2727 C C . ALA B 2 18 ? -4.050 13.055 29.473 1.00 45.56 18 ALA H C 1
ATOM 2728 O O . ALA B 2 18 ? -4.796 13.922 29.025 1.00 49.45 18 ALA H O 1
ATOM 2730 N N . THR B 2 19 ? -3.428 12.178 28.699 1.00 47.53 19 THR H N 1
ATOM 2731 C CA . THR B 2 19 ? -3.594 12.223 27.262 1.00 42.68 19 THR H CA 1
ATOM 2732 C C . THR B 2 19 ? -3.968 10.846 26.733 1.00 43.90 19 THR H C 1
ATOM 2733 O O . THR B 2 19 ? -3.451 9.832 27.191 1.00 54.79 19 THR H O 1
ATOM 2737 N N . LEU B 2 20 ? -4.908 10.823 25.797 1.00 32.15 20 LEU H N 1
ATOM 2738 C CA . LEU B 2 20 ? -5.336 9.592 25.157 1.00 31.42 20 LEU H CA 1
ATOM 2739 C C . LEU B 2 20 ? -5.091 9.697 23.668 1.00 35.34 20 LEU H C 1
ATOM 2740 O O . LEU B 2 20 ? -5.248 10.777 23.085 1.00 40.97 20 LEU H O 1
ATOM 2745 N N . SER B 2 21 ? -4.725 8.584 23.042 1.00 28.95 21 SER H N 1
ATOM 2746 C CA . SER B 2 21 ? -4.537 8.598 21.601 1.00 32.99 21 SER H CA 1
ATOM 2747 C C . SER B 2 21 ? -5.272 7.455 20.913 1.00 34.11 21 SER H C 1
ATOM 2748 O O . SER B 2 21 ? -5.736 6.495 21.546 1.00 33.23 21 SER H O 1
ATOM 2751 N N . CYS B 2 22 ? -5.372 7.579 19.599 1.00 30.79 22 CYS H N 1
ATOM 2752 C CA . CYS B 2 22 ? -6.097 6.624 18.786 1.00 35.50 22 CYS H CA 1
ATOM 2753 C C . CYS B 2 22 ? -5.399 6.611 17.438 1.00 41.25 22 CYS H C 1
ATOM 2754 O O . CYS B 2 22 ? -5.042 7.664 16.915 1.00 44.92 22 CYS H O 1
ATOM 2757 N N . VAL B 2 23 ? -5.159 5.432 16.883 1.00 38.79 23 VAL H N 1
ATOM 2758 C CA . VAL B 2 23 ? -4.416 5.370 15.638 1.00 38.23 23 VAL H CA 1
ATOM 2759 C C . VAL B 2 23 ? -5.224 4.627 14.575 1.00 40.09 23 VAL H C 1
ATOM 2760 O O . VAL B 2 23 ? -5.675 3.497 14.778 1.00 42.64 23 VAL H O 1
ATOM 2764 N N . ALA B 2 24 ? -5.423 5.300 13.447 1.00 43.23 24 ALA H N 1
ATOM 2765 C CA . ALA B 2 24 ? -6.305 4.814 12.397 1.00 42.02 24 ALA H CA 1
ATOM 2766 C C . ALA B 2 24 ? -5.540 4.092 11.303 1.00 52.70 24 ALA H C 1
ATOM 2767 O O . ALA B 2 24 ? -4.457 4.522 10.892 1.00 56.77 24 ALA H O 1
ATOM 2769 N N . SER B 2 25 ? -6.108 2.988 10.831 1.00 60.14 25 SER H N 1
ATOM 2770 C CA . SER B 2 25 ? -5.556 2.302 9.670 1.00 62.96 25 SER H CA 1
ATOM 2771 C C . SER B 2 25 ? -6.677 1.674 8.863 1.00 64.08 25 SER H C 1
ATOM 2772 O O . SER B 2 25 ? -7.778 1.479 9.371 1.00 64.05 25 SER H O 1
ATOM 2775 N N . GLY B 2 26 ? -6.400 1.374 7.600 1.00 64.00 26 GLY H N 1
ATOM 2776 C CA . GLY B 2 26 ? -7.353 0.664 6.771 1.00 62.54 26 GLY H CA 1
ATOM 2777 C C . GLY B 2 26 ? -8.329 1.541 6.011 1.00 60.88 26 GLY H C 1
ATOM 2778 O O . GLY B 2 26 ? -9.315 1.038 5.479 1.00 66.10 26 GLY H O 1
ATOM 2779 N N . PHE B 2 27 ? -8.061 2.844 5.958 1.00 51.65 27 PHE H N 1
ATOM 2780 C CA . PHE B 2 27 ? -8.880 3.776 5.179 1.00 48.13 27 PHE H CA 1
ATOM 2781 C C . PHE B 2 27 ? -8.162 5.116 5.028 1.00 54.69 27 PHE H C 1
ATOM 2782 O O . PHE B 2 27 ? -6.962 5.209 5.264 1.00 59.49 27 PHE H O 1
ATOM 2790 N N . ASP B 2 28 ? -8.896 6.155 4.640 1.00 66.03 28 ASP H N 1
ATOM 2791 C CA . ASP B 2 28 ? -8.282 7.450 4.348 1.00 70.09 28 ASP H CA 1
ATOM 2792 C C . ASP B 2 28 ? -8.447 8.475 5.473 1.00 68.15 28 ASP H C 1
ATOM 2793 O O . ASP B 2 28 ? -9.491 9.116 5.596 1.00 68.06 28 ASP H O 1
ATOM 2798 N N . PHE B 2 29 ? -7.399 8.637 6.274 1.00 60.84 29 PHE H N 1
ATOM 2799 C CA . PHE B 2 29 ? -7.393 9.586 7.386 1.00 56.25 29 PHE H CA 1
ATOM 2800 C C . PHE B 2 29 ? -7.658 11.011 6.893 1.00 58.13 29 PHE H C 1
ATOM 2801 O O . PHE B 2 29 ? -8.315 11.802 7.574 1.00 54.93 29 PHE H O 1
ATOM 2809 N N . SER B 2 30 ? -7.161 11.309 5.692 1.00 64.32 30 SER H N 1
ATOM 2810 C CA . SER B 2 30 ? -7.234 12.639 5.081 1.00 64.67 30 SER H CA 1
ATOM 2811 C C . SER B 2 30 ? -8.649 13.201 4.942 1.00 59.99 30 SER H C 1
ATOM 2812 O O . SER B 2 30 ? -8.836 14.418 4.867 1.00 60.71 30 SER H O 1
ATOM 2815 N N . ARG B 2 31 ? -9.638 12.318 4.884 1.00 49.09 31 ARG H N 1
ATOM 2816 C CA . ARG B 2 31 ? -10.973 12.723 4.464 1.00 49.13 31 ARG H CA 1
ATOM 2817 C C . ARG B 2 31 ? -12.028 12.393 5.500 1.00 45.82 31 ARG H C 1
ATOM 2818 O O . ARG B 2 31 ? -13.225 12.412 5.209 1.00 52.41 31 ARG H O 1
ATOM 2826 N N . ASN B 2 32 ? -11.580 12.087 6.710 1.00 34.25 32 ASN H N 1
ATOM 2827 C CA . ASN B 2 32 ? -12.492 11.722 7.778 1.00 28.71 32 ASN H CA 1
ATOM 2828 C C . ASN B 2 32 ? -12.289 12.599 8.992 1.00 30.65 32 ASN H C 1
ATOM 2829 O O . ASN B 2 32 ? -11.204 13.139 9.205 1.00 33.09 32 ASN H O 1
ATOM 2834 N N . GLY B 2 33 ? -13.353 12.764 9.768 1.00 31.71 33 GLY H N 1
ATOM 2835 C CA . GLY B 2 33 ? -13.250 13.411 11.057 1.00 28.82 33 GLY H CA 1
ATOM 2836 C C . GLY B 2 33 ? -13.320 12.353 12.132 1.00 31.77 33 GLY H C 1
ATOM 2837 O O . GLY B 2 33 ? -13.823 11.249 11.904 1.00 32.98 33 GLY H O 1
ATOM 2838 N N . PHE B 2 34 ? -12.811 12.674 13.312 1.00 35.80 34 PHE H N 1
ATOM 2839 C CA . PHE B 2 34 ? -12.850 11.725 14.416 1.00 33.52 34 PHE H CA 1
ATOM 2840 C C . PHE B 2 34 ? -13.341 12.437 15.647 1.00 35.03 34 PHE H C 1
ATOM 2841 O O . PHE B 2 34 ? -13.250 13.657 15.743 1.00 40.35 34 PHE H O 1
ATOM 2849 N N . GLU B 2 35 ? -13.894 11.673 16.577 1.00 36.61 35 GLU H N 1
ATOM 2850 C CA . GLU B 2 35 ? -14.520 12.235 17.760 1.00 40.34 35 GLU H CA 1
ATOM 2851 C C . GLU B 2 35 ? -14.185 11.403 19.001 1.00 33.79 35 GLU H C 1
ATOM 2852 O O . GLU B 2 35 ? -13.739 10.256 18.894 1.00 27.66 35 GLU H O 1
ATOM 2858 N N . TRP B 2 36 ? -14.403 11.987 20.174 1.00 32.69 36 TRP H N 1
ATOM 2859 C CA . TRP B 2 36 ? -14.211 11.275 21.432 1.00 33.83 36 TRP H CA 1
ATOM 2860 C C . TRP B 2 36 ? -15.514 11.207 22.216 1.00 37.89 36 TRP H C 1
ATOM 2861 O O . TRP B 2 36 ? -16.201 12.211 22.409 1.00 37.26 36 TRP H O 1
ATOM 2872 N N . LEU B 2 37 ? -15.868 10.000 22.632 1.00 42.93 37 LEU H N 1
ATOM 2873 C CA . LEU B 2 37 ? -17.107 9.772 23.349 1.00 42.74 37 LEU H CA 1
ATOM 2874 C C . LEU B 2 37 ? -16.808 9.319 24.764 1.00 43.82 37 LEU H C 1
ATOM 2875 O O . LEU B 2 37 ? -15.778 8.714 25.027 1.00 47.97 37 LEU H O 1
ATOM 2880 N N . ARG B 2 38 ? -17.722 9.613 25.677 1.00 41.05 38 ARG H N 1
ATOM 2881 C CA . ARG B 2 38 ? -17.539 9.282 27.082 1.00 42.11 38 ARG H CA 1
ATOM 2882 C C . ARG B 2 38 ? -18.674 8.408 27.606 1.00 44.51 38 ARG H C 1
ATOM 2883 O O . ARG B 2 38 ? -19.839 8.721 27.399 1.00 48.99 38 ARG H O 1
ATOM 2891 N N . GLN B 2 39 ? -18.338 7.291 28.239 1.00 40.93 39 GLN H N 1
ATOM 2892 C CA . GLN B 2 39 ? -19.363 6.459 28.848 1.00 40.43 39 GLN H CA 1
ATOM 2893 C C . GLN B 2 39 ? -19.150 6.342 30.346 1.00 41.70 39 GLN H C 1
ATOM 2894 O O . GLN B 2 39 ? -18.121 5.862 30.797 1.00 44.98 39 GLN H O 1
ATOM 2900 N N . GLY B 2 40 ? -20.144 6.771 31.110 1.00 52.16 40 GLY H N 1
ATOM 2901 C CA . GLY B 2 40 ? -20.095 6.699 32.556 1.00 61.60 40 GLY H CA 1
ATOM 2902 C C . GLY B 2 40 ? -20.301 5.301 33.089 1.00 68.89 40 GLY H C 1
ATOM 2903 O O . GLY B 2 40 ? -20.935 4.476 32.424 1.00 58.68 40 GLY H O 1
ATOM 2904 N N . PRO B 2 41 ? -19.738 5.038 34.349 1.00 104.10 41 PRO H N 1
ATOM 2905 C CA . PRO B 2 41 ? -20.119 3.716 34.878 1.00 107.78 41 PRO H CA 1
ATOM 2906 C C . PRO B 2 41 ? -21.620 3.711 35.109 1.00 108.67 41 PRO H C 1
ATOM 2907 O O . PRO B 2 41 ? -22.161 4.726 35.535 1.00 112.86 41 PRO H O 1
ATOM 2911 N N . GLY B 2 42 ? -22.288 2.602 34.819 1.00 30.00 42 GLY H N 1
ATOM 2912 C CA . GLY B 2 42 ? -23.733 2.568 34.917 1.00 30.00 42 GLY H CA 1
ATOM 2913 C C . GLY B 2 42 ? -24.319 3.646 34.030 1.00 30.00 42 GLY H C 1
ATOM 2914 O O . GLY B 2 42 ? -25.287 4.309 34.384 1.00 30.00 42 GLY H O 1
ATOM 2915 N N . LYS B 2 43 ? -23.708 3.821 32.868 1.00 30.00 43 LYS H N 1
ATOM 2916 C CA . LYS B 2 43 ? -24.094 4.845 31.908 1.00 30.00 43 LYS H CA 1
ATOM 2917 C C . LYS B 2 43 ? -24.041 4.207 30.531 1.00 30.00 43 LYS H C 1
ATOM 2918 O O . LYS B 2 43 ? -23.609 3.066 30.414 1.00 30.00 43 LYS H O 1
ATOM 2924 N N . GLY B 2 44 ? -24.591 4.856 29.510 1.00 69.07 44 GLY H N 1
ATOM 2925 C CA . GLY B 2 44 ? -24.791 6.289 29.446 1.00 61.71 44 GLY H CA 1
ATOM 2926 C C . GLY B 2 44 ? -23.738 6.870 28.517 1.00 58.10 44 GLY H C 1
ATOM 2927 O O . GLY B 2 44 ? -22.560 6.916 28.852 1.00 55.32 44 GLY H O 1
ATOM 2928 N N . LEU B 2 45 ? -24.171 7.328 27.348 1.00 51.98 45 LEU H N 1
ATOM 2929 C CA . LEU B 2 45 ? -23.266 7.737 26.278 1.00 48.20 45 LEU H CA 1
ATOM 2930 C C . LEU B 2 45 ? -23.281 9.243 26.064 1.00 47.73 45 LEU H C 1
ATOM 2931 O O . LEU B 2 45 ? -24.342 9.848 25.979 1.00 48.17 45 LEU H O 1
ATOM 2936 N N . GLN B 2 46 ? -22.098 9.845 25.981 1.00 39.05 46 GLN H N 1
ATOM 2937 C CA . GLN B 2 46 ? -21.988 11.295 25.876 1.00 36.54 46 GLN H CA 1
ATOM 2938 C C . GLN B 2 46 ? -20.864 11.735 24.949 1.00 37.79 46 GLN H C 1
ATOM 2939 O O . GLN B 2 46 ? -19.729 11.293 25.082 1.00 41.79 46 GLN H O 1
ATOM 2945 N N . TRP B 2 47 ? -21.188 12.624 24.017 1.00 36.19 47 TRP H N 1
ATOM 2946 C CA . TRP B 2 47 ? -20.213 13.132 23.061 1.00 31.98 47 TRP H CA 1
ATOM 2947 C C . TRP B 2 47 ? -19.340 14.182 23.732 1.00 31.88 47 TRP H C 1
ATOM 2948 O O . TRP B 2 47 ? -19.812 14.935 24.579 1.00 34.43 47 TRP H O 1
ATOM 2959 N N . LEU B 2 48 ? -18.065 14.229 23.362 1.00 38.22 48 LEU H N 1
ATOM 2960 C CA . LEU B 2 48 ? -17.117 15.109 24.042 1.00 39.31 48 LEU H CA 1
ATOM 2961 C C . LEU B 2 48 ? -16.457 16.127 23.117 1.00 39.97 48 LEU H C 1
ATOM 2962 O O . LEU B 2 48 ? -16.350 17.314 23.452 1.00 43.39 48 LEU H O 1
ATOM 2967 N N . ALA B 2 49 ? -16.001 15.663 21.961 1.00 23.96 49 ALA H N 1
ATOM 2968 C CA . ALA B 2 49 ? -15.243 16.523 21.069 1.00 26.45 49 ALA H CA 1
ATOM 2969 C C . ALA B 2 49 ? -15.151 15.931 19.673 1.00 31.50 49 ALA H C 1
ATOM 2970 O O . ALA B 2 49 ? -15.137 14.710 19.502 1.00 26.22 49 ALA H O 1
ATOM 2972 N N . THR B 2 50 ? -15.086 16.816 18.684 1.00 35.87 50 THR H N 1
ATOM 2973 C CA . THR B 2 50 ? -14.892 16.442 17.295 1.00 39.23 50 THR H CA 1
ATOM 2974 C C . THR B 2 50 ? -13.701 17.189 16.716 1.00 47.58 50 THR H C 1
ATOM 2975 O O . THR B 2 50 ? -13.479 18.357 17.044 1.00 54.09 50 THR H O 1
ATOM 2979 N N . VAL B 2 51 ? -12.923 16.511 15.878 1.00 42.78 51 VAL H N 1
ATOM 2980 C CA . VAL B 2 51 ? -12.013 17.199 14.975 1.00 37.69 51 VAL H CA 1
ATOM 2981 C C . VAL B 2 51 ? -12.371 16.784 13.548 1.00 36.32 51 VAL H C 1
ATOM 2982 O O . VAL B 2 51 ? -12.458 15.593 13.226 1.00 35.44 51 VAL H O 1
ATOM 2986 N N . THR B 2 52 ? -12.637 17.776 12.706 1.00 45.48 52 THR H N 1
ATOM 2987 C CA . THR B 2 52 ? -13.011 17.513 11.324 1.00 51.38 52 THR H CA 1
ATOM 2988 C C . THR B 2 52 ? -11.753 17.283 10.502 1.00 55.25 52 THR H C 1
ATOM 2989 O O . THR B 2 52 ? -10.642 17.467 10.994 1.00 60.58 52 THR H O 1
ATOM 2993 N N . PHE B 2 53 ? -11.923 16.887 9.247 1.00 50.70 53 PHE H N 1
ATOM 2994 C CA . PHE B 2 53 ? -10.779 16.609 8.388 1.00 50.56 53 PHE H CA 1
ATOM 2995 C C . PHE B 2 53 ? -9.975 17.871 8.088 1.00 51.33 53 PHE H C 1
ATOM 2996 O O . PHE B 2 53 ? -8.878 17.799 7.540 1.00 55.44 53 PHE H O 1
ATOM 3004 N N . GLU B 2 54 ? -10.525 19.026 8.443 1.00 48.94 54 GLU H N 1
ATOM 3005 C CA . GLU B 2 54 ? -9.832 20.289 8.237 1.00 52.27 54 GLU H CA 1
ATOM 3006 C C . GLU B 2 54 ? -9.214 20.790 9.538 1.00 51.03 54 GLU H C 1
ATOM 3007 O O . GLU B 2 54 ? -8.765 21.934 9.621 1.00 51.85 54 GLU H O 1
ATOM 3013 N N . SER B 2 55 ? -9.213 19.922 10.546 1.00 50.81 55 SER H N 1
ATOM 3014 C CA . SER B 2 55 ? -8.653 20.205 11.867 1.00 47.35 55 SER H CA 1
ATOM 3015 C C . SER B 2 55 ? -9.421 21.299 12.606 1.00 44.22 55 SER H C 1
ATOM 3016 O O . SER B 2 55 ? -8.883 21.964 13.494 1.00 43.29 55 SER H O 1
ATOM 3019 N N . LYS B 2 56 ? -10.684 21.474 12.237 1.00 46.30 56 LYS H N 1
ATOM 3020 C CA . LYS B 2 56 ? -11.601 22.275 13.034 1.00 53.29 56 LYS H CA 1
ATOM 3021 C C . LYS B 2 56 ? -12.056 21.448 14.240 1.00 48.69 56 LYS H C 1
ATOM 3022 O O . LYS B 2 56 ? -12.380 20.267 14.105 1.00 47.91 56 LYS H O 1
ATOM 3028 N N . THR B 2 57 ? -12.067 22.064 15.418 1.00 43.81 57 THR H N 1
ATOM 3029 C CA . THR B 2 57 ? -12.354 21.333 16.646 1.00 46.66 57 THR H CA 1
ATOM 3030 C C . THR B 2 57 ? -13.536 21.896 17.417 1.00 40.29 57 THR H C 1
ATOM 3031 O O . THR B 2 57 ? -13.602 23.099 17.663 1.00 39.06 57 THR H O 1
ATOM 3035 N N . HIS B 2 58 ? -14.455 21.015 17.806 1.00 37.73 58 HIS H N 1
ATOM 3036 C CA . HIS B 2 58 ? -15.528 21.375 18.732 1.00 40.13 58 HIS H CA 1
ATOM 3037 C C . HIS B 2 58 ? -15.395 20.545 20.003 1.00 40.45 58 HIS H C 1
ATOM 3038 O O . HIS B 2 58 ? -15.007 19.386 19.949 1.00 42.05 58 HIS H O 1
ATOM 3045 N N . VAL B 2 59 ? -15.707 21.147 21.144 1.00 39.74 59 VAL H N 1
ATOM 3046 C CA . VAL B 2 59 ? -15.689 20.452 22.431 1.00 40.78 59 VAL H CA 1
ATOM 3047 C C . VAL B 2 59 ? -17.001 20.748 23.162 1.00 38.37 59 VAL H C 1
ATOM 3048 O O . VAL B 2 59 ? -17.550 21.840 23.013 1.00 33.94 59 VAL H O 1
ATOM 3052 N N . THR B 2 60 ? -17.523 19.788 23.926 1.00 46.54 60 THR H N 1
ATOM 3053 C CA . THR B 2 60 ? -18.730 20.050 24.710 1.00 50.34 60 THR H CA 1
ATOM 3054 C C . THR B 2 60 ? -18.449 21.171 25.702 1.00 47.54 60 THR H C 1
ATOM 3055 O O . THR B 2 60 ? -17.328 21.305 26.196 1.00 44.84 60 THR H O 1
ATOM 3059 N N . ALA B 2 61 ? -19.467 21.979 25.980 1.00 42.29 61 ALA H N 1
ATOM 3060 C CA . ALA B 2 61 ? -19.297 23.166 26.812 1.00 46.04 61 ALA H CA 1
ATOM 3061 C C . ALA B 2 61 ? -19.024 22.826 28.281 1.00 50.17 61 ALA H C 1
ATOM 3062 O O . ALA B 2 61 ? -18.421 23.617 29.004 1.00 54.12 61 ALA H O 1
ATOM 3064 N N . SER B 2 62 ? -19.464 21.653 28.723 1.00 56.48 62 SER H N 1
ATOM 3065 C CA . SER B 2 62 ? -19.228 21.242 30.102 1.00 58.54 62 SER H CA 1
ATOM 3066 C C . SER B 2 62 ? -17.761 20.882 30.305 1.00 59.80 62 SER H C 1
ATOM 3067 O O . SER B 2 62 ? -17.295 20.737 31.433 1.00 64.82 62 SER H O 1
ATOM 3070 N N . ALA B 2 63 ? -17.039 20.735 29.200 1.00 55.15 63 ALA H N 1
ATOM 3071 C CA . ALA B 2 63 ? -15.627 20.383 29.251 1.00 56.87 63 ALA H CA 1
ATOM 3072 C C . ALA B 2 63 ? -14.770 21.352 28.448 1.00 61.31 63 ALA H C 1
ATOM 3073 O O . ALA B 2 63 ? -13.559 21.161 28.334 1.00 61.91 63 ALA H O 1
ATOM 3075 N N . ARG B 2 64 ? -15.393 22.383 27.882 1.00 67.41 64 ARG H N 1
ATOM 3076 C CA . ARG B 2 64 ? -14.654 23.342 27.068 1.00 66.48 64 ARG H CA 1
ATOM 3077 C C . ARG B 2 64 ? -13.610 24.039 27.928 1.00 68.41 64 ARG H C 1
ATOM 3078 O O . ARG B 2 64 ? -13.860 24.345 29.097 1.00 70.67 64 ARG H O 1
ATOM 3086 N N . GLY B 2 65 ? -12.433 24.262 27.356 1.00 66.45 65 GLY H N 1
ATOM 3087 C CA . GLY B 2 65 ? -11.328 24.827 28.106 1.00 71.06 65 GLY H CA 1
ATOM 3088 C C . GLY B 2 65 ? -10.872 23.911 29.229 1.00 71.11 65 GLY H C 1
ATOM 3089 O O . GLY B 2 65 ? -10.394 24.369 30.265 1.00 73.81 65 GLY H O 1
ATOM 3090 N N . ARG B 2 66 ? -11.032 22.609 29.022 1.00 63.25 66 ARG H N 1
ATOM 3091 C CA . ARG B 2 66 ? -10.576 21.614 29.982 1.00 57.09 66 ARG H CA 1
ATOM 3092 C C . ARG B 2 66 ? -10.174 20.350 29.230 1.00 58.18 66 ARG H C 1
ATOM 3093 O O . ARG B 2 66 ? -9.261 19.632 29.633 1.00 59.20 66 ARG H O 1
ATOM 3101 N N . PHE B 2 67 ? -10.884 20.080 28.139 1.00 54.54 67 PHE H N 1
ATOM 3102 C CA . PHE B 2 67 ? -10.525 19.007 27.223 1.00 49.67 67 PHE H CA 1
ATOM 3103 C C . PHE B 2 67 ? -10.134 19.640 25.902 1.00 51.71 67 PHE H C 1
ATOM 3104 O O . PHE B 2 67 ? -10.564 20.747 25.588 1.00 53.53 67 PHE H O 1
ATOM 3112 N N . THR B 2 68 ? -9.329 18.931 25.125 1.00 59.15 68 THR H N 1
ATOM 3113 C CA . THR B 2 68 ? -8.879 19.431 23.836 1.00 58.83 68 THR H CA 1
ATOM 3114 C C . THR B 2 68 ? -8.658 18.281 22.870 1.00 55.67 68 THR H C 1
ATOM 3115 O O . THR B 2 68 ? -8.012 17.298 23.209 1.00 54.74 68 THR H O 1
ATOM 3119 N N . ILE B 2 69 ? -9.195 18.398 21.665 1.00 45.49 69 ILE H N 1
ATOM 3120 C CA . ILE B 2 69 ? -9.008 17.349 20.679 1.00 41.65 69 ILE H CA 1
ATOM 3121 C C . ILE B 2 69 ? -8.023 17.821 19.623 1.00 44.42 69 ILE H C 1
ATOM 3122 O O . ILE B 2 69 ? -7.984 19.008 19.293 1.00 45.47 69 ILE H O 1
ATOM 3127 N N . SER B 2 70 ? -7.195 16.912 19.116 1.00 49.73 70 SER H N 1
ATOM 3128 C CA . SER B 2 70 ? -6.311 17.299 18.013 1.00 45.69 70 SER H CA 1
ATOM 3129 C C . SER B 2 70 ? -5.943 16.133 17.120 1.00 40.19 70 SER H C 1
ATOM 3130 O O . SER B 2 70 ? -6.331 14.992 17.362 1.00 42.86 70 SER H O 1
ATOM 3133 N N . ARG B 2 71 ? -5.179 16.429 16.082 1.00 41.37 71 ARG H N 1
ATOM 3134 C CA . ARG B 2 71 ? -5.054 15.498 14.984 1.00 44.34 71 ARG H CA 1
ATOM 3135 C C . ARG B 2 71 ? -3.697 15.605 14.271 1.00 51.40 71 ARG H C 1
ATOM 3136 O O . ARG B 2 71 ? -3.235 16.706 13.962 1.00 55.98 71 ARG H O 1
ATOM 3144 N N . ASP B 2 72 ? -3.053 14.457 14.048 1.00 60.48 72 ASP H N 1
ATOM 3145 C CA . ASP B 2 72 ? -1.789 14.383 13.297 1.00 65.51 72 ASP H CA 1
ATOM 3146 C C . ASP B 2 72 ? -1.949 13.493 12.066 1.00 59.64 72 ASP H C 1
ATOM 3147 O O . ASP B 2 72 ? -1.923 12.261 12.169 1.00 59.77 72 ASP H O 1
ATOM 3152 N N . ASN B 2 73 ? -2.097 14.115 10.900 1.00 49.42 73 ASN H N 1
ATOM 3153 C CA . ASN B 2 73 ? -2.446 13.367 9.694 1.00 56.74 73 ASN H CA 1
ATOM 3154 C C . ASN B 2 73 ? -1.311 12.521 9.179 1.00 58.48 73 ASN H C 1
ATOM 3155 O O . ASN B 2 73 ? -1.535 11.465 8.588 1.00 57.49 73 ASN H O 1
ATOM 3160 N N . SER B 2 74 ? -0.093 12.991 9.408 1.00 66.48 74 SER H N 1
ATOM 3161 C CA . SER B 2 74 ? 1.082 12.298 8.914 1.00 66.40 74 SER H CA 1
ATOM 3162 C C . SER B 2 74 ? 1.213 10.940 9.588 1.00 65.73 74 SER H C 1
ATOM 3163 O O . SER B 2 74 ? 1.706 9.991 8.991 1.00 68.68 74 SER H O 1
ATOM 3166 N N . ARG B 2 75 ? 0.745 10.848 10.826 1.00 62.46 75 ARG H N 1
ATOM 3167 C CA . ARG B 2 75 ? 0.857 9.611 11.584 1.00 59.04 75 ARG H CA 1
ATOM 3168 C C . ARG B 2 75 ? -0.505 8.959 11.767 1.00 58.03 75 ARG H C 1
ATOM 3169 O O . ARG B 2 75 ? -0.627 7.961 12.484 1.00 53.55 75 ARG H O 1
ATOM 3177 N N . ARG B 2 76 ? -1.514 9.529 11.104 1.00 59.34 76 ARG H N 1
ATOM 3178 C CA . ARG B 2 76 ? -2.894 9.046 11.176 1.00 49.06 76 ARG H CA 1
ATOM 3179 C C . ARG B 2 76 ? -3.347 8.874 12.607 1.00 45.01 76 ARG H C 1
ATOM 3180 O O . ARG B 2 76 ? -3.901 7.836 12.967 1.00 43.44 76 ARG H O 1
ATOM 3188 N N . THR B 2 77 ? -3.105 9.887 13.429 1.00 43.42 77 THR H N 1
ATOM 3189 C CA . THR B 2 77 ? -3.381 9.757 14.852 1.00 45.06 77 THR H CA 1
ATOM 3190 C C . THR B 2 77 ? -4.343 10.843 15.343 1.00 38.48 77 THR H C 1
ATOM 3191 O O . THR B 2 77 ? -4.358 11.964 14.829 1.00 33.01 77 THR H O 1
ATOM 3195 N N . VAL B 2 78 ? -5.166 10.483 16.322 1.00 36.44 78 VAL H N 1
ATOM 3196 C CA . VAL B 2 78 ? -6.092 11.415 16.947 1.00 44.48 78 VAL H CA 1
ATOM 3197 C C . VAL B 2 78 ? -5.834 11.457 18.453 1.00 45.28 78 VAL H C 1
ATOM 3198 O O . VAL B 2 78 ? -5.498 10.436 19.064 1.00 44.35 78 VAL H O 1
ATOM 3202 N N . TYR B 2 79 ? -5.982 12.645 19.037 1.00 45.22 79 TYR H N 1
ATOM 3203 C CA . TYR B 2 79 ? -5.634 12.877 20.436 1.00 43.68 79 TYR H CA 1
ATOM 3204 C C . TYR B 2 79 ? -6.727 13.549 21.253 1.00 39.52 79 TYR H C 1
ATOM 3205 O O . TYR B 2 79 ? -7.477 14.409 20.748 1.00 32.56 79 TYR H O 1
ATOM 3214 N N . LEU B 2 80 ? -6.765 13.173 22.531 1.00 40.78 80 LEU H N 1
ATOM 3215 C CA . LEU B 2 80 ? -7.600 13.826 23.532 1.00 40.16 80 LEU H CA 1
ATOM 3216 C C . LEU B 2 80 ? -6.750 14.232 24.733 1.00 41.29 80 LEU H C 1
ATOM 3217 O O . LEU B 2 80 ? -6.271 13.375 25.473 1.00 45.37 80 LEU H O 1
ATOM 3222 N N . GLN B 2 81 ? -6.550 15.538 24.905 1.00 41.29 81 GLN H N 1
ATOM 3223 C CA . GLN B 2 81 ? -5.858 16.086 26.069 1.00 43.55 81 GLN H CA 1
ATOM 3224 C C . GLN B 2 81 ? -6.841 16.503 27.144 1.00 42.28 81 GLN H C 1
ATOM 3225 O O . GLN B 2 81 ? -7.636 17.416 26.936 1.00 40.62 81 GLN H O 1
ATOM 3231 N N . MET B 2 82 ? -6.768 15.855 28.300 1.00 45.03 82 MET H N 1
ATOM 3232 C CA . MET B 2 82 ? -7.614 16.210 29.429 1.00 47.26 82 MET H CA 1
ATOM 3233 C C . MET B 2 82 ? -6.814 16.934 30.507 1.00 51.65 82 MET H C 1
ATOM 3234 O O . MET B 2 82 ? -5.688 16.551 30.823 1.00 56.58 82 MET H O 1
ATOM 3239 N N . THR B 2 83 ? -7.417 17.981 31.061 1.00 42.67 83 THR H N 1
ATOM 3240 C CA . THR B 2 83 ? -6.765 18.874 32.007 1.00 37.20 83 THR H CA 1
ATOM 3241 C C . THR B 2 83 ? -7.622 18.986 33.261 1.00 40.48 83 THR H C 1
ATOM 3242 O O . THR B 2 83 ? -8.845 18.934 33.174 1.00 45.19 83 THR H O 1
ATOM 3246 N N . ASN B 2 84 ? -6.978 19.113 34.419 1.00 42.76 84 ASN H N 1
ATOM 3247 C CA . ASN B 2 84 ? -7.672 19.315 35.684 1.00 38.65 84 ASN H CA 1
ATOM 3248 C C . ASN B 2 84 ? -8.726 18.246 35.925 1.00 43.40 84 ASN H C 1
ATOM 3249 O O . ASN B 2 84 ? -9.859 18.546 36.295 1.00 46.22 84 ASN H O 1
ATOM 3254 N N . LEU B 2 85 ? -8.344 16.995 35.697 1.00 48.40 85 LEU H N 1
ATOM 3255 C CA . LEU B 2 85 ? -9.279 15.884 35.779 1.00 43.88 85 LEU H CA 1
ATOM 3256 C C . LEU B 2 85 ? -9.861 15.731 37.181 1.00 42.88 85 LEU H C 1
ATOM 3257 O O . LEU B 2 85 ? -9.188 15.983 38.181 1.00 45.49 85 LEU H O 1
ATOM 3262 N N . GLN B 2 86 ? -11.128 15.332 37.232 1.00 36.82 86 GLN H N 1
ATOM 3263 C CA . GLN B 2 86 ? -11.872 15.222 38.479 1.00 40.66 86 GLN H CA 1
ATOM 3264 C C . GLN B 2 86 ? -12.529 13.851 38.582 1.00 40.72 86 GLN H C 1
ATOM 3265 O O . GLN B 2 86 ? -12.818 13.231 37.564 1.00 41.21 86 GLN H O 1
ATOM 3271 N N . PRO B 2 87 ? -12.743 13.359 39.813 1.00 39.72 87 PRO H N 1
ATOM 3272 C CA . PRO B 2 87 ? -13.367 12.044 40.026 1.00 34.38 87 PRO H CA 1
ATOM 3273 C C . PRO B 2 87 ? -14.642 11.817 39.202 1.00 38.95 87 PRO H C 1
ATOM 3274 O O . PRO B 2 87 ? -14.900 10.674 38.816 1.00 32.22 87 PRO H O 1
ATOM 3278 N N . ASP B 2 88 ? -15.399 12.883 38.931 1.00 54.35 88 ASP H N 1
ATOM 3279 C CA . ASP B 2 88 ? -16.554 12.830 38.031 1.00 64.24 88 ASP H CA 1
ATOM 3280 C C . ASP B 2 88 ? -16.084 12.286 36.684 1.00 58.55 88 ASP H C 1
ATOM 3281 O O . ASP B 2 88 ? -16.748 11.438 36.093 1.00 62.81 88 ASP H O 1
ATOM 3286 N N . ASP B 2 89 ? -14.933 12.749 36.205 1.00 54.48 89 ASP H N 1
ATOM 3287 C CA . ASP B 2 89 ? -14.475 12.403 34.857 1.00 48.30 89 ASP H CA 1
ATOM 3288 C C . ASP B 2 89 ? -14.108 10.925 34.675 1.00 44.19 89 ASP H C 1
ATOM 3289 O O . ASP B 2 89 ? -13.769 10.503 33.568 1.00 38.57 89 ASP H O 1
ATOM 3294 N N . THR B 2 90 ? -14.187 10.138 35.747 1.00 42.96 90 THR H N 1
ATOM 3295 C CA . THR B 2 90 ? -13.889 8.708 35.673 1.00 39.23 90 THR H CA 1
ATOM 3296 C C . THR B 2 90 ? -14.860 7.974 34.763 1.00 40.68 90 THR H C 1
ATOM 3297 O O . THR B 2 90 ? -16.053 7.900 35.072 1.00 46.14 90 THR H O 1
ATOM 3301 N N . ALA B 2 91 ? -14.357 7.417 33.660 1.00 34.16 91 ALA H N 1
ATOM 3302 C CA . ALA B 2 91 ? -15.228 6.709 32.713 1.00 31.65 91 ALA H CA 1
ATOM 3303 C C . ALA B 2 91 ? -14.458 5.973 31.627 1.00 36.14 91 ALA H C 1
ATOM 3304 O O . ALA B 2 91 ? -13.230 5.929 31.648 1.00 39.89 91 ALA H O 1
ATOM 3306 N N . MET B 2 92 ? -15.195 5.407 30.670 1.00 32.17 92 MET H N 1
ATOM 3307 C CA . MET B 2 92 ? -14.586 4.777 29.504 1.00 30.77 92 MET H CA 1
ATOM 3308 C C . MET B 2 92 ? -14.625 5.704 28.294 1.00 38.25 92 MET H C 1
ATOM 3309 O O . MET B 2 92 ? -15.687 6.199 27.913 1.00 42.60 92 MET H O 1
ATOM 3314 N N . TYR B 2 93 ? -13.467 5.917 27.678 1.00 37.74 93 TYR H N 1
ATOM 3315 C CA . TYR B 2 93 ? -13.342 6.876 26.587 1.00 33.20 93 TYR H CA 1
ATOM 3316 C C . TYR B 2 93 ? -13.163 6.207 25.237 1.00 37.32 93 TYR H C 1
ATOM 3317 O O . TYR B 2 93 ? -12.263 5.394 25.046 1.00 45.06 93 TYR H O 1
ATOM 3326 N N . PHE B 2 94 ? -14.026 6.573 24.299 1.00 37.44 94 PHE H N 1
ATOM 3327 C CA . PHE B 2 94 ? -14.062 5.948 22.986 1.00 37.35 94 PHE H CA 1
ATOM 3328 C C . PHE B 2 94 ? -13.586 6.878 21.884 1.00 35.94 94 PHE H C 1
ATOM 3329 O O . PHE B 2 94 ? -14.027 8.010 21.786 1.00 40.28 94 PHE H O 1
ATOM 3337 N N . CYS B 2 95 ? -12.684 6.383 21.054 1.00 36.35 95 CYS H N 1
ATOM 3338 C CA . CYS B 2 95 ? -12.312 7.062 19.821 1.00 43.95 95 CYS H CA 1
ATOM 3339 C C . CYS B 2 95 ? -13.289 6.578 18.746 1.00 46.68 95 CYS H C 1
ATOM 3340 O O . CYS B 2 95 ? -13.563 5.383 18.671 1.00 49.84 95 CYS H O 1
ATOM 3343 N N . VAL B 2 96 ? -13.854 7.484 17.949 1.00 41.12 96 VAL H N 1
ATOM 3344 C CA . VAL B 2 96 ? -14.796 7.062 16.906 1.00 40.54 96 VAL H CA 1
ATOM 3345 C C . VAL B 2 96 ? -14.645 7.844 15.609 1.00 37.63 96 VAL H C 1
ATOM 3346 O O . VAL B 2 96 ? -14.304 9.016 15.629 1.00 35.25 96 VAL H O 1
ATOM 3350 N N . LYS B 2 97 ? -14.912 7.194 14.480 1.00 40.44 97 LYS H N 1
ATOM 3351 C CA . LYS B 2 97 ? -14.903 7.879 13.192 1.00 39.48 97 LYS H CA 1
ATOM 3352 C C . LYS B 2 97 ? -16.305 8.361 12.826 1.00 41.96 97 LYS H C 1
ATOM 3353 O O . LYS B 2 97 ? -17.259 7.588 12.866 1.00 42.67 97 LYS H O 1
ATOM 3359 N N . ASP B 2 98 ? -16.438 9.636 12.470 1.00 45.56 98 ASP H N 1
ATOM 3360 C CA . ASP B 2 98 ? -17.737 10.152 12.046 1.00 45.70 98 ASP H CA 1
ATOM 3361 C C . ASP B 2 98 ? -17.878 10.040 10.534 1.00 41.53 98 ASP H C 1
ATOM 3362 O O . ASP B 2 98 ? -17.084 9.366 9.878 1.00 44.48 98 ASP H O 1
ATOM 3367 N N . GLN B 2 99 ? -18.886 10.705 9.985 1.00 36.76 99 GLN H N 1
ATOM 3368 C CA . GLN B 2 99 ? -19.130 10.664 8.552 1.00 38.91 99 GLN H CA 1
ATOM 3369 C C . GLN B 2 99 ? -18.856 12.018 7.912 1.00 46.89 99 GLN H C 1
ATOM 3370 O O . GLN B 2 99 ? -19.281 13.063 8.417 1.00 57.70 99 GLN H O 1
ATOM 3376 N N . THR B 2 100 ? -18.138 11.981 6.797 1.00 42.26 100 THR H N 1
ATOM 3377 C CA . THR B 2 100 ? -17.864 13.160 5.992 1.00 39.57 100 THR H CA 1
ATOM 3378 C C . THR B 2 100 ? -18.247 12.860 4.540 1.00 41.29 100 THR H C 1
ATOM 3379 O O . THR B 2 100 ? -17.688 11.952 3.924 1.00 44.61 100 THR H O 1
ATOM 3383 N N . ILE B 2 101 ? -19.201 13.615 4.004 1.00 40.94 101 ILE H N 1
ATOM 3384 C CA . ILE B 2 101 ? -19.749 13.355 2.671 1.00 43.46 101 ILE H CA 1
ATOM 3385 C C . ILE B 2 101 ? -19.381 14.448 1.655 1.00 43.20 101 ILE H C 1
ATOM 3386 O O . ILE B 2 101 ? -19.779 15.599 1.807 1.00 49.44 101 ILE H O 1
ATOM 3391 N N . PHE B 2 102 ? -18.649 14.086 0.606 1.00 37.59 102 PHE H N 1
ATOM 3392 C CA . PHE B 2 102 ? -18.214 15.064 -0.394 1.00 36.01 102 PHE H CA 1
ATOM 3393 C C . PHE B 2 102 ? -19.077 15.065 -1.659 1.00 37.39 102 PHE H C 1
ATOM 3394 O O . PHE B 2 102 ? -19.309 14.020 -2.260 1.00 37.96 102 PHE H O 1
ATOM 3402 N N . HIS B 2 103 ? -19.535 16.247 -2.065 1.00 46.80 103 HIS H N 1
ATOM 3403 C CA . HIS B 2 103 ? -20.366 16.399 -3.264 1.00 44.01 103 HIS H CA 1
ATOM 3404 C C . HIS B 2 103 ? -19.564 16.757 -4.517 1.00 50.71 103 HIS H C 1
ATOM 3405 O O . HIS B 2 103 ? -18.424 17.218 -4.425 1.00 56.15 103 HIS H O 1
ATOM 3412 N N . LYS B 2 104 ? -20.183 16.573 -5.683 1.00 47.21 104 LYS H N 1
ATOM 3413 C CA . LYS B 2 104 ? -19.554 16.909 -6.960 1.00 50.77 104 LYS H CA 1
ATOM 3414 C C . LYS B 2 104 ? -19.172 18.390 -7.061 1.00 54.82 104 LYS H C 1
ATOM 3415 O O . LYS B 2 104 ? -18.082 18.725 -7.527 1.00 53.69 104 LYS H O 1
ATOM 3421 N N . ASN B 2 105 ? -20.059 19.278 -6.624 1.00 63.93 105 ASN H N 1
ATOM 3422 C CA . ASN B 2 105 ? -19.811 20.707 -6.782 1.00 68.19 105 ASN H CA 1
ATOM 3423 C C . ASN B 2 105 ? -18.892 21.264 -5.695 1.00 70.78 105 ASN H C 1
ATOM 3424 O O . ASN B 2 105 ? -18.481 22.426 -5.752 1.00 74.03 105 ASN H O 1
ATOM 3429 N N . GLY B 2 106 ? -18.561 20.430 -4.713 1.00 67.02 106 GLY H N 1
ATOM 3430 C CA . GLY B 2 106 ? -17.595 20.811 -3.698 1.00 60.23 106 GLY H CA 1
ATOM 3431 C C . GLY B 2 106 ? -18.151 20.905 -2.292 1.00 56.49 106 GLY H C 1
ATOM 3432 O O . GLY B 2 106 ? -17.393 20.995 -1.324 1.00 60.93 106 GLY H O 1
ATOM 3433 N N . ALA B 2 107 ? -19.474 20.895 -2.176 1.00 44.67 107 ALA H N 1
ATOM 3434 C CA . ALA B 2 107 ? -20.123 20.938 -0.873 1.00 43.10 107 ALA H CA 1
ATOM 3435 C C . ALA B 2 107 ? -19.694 19.748 -0.022 1.00 47.16 107 ALA H C 1
ATOM 3436 O O . ALA B 2 107 ? -19.351 18.689 -0.552 1.00 47.57 107 ALA H O 1
ATOM 3438 N N . VAL B 2 108 ? -19.692 19.929 1.295 1.00 53.76 108 VAL H N 1
ATOM 3439 C CA . VAL B 2 108 ? -19.383 18.832 2.205 1.00 53.00 108 VAL H CA 1
ATOM 3440 C C . VAL B 2 108 ? -20.416 18.746 3.320 1.00 54.04 108 VAL H C 1
ATOM 3441 O O . VAL B 2 108 ? -20.606 19.697 4.077 1.00 59.30 108 VAL H O 1
ATOM 3445 N N . ASP B 2 109 ? -21.082 17.603 3.418 1.00 47.01 109 ASP H N 1
ATOM 3446 C CA . ASP B 2 109 ? -21.966 17.350 4.539 1.00 49.03 109 ASP H CA 1
ATOM 3447 C C . ASP B 2 109 ? -21.171 16.673 5.658 1.00 46.27 109 ASP H C 1
ATOM 3448 O O . ASP B 2 109 ? -20.222 15.931 5.400 1.00 47.49 109 ASP H O 1
ATOM 3453 N N . PHE B 2 110 ? -21.539 16.953 6.902 1.00 36.74 110 PHE H N 1
ATOM 3454 C CA . PHE B 2 110 ? -20.903 16.310 8.046 1.00 32.74 110 PHE H CA 1
ATOM 3455 C C . PHE B 2 110 ? -21.974 15.639 8.894 1.00 34.21 110 PHE H C 1
ATOM 3456 O O . PHE B 2 110 ? -22.984 16.262 9.205 1.00 30.55 110 PHE H O 1
ATOM 3464 N N . PHE B 2 111 ? -21.764 14.377 9.264 1.00 30.56 111 PHE H N 1
ATOM 3465 C CA . PHE B 2 111 ? -22.729 13.682 10.117 1.00 33.47 111 PHE H CA 1
ATOM 3466 C C . PHE B 2 111 ? -22.035 12.957 11.260 1.00 41.56 111 PHE H C 1
ATOM 3467 O O . PHE B 2 111 ? -21.149 12.137 11.034 1.00 49.24 111 PHE H O 1
ATOM 3475 N N . SER B 2 112 ? -22.438 13.255 12.489 1.00 39.19 112 SER H N 1
ATOM 3476 C CA . SER B 2 112 ? -21.767 12.679 13.647 1.00 38.15 112 SER H CA 1
ATOM 3477 C C . SER B 2 112 ? -22.434 11.400 14.133 1.00 39.33 112 SER H C 1
ATOM 3478 O O . SER B 2 112 ? -23.012 11.364 15.220 1.00 37.80 112 SER H O 1
ATOM 3481 N N . TYR B 2 113 ? -22.362 10.354 13.318 1.00 39.73 113 TYR H N 1
ATOM 3482 C CA . TYR B 2 113 ? -22.620 9.007 13.813 1.00 43.50 113 TYR H CA 1
ATOM 3483 C C . TYR B 2 113 ? -21.482 8.092 13.381 1.00 46.83 113 TYR H C 1
ATOM 3484 O O . TYR B 2 113 ? -20.754 8.395 12.433 1.00 49.36 113 TYR H O 1
ATOM 3493 N N . PHE B 2 114 ? -21.326 6.978 14.085 1.00 49.04 114 PHE H N 1
ATOM 3494 C CA . PHE B 2 114 ? -20.032 6.304 14.123 1.00 48.28 114 PHE H CA 1
ATOM 3495 C C . PHE B 2 114 ? -20.088 4.831 13.756 1.00 46.78 114 PHE H C 1
ATOM 3496 O O . PHE B 2 114 ? -20.541 3.999 14.538 1.00 44.25 114 PHE H O 1
ATOM 3504 N N . ASP B 2 115 ? -19.618 4.524 12.552 1.00 50.50 115 ASP H N 1
ATOM 3505 C CA . ASP B 2 115 ? -19.571 3.154 12.069 1.00 57.90 115 ASP H CA 1
ATOM 3506 C C . ASP B 2 115 ? -18.363 2.436 12.641 1.00 57.84 115 ASP H C 1
ATOM 3507 O O . ASP B 2 115 ? -18.273 1.211 12.588 1.00 59.17 115 ASP H O 1
ATOM 3512 N N . LEU B 2 116 ? -17.435 3.211 13.190 1.00 55.77 116 LEU H N 1
ATOM 3513 C CA . LEU B 2 116 ? -16.137 2.680 13.571 1.00 51.04 116 LEU H CA 1
ATOM 3514 C C . LEU B 2 116 ? -15.732 3.121 14.976 1.00 47.79 116 LEU H C 1
ATOM 3515 O O . LEU B 2 116 ? -15.657 4.317 15.281 1.00 44.77 116 LEU H O 1
ATOM 3520 N N . TRP B 2 117 ? -15.467 2.132 15.822 1.00 40.88 117 TRP H N 1
ATOM 3521 C CA . TRP B 2 117 ? -15.220 2.368 17.235 1.00 34.82 117 TRP H CA 1
ATOM 3522 C C . TRP B 2 117 ? -13.887 1.808 17.653 1.00 39.25 117 TRP H C 1
ATOM 3523 O O . TRP B 2 117 ? -13.477 0.750 17.192 1.00 47.14 117 TRP H O 1
ATOM 3534 N N . GLY B 2 118 ? -13.211 2.529 18.534 1.00 47.10 118 GLY H N 1
ATOM 3535 C CA . GLY B 2 118 ? -12.009 2.019 19.149 1.00 45.57 118 GLY H CA 1
ATOM 3536 C C . GLY B 2 118 ? -12.413 1.030 20.216 1.00 49.06 118 GLY H C 1
ATOM 3537 O O . GLY B 2 118 ? -13.600 0.782 20.433 1.00 55.84 118 GLY H O 1
ATOM 3538 N N . ARG B 2 119 ? -11.419 0.477 20.890 1.00 42.52 119 ARG H N 1
ATOM 3539 C CA . ARG B 2 119 ? -11.616 -0.547 21.905 1.00 50.59 119 ARG H CA 1
ATOM 3540 C C . ARG B 2 119 ? -12.155 0.024 23.216 1.00 45.73 119 ARG H C 1
ATOM 3541 O O . ARG B 2 119 ? -12.757 -0.686 24.029 1.00 46.06 119 ARG H O 1
ATOM 3549 N N . GLY B 2 120 ? -11.962 1.323 23.403 1.00 44.73 120 GLY H N 1
ATOM 3550 C CA . GLY B 2 120 ? -12.351 1.968 24.637 1.00 42.35 120 GLY H CA 1
ATOM 3551 C C . GLY B 2 120 ? -11.184 1.989 25.602 1.00 41.68 120 GLY H C 1
ATOM 3552 O O . GLY B 2 120 ? -10.432 1.020 25.708 1.00 43.08 120 GLY H O 1
ATOM 3553 N N . ALA B 2 121 ? -11.022 3.104 26.303 1.00 43.37 121 ALA H N 1
ATOM 3554 C CA . ALA B 2 121 ? -9.899 3.273 27.212 1.00 36.03 121 ALA H CA 1
ATOM 3555 C C . ALA B 2 121 ? -10.381 3.834 28.540 1.00 37.80 121 ALA H C 1
ATOM 3556 O O . ALA B 2 121 ? -10.925 4.933 28.595 1.00 39.50 121 ALA H O 1
ATOM 3558 N N . PRO B 2 122 ? -10.193 3.072 29.620 1.00 35.87 122 PRO H N 1
ATOM 3559 C CA . PRO B 2 122 ? -10.611 3.543 30.945 1.00 35.51 122 PRO H CA 1
ATOM 3560 C C . PRO B 2 122 ? -9.732 4.666 31.497 1.00 38.75 122 PRO H C 1
ATOM 3561 O O . PRO B 2 122 ? -8.515 4.511 31.589 1.00 41.80 122 PRO H O 1
ATOM 3565 N N . VAL B 2 123 ? -10.353 5.790 31.840 1.00 32.44 123 VAL H N 1
ATOM 3566 C CA . VAL B 2 123 ? -9.688 6.857 32.579 1.00 24.43 123 VAL H CA 1
ATOM 3567 C C . VAL B 2 123 ? -10.259 6.888 33.978 1.00 33.12 123 VAL H C 1
ATOM 3568 O O . VAL B 2 123 ? -11.455 7.153 34.161 1.00 42.54 123 VAL H O 1
ATOM 3572 N N . ILE B 2 124 ? -9.431 6.615 34.974 1.00 41.69 124 ILE H N 1
ATOM 3573 C CA . ILE B 2 124 ? -9.930 6.677 36.335 1.00 48.58 124 ILE H CA 1
ATOM 3574 C C . ILE B 2 124 ? -9.205 7.752 37.134 1.00 47.30 124 ILE H C 1
ATOM 3575 O O . ILE B 2 124 ? -7.969 7.814 37.168 1.00 45.51 124 ILE H O 1
ATOM 3580 N N . VAL B 2 125 ? -10.012 8.612 37.750 1.00 35.36 125 VAL H N 1
ATOM 3581 C CA . VAL B 2 125 ? -9.534 9.754 38.504 1.00 33.69 125 VAL H CA 1
ATOM 3582 C C . VAL B 2 125 ? -9.884 9.558 39.968 1.00 40.09 125 VAL H C 1
ATOM 3583 O O . VAL B 2 125 ? -11.052 9.359 40.306 1.00 40.05 125 VAL H O 1
ATOM 3587 N N . SER B 2 126 ? -8.881 9.607 40.838 1.00 40.26 126 SER H N 1
ATOM 3588 C CA . SER B 2 126 ? -9.120 9.361 42.253 1.00 34.61 126 SER H CA 1
ATOM 3589 C C . SER B 2 126 ? -7.948 9.774 43.119 1.00 41.54 126 SER H C 1
ATOM 3590 O O . SER B 2 126 ? -6.808 9.804 42.665 1.00 47.26 126 SER H O 1
ATOM 3593 N N . ALA B 2 127 ? -8.239 10.078 44.378 1.00 46.07 127 ALA H N 1
ATOM 3594 C CA . ALA B 2 127 ? -7.208 10.459 45.334 1.00 41.45 127 ALA H CA 1
ATOM 3595 C C . ALA B 2 127 ? -6.698 9.241 46.090 1.00 40.57 127 ALA H C 1
ATOM 3596 O O . ALA B 2 127 ? -5.859 9.358 46.983 1.00 46.03 127 ALA H O 1
ATOM 3598 N N . ALA B 2 128 ? -7.206 8.070 45.729 1.00 31.90 128 ALA H N 1
ATOM 3599 C CA . ALA B 2 128 ? -6.802 6.839 46.393 1.00 29.47 128 ALA H CA 1
ATOM 3600 C C . ALA B 2 128 ? -5.468 6.344 45.850 1.00 31.39 128 ALA H C 1
ATOM 3601 O O . ALA B 2 128 ? -5.192 6.454 44.658 1.00 35.17 128 ALA H O 1
ATOM 3603 N N . SER B 2 129 ? -4.631 5.806 46.727 1.00 39.61 129 SER H N 1
ATOM 3604 C CA . SER B 2 129 ? -3.407 5.168 46.269 1.00 41.32 129 SER H CA 1
ATOM 3605 C C . SER B 2 129 ? -3.744 3.739 45.854 1.00 40.37 129 SER H C 1
ATOM 3606 O O . SER B 2 129 ? -4.691 3.144 46.372 1.00 37.54 129 SER H O 1
ATOM 3609 N N . THR B 2 130 ? -2.964 3.192 44.928 1.00 39.26 130 THR H N 1
ATOM 3610 C CA . THR B 2 130 ? -3.065 1.776 44.606 1.00 39.02 130 THR H CA 1
ATOM 3611 C C . THR B 2 130 ? -2.985 0.936 45.865 1.00 37.71 130 THR H C 1
ATOM 3612 O O . THR B 2 130 ? -2.104 1.108 46.710 1.00 42.89 130 THR H O 1
ATOM 3616 N N . LYS B 2 131 ? -3.964 0.054 45.991 1.00 38.46 131 LYS H N 1
ATOM 3617 C CA . LYS B 2 131 ? -4.087 -0.796 47.157 1.00 44.42 131 LYS H CA 1
ATOM 3618 C C . LYS B 2 131 ? -4.638 -2.171 46.795 1.00 44.36 131 LYS H C 1
ATOM 3619 O O . LYS B 2 131 ? -5.605 -2.285 46.039 1.00 38.36 131 LYS H O 1
ATOM 3625 N N . GLY B 2 132 ? -4.004 -3.210 47.329 1.00 50.65 132 GLY H N 1
ATOM 3626 C CA . GLY B 2 132 ? -4.419 -4.577 47.079 1.00 51.44 132 GLY H CA 1
ATOM 3627 C C . GLY B 2 132 ? -5.595 -4.866 47.995 1.00 51.57 132 GLY H C 1
ATOM 3628 O O . GLY B 2 132 ? -5.767 -4.222 49.032 1.00 54.50 132 GLY H O 1
ATOM 3629 N N . PRO B 2 133 ? -6.438 -5.822 47.601 1.00 33.04 133 PRO H N 1
ATOM 3630 C CA . PRO B 2 133 ? -7.658 -6.080 48.365 1.00 32.82 133 PRO H CA 1
ATOM 3631 C C . PRO B 2 133 ? -7.435 -6.844 49.643 1.00 38.73 133 PRO H C 1
ATOM 3632 O O . PRO B 2 133 ? -6.497 -7.622 49.737 1.00 39.23 133 PRO H O 1
ATOM 3636 N N . SER B 2 134 ? -8.301 -6.597 50.619 1.00 52.91 134 SER H N 1
ATOM 3637 C CA . SER B 2 134 ? -8.411 -7.451 51.786 1.00 49.42 134 SER H CA 1
ATOM 3638 C C . SER B 2 134 ? -9.466 -8.508 51.497 1.00 49.69 134 SER H C 1
ATOM 3639 O O . SER B 2 134 ? -10.523 -8.198 50.962 1.00 52.42 134 SER H O 1
ATOM 3642 N N . VAL B 2 135 ? -9.187 -9.758 51.834 1.00 46.39 135 VAL H N 1
ATOM 3643 C CA . VAL B 2 135 ? -10.124 -10.827 51.521 1.00 45.60 135 VAL H CA 1
ATOM 3644 C C . VAL B 2 135 ? -10.681 -11.452 52.792 1.00 48.07 135 VAL H C 1
ATOM 3645 O O . VAL B 2 135 ? -9.932 -11.885 53.664 1.00 53.53 135 VAL H O 1
ATOM 3649 N N . PHE B 2 136 ? -12.002 -11.517 52.886 1.00 48.89 136 PHE H N 1
ATOM 3650 C CA . PHE B 2 136 ? -12.651 -12.009 54.088 1.00 50.23 136 PHE H CA 1
ATOM 3651 C C . PHE B 2 136 ? -13.553 -13.158 53.706 1.00 50.89 136 PHE H C 1
ATOM 3652 O O . PHE B 2 136 ? -14.163 -13.148 52.647 1.00 49.95 136 PHE H O 1
ATOM 3660 N N . PRO B 2 137 ? -13.645 -14.166 54.570 1.00 57.37 137 PRO H N 1
ATOM 3661 C CA . PRO B 2 137 ? -14.465 -15.297 54.148 1.00 53.81 137 PRO H CA 1
ATOM 3662 C C . PRO B 2 137 ? -15.944 -15.030 54.337 1.00 54.47 137 PRO H C 1
ATOM 3663 O O . PRO B 2 137 ? -16.354 -14.307 55.244 1.00 57.67 137 PRO H O 1
ATOM 3667 N N . LEU B 2 138 ? -16.734 -15.611 53.448 1.00 52.10 138 LEU H N 1
ATOM 3668 C CA . LEU B 2 138 ? -18.169 -15.653 53.607 1.00 50.33 138 LEU H CA 1
ATOM 3669 C C . LEU B 2 138 ? -18.423 -17.130 53.844 1.00 53.25 138 LEU H C 1
ATOM 3670 O O . LEU B 2 138 ? -18.611 -17.908 52.911 1.00 50.48 138 LEU H O 1
ATOM 3675 N N . ALA B 2 139 ? -18.443 -17.500 55.116 1.00 66.91 139 ALA H N 1
ATOM 3676 C CA . ALA B 2 139 ? -18.409 -18.897 55.533 1.00 70.22 139 ALA H CA 1
ATOM 3677 C C . ALA B 2 139 ? -19.790 -19.494 55.417 1.00 67.19 139 ALA H C 1
ATOM 3678 O O . ALA B 2 139 ? -20.775 -18.801 55.684 1.00 63.99 139 ALA H O 1
ATOM 3680 N N . PRO B 2 140 ? -19.896 -20.776 55.026 1.00 66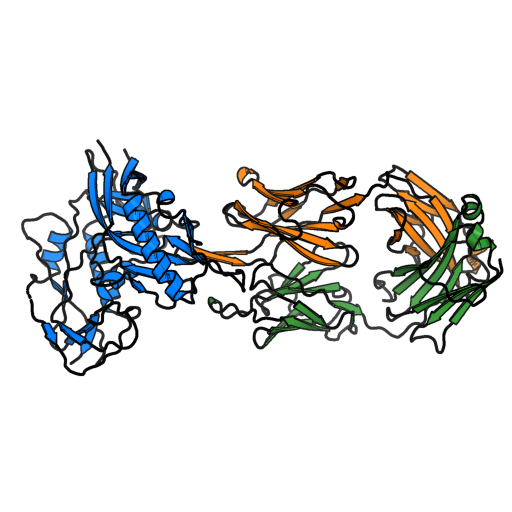.69 140 PRO H N 1
ATOM 3681 C CA . PRO B 2 140 ? -21.330 -21.041 55.068 1.00 70.83 140 PRO H CA 1
ATOM 3682 C C . PRO B 2 140 ? -21.791 -21.452 56.459 1.00 69.43 140 PRO H C 1
ATOM 3683 O O . PRO B 2 140 ? -20.983 -21.791 57.326 1.00 64.37 140 PRO H O 1
ATOM 3687 N N . SER B 2 141 ? -23.104 -21.478 56.635 1.00 74.15 141 SER H N 1
ATOM 3688 C CA . SER B 2 141 ? -23.704 -21.945 57.868 1.00 78.27 141 SER H CA 1
ATOM 3689 C C . SER B 2 141 ? -25.100 -22.478 57.658 1.00 80.79 141 SER H C 1
ATOM 3690 O O . SER B 2 141 ? -25.544 -22.682 56.530 1.00 79.56 141 SER H O 1
ATOM 3693 N N . SER B 2 142 ? -25.808 -22.650 58.768 1.00 83.97 142 SER H N 1
ATOM 3694 C CA . SER B 2 142 ? -27.228 -22.952 58.731 1.00 80.67 142 SER H CA 1
ATOM 3695 C C . SER B 2 142 ? -27.980 -21.862 57.963 1.00 72.42 142 SER H C 1
ATOM 3696 O O . SER B 2 142 ? -28.910 -22.155 57.213 1.00 68.36 142 SER H O 1
ATOM 3699 N N . LYS B 2 143 ? -27.573 -20.608 58.144 1.00 72.13 143 LYS H N 1
ATOM 3700 C CA . LYS B 2 143 ? -28.319 -19.481 57.576 1.00 73.61 143 LYS H CA 1
ATOM 3701 C C . LYS B 2 143 ? -27.721 -19.110 56.226 1.00 72.34 143 LYS H C 1
ATOM 3702 O O . LYS B 2 143 ? -28.122 -18.139 55.585 1.00 66.28 143 LYS H O 1
ATOM 3708 N N . SER B 2 144 ? -26.750 -19.911 55.804 1.00 82.68 144 SER H N 1
ATOM 3709 C CA . SER B 2 144 ? -26.175 -19.796 54.475 1.00 81.54 144 SER H CA 1
ATOM 3710 C C . SER B 2 144 ? -26.434 -21.068 53.682 1.00 79.65 144 SER H C 1
ATOM 3711 O O . SER B 2 144 ? -26.009 -21.182 52.531 1.00 75.12 144 SER H O 1
ATOM 3714 N N . THR B 2 145 ? -27.104 -22.043 54.292 1.00 82.80 145 THR H N 1
ATOM 3715 C CA . THR B 2 145 ? -27.488 -23.210 53.508 1.00 90.69 145 THR H CA 1
ATOM 3716 C C . THR B 2 145 ? -28.995 -23.422 53.432 1.00 97.92 145 THR H C 1
ATOM 3717 O O . THR B 2 145 ? -29.684 -23.348 54.449 1.00 99.81 145 THR H O 1
ATOM 3721 N N . SER B 2 146 ? -29.503 -23.719 52.239 1.00 97.70 146 SER H N 1
ATOM 3722 C CA . SER B 2 146 ? -30.928 -23.973 52.071 1.00 106.31 146 SER H CA 1
ATOM 3723 C C . SER B 2 146 ? -31.020 -25.388 51.519 1.00 109.78 146 SER H C 1
ATOM 3724 O O . SER B 2 146 ? -30.562 -25.619 50.400 1.00 109.47 146 SER H O 1
ATOM 3727 N N . GLY B 2 147 ? -31.611 -26.320 52.247 1.00 122.29 147 GLY H N 1
ATOM 3728 C CA . GLY B 2 147 ? -31.751 -27.672 51.733 1.00 117.58 147 GLY H CA 1
ATOM 3729 C C . GLY B 2 147 ? -30.475 -28.385 51.293 1.00 108.27 147 GLY H C 1
ATOM 3730 O O . GLY B 2 147 ? -29.562 -28.594 52.092 1.00 108.41 147 GLY H O 1
ATOM 3731 N N . GLY B 2 148 ? -30.410 -28.757 50.017 1.00 81.08 148 GLY H N 1
ATOM 3732 C CA . GLY B 2 148 ? -29.216 -29.400 49.502 1.00 73.13 148 GLY H CA 1
ATOM 3733 C C . GLY B 2 148 ? -28.136 -28.509 48.925 1.00 63.50 148 GLY H C 1
ATOM 3734 O O . GLY B 2 148 ? -27.099 -28.999 48.470 1.00 57.29 148 GLY H O 1
ATOM 3735 N N . THR B 2 149 ? -28.344 -27.201 48.980 1.00 68.90 149 THR H N 1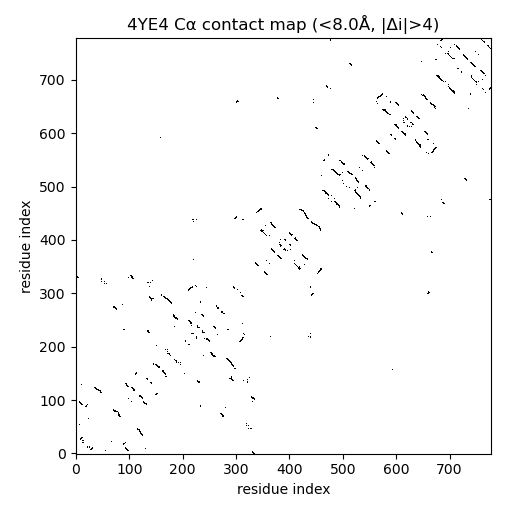
ATOM 3736 C CA . THR B 2 149 ? -27.362 -26.288 48.424 1.00 64.69 149 THR H CA 1
ATOM 3737 C C . THR B 2 149 ? -26.751 -25.388 49.483 1.00 65.40 149 THR H C 1
ATOM 3738 O O . THR B 2 149 ? -27.463 -24.785 50.281 1.00 70.96 149 THR H O 1
ATOM 3742 N N . ALA B 2 150 ? -25.429 -25.282 49.476 1.00 56.82 150 ALA H N 1
ATOM 3743 C CA . ALA B 2 150 ? -24.762 -24.395 50.404 1.00 56.93 150 ALA H CA 1
ATOM 3744 C C . ALA B 2 150 ? -24.240 -23.214 49.614 1.00 58.48 150 ALA H C 1
ATOM 3745 O O . ALA B 2 150 ? -23.900 -23.355 48.436 1.00 61.12 150 ALA H O 1
ATOM 3747 N N . ALA B 2 151 ? -24.125 -22.067 50.269 1.00 57.53 151 ALA H N 1
ATOM 3748 C CA . ALA B 2 151 ? -23.541 -20.911 49.627 1.00 56.55 151 ALA H CA 1
ATOM 3749 C C . ALA B 2 151 ? -22.326 -20.525 50.444 1.00 56.31 151 ALA H C 1
ATOM 3750 O O . ALA B 2 151 ? -22.375 -20.518 51.671 1.00 55.27 151 ALA H O 1
ATOM 3752 N N . LEU B 2 152 ? -21.234 -20.211 49.764 1.00 57.65 152 LEU H N 1
ATOM 3753 C CA . LEU B 2 152 ? -20.042 -19.710 50.434 1.00 59.45 152 LEU H CA 1
ATOM 3754 C C . LEU B 2 152 ? -19.438 -18.648 49.538 1.00 59.81 152 LEU H C 1
ATOM 3755 O O . LEU B 2 152 ? -19.891 -18.466 48.409 1.00 59.83 152 LEU H O 1
ATOM 3760 N N . GLY B 2 153 ? -18.427 -17.940 50.026 1.00 61.79 153 GLY H N 1
ATOM 3761 C CA . GLY B 2 153 ? -17.803 -16.929 49.195 1.00 63.57 153 GLY H CA 1
ATOM 3762 C C . GLY B 2 153 ? -16.599 -16.211 49.762 1.00 58.55 153 GLY H C 1
ATOM 3763 O O . GLY B 2 153 ? -16.083 -16.566 50.816 1.00 58.24 153 GLY H O 1
ATOM 3764 N N . CYS B 2 154 ? -16.157 -15.189 49.038 1.00 54.55 154 CYS H N 1
ATOM 3765 C CA . CYS B 2 154 ? -15.116 -14.278 49.491 1.00 51.59 154 CYS H CA 1
ATOM 3766 C C . CYS B 2 154 ? -15.535 -12.844 49.278 1.00 46.88 154 CYS H C 1
ATOM 3767 O O . CYS B 2 154 ? -16.065 -12.479 48.220 1.00 40.68 154 CYS H O 1
ATOM 3770 N N . LEU B 2 155 ? -15.270 -12.033 50.294 1.00 44.92 155 LEU H N 1
ATOM 3771 C CA . LEU B 2 155 ? -15.526 -10.621 50.216 1.00 44.44 155 LEU H CA 1
ATOM 3772 C C . LEU B 2 155 ? -14.178 -9.993 49.906 1.00 41.73 155 LEU H C 1
ATOM 3773 O O . LEU B 2 155 ? -13.228 -10.144 50.663 1.00 42.82 155 LEU H O 1
ATOM 3778 N N . VAL B 2 156 ? -14.098 -9.317 48.770 1.00 38.55 156 VAL H N 1
ATOM 3779 C CA . VAL B 2 156 ? -12.869 -8.693 48.311 1.00 32.95 156 VAL H CA 1
ATOM 3780 C C . VAL B 2 156 ? -13.030 -7.194 48.477 1.00 37.34 156 VAL H C 1
ATOM 3781 O O . VAL B 2 156 ? -13.697 -6.539 47.673 1.00 37.14 156 VAL H O 1
ATOM 3785 N N . LYS B 2 157 ? -12.458 -6.653 49.540 1.00 46.45 157 LYS H N 1
ATOM 3786 C CA . LYS B 2 157 ? -12.870 -5.335 49.985 1.00 48.69 157 LYS H CA 1
ATOM 3787 C C . LYS B 2 157 ? -11.685 -4.367 49.946 1.00 47.15 157 LYS H C 1
ATOM 3788 O O . LYS B 2 157 ? -10.536 -4.769 50.156 1.00 48.80 157 LYS H O 1
ATOM 3794 N N . ASP B 2 158 ? -11.979 -3.113 49.615 1.00 49.41 158 ASP H N 1
ATOM 3795 C CA . ASP B 2 158 ? -11.030 -2.007 49.719 1.00 52.47 158 ASP H CA 1
ATOM 3796 C C . ASP B 2 158 ? -9.791 -2.113 48.833 1.00 51.91 158 ASP H C 1
ATOM 3797 O O . ASP B 2 158 ? -8.664 -2.115 49.334 1.00 54.63 158 ASP H O 1
ATOM 3802 N N . TYR B 2 159 ? -9.991 -2.231 47.525 1.00 40.96 159 TYR H N 1
ATOM 3803 C CA . TYR B 2 159 ? -8.860 -2.242 46.611 1.00 42.04 159 TYR H CA 1
ATOM 3804 C C . TYR B 2 159 ? -8.989 -1.085 45.632 1.00 42.91 159 TYR H C 1
ATOM 3805 O O . TYR B 2 159 ? -10.078 -0.548 45.416 1.00 40.11 159 TYR H O 1
ATOM 3814 N N . PHE B 2 160 ? -7.863 -0.731 45.033 1.00 45.13 160 PHE H N 1
ATOM 3815 C CA . PHE B 2 160 ? -7.782 0.286 43.998 1.00 40.01 160 PHE H CA 1
ATOM 3816 C C . PHE B 2 160 ? -6.502 0.119 43.209 1.00 38.60 160 PHE H C 1
ATOM 3817 O O . PHE B 2 160 ? -5.461 -0.196 43.786 1.00 34.28 160 PHE H O 1
ATOM 3825 N N . PRO B 2 161 ? -6.574 0.306 41.881 1.00 44.76 161 PRO H N 1
ATOM 3826 C CA . PRO B 2 161 ? -7.772 0.522 41.062 1.00 45.76 161 PRO H CA 1
ATOM 3827 C C . PRO B 2 161 ? -8.382 -0.804 40.626 1.00 48.89 161 PRO H C 1
ATOM 3828 O O . PRO B 2 161 ? -7.900 -1.855 41.046 1.00 48.72 161 PRO H O 1
ATOM 3832 N N . GLU B 2 162 ? -9.434 -0.747 39.812 1.00 48.28 162 GLU H N 1
ATOM 3833 C CA . GLU B 2 162 ? -9.945 -1.938 39.138 1.00 43.99 162 GLU H CA 1
ATOM 3834 C C . GLU B 2 162 ? -8.856 -2.424 38.174 1.00 42.94 162 GLU H C 1
ATOM 3835 O O . GLU B 2 162 ? -8.000 -1.640 37.767 1.00 42.33 162 GLU H O 1
ATOM 3841 N N . PRO B 2 163 ? -8.854 -3.720 37.817 1.00 40.63 163 PRO H N 1
ATOM 3842 C CA . PRO B 2 163 ? -9.789 -4.801 38.135 1.00 40.70 163 PRO H CA 1
ATOM 3843 C C . PRO B 2 163 ? -9.202 -5.831 39.091 1.00 40.10 163 PRO H C 1
ATOM 3844 O O . PRO B 2 163 ? -7.995 -5.894 39.318 1.00 40.00 163 PRO H O 1
ATOM 3848 N N . VAL B 2 164 ? -10.090 -6.603 39.696 1.00 49.35 164 VAL H N 1
ATOM 3849 C CA . VAL B 2 164 ? -9.675 -7.811 40.366 1.00 47.74 164 VAL H CA 1
ATOM 3850 C C . VAL B 2 164 ? -10.088 -9.040 39.547 1.00 50.30 164 VAL H C 1
ATOM 3851 O O . VAL B 2 164 ? -11.071 -8.981 38.803 1.00 55.78 164 VAL H O 1
ATOM 3855 N N . THR B 2 165 ? -9.350 -10.146 39.660 1.00 45.96 165 THR H N 1
ATOM 3856 C CA . THR B 2 165 ? -9.815 -11.397 39.058 1.00 48.91 165 THR H CA 1
ATOM 3857 C C . THR B 2 165 ? -10.015 -12.367 40.224 1.00 51.78 165 THR H C 1
ATOM 3858 O O . THR B 2 165 ? -9.190 -12.414 41.144 1.00 48.60 165 THR H O 1
ATOM 3862 N N . VAL B 2 166 ? -11.087 -13.151 40.193 1.00 47.77 166 VAL H N 1
ATOM 3863 C CA . VAL B 2 166 ? -11.306 -14.134 41.250 1.00 40.70 166 VAL H CA 1
ATOM 3864 C C . VAL B 2 166 ? -11.512 -15.504 40.628 1.00 44.43 166 VAL H C 1
ATOM 3865 O O . VAL B 2 166 ? -12.291 -15.655 39.691 1.00 45.30 166 VAL H O 1
ATOM 3869 N N . SER B 2 167 ? -10.822 -16.504 41.160 1.00 52.77 167 SER H N 1
ATOM 3870 C CA . SER B 2 167 ? -11.067 -17.884 40.776 1.00 54.54 167 SER H CA 1
ATOM 3871 C C . SER B 2 167 ? -11.292 -18.748 42.005 1.00 51.21 167 SER H C 1
ATOM 3872 O O . SER B 2 167 ? -11.073 -18.311 43.126 1.00 51.52 167 SER H O 1
ATOM 3875 N N . TRP B 2 168 ? -11.771 -19.965 41.788 1.00 46.00 168 TRP H N 1
ATOM 3876 C CA . TRP B 2 168 ? -11.984 -20.908 42.878 1.00 47.81 168 TRP H CA 1
ATOM 3877 C C . TRP B 2 168 ? -11.230 -22.210 42.707 1.00 53.66 168 TRP H C 1
ATOM 3878 O O . TRP B 2 168 ? -11.236 -22.798 41.626 1.00 62.67 168 TRP H O 1
ATOM 3889 N N . ASN B 2 169 ? -10.572 -22.644 43.781 1.00 48.14 169 ASN H N 1
ATOM 3890 C CA . ASN B 2 169 ? -9.792 -23.870 43.751 1.00 49.90 169 ASN H CA 1
ATOM 3891 C C . ASN B 2 169 ? -8.805 -23.869 42.600 1.00 50.17 169 ASN H C 1
ATOM 3892 O O . ASN B 2 169 ? -8.687 -24.851 41.868 1.00 52.67 169 ASN H O 1
ATOM 3897 N N . SER B 2 170 ? -8.191 -22.708 42.395 1.00 49.38 170 SER H N 1
ATOM 3898 C CA . SER B 2 170 ? -7.180 -22.510 41.365 1.00 54.94 170 SER H CA 1
ATOM 3899 C C . SER B 2 170 ? -7.722 -22.641 39.946 1.00 53.92 170 SER H C 1
ATOM 3900 O O . SER B 2 170 ? -6.961 -22.882 39.009 1.00 50.87 170 SER H O 1
ATOM 3903 N N . GLY B 2 171 ? -9.037 -22.524 39.796 1.00 58.54 171 GLY H N 1
ATOM 3904 C CA . GLY B 2 171 ? -9.655 -22.596 38.485 1.00 61.21 171 GLY H CA 1
ATOM 3905 C C . GLY B 2 171 ? -10.424 -23.876 38.234 1.00 66.44 171 GLY H C 1
ATOM 3906 O O . GLY B 2 171 ? -11.099 -24.017 37.215 1.00 69.82 171 GLY H O 1
ATOM 3907 N N . ALA B 2 172 ? -10.326 -24.815 39.167 1.00 62.27 172 ALA H N 1
ATOM 3908 C CA . ALA B 2 172 ? -10.988 -26.099 38.997 1.00 62.69 172 ALA H CA 1
ATOM 3909 C C . ALA B 2 172 ? -12.491 -26.010 39.214 1.00 64.08 172 ALA H C 1
ATOM 3910 O O . ALA B 2 172 ? -13.249 -26.840 38.710 1.00 67.86 172 ALA H O 1
ATOM 3912 N N . LEU B 2 173 ? -12.921 -25.005 39.966 1.00 51.34 173 LEU H N 1
ATOM 3913 C CA . LEU B 2 173 ? -14.339 -24.832 40.228 1.00 49.16 173 LEU H CA 1
ATOM 3914 C C . LEU B 2 173 ? -14.939 -23.584 39.596 1.00 47.94 173 LEU H C 1
ATOM 3915 O O . LEU B 2 173 ? -14.600 -22.464 39.976 1.00 47.01 173 LEU H O 1
ATOM 3920 N N . THR B 2 174 ? -15.843 -23.785 38.642 1.00 61.59 174 THR H N 1
ATOM 3921 C CA . THR B 2 174 ? -16.477 -22.683 37.912 1.00 63.12 174 THR H CA 1
ATOM 3922 C C . THR B 2 174 ? -17.992 -22.777 37.959 1.00 65.52 174 THR H C 1
ATOM 3923 O O . THR B 2 174 ? -18.682 -21.757 37.917 1.00 69.89 174 THR H O 1
ATOM 3927 N N . SER B 2 175 ? -18.516 -23.996 37.990 1.00 54.38 175 SER H N 1
ATOM 3928 C CA . SER B 2 175 ? -19.958 -24.147 38.041 1.00 57.93 175 SER H CA 1
ATOM 3929 C C . SER B 2 175 ? -20.506 -23.507 39.312 1.00 56.88 175 SER H C 1
ATOM 3930 O O . SER B 2 175 ? -20.038 -23.774 40.422 1.00 55.89 175 SER H O 1
ATOM 3933 N N . GLY B 2 176 ? -21.520 -22.673 39.118 1.00 62.83 176 GLY H N 1
ATOM 3934 C CA . GLY B 2 176 ? -22.229 -21.993 40.185 1.00 69.65 176 GLY H CA 1
ATOM 3935 C C . GLY B 2 176 ? -21.523 -20.840 40.883 1.00 72.83 176 GLY H C 1
ATOM 3936 O O . GLY B 2 176 ? -22.008 -20.358 41.906 1.00 77.36 176 GLY H O 1
ATOM 3937 N N . VAL B 2 177 ? -20.387 -20.393 40.354 1.00 63.75 177 VAL H N 1
ATOM 3938 C CA . VAL B 2 177 ? -19.722 -19.212 40.908 1.00 60.90 177 VAL H CA 1
ATOM 3939 C C . VAL B 2 177 ? -20.279 -17.958 40.232 1.00 54.05 177 VAL H C 1
ATOM 3940 O O . VAL B 2 177 ? -20.446 -17.911 39.014 1.00 52.57 177 VAL H O 1
ATOM 3944 N N . HIS B 2 178 ? -20.573 -16.950 41.038 1.00 48.60 178 HIS H N 1
ATOM 3945 C CA . HIS B 2 178 ? -20.962 -15.647 40.544 1.00 44.03 178 HIS H CA 1
ATOM 3946 C C . HIS B 2 178 ? -20.078 -14.659 41.258 1.00 47.45 178 HIS H C 1
ATOM 3947 O O . HIS B 2 178 ? -20.103 -14.558 42.479 1.00 55.00 178 HIS H O 1
ATOM 3954 N N . THR B 2 179 ? -19.279 -13.939 40.486 1.00 43.26 179 THR H N 1
ATOM 3955 C CA . THR B 2 179 ? -18.458 -12.890 41.044 1.00 47.39 179 THR H CA 1
ATOM 3956 C C . THR B 2 179 ? -19.111 -11.602 40.618 1.00 51.01 179 THR H C 1
ATOM 3957 O O . THR B 2 179 ? -19.212 -11.298 39.428 1.00 54.89 179 THR H O 1
ATOM 3961 N N . PHE B 2 180 ? -19.552 -10.838 41.608 1.00 50.99 180 PHE H N 1
ATOM 3962 C CA . PHE B 2 180 ? -20.367 -9.681 41.323 1.00 50.28 180 PHE H CA 1
ATOM 3963 C C . PHE B 2 180 ? -19.500 -8.516 40.876 1.00 50.47 180 PHE H C 1
ATOM 3964 O O . PHE B 2 180 ? -18.329 -8.421 41.242 1.00 52.16 180 PHE H O 1
ATOM 3972 N N . PRO B 2 181 ? -20.089 -7.615 40.083 1.00 46.71 181 PRO H N 1
ATOM 3973 C CA . PRO B 2 181 ? -19.490 -6.344 39.686 1.00 40.63 181 PRO H CA 1
ATOM 3974 C C . PRO B 2 181 ? -19.089 -5.526 40.904 1.00 39.77 181 PRO H C 1
ATOM 3975 O O . PRO B 2 181 ? -19.766 -5.541 41.936 1.00 46.78 181 PRO H O 1
ATOM 3979 N N . ALA B 2 182 ? -17.972 -4.827 40.781 1.00 42.80 182 ALA H N 1
ATOM 3980 C CA . ALA B 2 182 ? -17.487 -4.005 41.867 1.00 46.63 182 ALA H CA 1
ATOM 3981 C C . ALA B 2 182 ? -18.380 -2.782 42.036 1.00 49.32 182 ALA H C 1
ATOM 3982 O O . ALA B 2 182 ? -19.020 -2.319 41.091 1.00 51.94 182 ALA H O 1
ATOM 3984 N N . VAL B 2 183 ? -18.431 -2.281 43.262 1.00 40.48 183 VAL H N 1
ATOM 3985 C CA . VAL B 2 183 ? -19.111 -1.036 43.534 1.00 40.35 183 VAL H CA 1
ATOM 3986 C C . VAL B 2 183 ? -18.062 -0.085 44.070 1.00 43.13 183 VAL H C 1
ATOM 3987 O O . VAL B 2 183 ? -17.188 -0.496 44.845 1.00 36.63 183 VAL H O 1
ATOM 3991 N N . LEU B 2 184 ? -18.151 1.179 43.673 1.00 49.14 184 LEU H N 1
ATOM 3992 C CA . LEU B 2 184 ? -17.209 2.145 44.183 1.00 42.07 184 LEU H CA 1
ATOM 3993 C C . LEU B 2 184 ? -17.717 2.588 45.542 1.00 42.98 184 LEU H C 1
ATOM 3994 O O . LEU B 2 184 ? -18.852 3.017 45.700 1.00 48.03 184 LEU H O 1
ATOM 3999 N N . GLN B 2 185 ? -16.853 2.465 46.535 1.00 37.73 185 GLN H N 1
ATOM 4000 C CA . GLN B 2 185 ? -17.204 2.797 47.915 1.00 46.51 185 GLN H CA 1
ATOM 4001 C C . GLN B 2 185 ? -16.902 4.236 48.260 1.00 55.63 185 GLN H C 1
ATOM 4002 O O . GLN B 2 185 ? -16.205 4.950 47.560 1.00 49.54 185 GLN H O 1
ATOM 4008 N N . SER B 2 186 ? -17.491 4.632 49.376 1.00 89.32 186 SER H N 1
ATOM 4009 C CA . SER B 2 186 ? -17.354 5.958 49.902 1.00 95.86 186 SER H CA 1
ATOM 4010 C C . SER B 2 186 ? -15.925 6.384 50.158 1.00 92.13 186 SER H C 1
ATOM 4011 O O . SER B 2 186 ? -15.637 7.574 50.257 1.00 92.31 186 SER H O 1
ATOM 4014 N N . SER B 2 187 ? -15.036 5.400 50.248 1.00 78.97 187 SER H N 1
ATOM 4015 C CA . SER B 2 187 ? -13.597 5.579 50.427 1.00 71.63 187 SER H CA 1
ATOM 4016 C C . SER B 2 187 ? -12.807 5.903 49.161 1.00 60.88 187 SER H C 1
ATOM 4017 O O . SER B 2 187 ? -11.657 6.351 49.232 1.00 53.68 187 SER H O 1
ATOM 4020 N N . GLY B 2 188 ? -13.427 5.715 48.006 1.00 62.44 188 GLY H N 1
ATOM 4021 C CA . GLY B 2 188 ? -12.721 5.868 46.756 1.00 59.91 188 GLY H CA 1
ATOM 4022 C C . GLY B 2 188 ? -12.093 4.527 46.418 1.00 56.54 188 GLY H C 1
ATOM 4023 O O . GLY B 2 188 ? -11.376 4.396 45.430 1.00 56.63 188 GLY H O 1
ATOM 4024 N N . LEU B 2 189 ? -12.376 3.528 47.250 1.00 57.33 189 LEU H N 1
ATOM 4025 C CA . LEU B 2 189 ? -11.907 2.163 47.021 1.00 51.45 189 LEU H CA 1
ATOM 4026 C C . LEU B 2 189 ? -13.039 1.276 46.518 1.00 49.72 189 LEU H C 1
ATOM 4027 O O . LEU B 2 189 ? -14.215 1.561 46.747 1.00 49.95 189 LEU H O 1
ATOM 4032 N N . TYR B 2 190 ? -12.680 0.189 45.846 1.00 44.92 190 TYR H N 1
ATOM 4033 C CA . TYR B 2 190 ? -13.685 -0.703 45.290 1.00 42.82 190 TYR H CA 1
ATOM 4034 C C . TYR B 2 190 ? -13.902 -1.922 46.180 1.00 48.80 190 TYR H C 1
ATOM 4035 O O . TYR B 2 190 ? -13.044 -2.279 46.995 1.00 57.27 190 TYR H O 1
ATOM 4044 N N . SER B 2 191 ? -15.070 -2.537 46.060 1.00 50.84 191 SER H N 1
ATOM 4045 C CA . SER B 2 191 ? -15.352 -3.751 46.810 1.00 50.42 191 SER H CA 1
ATOM 4046 C C . SER B 2 191 ? -16.278 -4.662 46.000 1.00 46.77 191 SER H C 1
ATOM 4047 O O . SER B 2 191 ? -17.151 -4.177 45.275 1.00 44.80 191 SER H O 1
ATOM 4050 N N . LEU B 2 192 ? -16.076 -5.972 46.104 1.00 39.37 192 LEU H N 1
ATOM 4051 C CA . LEU B 2 192 ? -16.991 -6.934 45.497 1.00 40.62 192 LEU H CA 1
ATOM 4052 C C . LEU B 2 192 ? -17.026 -8.235 46.267 1.00 41.40 192 LEU H C 1
ATOM 4053 O O . LEU B 2 192 ? -16.226 -8.454 47.155 1.00 43.33 192 LEU H O 1
ATOM 4058 N N . SER B 2 193 ? -17.993 -9.081 45.949 1.00 42.98 193 SER H N 1
ATOM 4059 C CA . SER B 2 193 ? -18.028 -10.421 46.507 1.00 41.70 193 SER H CA 1
ATOM 4060 C C . SER B 2 193 ? -18.040 -11.421 45.376 1.00 40.63 193 SER H C 1
ATOM 4061 O O . SER B 2 193 ? -18.538 -11.145 44.281 1.00 35.91 193 SER H O 1
ATOM 4064 N N . SER B 2 194 ? -17.484 -12.587 45.661 1.00 48.59 194 SER H N 1
ATOM 4065 C CA . SER B 2 194 ? -17.597 -13.723 44.775 1.00 51.06 194 SER H CA 1
ATOM 4066 C C . SER B 2 194 ? -18.201 -14.852 45.580 1.00 52.31 194 SER H C 1
ATOM 4067 O O . SER B 2 194 ? -17.739 -15.149 46.673 1.00 54.54 194 SER H O 1
ATOM 4070 N N . VAL B 2 195 ? -19.242 -15.481 45.056 1.00 45.27 195 VAL H N 1
ATOM 4071 C CA . VAL B 2 195 ? -19.884 -16.540 45.806 1.00 45.89 195 VAL H CA 1
ATOM 4072 C C . VAL B 2 195 ? -19.953 -17.765 44.931 1.00 45.79 195 VAL H C 1
ATOM 4073 O O . VAL B 2 195 ? -19.855 -17.686 43.707 1.00 42.04 195 VAL H O 1
ATOM 4077 N N . VAL B 2 196 ? -20.134 -18.904 45.572 1.00 40.62 196 VAL H N 1
ATOM 4078 C CA . VAL B 2 196 ? -20.317 -20.140 44.858 1.00 42.32 196 VAL H CA 1
ATOM 4079 C C . VAL B 2 196 ? -21.264 -20.993 45.675 1.00 45.21 196 VAL H C 1
ATOM 4080 O O . VAL B 2 196 ? -21.226 -20.992 46.919 1.00 40.31 196 VAL H O 1
ATOM 4084 N N . THR B 2 197 ? -22.148 -21.680 44.967 1.00 49.25 197 THR H N 1
ATOM 4085 C CA . THR B 2 197 ? -23.002 -22.655 45.603 1.00 52.85 197 THR H CA 1
ATOM 4086 C C . THR B 2 197 ? -22.486 -24.028 45.285 1.00 45.06 197 THR H C 1
ATOM 4087 O O . THR B 2 197 ? -22.106 -24.324 44.157 1.00 44.27 197 THR H O 1
ATOM 4091 N N . VAL B 2 198 ? -22.505 -24.871 46.304 1.00 51.30 198 VAL H N 1
ATOM 4092 C CA . VAL B 2 198 ? -21.904 -26.190 46.224 1.00 57.50 198 VAL H CA 1
ATOM 4093 C C . VAL B 2 198 ? -22.831 -27.160 46.910 1.00 60.89 198 VAL H C 1
ATOM 4094 O O . VAL B 2 198 ? -23.740 -26.724 47.616 1.00 64.03 198 VAL H O 1
ATOM 4098 N N . PRO B 2 199 ? -22.665 -28.471 46.664 1.00 58.12 199 PRO H N 1
ATOM 4099 C CA . PRO B 2 199 ? -23.581 -29.311 47.444 1.00 59.87 199 PRO H CA 1
ATOM 4100 C C . PRO B 2 199 ? -23.299 -29.137 48.934 1.00 63.86 199 PRO H C 1
ATOM 4101 O O . PRO B 2 199 ? -22.141 -29.160 49.343 1.00 68.34 199 PRO H O 1
ATOM 4105 N N . SER B 2 200 ? -24.353 -29.001 49.731 1.00 71.93 200 SER H N 1
ATOM 4106 C CA . SER B 2 200 ? -24.226 -28.808 51.173 1.00 71.25 200 SER H CA 1
ATOM 4107 C C . SER B 2 200 ? -23.511 -29.966 51.869 1.00 78.43 200 SER H C 1
ATOM 4108 O O . SER B 2 200 ? -22.920 -29.790 52.934 1.00 81.37 200 SER H O 1
ATOM 4111 N N . SER B 2 201 ? -23.570 -31.144 51.253 1.00 74.63 201 SER H N 1
ATOM 4112 C CA . SER B 2 201 ? -22.941 -32.354 51.783 1.00 71.79 201 SER H CA 1
ATOM 4113 C C . SER B 2 201 ? -21.424 -32.332 51.635 1.00 72.30 201 SER H C 1
ATOM 4114 O O . SER B 2 201 ? -20.710 -33.077 52.311 1.00 70.28 201 SER H O 1
ATOM 4117 N N . SER B 2 202 ? -20.943 -31.494 50.724 1.00 81.03 202 SER H N 1
ATOM 4118 C CA . SER B 2 202 ? -19.524 -31.424 50.406 1.00 85.04 202 SER H CA 1
ATOM 4119 C C . SER B 2 202 ? -18.782 -30.481 51.343 1.00 90.99 202 SER H C 1
ATOM 4120 O O . SER B 2 202 ? -17.568 -30.340 51.239 1.00 93.21 202 SER H O 1
ATOM 4123 N N . LEU B 2 203 ? -19.509 -29.839 52.254 1.00 93.82 203 LEU H N 1
ATOM 4124 C CA . LEU B 2 203 ? -18.927 -28.820 53.127 1.00 95.44 203 LEU H CA 1
ATOM 4125 C C . LEU B 2 203 ? -17.757 -29.351 53.954 1.00 100.56 203 LEU H C 1
ATOM 4126 O O . LEU B 2 203 ? -16.677 -28.757 53.958 1.00 104.72 203 LEU H O 1
ATOM 4131 N N . GLY B 2 204 ? -17.971 -30.445 54.670 1.00 92.04 204 GLY H N 1
ATOM 4132 C CA . GLY B 2 204 ? -16.913 -31.023 55.476 1.00 93.02 204 GLY H CA 1
ATOM 4133 C C . GLY B 2 204 ? -15.810 -31.645 54.632 1.00 93.81 204 GLY H C 1
ATOM 4134 O O . GLY B 2 204 ? -14.636 -31.602 55.002 1.00 96.46 204 GLY H O 1
ATOM 4135 N N . THR B 2 205 ? -16.187 -32.223 53.494 1.00 96.35 205 THR H N 1
ATOM 4136 C CA . THR B 2 205 ? -15.266 -33.043 52.705 1.00 97.85 205 THR H CA 1
ATOM 4137 C C . THR B 2 205 ? -14.665 -32.418 51.440 1.00 94.20 205 THR H C 1
ATOM 4138 O O . THR B 2 205 ? -13.918 -33.081 50.724 1.00 96.70 205 THR H O 1
ATOM 4142 N N . GLN B 2 206 ? -14.985 -31.166 51.146 1.00 92.92 206 GLN H N 1
ATOM 4143 C CA . GLN B 2 206 ? -14.405 -30.513 49.977 1.00 87.44 206 GLN H CA 1
ATOM 4144 C C . GLN B 2 206 ? -13.711 -29.228 50.399 1.00 81.25 206 GLN H C 1
ATOM 4145 O O . GLN B 2 206 ? -14.290 -28.416 51.121 1.00 81.73 206 GLN H O 1
ATOM 4151 N N . THR B 2 207 ? -12.475 -29.035 49.958 1.00 70.92 207 THR H N 1
ATOM 4152 C CA . THR B 2 207 ? -11.772 -27.809 50.303 1.00 64.66 207 THR H CA 1
ATOM 4153 C C . THR B 2 207 ? -12.162 -26.718 49.320 1.00 56.93 207 THR H C 1
ATOM 4154 O O . THR B 2 207 ? -12.133 -26.934 48.111 1.00 56.96 207 THR H O 1
ATOM 4158 N N . TYR B 2 208 ? -12.532 -25.547 49.832 1.00 60.57 208 TYR H N 1
ATOM 4159 C CA . TYR B 2 208 ? -12.868 -24.438 48.952 1.00 62.56 208 TYR H CA 1
ATOM 4160 C C . TYR B 2 208 ? -11.983 -23.221 49.203 1.00 66.56 208 TYR H C 1
ATOM 4161 O O . TYR B 2 208 ? -12.004 -22.648 50.291 1.00 74.34 208 TYR H O 1
ATOM 4170 N N . ILE B 2 209 ? -11.198 -22.845 48.196 1.00 58.61 209 ILE H N 1
ATOM 4171 C CA . ILE B 2 209 ? -10.243 -21.745 48.312 1.00 51.77 209 ILE H CA 1
ATOM 4172 C C . ILE B 2 209 ? -10.442 -20.696 47.224 1.00 51.33 209 ILE H C 1
ATOM 4173 O O . ILE B 2 209 ? -10.471 -21.038 46.043 1.00 54.72 209 ILE H O 1
ATOM 4178 N N . CYS B 2 210 ? -10.561 -19.426 47.598 1.00 45.31 210 CYS H N 1
ATOM 4179 C CA . CYS B 2 210 ? -10.702 -18.389 46.582 1.00 40.02 210 CYS H CA 1
ATOM 4180 C C . CYS B 2 210 ? -9.339 -17.742 46.268 1.00 42.47 210 CYS H C 1
ATOM 4181 O O . CYS B 2 210 ? -8.556 -17.417 47.171 1.00 39.00 210 CYS H O 1
ATOM 4184 N N . ASN B 2 211 ? -9.046 -17.630 44.977 1.00 45.18 211 ASN H N 1
ATOM 4185 C CA . ASN B 2 211 ? -7.826 -17.016 44.472 1.00 49.29 211 ASN H CA 1
ATOM 4186 C C . ASN B 2 211 ? -8.075 -15.617 43.899 1.00 52.23 211 ASN H C 1
ATOM 4187 O O . ASN B 2 211 ? -8.736 -15.464 42.868 1.00 52.05 211 ASN H O 1
ATOM 4192 N N . VAL B 2 212 ? -7.542 -14.603 44.568 1.00 44.62 212 VAL H N 1
ATOM 4193 C CA . VAL B 2 212 ? -7.749 -13.220 44.172 1.00 40.48 212 VAL H CA 1
ATOM 4194 C C . VAL B 2 212 ? -6.475 -12.612 43.598 1.00 40.67 212 VAL H C 1
ATOM 4195 O O . VAL B 2 212 ? -5.419 -12.627 44.227 1.00 39.76 212 VAL H O 1
ATOM 4199 N N . ASN B 2 213 ? -6.586 -12.057 42.399 1.00 48.42 213 ASN H N 1
ATOM 4200 C CA . ASN B 2 213 ? -5.450 -11.404 41.782 1.00 49.44 213 ASN H CA 1
ATOM 4201 C C . ASN B 2 213 ? -5.730 -9.955 41.465 1.00 48.96 213 ASN H C 1
ATOM 4202 O O . ASN B 2 213 ? -6.686 -9.634 40.754 1.00 58.47 213 ASN H O 1
ATOM 4207 N N . HIS B 2 214 ? -4.938 -9.083 42.076 1.00 41.95 214 HIS H N 1
ATOM 4208 C CA . HIS B 2 214 ? -5.024 -7.650 41.851 1.00 39.52 214 HIS H CA 1
ATOM 4209 C C . HIS B 2 214 ? -3.710 -7.246 41.188 1.00 46.30 214 HIS H C 1
ATOM 4210 O O . HIS B 2 214 ? -2.734 -6.921 41.894 1.00 53.96 214 HIS H O 1
ATOM 4217 N N . LYS B 2 215 ? -3.622 -7.374 39.867 1.00 39.27 215 LYS H N 1
ATOM 4218 C CA . LYS B 2 215 ? -2.373 -7.014 39.189 1.00 39.41 215 LYS H CA 1
ATOM 4219 C C . LYS B 2 215 ? -1.808 -5.590 39.408 1.00 40.99 215 LYS H C 1
ATOM 4220 O O . LYS B 2 215 ? -0.597 -5.453 39.518 1.00 50.19 215 LYS H O 1
ATOM 4226 N N . PRO B 2 216 ? -2.652 -4.543 39.514 1.00 42.62 216 PRO H N 1
ATOM 4227 C CA . PRO B 2 216 ? -2.131 -3.185 39.776 1.00 39.59 216 PRO H CA 1
ATOM 4228 C C . PRO B 2 216 ? -1.305 -2.979 41.055 1.00 41.64 216 PRO H C 1
ATOM 4229 O O . PRO B 2 216 ? -0.558 -2.007 41.157 1.00 51.06 216 PRO H O 1
ATOM 4233 N N . SER B 2 217 ? -1.382 -3.918 41.981 1.00 38.31 217 SER H N 1
ATOM 4234 C CA . SER B 2 217 ? -0.651 -3.838 43.241 1.00 39.38 217 SER H CA 1
ATOM 4235 C C . SER B 2 217 ? 0.293 -5.018 43.326 1.00 37.90 217 SER H C 1
ATOM 4236 O O . SER B 2 217 ? 0.955 -5.230 44.333 1.00 39.22 217 SER H O 1
ATOM 4239 N N . ASN B 2 218 ? 0.310 -5.786 42.244 1.00 36.70 218 ASN H N 1
ATOM 4240 C CA . ASN B 2 218 ? 1.029 -7.043 42.132 1.00 41.21 218 ASN H CA 1
ATOM 4241 C C . ASN B 2 218 ? 0.751 -7.946 43.322 1.00 39.92 218 ASN H C 1
ATOM 4242 O O . ASN B 2 218 ? 1.661 -8.485 43.952 1.00 40.65 218 ASN H O 1
ATOM 4247 N N . THR B 2 219 ? -0.540 -8.106 43.608 1.00 44.34 219 THR H N 1
ATOM 4248 C CA . THR B 2 219 ? -0.970 -8.839 44.799 1.00 45.22 219 THR H CA 1
ATOM 4249 C C . THR B 2 219 ? -1.804 -10.069 44.482 1.00 48.95 219 THR H C 1
ATOM 4250 O O . THR B 2 219 ? -2.675 -10.026 43.613 1.00 51.57 219 THR H O 1
ATOM 4254 N N . LYS B 2 220 ? -1.501 -11.171 45.152 1.00 46.49 220 LYS H N 1
ATOM 4255 C CA . LYS B 2 220 ? -2.226 -12.414 44.953 1.00 43.56 220 LYS H CA 1
ATOM 4256 C C . LYS B 2 220 ? -2.642 -12.775 46.370 1.00 44.19 220 LYS H C 1
ATOM 4257 O O . LYS B 2 220 ? -1.880 -12.567 47.304 1.00 56.99 220 LYS H O 1
ATOM 4263 N N . VAL B 2 221 ? -3.840 -13.311 46.545 1.00 39.65 221 VAL H N 1
ATOM 4264 C CA . VAL B 2 221 ? -4.268 -13.763 47.866 1.00 43.29 221 VAL H CA 1
ATOM 4265 C C . VAL B 2 221 ? -5.056 -15.042 47.693 1.00 43.51 221 VAL H C 1
ATOM 4266 O O . VAL B 2 221 ? -5.926 -15.136 46.838 1.00 41.23 221 VAL H O 1
ATOM 4270 N N . ASP B 2 222 ? -4.786 -16.011 48.551 1.00 51.15 222 ASP H N 1
ATOM 4271 C CA . ASP B 2 222 ? -5.625 -17.190 48.648 1.00 53.06 222 ASP H CA 1
ATOM 4272 C C . ASP B 2 222 ? -6.335 -17.332 49.983 1.00 54.26 222 ASP H C 1
ATOM 4273 O O . ASP B 2 222 ? -5.691 -17.381 51.031 1.00 61.78 222 ASP H O 1
ATOM 4278 N N . LYS B 2 223 ? -7.659 -17.395 49.967 1.00 51.49 223 LYS H N 1
ATOM 4279 C CA . LYS B 2 223 ? -8.361 -17.455 51.235 1.00 58.90 223 LYS H CA 1
ATOM 4280 C C . LYS B 2 223 ? -9.244 -18.695 51.233 1.00 65.56 223 LYS H C 1
ATOM 4281 O O . LYS B 2 223 ? -10.176 -18.832 50.434 1.00 67.11 223 LYS H O 1
ATOM 4287 N N . ARG B 2 224 ? -8.908 -19.612 52.128 1.00 67.03 224 ARG H N 1
ATOM 4288 C CA . ARG B 2 224 ? -9.638 -20.857 52.284 1.00 70.60 224 ARG H CA 1
ATOM 4289 C C . ARG B 2 224 ? -10.899 -20.637 53.113 1.00 68.72 224 ARG H C 1
ATOM 4290 O O . ARG B 2 224 ? -10.838 -20.057 54.198 1.00 69.00 224 ARG H O 1
ATOM 4298 N N . VAL B 2 225 ? -12.043 -21.080 52.600 1.00 65.66 225 VAL H N 1
ATOM 4299 C CA . VAL B 2 225 ? -13.304 -20.893 53.319 1.00 60.26 225 VAL H CA 1
ATOM 4300 C C . VAL B 2 225 ? -13.949 -22.137 53.950 1.00 63.41 225 VAL H C 1
ATOM 4301 O O . VAL B 2 225 ? -14.294 -23.106 53.270 1.00 62.07 225 VAL H O 1
ATOM 4305 N N . GLU B 2 226 ? -14.047 -22.098 55.274 1.00 76.78 226 GLU H N 1
ATOM 4306 C CA . GLU B 2 226 ? -14.525 -23.209 56.098 1.00 83.05 226 GLU H CA 1
ATOM 4307 C C . GLU B 2 226 ? -15.776 -22.789 56.875 1.00 80.56 226 GLU H C 1
ATOM 4308 O O . GLU B 2 226 ? -15.931 -21.610 57.181 1.00 79.86 226 GLU H O 1
ATOM 4314 N N . PRO B 2 227 ? -16.685 -23.729 57.181 1.00 74.51 227 PRO H N 1
ATOM 4315 C CA . PRO B 2 227 ? -17.849 -23.266 57.953 1.00 81.53 227 PRO H CA 1
ATOM 4316 C C . PRO B 2 227 ? -17.507 -22.708 59.347 1.00 95.17 227 PRO H C 1
ATOM 4317 O O . PRO B 2 227 ? -16.490 -23.108 59.921 1.00 99.04 227 PRO H O 1
ATOM 4321 N N . LYS B 2 228 ? -18.398 -21.844 59.853 1.00 109.46 228 LYS H N 1
ATOM 4322 C CA . LYS B 2 228 ? -18.410 -21.199 61.187 1.00 114.80 228 LYS H CA 1
ATOM 4323 C C . LYS B 2 228 ? -18.908 -19.763 60.999 1.00 111.48 228 LYS H C 1
ATOM 4324 O O . LYS B 2 228 ? -19.945 -19.533 60.365 1.00 111.94 228 LYS H O 1
ATOM 4331 N N . VAL C 3 2 ? -31.169 19.012 22.251 1.00 42.03 2 VAL L N 1
ATOM 4332 C CA . VAL C 3 2 ? -32.009 17.994 21.623 1.00 46.91 2 VAL L CA 1
ATOM 4333 C C . VAL C 3 2 ? -32.102 16.735 22.481 1.00 52.79 2 VAL L C 1
ATOM 4334 O O . VAL C 3 2 ? -31.102 16.047 22.704 1.00 52.17 2 VAL L O 1
ATOM 4338 N N . VAL C 3 3 ? -33.309 16.425 22.942 1.00 46.21 3 VAL L N 1
ATOM 4339 C CA . VAL C 3 3 ? -33.501 15.319 23.872 1.00 45.22 3 VAL L CA 1
ATOM 4340 C C . VAL C 3 3 ? -34.007 14.047 23.193 1.00 47.86 3 VAL L C 1
ATOM 4341 O O . VAL C 3 3 ? -35.022 14.065 22.489 1.00 47.89 3 VAL L O 1
ATOM 4345 N N . MET C 3 4 ? -33.282 12.951 23.417 1.00 52.69 4 MET L N 1
ATOM 4346 C CA . MET C 3 4 ? -33.699 11.616 22.995 1.00 50.78 4 MET L CA 1
ATOM 4347 C C . MET C 3 4 ? -34.160 10.789 24.196 1.00 53.01 4 MET L C 1
ATOM 4348 O O . MET C 3 4 ? -33.442 10.673 25.192 1.00 54.96 4 MET L O 1
ATOM 4353 N N . THR C 3 5 ? -35.356 10.214 24.092 1.00 54.30 5 THR L N 1
ATOM 4354 C CA . THR C 3 5 ? -35.935 9.381 25.150 1.00 52.51 5 THR L CA 1
ATOM 4355 C C . THR C 3 5 ? -36.221 7.967 24.637 1.00 48.58 5 THR L C 1
ATOM 4356 O O . THR C 3 5 ? -36.818 7.805 23.589 1.00 49.86 5 THR L O 1
ATOM 4360 N N . GLN C 3 6 ? -35.804 6.937 25.358 1.00 43.88 6 GLN L N 1
ATOM 4361 C CA . GLN C 3 6 ? -36.125 5.586 24.912 1.00 39.97 6 GLN L CA 1
ATOM 4362 C C . GLN C 3 6 ? -37.095 4.925 25.879 1.00 46.87 6 GLN L C 1
ATOM 4363 O O . GLN C 3 6 ? -37.246 5.359 27.025 1.00 46.58 6 GLN L O 1
ATOM 4369 N N . SER C 3 7 ? -37.771 3.883 25.406 1.00 48.26 7 SER L N 1
ATOM 4370 C CA . SER C 3 7 ? -38.650 3.112 26.266 1.00 44.80 7 SER L CA 1
ATOM 4371 C C . SER C 3 7 ? -38.884 1.713 25.691 1.00 44.79 7 SER L C 1
ATOM 4372 O O . SER C 3 7 ? -38.944 1.537 24.473 1.00 40.67 7 SER L O 1
ATOM 4375 N N . PRO C 3 8 ? -38.994 0.710 26.578 1.00 49.65 8 PRO L N 1
ATOM 4376 C CA . PRO C 3 8 ? -38.880 0.913 28.028 1.00 52.79 8 PRO L CA 1
ATOM 4377 C C . PRO C 3 8 ? -37.425 0.983 28.466 1.00 56.11 8 PRO L C 1
ATOM 4378 O O . PRO C 3 8 ? -36.535 1.013 27.614 1.00 52.65 8 PRO L O 1
ATOM 4382 N N . GLU C 3 9 ? -37.184 1.024 29.770 1.00 63.02 9 GLU L N 1
ATOM 4383 C CA . GLU C 3 9 ? -35.819 0.987 30.268 1.00 66.46 9 GLU L CA 1
ATOM 4384 C C . GLU C 3 9 ? -35.314 -0.451 30.237 1.00 62.58 9 GLU L C 1
ATOM 4385 O O . GLU C 3 9 ? -34.195 -0.714 29.796 1.00 62.04 9 GLU L O 1
ATOM 4391 N N . PHE C 3 10 ? -36.150 -1.378 30.694 1.00 59.54 10 PHE L N 1
ATOM 4392 C CA . PHE C 3 10 ? -35.840 -2.799 30.591 1.00 58.05 10 PHE L CA 1
ATOM 4393 C C . PHE C 3 10 ? -36.908 -3.501 29.759 1.00 53.07 10 PHE L C 1
ATOM 4394 O O . PHE C 3 10 ? -38.089 -3.185 29.861 1.00 54.04 10 PHE L O 1
ATOM 4402 N N . LEU C 3 11 ? -36.485 -4.459 28.943 1.00 52.11 11 LEU L N 1
ATOM 4403 C CA . LEU C 3 11 ? -37.396 -5.186 28.065 1.00 52.09 11 LEU L CA 1
ATOM 4404 C C . LEU C 3 11 ? -37.050 -6.672 28.023 1.00 51.97 11 LEU L C 1
ATOM 4405 O O . LEU C 3 11 ? -35.931 -7.053 27.675 1.00 50.14 11 LEU L O 1
ATOM 4410 N N . ALA C 3 12 ? -38.014 -7.508 28.390 1.00 57.51 12 ALA L N 1
ATOM 4411 C CA . ALA C 3 12 ? -37.820 -8.950 28.354 1.00 53.91 12 ALA L CA 1
ATOM 4412 C C . ALA C 3 12 ? -38.476 -9.524 27.110 1.00 50.07 12 ALA L C 1
ATOM 4413 O O . ALA C 3 12 ? -39.627 -9.217 26.805 1.00 45.75 12 ALA L O 1
ATOM 4415 N N . VAL C 3 13 ? -37.732 -10.340 26.375 1.00 50.71 13 VAL L N 1
ATOM 4416 C CA . VAL C 3 13 ? -38.260 -10.931 25.156 1.00 49.67 13 VAL L CA 1
ATOM 4417 C C . VAL C 3 13 ? -38.071 -12.444 25.206 1.00 52.93 13 VAL L C 1
ATOM 4418 O O . VAL C 3 13 ? -37.071 -12.936 25.736 1.00 52.02 13 VAL L O 1
ATOM 4422 N N . SER C 3 14 ? -39.044 -13.177 24.672 1.00 52.76 14 SER L N 1
ATOM 4423 C CA . SER C 3 14 ? -39.001 -14.633 24.687 1.00 55.65 14 SER L CA 1
ATOM 4424 C C . SER C 3 14 ? -38.187 -15.192 23.514 1.00 59.11 14 SER L C 1
ATOM 4425 O O . SER C 3 14 ? -37.987 -14.517 22.504 1.00 65.48 14 SER L O 1
ATOM 4428 N N . LEU C 3 15 ? -37.756 -16.443 23.650 1.00 57.71 15 LEU L N 1
ATOM 4429 C CA . LEU C 3 15 ? -36.636 -16.996 22.883 1.00 62.14 15 LEU L CA 1
ATOM 4430 C C . LEU C 3 15 ? -36.837 -17.155 21.368 1.00 66.45 15 LEU L C 1
ATOM 4431 O O . LEU C 3 15 ? -35.985 -17.716 20.679 1.00 77.08 15 LEU L O 1
ATOM 4436 N N . GLY C 3 16 ? -37.940 -16.655 20.832 1.00 57.09 16 GLY L N 1
ATOM 4437 C CA . GLY C 3 16 ? -38.130 -16.708 19.395 1.00 57.03 16 GLY L CA 1
ATOM 4438 C C . GLY C 3 16 ? -38.999 -15.567 18.925 1.00 59.97 16 GLY L C 1
ATOM 4439 O O . GLY C 3 16 ? -39.310 -15.445 17.739 1.00 61.66 16 GLY L O 1
ATOM 4440 N N . GLU C 3 17 ? -39.385 -14.722 19.873 1.00 63.96 17 GLU L N 1
ATOM 4441 C CA . GLU C 3 17 ? -40.344 -13.670 19.601 1.00 64.26 17 GLU L CA 1
ATOM 4442 C C . GLU C 3 17 ? -39.662 -12.402 19.128 1.00 55.69 17 GLU L C 1
ATOM 4443 O O . GLU C 3 17 ? -38.549 -12.446 18.609 1.00 50.43 17 GLU L O 1
ATOM 4449 N N . ARG C 3 18 ? -40.331 -11.271 19.308 1.00 54.95 18 ARG L N 1
ATOM 4450 C CA . ARG C 3 18 ? -39.887 -10.034 18.684 1.00 55.48 18 ARG L CA 1
ATOM 4451 C C . ARG C 3 18 ? -39.755 -8.880 19.667 1.00 54.44 18 ARG L C 1
ATOM 4452 O O . ARG C 3 18 ? -40.673 -8.588 20.433 1.00 56.65 18 ARG L O 1
ATOM 4460 N N . ALA C 3 19 ? -38.597 -8.232 19.637 1.00 54.58 19 ALA L N 1
ATOM 4461 C CA . ALA C 3 19 ? -38.350 -7.046 20.442 1.00 48.08 19 ALA L CA 1
ATOM 4462 C C . ALA C 3 19 ? -38.797 -5.805 19.687 1.00 42.69 19 ALA L C 1
ATOM 4463 O O . ALA C 3 19 ? -38.539 -5.664 18.482 1.00 40.49 19 ALA L O 1
ATOM 4465 N N . THR C 3 20 ? -39.470 -4.920 20.416 1.00 38.38 20 THR L N 1
ATOM 4466 C CA . THR C 3 20 ? -39.948 -3.651 19.896 1.00 42.71 20 THR L CA 1
ATOM 4467 C C . THR C 3 20 ? -39.510 -2.523 20.822 1.00 48.91 20 THR L C 1
ATOM 4468 O O . THR C 3 20 ? -40.104 -2.317 21.884 1.00 48.96 20 THR L O 1
ATOM 4472 N N . LEU C 3 21 ? -38.469 -1.802 20.410 1.00 49.70 21 LEU L N 1
ATOM 4473 C CA . LEU C 3 21 ? -37.872 -0.736 21.207 1.00 43.42 21 LEU L CA 1
ATOM 4474 C C . LEU C 3 21 ? -38.278 0.632 20.672 1.00 44.84 21 LEU L C 1
ATOM 4475 O O . LEU C 3 21 ? -38.280 0.848 19.455 1.00 44.79 21 LEU L O 1
ATOM 4480 N N . GLU C 3 22 ? -38.613 1.556 21.570 1.00 46.34 22 GLU L N 1
ATOM 4481 C CA . GLU C 3 22 ? -39.082 2.875 21.145 1.00 55.74 22 GLU L CA 1
ATOM 4482 C C . GLU C 3 22 ? -38.112 4.013 21.461 1.00 55.49 22 GLU L C 1
ATOM 4483 O O . GLU C 3 22 ? -37.485 4.041 22.521 1.00 54.75 22 GLU L O 1
ATOM 4489 N N . CYS C 3 23 ? -38.012 4.952 20.525 1.00 56.84 23 CYS L N 1
ATOM 4490 C CA . CYS C 3 23 ? -37.148 6.119 20.661 1.00 57.21 23 CYS L CA 1
ATOM 4491 C C . CYS C 3 23 ? -37.883 7.375 20.208 1.00 52.66 23 CYS L C 1
ATOM 4492 O O . CYS C 3 23 ? -38.419 7.424 19.110 1.00 50.31 23 CYS L O 1
ATOM 4495 N N . LYS C 3 24 ? -37.894 8.391 21.060 1.00 50.22 24 LYS L N 1
ATOM 4496 C CA . LYS C 3 24 ? -38.623 9.627 20.816 1.00 47.01 24 LYS L CA 1
ATOM 4497 C C . LYS C 3 24 ? -37.663 10.812 20.820 1.00 45.25 24 LYS L C 1
ATOM 4498 O O . LYS C 3 24 ? -36.867 10.971 21.742 1.00 51.68 24 LYS L O 1
ATOM 4504 N N . SER C 3 25 ? -37.721 11.624 19.771 1.00 35.20 25 SER L N 1
ATOM 4505 C CA . SER C 3 25 ? -36.921 12.839 19.693 1.00 34.85 25 SER L CA 1
ATOM 4506 C C . SER C 3 25 ? -37.755 14.053 20.044 1.00 48.43 25 SER L C 1
ATOM 4507 O O . SER C 3 25 ? -38.934 14.119 19.694 1.00 56.08 25 SER L O 1
ATOM 4510 N N . SER C 3 26 ? -37.160 15.017 20.736 1.00 54.17 26 SER L N 1
ATOM 4511 C CA . SER C 3 26 ? -37.892 16.233 21.078 1.00 57.49 26 SER L CA 1
ATOM 4512 C C . SER C 3 26 ? -38.076 17.092 19.832 1.00 60.31 26 SER L C 1
ATOM 4513 O O . SER C 3 26 ? -38.992 17.908 19.754 1.00 62.96 26 SER L O 1
ATOM 4516 N N . HIS C 3 27 ? -37.198 16.888 18.855 1.00 63.92 27 HIS L N 1
ATOM 4517 C CA . HIS C 3 27 ? -37.200 17.671 17.626 1.00 63.67 27 HIS L CA 1
ATOM 4518 C C . HIS C 3 27 ? -37.231 16.791 16.385 1.00 55.16 27 HIS L C 1
ATOM 4519 O O . HIS C 3 27 ? -36.993 15.591 16.458 1.00 63.09 27 HIS L O 1
ATOM 4526 N N . SER C 3 28 ? -37.512 17.395 15.240 1.00 41.57 28 SER L N 1
ATOM 4527 C CA . SER C 3 28 ? -37.507 16.658 13.986 1.00 37.52 28 SER L CA 1
ATOM 4528 C C . SER C 3 28 ? -36.084 16.377 13.528 1.00 37.27 28 SER L C 1
ATOM 4529 O O . SER C 3 28 ? -35.255 17.278 13.458 1.00 39.86 28 SER L O 1
ATOM 4532 N N . LEU C 3 29 ? -35.807 15.120 13.211 1.00 43.31 29 LEU L N 1
ATOM 4533 C CA . LEU C 3 29 ? -34.478 14.718 12.786 1.00 31.65 29 LEU L CA 1
ATOM 4534 C C . LEU C 3 29 ? -34.436 14.496 11.283 1.00 36.21 29 LEU L C 1
ATOM 4535 O O . LEU C 3 29 ? -33.431 14.014 10.748 1.00 33.96 29 LEU L O 1
ATOM 4540 N N . LEU C 3 30 ? -35.536 14.830 10.609 1.00 38.43 30 LEU L N 1
ATOM 4541 C CA . LEU C 3 30 ? -35.564 14.800 9.153 1.00 34.71 30 LEU L CA 1
ATOM 4542 C C . LEU C 3 30 ? -34.451 15.662 8.619 1.00 33.92 30 LEU L C 1
ATOM 4543 O O . LEU C 3 30 ? -34.327 16.821 8.997 1.00 37.53 30 LEU L O 1
ATOM 4548 N N . TYR C 3 31 ? -33.618 15.085 7.768 1.00 36.98 31 TYR L N 1
ATOM 4549 C CA . TYR C 3 31 ? -32.636 15.875 7.053 1.00 38.84 31 TYR L CA 1
ATOM 4550 C C . TYR C 3 31 ? -33.155 16.087 5.635 1.00 39.61 31 TYR L C 1
ATOM 4551 O O . TYR C 3 31 ? -33.029 15.213 4.777 1.00 35.11 31 TYR L O 1
ATOM 4560 N N . ALA C 3 32 ? -33.755 17.255 5.419 1.00 41.84 32 ALA L N 1
ATOM 4561 C CA . ALA C 3 32 ? -34.480 17.568 4.185 1.00 46.29 32 ALA L CA 1
ATOM 4562 C C . ALA C 3 32 ? -33.750 17.216 2.884 1.00 47.93 32 ALA L C 1
ATOM 4563 O O . ALA C 3 32 ? -34.366 16.643 1.988 1.00 44.67 32 ALA L O 1
ATOM 4565 N N . PRO C 3 33 ? -32.445 17.554 2.764 1.00 51.51 33 PRO L N 1
ATOM 4566 C CA . PRO C 3 33 ? -31.814 17.320 1.457 1.00 50.41 33 PRO L CA 1
ATOM 4567 C C . PRO C 3 33 ? -31.632 15.847 1.091 1.00 55.12 33 PRO L C 1
ATOM 4568 O O . PRO C 3 33 ? -31.542 15.541 -0.100 1.00 59.20 33 PRO L O 1
ATOM 4572 N N . TYR C 3 34 ? -31.585 14.957 2.080 1.00 53.13 34 TYR L N 1
ATOM 4573 C CA . TYR C 3 34 ? -31.487 13.524 1.801 1.00 57.64 34 TYR L CA 1
ATOM 4574 C C . TYR C 3 34 ? -32.859 12.853 1.880 1.00 61.26 34 TYR L C 1
ATOM 4575 O O . TYR C 3 34 ? -32.998 11.674 1.539 1.00 63.70 34 TYR L O 1
ATOM 4584 N N . ASP C 3 35 ? -33.863 13.611 2.322 1.00 59.50 35 ASP L N 1
ATOM 4585 C CA . ASP C 3 35 ? -35.193 13.076 2.638 1.00 60.50 35 ASP L CA 1
ATOM 4586 C C . ASP C 3 35 ? -35.085 11.825 3.510 1.00 58.85 35 ASP L C 1
ATOM 4587 O O . ASP C 3 35 ? -35.818 10.857 3.322 1.00 57.58 35 ASP L O 1
ATOM 4592 N N . LYS C 3 36 ? -34.146 11.861 4.452 1.00 60.47 36 LYS L N 1
ATOM 4593 C CA . LYS C 3 36 ? -33.894 10.768 5.381 1.00 56.18 36 LYS L CA 1
ATOM 4594 C C . LYS C 3 36 ? -33.930 11.349 6.791 1.00 49.87 36 LYS L C 1
ATOM 4595 O O . LYS C 3 36 ? -33.566 12.510 6.993 1.00 48.25 36 LYS L O 1
ATOM 4601 N N . ASP C 3 37 ? -34.362 10.564 7.771 1.00 48.69 37 ASP L N 1
ATOM 4602 C CA . ASP C 3 37 ? -34.222 10.987 9.160 1.00 46.78 37 ASP L CA 1
ATOM 4603 C C . ASP C 3 37 ? -32.810 10.682 9.650 1.00 39.23 37 ASP L C 1
ATOM 4604 O O . ASP C 3 37 ? -32.336 9.551 9.539 1.00 32.11 37 ASP L O 1
ATOM 4609 N N . ALA C 3 38 ? -32.130 11.699 10.172 1.00 39.34 38 ALA L N 1
ATOM 4610 C CA . ALA C 3 38 ? -30.765 11.519 10.654 1.00 40.88 38 ALA L CA 1
ATOM 4611 C C . ALA C 3 38 ? -30.766 10.876 12.036 1.00 41.08 38 ALA L C 1
ATOM 4612 O O . ALA C 3 38 ? -30.421 11.516 13.031 1.00 36.78 38 ALA L O 1
ATOM 4614 N N . LEU C 3 39 ? -31.174 9.613 12.093 1.00 41.21 39 LEU L N 1
ATOM 4615 C CA . LEU C 3 39 ? -31.207 8.876 13.348 1.00 43.08 39 LEU L CA 1
ATOM 4616 C C . LEU C 3 39 ? -30.595 7.498 13.159 1.00 41.67 39 LEU L C 1
ATOM 4617 O O . LEU C 3 39 ? -30.750 6.871 12.111 1.00 44.87 39 LEU L O 1
ATOM 4622 N N . VAL C 3 40 ? -29.934 7.024 14.206 1.00 34.82 40 VAL L N 1
ATOM 4623 C CA . VAL C 3 40 ? -29.050 5.890 14.118 1.00 34.89 40 VAL L CA 1
ATOM 4624 C C . VAL C 3 40 ? -29.289 4.925 15.298 1.00 35.71 40 VAL L C 1
ATOM 4625 O O . VAL C 3 40 ? -29.680 5.351 16.393 1.00 26.90 40 VAL L O 1
ATOM 4629 N N . TRP C 3 41 ? -29.089 3.628 15.060 1.00 41.22 41 TRP L N 1
ATOM 4630 C CA . TRP C 3 41 ? -29.248 2.608 16.097 1.00 40.49 41 TRP L CA 1
ATOM 4631 C C . TRP C 3 41 ? -27.983 1.788 16.322 1.00 39.48 41 TRP L C 1
ATOM 4632 O O . TRP C 3 41 ? -27.445 1.176 15.373 1.00 44.34 41 TRP L O 1
ATOM 4643 N N . TYR C 3 42 ? -27.555 1.770 17.588 1.00 40.67 42 TYR L N 1
ATOM 4644 C CA . TYR C 3 42 ? -26.407 1.000 18.082 1.00 42.90 42 TYR L CA 1
ATOM 4645 C C . TYR C 3 42 ? -26.776 -0.190 18.966 1.00 44.29 42 TYR L C 1
ATOM 4646 O O . TYR C 3 42 ? -27.715 -0.128 19.779 1.00 51.72 42 TYR L O 1
ATOM 4655 N N . GLN C 3 43 ? -25.998 -1.256 18.814 1.00 40.01 43 GLN L N 1
ATOM 4656 C CA . GLN C 3 43 ? -25.999 -2.387 19.732 1.00 45.48 43 GLN L CA 1
ATOM 4657 C C . GLN C 3 43 ? -24.747 -2.329 20.603 1.00 44.55 43 GLN L C 1
ATOM 4658 O O . GLN C 3 43 ? -23.647 -2.126 20.088 1.00 43.45 43 GLN L O 1
ATOM 4664 N N . GLN C 3 44 ? -24.906 -2.493 21.914 1.00 40.64 44 GLN L N 1
ATOM 4665 C CA . GLN C 3 44 ? -23.746 -2.640 22.789 1.00 41.96 44 GLN L CA 1
ATOM 4666 C C . GLN C 3 44 ? -23.911 -3.802 23.762 1.00 39.96 44 GLN L C 1
ATOM 4667 O O . GLN C 3 44 ? -24.838 -3.837 24.581 1.00 38.56 44 GLN L O 1
ATOM 4673 N N . LYS C 3 45 ? -22.999 -4.756 23.645 1.00 47.50 45 LYS L N 1
ATOM 4674 C CA . LYS C 3 45 ? -22.854 -5.829 24.613 1.00 52.41 45 LYS L CA 1
ATOM 4675 C C . LYS C 3 45 ? -21.879 -5.395 25.696 1.00 57.41 45 LYS L C 1
ATOM 4676 O O . LYS C 3 45 ? -21.057 -4.505 25.465 1.00 60.23 45 LYS L O 1
ATOM 4682 N N . PRO C 3 46 ? -21.959 -6.018 26.881 1.00 54.51 46 PRO L N 1
ATOM 4683 C CA . PRO C 3 46 ? -21.087 -5.608 27.987 1.00 57.05 46 PRO L CA 1
ATOM 4684 C C . PRO C 3 46 ? -19.613 -5.879 27.697 1.00 63.34 46 PRO L C 1
ATOM 4685 O O . PRO C 3 46 ? -19.258 -7.006 27.355 1.00 67.72 46 PRO L O 1
ATOM 4689 N N . GLY C 3 47 ? -18.774 -4.854 27.831 1.00 60.60 47 GLY L N 1
ATOM 4690 C CA . GLY C 3 47 ? -17.347 -4.999 27.614 1.00 60.12 47 GLY L CA 1
ATOM 4691 C C . GLY C 3 47 ? -16.923 -4.585 26.219 1.00 63.04 47 GLY L C 1
ATOM 4692 O O . GLY C 3 47 ? -15.742 -4.341 25.961 1.00 67.72 47 GLY L O 1
ATOM 4693 N N . GLN C 3 48 ? -17.893 -4.506 25.315 1.00 57.83 48 GLN L N 1
ATOM 4694 C CA . GLN C 3 48 ? -17.609 -4.161 23.933 1.00 52.93 48 GLN L CA 1
ATOM 4695 C C . GLN C 3 48 ? -17.956 -2.713 23.661 1.00 47.25 48 GLN L C 1
ATOM 4696 O O . GLN C 3 48 ? -18.798 -2.135 24.343 1.00 48.89 48 GLN L O 1
ATOM 4702 N N . PRO C 3 49 ? -17.284 -2.108 22.676 1.00 45.07 49 PRO L N 1
ATOM 4703 C CA . PRO C 3 49 ? -17.807 -0.850 22.142 1.00 41.20 49 PRO L CA 1
ATOM 4704 C C . PRO C 3 49 ? -19.155 -1.103 21.492 1.00 45.28 49 PRO L C 1
ATOM 4705 O O . PRO C 3 49 ? -19.430 -2.238 21.100 1.00 51.68 49 PRO L O 1
ATOM 4709 N N . PRO C 3 50 ? -19.999 -0.072 21.399 1.00 48.84 50 PRO L N 1
ATOM 4710 C CA . PRO C 3 50 ? -21.284 -0.232 20.714 1.00 50.37 50 PRO L CA 1
ATOM 4711 C C . PRO C 3 50 ? -21.097 -0.472 19.219 1.00 47.74 50 PRO L C 1
ATOM 4712 O O . PRO C 3 50 ? -20.137 0.033 18.638 1.00 46.85 50 PRO L O 1
ATOM 4716 N N . LYS C 3 51 ? -22.003 -1.234 18.617 1.00 37.20 51 LYS L N 1
ATOM 4717 C CA . LYS C 3 51 ? -21.941 -1.529 17.192 1.00 37.13 51 LYS L CA 1
ATOM 4718 C C . LYS C 3 51 ? -23.081 -0.830 16.453 1.00 35.30 51 LYS L C 1
ATOM 4719 O O . LYS C 3 51 ? -24.230 -0.890 16.876 1.00 42.87 51 LYS L O 1
ATOM 4725 N N . LEU C 3 52 ? -22.760 -0.170 15.347 1.00 34.71 52 LEU L N 1
ATOM 4726 C CA . LEU C 3 52 ? -23.764 0.523 14.547 1.00 35.44 52 LEU L CA 1
ATOM 4727 C C . LEU C 3 52 ? -24.627 -0.453 13.743 1.00 41.34 52 LEU L C 1
ATOM 4728 O O . LEU C 3 52 ? -24.165 -1.043 12.766 1.00 42.41 52 LEU L O 1
ATOM 4733 N N . LEU C 3 53 ? -25.880 -0.617 14.160 1.00 43.75 53 LEU L N 1
ATOM 4734 C CA . LEU C 3 53 ? -26.818 -1.486 13.455 1.00 45.55 53 LEU L CA 1
ATOM 4735 C C . LEU C 3 53 ? -27.429 -0.797 12.245 1.00 46.21 53 LEU L C 1
ATOM 4736 O O . LEU C 3 53 ? -27.399 -1.336 11.133 1.00 42.25 53 LEU L O 1
ATOM 4741 N N . LEU C 3 54 ? -28.008 0.385 12.457 1.00 44.35 54 LEU L N 1
ATOM 4742 C CA . LEU C 3 54 ? -28.713 1.036 11.344 1.00 40.51 54 LEU L CA 1
ATOM 4743 C C . LEU C 3 54 ? -28.489 2.531 11.281 1.00 37.67 54 LEU L C 1
ATOM 4744 O O . LEU C 3 54 ? -28.388 3.188 12.312 1.00 43.34 54 LEU L O 1
ATOM 4749 N N . ASP C 3 55 ? -28.425 3.072 10.069 1.00 33.44 55 ASP L N 1
ATOM 4750 C CA . ASP C 3 55 ? -28.308 4.518 9.897 1.00 36.36 55 ASP L CA 1
ATOM 4751 C C . ASP C 3 55 ? -29.426 5.061 9.004 1.00 40.25 55 ASP L C 1
ATOM 4752 O O . ASP C 3 55 ? -30.111 4.301 8.326 1.00 42.42 55 ASP L O 1
ATOM 4757 N N . TRP C 3 56 ? -29.583 6.381 9.019 1.00 46.49 56 TRP L N 1
ATOM 4758 C CA . TRP C 3 56 ? -30.769 7.076 8.504 1.00 53.02 56 TRP L CA 1
ATOM 4759 C C . TRP C 3 56 ? -32.056 6.313 8.782 1.00 52.23 56 TRP L C 1
ATOM 4760 O O . TRP C 3 56 ? -32.861 6.052 7.884 1.00 54.89 56 TRP L O 1
ATOM 4771 N N . ALA C 3 57 ? -32.205 5.966 10.060 1.00 43.23 57 ALA L N 1
ATOM 4772 C CA . ALA C 3 57 ? -33.418 5.400 10.651 1.00 36.09 57 ALA L CA 1
ATOM 4773 C C . ALA C 3 57 ? -33.719 3.974 10.214 1.00 37.33 57 ALA L C 1
ATOM 4774 O O . ALA C 3 57 ? -33.995 3.131 11.055 1.00 45.28 57 ALA L O 1
ATOM 4776 N N . SER C 3 58 ? -33.661 3.681 8.921 1.00 39.98 58 SER L N 1
ATOM 4777 C CA . SER C 3 58 ? -34.190 2.403 8.453 1.00 45.51 58 SER L CA 1
ATOM 4778 C C . SER C 3 58 ? -33.215 1.552 7.647 1.00 46.16 58 SER L C 1
ATOM 4779 O O . SER C 3 58 ? -33.594 0.511 7.113 1.00 55.45 58 SER L O 1
ATOM 4782 N N . SER C 3 59 ? -31.965 1.980 7.557 1.00 47.32 59 SER L N 1
ATOM 4783 C CA . SER C 3 59 ? -31.022 1.325 6.658 1.00 52.33 59 SER L CA 1
ATOM 4784 C C . SER C 3 59 ? -30.006 0.474 7.397 1.00 48.23 59 SER L C 1
ATOM 4785 O O . SER C 3 59 ? -29.138 0.998 8.094 1.00 44.03 59 SER L O 1
ATOM 4788 N N . ARG C 3 60 ? -30.118 -0.840 7.233 1.00 46.52 60 ARG L N 1
ATOM 4789 C CA . ARG C 3 60 ? -29.155 -1.762 7.815 1.00 48.83 60 ARG L CA 1
ATOM 4790 C C . ARG C 3 60 ? -27.744 -1.471 7.331 1.00 50.35 60 ARG L C 1
ATOM 4791 O O . ARG C 3 60 ? -27.532 -1.098 6.176 1.00 51.67 60 ARG L O 1
ATOM 4799 N N . ARG C 3 61 ? -26.784 -1.624 8.235 1.00 44.46 61 ARG L N 1
ATOM 4800 C CA . ARG C 3 61 ? -25.382 -1.566 7.869 1.00 42.13 61 ARG L CA 1
ATOM 4801 C C . ARG C 3 61 ? -25.005 -2.891 7.232 1.00 54.65 61 ARG L C 1
ATOM 4802 O O . ARG C 3 61 ? -25.704 -3.890 7.410 1.00 60.55 61 ARG L O 1
ATOM 4810 N N . SER C 3 62 ? -23.910 -2.900 6.481 1.00 61.82 62 SER L N 1
ATOM 4811 C CA . SER C 3 62 ? -23.441 -4.130 5.862 1.00 59.57 62 SER L CA 1
ATOM 4812 C C . SER C 3 62 ? -23.030 -5.110 6.944 1.00 57.72 62 SER L C 1
ATOM 4813 O O . SER C 3 62 ? -22.424 -4.714 7.938 1.00 58.63 62 SER L O 1
ATOM 4816 N N . GLY C 3 63 ? -23.375 -6.381 6.759 1.00 54.91 63 GLY L N 1
ATOM 4817 C CA . GLY C 3 63 ? -23.046 -7.405 7.733 1.00 55.44 63 GLY L CA 1
ATOM 4818 C C . GLY C 3 63 ? -24.108 -7.620 8.797 1.00 59.12 63 GLY L C 1
ATOM 4819 O O . GLY C 3 63 ? -24.208 -8.709 9.365 1.00 65.69 63 GLY L O 1
ATOM 4820 N N . VAL C 3 64 ? -24.901 -6.585 9.068 1.00 45.84 64 VAL L N 1
ATOM 4821 C CA . VAL C 3 64 ? -25.943 -6.646 10.092 1.00 47.31 64 VAL L CA 1
ATOM 4822 C C . VAL C 3 64 ? -27.063 -7.625 9.714 1.00 49.03 64 VAL L C 1
ATOM 4823 O O . VAL C 3 64 ? -27.530 -7.631 8.574 1.00 50.42 64 VAL L O 1
ATOM 4827 N N . SER C 3 65 ? -27.487 -8.448 10.674 1.00 53.29 65 SER L N 1
ATOM 4828 C CA . SER C 3 65 ? -28.524 -9.451 10.433 1.00 56.29 65 SER L CA 1
ATOM 4829 C C . SER C 3 65 ? -29.823 -8.833 9.931 1.00 57.03 65 SER L C 1
ATOM 4830 O O . SER C 3 65 ? -30.213 -7.759 10.379 1.00 61.62 65 SER L O 1
ATOM 4833 N N . ASP C 3 66 ? -30.498 -9.515 9.009 1.00 58.90 66 ASP L N 1
ATOM 4834 C CA . ASP C 3 66 ? -31.751 -8.999 8.463 1.00 62.18 66 ASP L CA 1
ATOM 4835 C C . ASP C 3 66 ? -32.885 -9.139 9.478 1.00 58.24 66 ASP L C 1
ATOM 4836 O O . ASP C 3 66 ? -33.989 -8.642 9.260 1.00 55.96 66 ASP L O 1
ATOM 4841 N N . ARG C 3 67 ? -32.593 -9.805 10.594 1.00 56.40 67 ARG L N 1
ATOM 4842 C CA . ARG C 3 67 ? -33.512 -9.886 11.727 1.00 53.79 67 ARG L CA 1
ATOM 4843 C C . ARG C 3 67 ? -33.668 -8.527 12.417 1.00 52.86 67 ARG L C 1
ATOM 4844 O O . ARG C 3 67 ? -34.527 -8.352 13.285 1.00 52.67 67 ARG L O 1
ATOM 4852 N N . PHE C 3 68 ? -32.816 -7.578 12.037 1.00 47.59 68 PHE L N 1
ATOM 4853 C CA . PHE C 3 68 ? -32.850 -6.221 12.572 1.00 47.03 68 PHE L CA 1
ATOM 4854 C C . PHE C 3 68 ? -33.486 -5.255 11.585 1.00 48.76 68 PHE L C 1
ATOM 4855 O O . PHE C 3 68 ? -33.071 -5.188 10.427 1.00 51.48 68 PHE L O 1
ATOM 4863 N N . SER C 3 69 ? -34.488 -4.502 12.029 1.00 51.04 69 SER L N 1
ATOM 4864 C CA . SER C 3 69 ? -35.043 -3.465 11.152 1.00 50.49 69 SER L CA 1
ATOM 4865 C C . SER C 3 69 ? -35.616 -2.314 11.960 1.00 48.40 69 SER L C 1
ATOM 4866 O O . SER C 3 69 ? -35.740 -2.407 13.172 1.00 50.71 69 SER L O 1
ATOM 4869 N N . ALA C 3 70 ? -35.951 -1.215 11.299 1.00 41.82 70 ALA L N 1
ATOM 4870 C CA . ALA C 3 70 ? -36.345 -0.033 12.053 1.00 38.84 70 ALA L CA 1
ATOM 4871 C C . ALA C 3 70 ? -37.229 0.928 11.268 1.00 36.08 70 ALA L C 1
ATOM 4872 O O . ALA C 3 70 ? -37.328 0.857 10.044 1.00 37.14 70 ALA L O 1
ATOM 4874 N N . THR C 3 71 ? -37.849 1.843 12.001 1.00 37.45 71 THR L N 1
ATOM 4875 C CA . THR C 3 71 ? -38.971 2.612 11.497 1.00 42.04 71 THR L CA 1
ATOM 4876 C C . THR C 3 71 ? -38.930 4.053 11.989 1.00 38.93 71 THR L C 1
ATOM 4877 O O . THR C 3 71 ? -38.482 4.324 13.107 1.00 34.67 71 THR L O 1
ATOM 4881 N N . SER C 3 72 ? -39.383 4.970 11.140 1.00 35.84 72 SER L N 1
ATOM 4882 C CA . SER C 3 72 ? -39.486 6.369 11.520 1.00 44.36 72 SER L CA 1
ATOM 4883 C C . SER C 3 72 ? -40.824 6.972 11.097 1.00 45.20 72 SER L C 1
ATOM 4884 O O . SER C 3 72 ? -41.332 6.695 10.010 1.00 49.22 72 SER L O 1
ATOM 4887 N N . ALA C 3 73 ? -41.389 7.790 11.977 1.00 42.05 73 ALA L N 1
ATOM 4888 C CA . ALA C 3 73 ? -42.562 8.588 11.655 1.00 46.86 73 ALA L CA 1
ATOM 4889 C C . ALA C 3 73 ? -42.352 10.031 12.111 1.00 47.68 73 ALA L C 1
ATOM 4890 O O . ALA C 3 73 ? -41.737 10.288 13.164 1.00 44.38 73 ALA L O 1
ATOM 4892 N N . SER C 3 74 ? -42.833 10.960 11.285 1.00 49.93 74 SER L N 1
ATOM 4893 C CA . SER C 3 74 ? -42.836 12.392 11.585 1.00 50.45 74 SER L CA 1
ATOM 4894 C C . SER C 3 74 ? -41.446 12.968 11.867 1.00 53.36 74 SER L C 1
ATOM 4895 O O . SER C 3 74 ? -41.319 14.118 12.292 1.00 58.58 74 SER L O 1
ATOM 4898 N N . GLY C 3 75 ? -40.405 12.177 11.635 1.00 54.06 75 GLY L N 1
ATOM 4899 C CA . GLY C 3 75 ? -39.054 12.610 11.937 1.00 52.74 75 GLY L CA 1
ATOM 4900 C C . GLY C 3 75 ? -38.817 12.715 13.431 1.00 52.60 75 GLY L C 1
ATOM 4901 O O . GLY C 3 75 ? -37.855 13.338 13.878 1.00 50.63 75 GLY L O 1
ATOM 4902 N N . ARG C 3 76 ? -39.689 12.085 14.210 1.00 46.23 76 ARG L N 1
ATOM 4903 C CA . ARG C 3 76 ? -39.639 12.226 15.655 1.00 44.68 76 ARG L CA 1
ATOM 4904 C C . ARG C 3 76 ? -39.752 10.900 16.397 1.00 48.51 76 ARG L C 1
ATOM 4905 O O . ARG C 3 76 ? -39.232 10.762 17.506 1.00 54.89 76 ARG L O 1
ATOM 4913 N N . TYR C 3 77 ? -40.435 9.924 15.805 1.00 45.01 77 TYR L N 1
ATOM 4914 C CA . TYR C 3 77 ? -40.694 8.688 16.542 1.00 41.54 77 TYR L CA 1
ATOM 4915 C C . TYR C 3 77 ? -40.116 7.501 15.800 1.00 43.22 77 TYR L C 1
ATOM 4916 O O . TYR C 3 77 ? -40.349 7.321 14.609 1.00 48.47 77 TYR L O 1
ATOM 4925 N N . PHE C 3 78 ? -39.348 6.694 16.519 1.00 42.63 78 PHE L N 1
ATOM 4926 C CA . PHE C 3 78 ? -38.562 5.640 15.910 1.00 42.39 78 PHE L CA 1
ATOM 4927 C C . PHE C 3 78 ? -38.734 4.303 16.618 1.00 44.81 78 PHE L C 1
ATOM 4928 O O . PHE C 3 78 ? -38.845 4.241 17.845 1.00 42.19 78 PHE L O 1
ATOM 4936 N N . THR C 3 79 ? -38.772 3.231 15.834 1.00 43.31 79 THR L N 1
ATOM 4937 C CA . THR C 3 79 ? -38.954 1.901 16.398 1.00 40.23 79 THR L CA 1
ATOM 4938 C C . THR C 3 79 ? -37.863 0.983 15.906 1.00 37.89 79 THR L C 1
ATOM 4939 O O . THR C 3 79 ? -37.603 0.933 14.713 1.00 33.47 79 THR L O 1
ATOM 4943 N N . LEU C 3 80 ? -37.217 0.271 16.824 1.00 33.94 80 LEU L N 1
ATOM 4944 C CA . LEU C 3 80 ? -36.253 -0.749 16.437 1.00 36.27 80 LEU L CA 1
ATOM 4945 C C . LEU C 3 80 ? -36.823 -2.120 16.744 1.00 39.22 80 LEU L C 1
ATOM 4946 O O . LEU C 3 80 ? -37.358 -2.361 17.821 1.00 39.32 80 LEU L O 1
ATOM 4951 N N . THR C 3 81 ? -36.686 -3.017 15.783 1.00 41.13 81 THR L N 1
ATOM 4952 C CA . THR C 3 81 ? -37.283 -4.328 15.860 1.00 40.42 81 THR L CA 1
ATOM 4953 C C . THR C 3 81 ? -36.270 -5.449 15.691 1.00 47.70 81 THR L C 1
ATOM 4954 O O . THR C 3 81 ? -35.466 -5.458 14.732 1.00 56.24 81 THR L O 1
ATOM 4958 N N . ILE C 3 82 ? -36.321 -6.388 16.634 1.00 46.93 82 ILE L N 1
ATOM 4959 C CA . ILE C 3 82 ? -35.494 -7.584 16.570 1.00 45.49 82 ILE L CA 1
ATOM 4960 C C . ILE C 3 82 ? -36.380 -8.822 16.501 1.00 49.58 82 ILE L C 1
ATOM 4961 O O . ILE C 3 82 ? -36.946 -9.247 17.504 1.00 49.60 82 ILE L O 1
ATOM 4966 N N . SER C 3 83 ? -36.511 -9.386 15.305 1.00 48.11 83 SER L N 1
ATOM 4967 C CA . SER C 3 83 ? -37.273 -10.610 15.118 1.00 45.81 83 SER L CA 1
ATOM 4968 C C . SER C 3 83 ? -36.420 -11.815 15.495 1.00 49.51 83 SER L C 1
ATOM 4969 O O . SER C 3 83 ? -35.195 -11.714 15.522 1.00 63.46 83 SER L O 1
ATOM 4972 N N . ASN C 3 84 ? -37.066 -12.944 15.786 1.00 51.50 84 ASN L N 1
ATOM 4973 C CA . ASN C 3 84 ? -36.368 -14.157 16.211 1.00 53.56 84 ASN L CA 1
ATOM 4974 C C . ASN C 3 84 ? -35.378 -13.927 17.339 1.00 52.89 84 ASN L C 1
ATOM 4975 O O . ASN C 3 84 ? -34.226 -14.344 17.239 1.00 58.13 84 ASN L O 1
ATOM 4980 N N . PHE C 3 85 ? -35.814 -13.261 18.400 1.00 53.63 85 PHE L N 1
ATOM 4981 C CA . PHE C 3 85 ? -34.907 -12.921 19.484 1.00 55.21 85 PHE L CA 1
ATOM 4982 C C . PHE C 3 85 ? -34.192 -14.162 19.994 1.00 61.19 85 PHE L C 1
ATOM 4983 O O . PHE C 3 85 ? -34.807 -15.206 20.191 1.00 65.14 85 PHE L O 1
ATOM 4991 N N . ARG C 3 86 ? -32.881 -14.050 20.171 1.00 60.38 86 ARG L N 1
ATOM 4992 C CA . ARG C 3 86 ? -32.074 -15.175 20.618 1.00 55.07 86 ARG L CA 1
ATOM 4993 C C . ARG C 3 86 ? -31.041 -14.705 21.632 1.00 55.92 86 ARG L C 1
ATOM 4994 O O . ARG C 3 86 ? -30.899 -13.505 21.871 1.00 50.69 86 ARG L O 1
ATOM 5002 N N . ALA C 3 87 ? -30.332 -15.666 22.217 1.00 61.98 87 ALA L N 1
ATOM 5003 C CA . ALA C 3 87 ? -29.348 -15.419 23.267 1.00 58.64 87 ALA L CA 1
ATOM 5004 C C . ALA C 3 87 ? -28.402 -14.252 22.966 1.00 58.89 87 ALA L C 1
ATOM 5005 O O . ALA C 3 87 ? -28.115 -13.432 23.844 1.00 57.32 87 ALA L O 1
ATOM 5007 N N . ASP C 3 88 ? -27.944 -14.175 21.717 1.00 62.78 88 ASP L N 1
ATOM 5008 C CA . ASP C 3 88 ? -26.911 -13.220 21.332 1.00 68.66 88 ASP L CA 1
ATOM 5009 C C . ASP C 3 88 ? -27.561 -11.883 20.941 1.00 64.50 88 ASP L C 1
ATOM 5010 O O . ASP C 3 88 ? -26.970 -11.064 20.245 1.00 65.56 88 ASP L O 1
ATOM 5015 N N . ASP C 3 89 ? -28.790 -11.656 21.376 1.00 58.62 89 ASP L N 1
ATOM 5016 C CA . ASP C 3 89 ? -29.405 -10.368 21.101 1.00 54.88 89 ASP L CA 1
ATOM 5017 C C . ASP C 3 89 ? -29.591 -9.617 22.408 1.00 46.44 89 ASP L C 1
ATOM 5018 O O . ASP C 3 89 ? -29.951 -8.441 22.414 1.00 44.78 89 ASP L O 1
ATOM 5023 N N . VAL C 3 90 ? -29.321 -10.304 23.515 1.00 43.77 90 VAL L N 1
ATOM 5024 C CA . VAL C 3 90 ? -29.331 -9.676 24.833 1.00 45.47 90 VAL L CA 1
ATOM 5025 C C . VAL C 3 90 ? -28.282 -8.582 24.912 1.00 48.63 90 VAL L C 1
ATOM 5026 O O . VAL C 3 90 ? -27.079 -8.862 24.888 1.00 56.23 90 VAL L O 1
ATOM 5030 N N . ALA C 3 91 ? -28.733 -7.339 25.026 1.00 38.73 91 ALA L N 1
ATOM 5031 C CA . ALA C 3 91 ? -27.790 -6.226 24.981 1.00 36.87 91 ALA L CA 1
ATOM 5032 C C . ALA C 3 91 ? -28.477 -4.925 25.299 1.00 40.22 91 ALA L C 1
ATOM 5033 O O . ALA C 3 91 ? -29.699 -4.886 25.458 1.00 41.15 91 ALA L O 1
ATOM 5035 N N . THR C 3 92 ? -27.691 -3.855 25.389 1.00 40.33 92 THR L N 1
ATOM 5036 C CA . THR C 3 92 ? -28.276 -2.533 25.522 1.00 32.57 92 THR L CA 1
ATOM 5037 C C . THR C 3 92 ? -28.309 -1.914 24.140 1.00 35.11 92 THR L C 1
ATOM 5038 O O . THR C 3 92 ? -27.310 -1.945 23.419 1.00 39.20 92 THR L O 1
ATOM 5042 N N . TYR C 3 93 ? -29.463 -1.380 23.758 1.00 32.95 93 TYR L N 1
ATOM 5043 C CA . TYR C 3 93 ? -29.597 -0.735 22.461 1.00 34.04 93 TYR L CA 1
ATOM 5044 C C . TYR C 3 93 ? -29.757 0.758 22.653 1.00 42.26 93 TYR L C 1
ATOM 5045 O O . TYR C 3 93 ? -30.600 1.211 23.439 1.00 46.80 93 TYR L O 1
ATOM 5054 N N . TYR C 3 94 ? -28.925 1.523 21.954 1.00 44.50 94 TYR L N 1
ATOM 5055 C CA . TYR C 3 94 ? -28.993 2.977 22.051 1.00 43.13 94 TYR L CA 1
ATOM 5056 C C . TYR C 3 94 ? -29.451 3.543 20.730 1.00 46.46 94 TYR L C 1
ATOM 5057 O O . TYR C 3 94 ? -29.028 3.068 19.679 1.00 43.39 94 TYR L O 1
ATOM 5066 N N . CYS C 3 95 ? -30.319 4.548 20.774 1.00 49.64 95 CYS L N 1
ATOM 5067 C CA . CYS C 3 95 ? -30.589 5.332 19.577 1.00 47.51 95 CYS L CA 1
ATOM 5068 C C . CYS C 3 95 ? -29.792 6.621 19.694 1.00 45.47 95 CYS L C 1
ATOM 5069 O O . CYS C 3 95 ? -29.422 7.031 20.794 1.00 47.11 95 CYS L O 1
ATOM 5072 N N . GLN C 3 96 ? -29.496 7.241 18.562 1.00 43.53 96 GLN L N 1
ATOM 5073 C CA . GLN C 3 96 ? -28.711 8.469 18.564 1.00 46.35 96 GLN L CA 1
ATOM 5074 C C . GLN C 3 96 ? -29.182 9.381 17.450 1.00 45.07 96 GLN L C 1
ATOM 5075 O O . GLN C 3 96 ? -29.307 8.951 16.297 1.00 41.59 96 GLN L O 1
ATOM 5081 N N . GLN C 3 97 ? -29.461 10.634 17.793 1.00 45.93 97 GLN L N 1
ATOM 5082 C CA . GLN C 3 97 ? -29.776 11.614 16.767 1.00 43.45 97 GLN L CA 1
ATOM 5083 C C . GLN C 3 97 ? -28.474 12.216 16.275 1.00 42.33 97 GLN L C 1
ATOM 5084 O O . GLN C 3 97 ? -27.529 12.410 17.038 1.00 41.49 97 GLN L O 1
ATOM 5090 N N . THR C 3 98 ? -28.428 12.494 14.984 1.00 43.21 98 THR L N 1
ATOM 5091 C CA . THR C 3 98 ? -27.264 13.107 14.386 1.00 37.53 98 THR L CA 1
ATOM 5092 C C . THR C 3 98 ? -27.728 14.145 13.385 1.00 39.72 98 THR L C 1
ATOM 5093 O O . THR C 3 98 ? -27.097 14.349 12.353 1.00 43.97 98 THR L O 1
ATOM 5097 N N . ARG C 3 99 ? -28.846 14.794 13.693 1.00 41.68 99 ARG L N 1
ATOM 5098 C CA . ARG C 3 99 ? -29.379 15.838 12.830 1.00 44.06 99 ARG L CA 1
ATOM 5099 C C . ARG C 3 99 ? -28.836 17.191 13.256 1.00 41.32 99 ARG L C 1
ATOM 5100 O O . ARG C 3 99 ? -28.611 18.068 12.424 1.00 38.78 99 ARG L O 1
ATOM 5108 N N . TRP C 3 100 ? -28.630 17.350 14.561 1.00 41.70 100 TRP L N 1
ATOM 5109 C CA . TRP C 3 100 ? -28.162 18.614 15.116 1.00 42.42 100 TRP L CA 1
ATOM 5110 C C . TRP C 3 100 ? -26.952 18.432 16.022 1.00 37.72 100 TRP L C 1
ATOM 5111 O O . TRP C 3 100 ? -26.716 17.358 16.566 1.00 44.12 100 TRP L O 1
ATOM 5122 N N . THR C 3 101 ? -26.199 19.510 16.184 1.00 34.78 101 THR L N 1
ATOM 5123 C CA . THR C 3 101 ? -25.036 19.538 17.056 1.00 37.69 101 THR L CA 1
ATOM 5124 C C . THR C 3 101 ? -25.390 20.099 18.434 1.00 40.74 101 THR L C 1
ATOM 5125 O O . THR C 3 101 ? -26.024 21.156 18.533 1.00 42.20 101 THR L O 1
ATOM 5129 N N . PRO C 3 102 ? -24.972 19.407 19.507 1.00 34.70 102 PRO L N 1
ATOM 5130 C CA . PRO C 3 102 ? -24.215 18.150 19.507 1.00 38.63 102 PRO L CA 1
ATOM 5131 C C . PRO C 3 102 ? -25.080 16.908 19.310 1.00 42.80 102 PRO L C 1
ATOM 5132 O O . PRO C 3 102 ? -26.293 16.968 19.522 1.00 47.47 102 PRO L O 1
ATOM 5136 N N . PRO C 3 103 ? -24.456 15.794 18.891 1.00 42.71 103 PRO L N 1
ATOM 5137 C CA . PRO C 3 103 ? -25.130 14.492 18.833 1.00 40.32 103 PRO L CA 1
ATOM 5138 C C . PRO C 3 103 ? -25.529 14.041 20.227 1.00 41.50 103 PRO L C 1
ATOM 5139 O O . PRO C 3 103 ? -24.751 14.207 21.164 1.00 46.64 103 PRO L O 1
ATOM 5143 N N . THR C 3 104 ? -26.722 13.483 20.374 1.00 41.73 104 THR L N 1
ATOM 5144 C CA . THR C 3 104 ? -27.202 13.117 21.698 1.00 39.73 104 THR L CA 1
ATOM 5145 C C . THR C 3 104 ? -27.743 11.694 21.696 1.00 44.03 104 THR L C 1
ATOM 5146 O O . THR C 3 104 ? -28.249 11.219 20.681 1.00 46.52 104 THR L O 1
ATOM 5150 N N . PHE C 3 105 ? -27.623 11.014 22.834 1.00 45.61 105 PHE L N 1
ATOM 5151 C CA . PHE C 3 105 ? -27.880 9.578 22.900 1.00 45.43 105 PHE L CA 1
ATOM 5152 C C . PHE C 3 105 ? -29.139 9.217 23.684 1.00 52.55 105 PHE L C 1
ATOM 5153 O O . PHE C 3 105 ? -29.456 9.834 24.700 1.00 54.72 105 PHE L O 1
ATOM 5161 N N . GLY C 3 106 ? -29.828 8.184 23.212 1.00 65.28 106 GLY L N 1
ATOM 5162 C CA . GLY C 3 106 ? -31.139 7.822 23.712 1.00 69.55 106 GLY L CA 1
ATOM 5163 C C . GLY C 3 106 ? -31.255 7.511 25.191 1.00 74.34 106 GLY L C 1
ATOM 5164 O O . GLY C 3 106 ? -32.329 7.674 25.773 1.00 94.45 106 GLY L O 1
ATOM 5165 N N . GLY C 3 107 ? -30.168 7.066 25.808 1.00 34.33 107 GLY L N 1
ATOM 5166 C CA . GLY C 3 107 ? -30.225 6.675 27.210 1.00 32.77 107 GLY L CA 1
ATOM 5167 C C . GLY C 3 107 ? -30.317 5.166 27.384 1.00 36.37 107 GLY L C 1
ATOM 5168 O O . GLY C 3 107 ? -30.091 4.630 28.474 1.00 38.88 107 GLY L O 1
ATOM 5169 N N . GLY C 3 108 ? -30.671 4.478 26.303 1.00 49.14 108 GLY L N 1
ATOM 5170 C CA . GLY C 3 108 ? -30.567 3.033 26.248 1.00 47.85 108 GLY L CA 1
ATOM 5171 C C . GLY C 3 108 ? -31.791 2.249 26.664 1.00 50.13 108 GLY L C 1
ATOM 5172 O O . GLY C 3 108 ? -32.556 2.671 27.530 1.00 53.09 108 GLY L O 1
ATOM 5173 N N . THR C 3 109 ? -31.972 1.099 26.024 1.00 44.29 109 THR L N 1
ATOM 5174 C CA . THR C 3 109 ? -32.943 0.103 26.461 1.00 44.84 109 THR L CA 1
ATOM 5175 C C . THR C 3 109 ? -32.209 -1.218 26.677 1.00 43.82 109 THR L C 1
ATOM 5176 O O . THR C 3 109 ? -31.524 -1.699 25.773 1.00 44.22 109 THR L O 1
ATOM 5180 N N . LYS C 3 110 ? -32.331 -1.794 27.871 1.00 43.98 110 LYS L N 1
ATOM 5181 C CA . LYS C 3 110 ? -31.696 -3.084 28.160 1.00 45.31 110 LYS L CA 1
ATOM 5182 C C . LYS C 3 110 ? -32.624 -4.242 27.816 1.00 46.31 110 LYS L C 1
ATOM 5183 O O . LYS C 3 110 ? -33.634 -4.454 28.481 1.00 49.18 110 LYS L O 1
ATOM 5189 N N . VAL C 3 111 ? -32.280 -5.004 26.786 1.00 47.87 111 VAL L N 1
ATOM 5190 C CA . VAL C 3 111 ? -33.081 -6.171 26.441 1.00 50.38 111 VAL L CA 1
ATOM 5191 C C . VAL C 3 111 ? -32.455 -7.472 26.935 1.00 55.36 111 VAL L C 1
ATOM 5192 O O . VAL C 3 111 ? -31.277 -7.768 26.634 1.00 63.74 111 VAL L O 1
ATOM 5196 N N . ASP C 3 112 ? -33.262 -8.233 27.682 1.00 49.07 112 ASP L N 1
ATOM 5197 C CA . ASP C 3 112 ? -32.884 -9.543 28.218 1.00 49.40 112 ASP L CA 1
ATOM 5198 C C . ASP C 3 112 ? -33.902 -10.624 27.835 1.00 53.95 112 ASP L C 1
ATOM 5199 O O . ASP C 3 112 ? -34.970 -10.326 27.293 1.00 58.79 112 ASP L O 1
ATOM 5204 N N . LEU C 3 113 ? -33.580 -11.880 28.128 1.00 55.92 113 LEU L N 1
ATOM 5205 C CA . LEU C 3 113 ? -34.434 -12.993 27.725 1.00 55.62 113 LEU L CA 1
ATOM 5206 C C . LEU C 3 113 ? -35.572 -13.248 28.707 1.00 56.45 113 LEU L C 1
ATOM 5207 O O . LEU C 3 113 ? -35.324 -13.440 29.898 1.00 57.27 113 LEU L O 1
ATOM 5212 N N . ASN C 3 114 ? -36.815 -13.262 28.221 1.00 48.20 114 ASN L N 1
ATOM 5213 C CA . ASN C 3 114 ? -37.911 -13.699 29.080 1.00 50.25 114 ASN L CA 1
ATOM 5214 C C . ASN C 3 114 ? -37.716 -15.167 29.388 1.00 55.60 114 ASN L C 1
ATOM 5215 O O . ASN C 3 114 ? -36.966 -15.878 28.711 1.00 54.43 114 ASN L O 1
ATOM 5220 N N . ARG C 3 115 ? -38.421 -15.614 30.412 1.00 59.56 115 ARG L N 1
ATOM 5221 C CA . ARG C 3 115 ? -38.093 -16.841 31.087 1.00 58.79 115 ARG L CA 1
ATOM 5222 C C . ARG C 3 115 ? -39.138 -17.007 32.162 1.00 63.28 115 ARG L C 1
ATOM 5223 O O . ARG C 3 115 ? -39.729 -16.022 32.596 1.00 52.33 115 ARG L O 1
ATOM 5231 N N . THR C 3 116 ? -39.391 -18.238 32.579 1.00 45.35 116 THR L N 1
ATOM 5232 C CA . THR C 3 116 ? -40.265 -18.466 33.716 1.00 57.01 116 THR L CA 1
ATOM 5233 C C . THR C 3 116 ? -39.755 -17.684 34.915 1.00 57.62 116 THR L C 1
ATOM 5234 O O . THR C 3 116 ? -38.548 -17.492 35.076 1.00 65.96 116 THR L O 1
ATOM 5238 N N . VAL C 3 117 ? -40.679 -17.204 35.734 1.00 76.36 117 VAL L N 1
ATOM 5239 C CA . VAL C 3 117 ? -40.308 -16.565 36.983 1.00 60.39 117 VAL L CA 1
ATOM 5240 C C . VAL C 3 117 ? -39.557 -17.556 37.864 1.00 53.66 117 VAL L C 1
ATOM 5241 O O . VAL C 3 117 ? -39.896 -18.735 37.932 1.00 51.92 117 VAL L O 1
ATOM 5245 N N . ALA C 3 118 ? -38.519 -17.062 38.524 1.00 58.99 118 ALA L N 1
ATOM 5246 C CA . ALA C 3 118 ? -37.764 -17.851 39.480 1.00 56.43 118 ALA L CA 1
ATOM 5247 C C . ALA C 3 118 ? -37.516 -17.050 40.744 1.00 62.33 118 ALA L C 1
ATOM 5248 O O . ALA C 3 118 ? -37.035 -15.917 40.690 1.00 66.92 118 ALA L O 1
ATOM 5250 N N . ALA C 3 119 ? -37.913 -17.616 41.876 1.00 63.02 119 ALA L N 1
ATOM 5251 C CA . ALA C 3 119 ? -37.706 -16.973 43.163 1.00 62.71 119 ALA L CA 1
ATOM 5252 C C . ALA C 3 119 ? -36.225 -17.074 43.519 1.00 61.52 119 ALA L C 1
ATOM 5253 O O . ALA C 3 119 ? -35.561 -18.059 43.182 1.00 56.42 119 ALA L O 1
ATOM 5255 N N . PRO C 3 120 ? -35.694 -16.052 44.200 1.00 67.04 120 PRO L N 1
ATOM 5256 C CA . PRO C 3 120 ? -34.288 -16.120 44.592 1.00 65.16 120 PRO L CA 1
ATOM 5257 C C . PRO C 3 120 ? -34.123 -17.108 45.726 1.00 63.21 120 PRO L C 1
ATOM 5258 O O . PRO C 3 120 ? -35.039 -17.290 46.528 1.00 67.33 120 PRO L O 1
ATOM 5262 N N . SER C 3 121 ? -32.955 -17.723 45.815 1.00 56.04 121 SER L N 1
ATOM 5263 C CA . SER C 3 121 ? -32.567 -18.311 47.082 1.00 56.41 121 SER L CA 1
ATOM 5264 C C . SER C 3 121 ? -31.904 -17.218 47.879 1.00 53.60 121 SER L C 1
ATOM 5265 O O . SER C 3 121 ? -31.171 -16.410 47.337 1.00 56.00 121 SER L O 1
ATOM 5268 N N . VAL C 3 122 ? -32.180 -17.145 49.165 1.00 47.45 122 VAL L N 1
ATOM 5269 C CA . VAL C 3 122 ? -31.668 -16.006 49.889 1.00 46.47 122 VAL L CA 1
ATOM 5270 C C . VAL C 3 122 ? -30.710 -16.542 50.931 1.00 48.59 122 VAL L C 1
ATOM 5271 O O . VAL C 3 122 ? -31.017 -17.511 51.621 1.00 49.10 122 VAL L O 1
ATOM 5275 N N . PHE C 3 123 ? -29.557 -15.893 51.060 1.00 58.06 123 PHE L N 1
ATOM 5276 C CA . PHE C 3 123 ? -28.569 -16.327 52.035 1.00 65.48 123 PHE L CA 1
ATOM 5277 C C . PHE C 3 123 ? -28.001 -15.128 52.769 1.00 73.48 123 PHE L C 1
ATOM 5278 O O . PHE C 3 123 ? -27.758 -14.088 52.169 1.00 76.62 123 PHE L O 1
ATOM 5286 N N . ILE C 3 124 ? -27.782 -15.258 54.068 1.00 74.04 124 ILE L N 1
ATOM 5287 C CA . ILE C 3 124 ? -27.154 -14.171 54.790 1.00 70.37 124 ILE L CA 1
ATOM 5288 C C . ILE C 3 124 ? -25.802 -14.607 55.362 1.00 67.17 124 ILE L C 1
ATOM 5289 O O . ILE C 3 124 ? -25.636 -15.744 55.800 1.00 71.01 124 ILE L O 1
ATOM 5294 N N . PHE C 3 125 ? -24.832 -13.704 55.313 1.00 61.50 125 PHE L N 1
ATOM 5295 C CA . PHE C 3 125 ? -23.488 -13.949 55.815 1.00 55.61 125 PHE L CA 1
ATOM 5296 C C . PHE C 3 125 ? -23.149 -12.864 56.825 1.00 56.82 125 PHE L C 1
ATOM 5297 O O . PHE C 3 125 ? -23.145 -11.674 56.498 1.00 61.09 125 PHE L O 1
ATOM 5305 N N . PRO C 3 126 ? -22.864 -13.274 58.061 1.00 50.62 126 PRO L N 1
ATOM 5306 C CA . PRO C 3 126 ? -22.380 -12.398 59.130 1.00 54.38 126 PRO L CA 1
ATOM 5307 C C . PRO C 3 126 ? -20.988 -11.889 58.777 1.00 56.25 126 PRO L C 1
ATOM 5308 O O . PRO C 3 126 ? -20.333 -12.474 57.918 1.00 54.22 126 PRO L O 1
ATOM 5312 N N . PRO C 3 127 ? -20.538 -10.806 59.420 1.00 66.74 127 PRO L N 1
ATOM 5313 C CA . PRO C 3 127 ? -19.146 -10.439 59.145 1.00 67.39 127 PRO L CA 1
ATOM 5314 C C . PRO C 3 127 ? -18.188 -11.493 59.669 1.00 69.75 127 PRO L C 1
ATOM 5315 O O . PRO C 3 127 ? -18.515 -12.147 60.666 1.00 71.35 127 PRO L O 1
ATOM 5319 N N . SER C 3 128 ? -17.048 -11.688 59.017 1.00 68.93 128 SER L N 1
ATOM 5320 C CA . SER C 3 128 ? -16.118 -12.633 59.579 1.00 70.03 128 SER L CA 1
ATOM 5321 C C . SER C 3 128 ? -15.488 -11.913 60.746 1.00 72.11 128 SER L C 1
ATOM 5322 O O . SER C 3 128 ? -15.357 -10.683 60.725 1.00 75.58 128 SER L O 1
ATOM 5325 N N . ASP C 3 129 ? -15.122 -12.652 61.778 1.00 73.57 129 ASP L N 1
ATOM 5326 C CA . ASP C 3 129 ? -14.370 -12.076 62.888 1.00 81.56 129 ASP L CA 1
ATOM 5327 C C . ASP C 3 129 ? -13.030 -11.423 62.496 1.00 80.36 129 ASP L C 1
ATOM 5328 O O . ASP C 3 129 ? -12.671 -10.392 63.049 1.00 84.64 129 ASP L O 1
ATOM 5333 N N . GLU C 3 130 ? -12.290 -12.016 61.563 1.00 70.70 130 GLU L N 1
ATOM 5334 C CA . GLU C 3 130 ? -11.020 -11.415 61.131 1.00 64.66 130 GLU L CA 1
ATOM 5335 C C . GLU C 3 130 ? -11.315 -10.031 60.572 1.00 59.70 130 GLU L C 1
ATOM 5336 O O . GLU C 3 130 ? -10.522 -9.106 60.754 1.00 59.56 130 GLU L O 1
ATOM 5342 N N . GLN C 3 131 ? -12.425 -9.884 59.860 1.00 61.17 131 GLN L N 1
ATOM 5343 C CA . GLN C 3 131 ? -12.759 -8.554 59.395 1.00 60.21 131 GLN L CA 1
ATOM 5344 C C . GLN C 3 131 ? -13.050 -7.726 60.641 1.00 62.71 131 GLN L C 1
ATOM 5345 O O . GLN C 3 131 ? -12.706 -6.546 60.671 1.00 59.32 131 GLN L O 1
ATOM 5351 N N . LEU C 3 132 ? -13.743 -8.285 61.635 1.00 64.72 132 LEU L N 1
ATOM 5352 C CA . LEU C 3 132 ? -14.031 -7.461 62.805 1.00 69.77 132 LEU L CA 1
ATOM 5353 C C . LEU C 3 132 ? -12.754 -6.950 63.511 1.00 80.82 132 LEU L C 1
ATOM 5354 O O . LEU C 3 132 ? -12.754 -5.840 64.037 1.00 87.87 132 LEU L O 1
ATOM 5359 N N . LYS C 3 133 ? -11.671 -7.745 63.510 1.00 88.96 133 LYS L N 1
ATOM 5360 C CA . LYS C 3 133 ? -10.367 -7.292 64.027 1.00 89.63 133 LYS L CA 1
ATOM 5361 C C . LYS C 3 133 ? -9.942 -5.981 63.402 1.00 83.85 133 LYS L C 1
ATOM 5362 O O . LYS C 3 133 ? -9.323 -5.126 64.037 1.00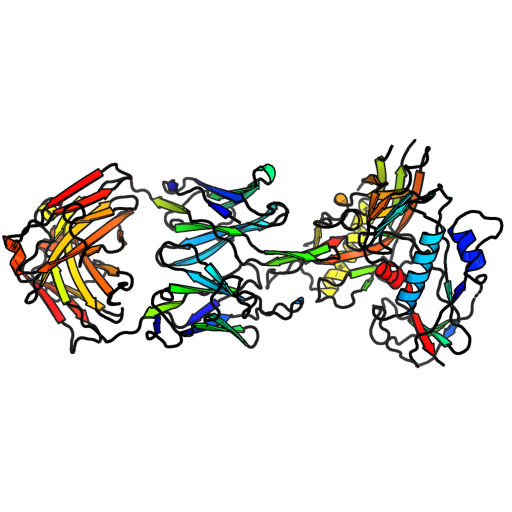 87.54 133 LYS L O 1
ATOM 5368 N N . SER C 3 134 ? -10.319 -5.850 62.135 1.00 60.47 134 SER L N 1
ATOM 5369 C CA . SER C 3 134 ? -9.997 -4.706 61.306 1.00 58.07 134 SER L CA 1
ATOM 5370 C C . SER C 3 134 ? -10.780 -3.484 61.775 1.00 65.07 134 SER L C 1
ATOM 5371 O O . SER C 3 134 ? -10.445 -2.352 61.421 1.00 67.04 134 SER L O 1
ATOM 5374 N N . GLY C 3 135 ? -11.843 -3.721 62.544 1.00 78.41 135 GLY L N 1
ATOM 5375 C CA . GLY C 3 135 ? -12.726 -2.653 62.975 1.00 79.38 135 GLY L CA 1
ATOM 5376 C C . GLY C 3 135 ? -13.965 -2.415 62.136 1.00 79.23 135 GLY L C 1
ATOM 5377 O O . GLY C 3 135 ? -14.754 -1.523 62.442 1.00 83.51 135 GLY L O 1
ATOM 5378 N N . THR C 3 136 ? -14.139 -3.198 61.076 1.00 63.77 136 THR L N 1
ATOM 5379 C CA . THR C 3 136 ? -15.281 -3.026 60.182 1.00 53.31 136 THR L CA 1
ATOM 5380 C C . THR C 3 136 ? -16.120 -4.297 60.030 1.00 49.08 136 THR L C 1
ATOM 5381 O O . THR C 3 136 ? -15.582 -5.396 60.047 1.00 53.44 136 THR L O 1
ATOM 5385 N N . ALA C 3 137 ? -17.440 -4.157 59.931 1.00 52.45 137 ALA L N 1
ATOM 5386 C CA . ALA C 3 137 ? -18.285 -5.326 59.718 1.00 55.59 137 ALA L CA 1
ATOM 5387 C C . ALA C 3 137 ? -19.112 -5.221 58.436 1.00 49.42 137 ALA L C 1
ATOM 5388 O O . ALA C 3 137 ? -19.873 -4.276 58.247 1.00 49.46 137 ALA L O 1
ATOM 5390 N N . SER C 3 138 ? -18.976 -6.218 57.570 1.00 42.93 138 SER L N 1
ATOM 5391 C CA . SER C 3 138 ? -19.809 -6.328 56.382 1.00 45.03 138 SER L CA 1
ATOM 5392 C C . SER C 3 138 ? -20.763 -7.504 56.505 1.00 48.57 138 SER L C 1
ATOM 5393 O O . SER C 3 138 ? -20.334 -8.644 56.689 1.00 51.67 138 SER L O 1
ATOM 5396 N N . VAL C 3 139 ? -22.053 -7.227 56.384 1.00 48.80 139 VAL L N 1
ATOM 5397 C CA . VAL C 3 139 ? -23.059 -8.272 56.373 1.00 50.27 139 VAL L CA 1
ATOM 5398 C C . VAL C 3 139 ? -23.531 -8.410 54.936 1.00 43.63 139 VAL L C 1
ATOM 5399 O O . VAL C 3 139 ? -23.826 -7.418 54.275 1.00 43.33 139 VAL L O 1
ATOM 5403 N N . VAL C 3 140 ? -23.611 -9.639 54.444 1.00 40.94 140 VAL L N 1
ATOM 5404 C CA . VAL C 3 140 ? -23.873 -9.827 53.026 1.00 41.91 140 VAL L CA 1
ATOM 5405 C C . VAL C 3 140 ? -25.152 -10.609 52.846 1.00 47.15 140 VAL L C 1
ATOM 5406 O O . VAL C 3 140 ? -25.384 -11.608 53.504 1.00 51.47 140 VAL L O 1
ATOM 5410 N N . CYS C 3 141 ? -25.973 -10.154 51.916 1.00 51.59 141 CYS L N 1
ATOM 5411 C CA . CYS C 3 141 ? -27.189 -10.846 51.581 1.00 55.59 141 CYS L CA 1
ATOM 5412 C C . CYS C 3 141 ? -27.107 -11.221 50.123 1.00 54.00 141 CYS L C 1
ATOM 5413 O O . CYS C 3 141 ? -26.817 -10.387 49.274 1.00 57.83 141 CYS L O 1
ATOM 5416 N N . LEU C 3 142 ? -27.356 -12.489 49.841 1.00 48.77 142 LEU L N 1
ATOM 5417 C CA . LEU C 3 142 ? -27.282 -12.977 48.487 1.00 52.17 142 LEU L CA 1
ATOM 5418 C C . LEU C 3 142 ? -28.654 -13.415 48.018 1.00 53.48 142 LEU L C 1
ATOM 5419 O O . LEU C 3 142 ? -29.334 -14.187 48.697 1.00 57.31 142 LEU L O 1
ATOM 5424 N N . LEU C 3 143 ? -29.065 -12.908 46.863 1.00 55.38 143 LEU L N 1
ATOM 5425 C CA . LEU C 3 143 ? -30.264 -13.409 46.217 1.00 56.84 143 LEU L CA 1
ATOM 5426 C C . LEU C 3 143 ? -29.689 -14.146 45.038 1.00 56.36 143 LEU L C 1
ATOM 5427 O O . LEU C 3 143 ? -29.150 -13.557 44.107 1.00 56.52 143 LEU L O 1
ATOM 5432 N N . ASN C 3 144 ? -29.760 -15.455 45.121 1.00 51.45 144 ASN L N 1
ATOM 5433 C CA . ASN C 3 144 ? -29.064 -16.289 44.188 1.00 55.76 144 ASN L CA 1
ATOM 5434 C C . ASN C 3 144 ? -30.086 -16.815 43.150 1.00 57.40 144 ASN L C 1
ATOM 5435 O O . ASN C 3 144 ? -31.115 -17.385 43.540 1.00 59.38 144 ASN L O 1
ATOM 5440 N N . ASN C 3 145 ? -29.823 -16.598 41.860 1.00 62.53 145 ASN L N 1
ATOM 5441 C CA . ASN C 3 145 ? -30.579 -17.193 40.730 1.00 64.05 145 ASN L CA 1
ATOM 5442 C C . ASN C 3 145 ? -32.088 -16.957 40.689 1.00 63.56 145 ASN L C 1
ATOM 5443 O O . ASN C 3 145 ? -32.875 -17.887 40.791 1.00 70.47 145 ASN L O 1
ATOM 5448 N N . PHE C 3 146 ? -32.471 -15.701 40.507 1.00 58.93 146 PHE L N 1
ATOM 5449 C CA . PHE C 3 146 ? -33.867 -15.294 40.364 1.00 52.32 146 PHE L CA 1
ATOM 5450 C C . PHE C 3 146 ? -34.192 -14.684 38.989 1.00 50.69 146 PHE L C 1
ATOM 5451 O O . PHE C 3 146 ? -33.290 -14.284 38.251 1.00 46.64 146 PHE L O 1
ATOM 5459 N N . TYR C 3 147 ? -35.474 -14.651 38.639 1.00 45.05 147 TYR L N 1
ATOM 5460 C CA . TYR C 3 147 ? -35.952 -14.002 37.411 1.00 52.41 147 TYR L CA 1
ATOM 5461 C C . TYR C 3 147 ? -37.378 -13.515 37.655 1.00 55.99 147 TYR L C 1
ATOM 5462 O O . TYR C 3 147 ? -38.185 -14.246 38.232 1.00 51.19 147 TYR L O 1
ATOM 5471 N N . PRO C 3 148 ? -37.712 -12.284 37.200 1.00 61.63 148 PRO L N 1
ATOM 5472 C CA . PRO C 3 148 ? -36.920 -11.255 36.494 1.00 63.75 148 PRO L CA 1
ATOM 5473 C C . PRO C 3 148 ? -35.960 -10.447 37.360 1.00 69.56 148 PRO L C 1
ATOM 5474 O O . PRO C 3 148 ? -35.881 -10.704 38.566 1.00 67.65 148 PRO L O 1
ATOM 5478 N N . ARG C 3 149 ? -35.246 -9.490 36.753 1.00 76.87 149 ARG L N 1
ATOM 5479 C CA . ARG C 3 149 ? -34.263 -8.701 37.492 1.00 81.67 149 ARG L CA 1
ATOM 5480 C C . ARG C 3 149 ? -34.914 -7.497 38.161 1.00 85.58 149 ARG L C 1
ATOM 5481 O O . ARG C 3 149 ? -34.403 -6.379 38.106 1.00 92.54 149 ARG L O 1
ATOM 5489 N N . GLU C 3 150 ? -35.928 -7.757 38.968 1.00 82.77 150 GLU L N 1
ATOM 5490 C CA . GLU C 3 150 ? -36.501 -6.723 39.818 1.00 79.15 150 GLU L CA 1
ATOM 5491 C C . GLU C 3 150 ? -36.726 -7.383 41.167 1.00 72.77 150 GLU L C 1
ATOM 5492 O O . GLU C 3 150 ? -37.475 -8.345 41.283 1.00 73.97 150 GLU L O 1
ATOM 5498 N N . ALA C 3 151 ? -36.064 -6.856 42.172 1.00 66.18 151 ALA L N 1
ATOM 5499 C CA . ALA C 3 151 ? -36.128 -7.369 43.496 1.00 67.67 151 ALA L CA 1
ATOM 5500 C C . ALA C 3 151 ? -35.820 -6.229 44.436 1.00 66.86 151 ALA L C 1
ATOM 5501 O O . ALA C 3 151 ? -35.220 -5.272 44.116 1.00 66.09 151 ALA L O 1
ATOM 5503 N N . LYS C 3 152 ? -36.209 -6.358 45.651 1.00 72.26 152 LYS L N 1
ATOM 5504 C CA . LYS C 3 152 ? -35.948 -5.310 46.601 1.00 75.41 152 LYS L CA 1
ATOM 5505 C C . LYS C 3 152 ? -35.358 -5.962 47.854 1.00 76.71 152 LYS L C 1
ATOM 5506 O O . LYS C 3 152 ? -35.858 -6.950 48.409 1.00 80.36 152 LYS L O 1
ATOM 5512 N N . VAL C 3 153 ? -34.252 -5.387 48.277 1.00 68.99 153 VAL L N 1
ATOM 5513 C CA . VAL C 3 153 ? -33.634 -5.812 49.497 1.00 66.70 153 VAL L CA 1
ATOM 5514 C C . VAL C 3 153 ? -33.824 -4.682 50.467 1.00 67.61 153 VAL L C 1
ATOM 5515 O O . VAL C 3 153 ? -33.508 -3.527 50.180 1.00 67.66 153 VAL L O 1
ATOM 5519 N N . GLN C 3 154 ? -34.350 -5.035 51.626 1.00 70.04 154 GLN L N 1
ATOM 5520 C CA . GLN C 3 154 ? -34.445 -4.109 52.726 1.00 75.12 154 GLN L CA 1
ATOM 5521 C C . GLN C 3 154 ? -33.698 -4.662 53.915 1.00 77.80 154 GLN L C 1
ATOM 5522 O O . GLN C 3 154 ? -33.950 -5.792 54.341 1.00 79.39 154 GLN L O 1
ATOM 5528 N N . TRP C 3 155 ? -32.768 -3.882 54.443 1.00 78.06 155 TRP L N 1
ATOM 5529 C CA . TRP C 3 155 ? -32.102 -4.295 55.656 1.00 76.65 155 TRP L CA 1
ATOM 5530 C C . TRP C 3 155 ? -32.839 -3.797 56.867 1.00 81.98 155 TRP L C 1
ATOM 5531 O O . TRP C 3 155 ? -33.297 -2.657 56.890 1.00 88.13 155 TRP L O 1
ATOM 5542 N N . LYS C 3 156 ? -32.963 -4.643 57.881 1.00 82.32 156 LYS L N 1
ATOM 5543 C CA . LYS C 3 156 ? -33.551 -4.180 59.121 1.00 84.68 156 LYS L CA 1
ATOM 5544 C C . LYS C 3 156 ? -32.638 -4.638 60.241 1.00 86.16 156 LYS L C 1
ATOM 5545 O O . LYS C 3 156 ? -32.158 -5.774 60.253 1.00 85.20 156 LYS L O 1
ATOM 5551 N N . VAL C 3 157 ? -32.422 -3.736 61.185 1.00 83.63 157 VAL L N 1
ATOM 5552 C CA . VAL C 3 157 ? -31.618 -3.995 62.369 1.00 78.32 157 VAL L CA 1
ATOM 5553 C C . VAL C 3 157 ? -32.380 -3.629 63.625 1.00 83.30 157 VAL L C 1
ATOM 5554 O O . VAL C 3 157 ? -32.719 -2.473 63.914 1.00 82.01 157 VAL L O 1
ATOM 5558 N N . ASP C 3 158 ? -32.573 -4.703 64.370 1.00 88.76 158 ASP L N 1
ATOM 5559 C CA . ASP C 3 158 ? -33.421 -4.806 65.519 1.00 97.96 158 ASP L CA 1
ATOM 5560 C C . ASP C 3 158 ? -34.741 -4.223 65.008 1.00 105.27 158 ASP L C 1
ATOM 5561 O O . ASP C 3 158 ? -35.416 -3.429 65.670 1.00 107.27 158 ASP L O 1
ATOM 5566 N N . ASN C 3 159 ? -35.071 -4.648 63.784 1.00 105.91 159 ASN L N 1
ATOM 5567 C CA . ASN C 3 159 ? -36.295 -4.244 63.098 1.00 104.96 159 ASN L CA 1
ATOM 5568 C C . ASN C 3 159 ? -36.452 -2.774 62.655 1.00 105.64 159 ASN L C 1
ATOM 5569 O O . ASN C 3 159 ? -37.421 -2.439 61.960 1.00 108.79 159 ASN L O 1
ATOM 5574 N N . ALA C 3 160 ? -35.489 -1.923 63.012 1.00 95.78 160 ALA L N 1
ATOM 5575 C CA . ALA C 3 160 ? -35.453 -0.519 62.575 1.00 90.67 160 ALA L CA 1
ATOM 5576 C C . ALA C 3 160 ? -34.867 -0.528 61.178 1.00 86.41 160 ALA L C 1
ATOM 5577 O O . ALA C 3 160 ? -33.777 -1.054 60.959 1.00 78.95 160 ALA L O 1
ATOM 5579 N N . LEU C 3 161 ? -35.608 0.016 60.222 1.00 96.28 161 LEU L N 1
ATOM 5580 C CA . LEU C 3 161 ? -35.135 0.008 58.847 1.00 94.79 161 LEU L CA 1
ATOM 5581 C C . LEU C 3 161 ? -33.892 0.848 58.574 1.00 98.39 161 LEU L C 1
ATOM 5582 O O . LEU C 3 161 ? -33.875 2.040 58.879 1.00 98.55 161 LEU L O 1
ATOM 5587 N N . GLN C 3 162 ? -32.868 0.246 57.978 1.00 99.15 162 GLN L N 1
ATOM 5588 C CA . GLN C 3 162 ? -31.627 0.958 57.662 1.00 98.14 162 GLN L CA 1
ATOM 5589 C C . GLN C 3 162 ? -31.649 1.545 56.277 1.00 100.66 162 GLN L C 1
ATOM 5590 O O . GLN C 3 162 ? -32.242 0.982 55.353 1.00 97.58 162 GLN L O 1
ATOM 5596 N N . SER C 3 163 ? -30.940 2.652 56.136 1.00 110.91 163 SER L N 1
ATOM 5597 C CA . SER C 3 163 ? -30.821 3.349 54.867 1.00 118.20 163 SER L CA 1
ATOM 5598 C C . SER C 3 163 ? -29.466 4.043 54.716 1.00 120.02 163 SER L C 1
ATOM 5599 O O . SER C 3 163 ? -29.007 4.738 55.624 1.00 119.73 163 SER L O 1
ATOM 5602 N N . GLY C 3 164 ? -28.817 3.832 53.573 1.00 119.66 164 GLY L N 1
ATOM 5603 C CA . GLY C 3 164 ? -27.602 4.571 53.276 1.00 124.87 164 GLY L CA 1
ATOM 5604 C C . GLY C 3 164 ? -26.367 3.842 53.753 1.00 123.40 164 GLY L C 1
ATOM 5605 O O . GLY C 3 164 ? -25.240 4.309 53.578 1.00 120.66 164 GLY L O 1
ATOM 5606 N N . ASN C 3 165 ? -26.589 2.682 54.356 1.00 129.46 165 ASN L N 1
ATOM 5607 C CA . ASN C 3 165 ? -25.517 1.906 54.944 1.00 124.38 165 ASN L CA 1
ATOM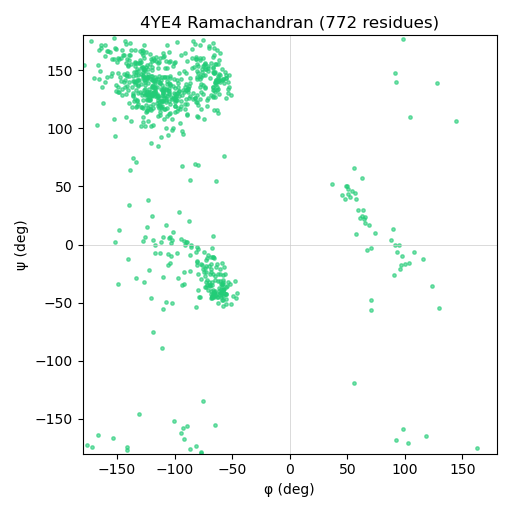 5608 C C . ASN C 3 165 ? -25.552 0.596 54.189 1.00 114.20 165 ASN L C 1
ATOM 5609 O O . ASN C 3 165 ? -25.062 -0.427 54.658 1.00 113.94 165 ASN L O 1
ATOM 5614 N N . SER C 3 166 ? -26.089 0.660 52.972 1.00 95.46 166 SER L N 1
ATOM 5615 C CA . SER C 3 166 ? -26.142 -0.503 52.102 1.00 86.07 166 SER L CA 1
ATOM 5616 C C . SER C 3 166 ? -25.703 -0.177 50.670 1.00 78.48 166 SER L C 1
ATOM 5617 O O . SER C 3 166 ? -25.819 0.961 50.214 1.00 81.43 166 SER L O 1
ATOM 5620 N N . GLN C 3 167 ? -25.207 -1.199 49.976 1.00 69.01 167 GLN L N 1
ATOM 5621 C CA . GLN C 3 167 ? -24.845 -1.141 48.553 1.00 63.86 167 GLN L CA 1
ATOM 5622 C C . GLN C 3 167 ? -25.259 -2.446 47.904 1.00 60.75 167 GLN L C 1
ATOM 5623 O O . GLN C 3 167 ? -25.367 -3.452 48.579 1.00 59.42 167 GLN L O 1
ATOM 5629 N N . GLU C 3 168 ? -25.507 -2.444 46.603 1.00 60.23 168 GLU L N 1
ATOM 5630 C CA . GLU C 3 168 ? -25.901 -3.683 45.967 1.00 57.84 168 GLU L CA 1
ATOM 5631 C C . GLU C 3 168 ? -25.237 -3.824 44.606 1.00 51.49 168 GLU L C 1
ATOM 5632 O O . GLU C 3 168 ? -24.823 -2.829 44.006 1.00 54.47 168 GLU L O 1
ATOM 5638 N N . SER C 3 169 ? -25.145 -5.059 44.110 1.00 49.13 169 SER L N 1
ATOM 5639 C CA . SER C 3 169 ? -24.756 -5.264 42.727 1.00 54.60 169 SER L CA 1
ATOM 5640 C C . SER C 3 169 ? -25.474 -6.472 42.107 1.00 51.09 169 SER L C 1
ATOM 5641 O O . SER C 3 169 ? -25.970 -7.349 42.822 1.00 58.21 169 SER L O 1
ATOM 5644 N N . VAL C 3 170 ? -25.467 -6.544 40.776 1.00 40.89 170 VAL L N 1
ATOM 5645 C CA . VAL C 3 170 ? -26.292 -7.513 40.052 1.00 43.46 170 VAL L CA 1
ATOM 5646 C C . VAL C 3 170 ? -25.499 -8.205 38.954 1.00 45.06 170 VAL L C 1
ATOM 5647 O O . VAL C 3 170 ? -24.735 -7.534 38.261 1.00 49.40 170 VAL L O 1
ATOM 5651 N N . THR C 3 171 ? -25.648 -9.517 38.767 1.00 44.13 171 THR L N 1
ATOM 5652 C CA . THR C 3 171 ? -24.923 -10.118 37.657 1.00 45.23 171 THR L CA 1
ATOM 5653 C C . THR C 3 171 ? -25.670 -9.788 36.369 1.00 47.63 171 THR L C 1
ATOM 5654 O O . THR C 3 171 ? -26.853 -9.470 36.410 1.00 51.60 171 THR L O 1
ATOM 5658 N N . GLU C 3 172 ? -24.997 -9.851 35.229 1.00 48.76 172 GLU L N 1
ATOM 5659 C CA . GLU C 3 172 ? -25.683 -9.890 33.940 1.00 50.56 172 GLU L CA 1
ATOM 5660 C C . GLU C 3 172 ? -26.522 -11.160 33.853 1.00 50.03 172 GLU L C 1
ATOM 5661 O O . GLU C 3 172 ? -26.398 -12.054 34.695 1.00 48.53 172 GLU L O 1
ATOM 5667 N N . GLN C 3 173 ? -27.407 -11.238 32.872 1.00 50.73 173 GLN L N 1
ATOM 5668 C CA . GLN C 3 173 ? -28.201 -12.448 32.738 1.00 42.13 173 GLN L CA 1
ATOM 5669 C C . GLN C 3 173 ? -27.281 -13.631 32.464 1.00 41.50 173 GLN L C 1
ATOM 5670 O O . GLN C 3 173 ? -26.391 -13.552 31.621 1.00 44.06 173 GLN L O 1
ATOM 5676 N N . ASP C 3 174 ? -27.506 -14.732 33.163 1.00 44.59 174 ASP L N 1
ATOM 5677 C CA . ASP C 3 174 ? -26.675 -15.916 32.997 1.00 45.10 174 ASP L CA 1
ATOM 5678 C C . ASP C 3 174 ? -26.884 -16.491 31.594 1.00 47.05 174 ASP L C 1
ATOM 5679 O O . ASP C 3 174 ? -28.012 -16.572 31.111 1.00 49.96 174 ASP L O 1
ATOM 5684 N N . SER C 3 175 ? -25.800 -16.814 30.907 1.00 53.36 175 SER L N 1
ATOM 5685 C CA . SER C 3 175 ? -25.892 -17.295 29.531 1.00 57.46 175 SER L CA 1
ATOM 5686 C C . SER C 3 175 ? -26.468 -18.712 29.384 1.00 65.37 175 SER L C 1
ATOM 5687 O O . SER C 3 175 ? -26.829 -19.115 28.279 1.00 68.52 175 SER L O 1
ATOM 5690 N N . LYS C 3 176 ? -26.648 -19.435 30.486 1.00 65.44 176 LYS L N 1
ATOM 5691 C CA . LYS C 3 176 ? -27.194 -20.785 30.380 1.00 68.72 176 LYS L CA 1
ATOM 5692 C C . LYS C 3 176 ? -28.628 -20.896 30.875 1.00 72.01 176 LYS L C 1
ATOM 5693 O O . LYS C 3 176 ? -29.474 -21.450 30.171 1.00 80.12 176 LYS L O 1
ATOM 5699 N N . ASP C 3 177 ? -28.926 -20.390 32.064 1.00 63.89 177 ASP L N 1
ATOM 5700 C CA . ASP C 3 177 ? -30.291 -20.540 32.551 1.00 61.93 177 ASP L CA 1
ATOM 5701 C C . ASP C 3 177 ? -31.063 -19.212 32.620 1.00 59.71 177 ASP L C 1
ATOM 5702 O O . ASP C 3 177 ? -32.213 -19.168 33.065 1.00 56.94 177 ASP L O 1
ATOM 5707 N N . SER C 3 178 ? -30.397 -18.142 32.188 1.00 57.92 178 SER L N 1
ATOM 5708 C CA . SER C 3 178 ? -30.982 -16.809 32.020 1.00 58.08 178 SER L CA 1
ATOM 5709 C C . SER C 3 178 ? -31.501 -16.163 33.310 1.00 60.33 178 SER L C 1
ATOM 5710 O O . SER C 3 178 ? -32.381 -15.300 33.256 1.00 62.34 178 SER L O 1
ATOM 5713 N N . THR C 3 179 ? -30.965 -16.561 34.460 1.00 56.62 179 THR L N 1
ATOM 5714 C CA . THR C 3 179 ? -31.345 -15.914 35.712 1.00 54.58 179 THR L CA 1
ATOM 5715 C C . THR C 3 179 ? -30.317 -14.857 36.098 1.00 52.56 179 THR L C 1
ATOM 5716 O O . THR C 3 179 ? -29.284 -14.709 35.449 1.00 52.34 179 THR L O 1
ATOM 5720 N N . TYR C 3 180 ? -30.621 -14.122 37.160 1.00 53.51 180 TYR L N 1
ATOM 5721 C CA . TYR C 3 180 ? -29.721 -13.132 37.740 1.00 49.56 180 TYR L CA 1
ATOM 5722 C C . TYR C 3 180 ? -29.345 -13.444 39.165 1.00 54.94 180 TYR L C 1
ATOM 5723 O O . TYR C 3 180 ? -30.040 -14.203 39.840 1.00 60.26 180 TYR L O 1
ATOM 5732 N N . SER C 3 181 ? -28.249 -12.860 39.634 1.00 50.63 181 SER L N 1
ATOM 5733 C CA . SER C 3 181 ? -27.969 -12.966 41.050 1.00 48.57 181 SER L CA 1
ATOM 5734 C C . SER C 3 181 ? -27.673 -11.554 41.527 1.00 49.65 181 SER L C 1
ATOM 5735 O O . SER C 3 181 ? -27.275 -10.688 40.747 1.00 59.26 181 SER L O 1
ATOM 5738 N N . LEU C 3 182 ? -27.867 -11.335 42.818 1.00 42.95 182 LEU L N 1
ATOM 5739 C CA . LEU C 3 182 ? -27.721 -10.016 43.414 1.00 44.65 182 LEU L CA 1
ATOM 5740 C C . LEU C 3 182 ? -27.116 -10.085 44.806 1.00 48.43 182 LEU L C 1
ATOM 5741 O O . LEU C 3 182 ? -27.393 -11.002 45.576 1.00 43.80 182 LEU L O 1
ATOM 5746 N N . SER C 3 183 ? -26.264 -9.126 45.116 1.00 50.88 183 SER L N 1
ATOM 5747 C CA . SER C 3 183 ? -25.639 -9.079 46.423 1.00 45.85 183 SER L CA 1
ATOM 5748 C C . SER C 3 183 ? -25.925 -7.726 47.062 1.00 46.57 183 SER L C 1
ATOM 5749 O O . SER C 3 183 ? -25.725 -6.696 46.429 1.00 44.71 183 SER L O 1
ATOM 5752 N N . SER C 3 184 ? -26.429 -7.717 48.291 1.00 46.11 184 SER L N 1
ATOM 5753 C CA . SER C 3 184 ? -26.626 -6.448 48.971 1.00 51.26 184 SER L CA 1
ATOM 5754 C C . SER C 3 184 ? -25.699 -6.573 50.161 1.00 53.58 184 SER L C 1
ATOM 5755 O O . SER C 3 184 ? -25.674 -7.587 50.828 1.00 55.35 184 SER L O 1
ATOM 5758 N N . THR C 3 185 ? -24.944 -5.522 50.429 1.00 51.24 185 THR L N 1
ATOM 5759 C CA . THR C 3 185 ? -24.028 -5.493 51.549 1.00 46.85 185 THR L CA 1
ATOM 5760 C C . THR C 3 185 ? -24.316 -4.341 52.491 1.00 48.81 185 THR L C 1
ATOM 5761 O O . THR C 3 185 ? -24.410 -3.182 52.051 1.00 50.30 185 THR L O 1
ATOM 5765 N N . LEU C 3 186 ? -24.501 -4.659 53.768 1.00 53.46 186 LEU L N 1
ATOM 5766 C CA . LEU C 3 186 ? -24.581 -3.625 54.782 1.00 63.83 186 LEU L CA 1
ATOM 5767 C C . LEU C 3 186 ? -23.211 -3.498 55.453 1.00 72.21 186 LEU L C 1
ATOM 5768 O O . LEU C 3 186 ? -22.672 -4.473 55.967 1.00 74.61 186 LEU L O 1
ATOM 5773 N N . THR C 3 187 ? -22.651 -2.294 55.448 1.00 70.58 187 THR L N 1
ATOM 5774 C CA . THR C 3 187 ? -21.326 -2.068 56.011 1.00 67.46 187 THR L CA 1
ATOM 5775 C C . THR C 3 187 ? -21.413 -1.153 57.233 1.00 67.66 187 THR L C 1
ATOM 5776 O O . THR C 3 187 ? -21.973 -0.062 57.143 1.00 71.71 187 THR L O 1
ATOM 5780 N N . LEU C 3 188 ? -20.840 -1.573 58.357 1.00 64.42 188 LEU L N 1
ATOM 5781 C CA . LEU C 3 188 ? -20.854 -0.753 59.566 1.00 64.84 188 LEU L CA 1
ATOM 5782 C C . LEU C 3 188 ? -19.492 -0.683 60.253 1.00 61.72 188 LEU L C 1
ATOM 5783 O O . LEU C 3 188 ? -18.642 -1.549 60.074 1.00 54.38 188 LEU L O 1
ATOM 5788 N N . SER C 3 189 ? -19.295 0.375 61.030 1.00 66.43 189 SER L N 1
ATOM 5789 C CA . SER C 3 189 ? -18.180 0.469 61.964 1.00 66.86 189 SER L CA 1
ATOM 5790 C C . SER C 3 189 ? -18.397 -0.586 63.037 1.00 70.37 189 SER L C 1
ATOM 5791 O O . SER C 3 189 ? -19.543 -0.950 63.305 1.00 73.48 189 SER L O 1
ATOM 5794 N N . LYS C 3 190 ? -17.323 -1.082 63.649 1.00 73.48 190 LYS L N 1
ATOM 5795 C CA . LYS C 3 190 ? -17.491 -2.043 64.734 1.00 78.75 190 LYS L CA 1
ATOM 5796 C C . LYS C 3 190 ? -18.391 -1.488 65.823 1.00 87.18 190 LYS L C 1
ATOM 5797 O O . LYS C 3 190 ? -19.239 -2.203 66.330 1.00 88.99 190 LYS L O 1
ATOM 5803 N N . ALA C 3 191 ? -18.212 -0.219 66.177 1.00 90.42 191 ALA L N 1
ATOM 5804 C CA . ALA C 3 191 ? -19.081 0.441 67.151 1.00 89.00 191 ALA L CA 1
ATOM 5805 C C . ALA C 3 191 ? -20.555 0.263 66.788 1.00 82.08 191 ALA L C 1
ATOM 5806 O O . ALA C 3 191 ? -21.379 -0.196 67.598 1.00 79.46 191 ALA L O 1
ATOM 5808 N N . ASP C 3 192 ? -20.863 0.597 65.537 1.00 72.80 192 ASP L N 1
ATOM 5809 C CA . ASP C 3 192 ? -22.225 0.507 65.038 1.00 74.61 192 ASP L CA 1
ATOM 5810 C C . ASP C 3 192 ? -22.746 -0.935 65.006 1.00 77.41 192 ASP L C 1
ATOM 5811 O O . ASP C 3 192 ? -23.880 -1.196 65.402 1.00 78.09 192 ASP L O 1
ATOM 5816 N N . TYR C 3 193 ? -21.911 -1.866 64.542 1.00 79.62 193 TYR L N 1
ATOM 5817 C CA . TYR C 3 193 ? -22.253 -3.293 64.532 1.00 76.19 193 TYR L CA 1
ATOM 5818 C C . TYR C 3 193 ? -22.625 -3.739 65.961 1.00 83.04 193 TYR L C 1
ATOM 5819 O O . TYR C 3 193 ? -23.633 -4.424 66.176 1.00 86.31 193 TYR L O 1
ATOM 5828 N N . GLU C 3 194 ? -21.792 -3.337 66.923 1.00 85.69 194 GLU L N 1
ATOM 5829 C CA . GLU C 3 194 ? -21.951 -3.694 68.335 1.00 89.30 194 GLU L CA 1
ATOM 5830 C C . GLU C 3 194 ? -23.174 -3.025 68.961 1.00 91.67 194 GLU L C 1
ATOM 5831 O O . GLU C 3 194 ? -23.661 -3.492 69.999 1.00 84.76 194 GLU L O 1
ATOM 5837 N N . LYS C 3 195 ? -23.675 -1.940 68.372 1.00 103.21 195 LYS L N 1
ATOM 5838 C CA . LYS C 3 195 ? -24.821 -1.279 69.013 1.00 105.49 195 LYS L CA 1
ATOM 5839 C C . LYS C 3 195 ? -26.092 -2.093 68.852 1.00 105.79 195 LYS L C 1
ATOM 5840 O O . LYS C 3 195 ? -27.076 -1.886 69.567 1.00 111.47 195 LYS L O 1
ATOM 5846 N N . HIS C 3 196 ? -26.097 -3.007 67.901 1.00 94.17 196 HIS L N 1
ATOM 5847 C CA . HIS C 3 196 ? -27.338 -3.694 67.585 1.00 92.87 196 HIS L CA 1
ATOM 5848 C C . HIS C 3 196 ? -27.269 -5.220 67.735 1.00 88.22 196 HIS L C 1
ATOM 5849 O O . HIS C 3 196 ? -26.194 -5.804 67.834 1.00 79.73 196 HIS L O 1
ATOM 5856 N N . LYS C 3 197 ? -28.442 -5.848 67.786 1.00 89.09 197 LYS L N 1
ATOM 5857 C CA . LYS C 3 197 ? -28.505 -7.273 68.072 1.00 83.95 197 LYS L CA 1
ATOM 5858 C C . LYS C 3 197 ? -28.932 -8.115 66.874 1.00 75.94 197 LYS L C 1
ATOM 5859 O O . LYS C 3 197 ? -28.243 -9.052 66.472 1.00 70.15 197 LYS L O 1
ATOM 5865 N N . VAL C 3 198 ? -30.084 -7.775 66.309 1.00 78.91 198 VAL L N 1
ATOM 5866 C CA . VAL C 3 198 ? -30.688 -8.580 65.247 1.00 77.12 198 VAL L CA 1
ATOM 5867 C C . VAL C 3 198 ? -30.429 -8.009 63.854 1.00 77.13 198 VAL L C 1
ATOM 5868 O O . VAL C 3 198 ? -30.848 -6.893 63.566 1.00 80.43 198 VAL L O 1
ATOM 5872 N N . TYR C 3 199 ? -29.762 -8.755 62.984 1.00 77.10 199 TYR L N 1
ATOM 5873 C CA . TYR C 3 199 ? -29.537 -8.287 61.610 1.00 74.87 199 TYR L CA 1
ATOM 5874 C C . TYR C 3 199 ? -30.321 -9.133 60.631 1.00 77.43 199 TYR L C 1
ATOM 5875 O O . TYR C 3 199 ? -30.117 -10.334 60.529 1.00 76.01 199 TYR L O 1
ATOM 5884 N N . ALA C 3 200 ? -31.167 -8.480 59.843 1.00 81.59 200 ALA L N 1
ATOM 5885 C CA . ALA C 3 200 ? -32.061 -9.209 58.964 1.00 80.61 200 ALA L CA 1
ATOM 5886 C C . ALA C 3 200 ? -32.099 -8.600 57.577 1.00 79.77 200 ALA L C 1
ATOM 5887 O O . ALA C 3 200 ? -32.126 -7.381 57.404 1.00 86.59 200 ALA L O 1
ATOM 5889 N N . CYS C 3 201 ? -32.147 -9.481 56.590 1.00 61.92 201 CYS L N 1
ATOM 5890 C CA . CYS C 3 201 ? -32.302 -9.098 55.206 1.00 55.23 201 CYS L CA 1
ATOM 5891 C C . CYS C 3 201 ? -33.664 -9.601 54.741 1.00 61.88 201 CYS L C 1
ATOM 5892 O O . CYS C 3 201 ? -33.952 -10.811 54.793 1.00 57.62 201 CYS L O 1
ATOM 5895 N N . GLU C 3 202 ? -34.517 -8.649 54.363 1.00 79.37 202 GLU L N 1
ATOM 5896 C CA . GLU C 3 202 ? -35.849 -8.935 53.833 1.00 84.86 202 GLU L CA 1
ATOM 5897 C C . GLU C 3 202 ? -35.984 -8.686 52.328 1.00 83.80 202 GLU L C 1
ATOM 5898 O O . GLU C 3 202 ? -35.726 -7.583 51.843 1.00 82.76 202 GLU L O 1
ATOM 5904 N N . VAL C 3 203 ? -36.369 -9.729 51.601 1.00 82.80 203 VAL L N 1
ATOM 5905 C CA . VAL C 3 203 ? -36.367 -9.730 50.139 1.00 82.41 203 VAL L CA 1
ATOM 5906 C C . VAL C 3 203 ? -37.764 -9.803 49.510 1.00 82.36 203 VAL L C 1
ATOM 5907 O O . VAL C 3 203 ? -38.553 -10.695 49.846 1.00 88.74 203 VAL L O 1
ATOM 5911 N N . THR C 3 204 ? -38.063 -8.852 48.623 1.00 78.09 204 THR L N 1
ATOM 5912 C CA . THR C 3 204 ? -39.301 -8.846 47.822 1.00 84.10 204 THR L CA 1
ATOM 5913 C C . THR C 3 204 ? -39.006 -9.172 46.349 1.00 80.92 204 THR L C 1
ATOM 5914 O O . THR C 3 204 ? -38.134 -8.554 45.737 1.00 79.27 204 THR L O 1
ATOM 5918 N N . HIS C 3 205 ? -39.729 -10.147 45.796 1.00 77.85 205 HIS L N 1
ATOM 5919 C CA . HIS C 3 205 ? -39.615 -10.550 44.385 1.00 70.94 205 HIS L CA 1
ATOM 5920 C C . HIS C 3 205 ? -40.893 -11.214 43.841 1.00 74.11 205 HIS L C 1
ATOM 5921 O O . HIS C 3 205 ? -41.593 -11.877 44.592 1.00 73.65 205 HIS L O 1
ATOM 5928 N N . GLN C 3 206 ? -41.248 -11.017 42.569 1.00 76.83 206 GLN L N 1
ATOM 5929 C CA . GLN C 3 206 ? -42.561 -11.487 42.113 1.00 73.50 206 GLN L CA 1
ATOM 5930 C C . GLN C 3 206 ? -42.657 -13.009 42.160 1.00 73.91 206 GLN L C 1
ATOM 5931 O O . GLN C 3 206 ? -43.748 -13.561 42.036 1.00 78.06 206 GLN L O 1
ATOM 5937 N N . GLY C 3 207 ? -41.531 -13.692 42.354 1.00 57.42 207 GLY L N 1
ATOM 5938 C CA . GLY C 3 207 ? -41.578 -15.134 42.498 1.00 57.00 207 GLY L CA 1
ATOM 5939 C C . GLY C 3 207 ? -41.965 -15.606 43.887 1.00 63.88 207 GLY L C 1
ATOM 5940 O O . GLY C 3 207 ? -42.323 -16.770 44.066 1.00 62.53 207 GLY L O 1
ATOM 5941 N N . LEU C 3 208 ? -41.865 -14.726 44.880 1.00 88.37 208 LEU L N 1
ATOM 5942 C CA . LEU C 3 208 ? -42.201 -15.114 46.247 1.00 97.91 208 LEU L CA 1
ATOM 5943 C C . LEU C 3 208 ? -43.646 -14.687 46.520 1.00 103.65 208 LEU L C 1
ATOM 5944 O O . LEU C 3 208 ? -44.102 -13.676 45.985 1.00 108.32 208 LEU L O 1
ATOM 5949 N N . SER C 3 209 ? -44.364 -15.445 47.346 1.00 94.25 209 SER L N 1
ATOM 5950 C CA . SER C 3 209 ? -45.745 -15.095 47.686 1.00 97.04 209 SER L CA 1
ATOM 5951 C C . SER C 3 209 ? -45.824 -13.897 48.641 1.00 107.23 209 SER L C 1
ATOM 5952 O O . SER C 3 209 ? -46.817 -13.167 48.647 1.00 108.61 209 SER L O 1
ATOM 5955 N N . SER C 3 210 ? -44.779 -13.707 49.444 1.00 124.29 210 SER L N 1
ATOM 5956 C CA . SER C 3 210 ? -44.693 -12.580 50.374 1.00 127.70 210 SER L CA 1
ATOM 5957 C C . SER C 3 210 ? -43.216 -12.372 50.695 1.00 119.40 210 SER L C 1
ATOM 5958 O O . SER C 3 210 ? -42.417 -13.264 50.416 1.00 116.62 210 SER L O 1
ATOM 5961 N N . PRO C 3 211 ? -42.844 -11.226 51.308 1.00 93.86 211 PRO L N 1
ATOM 5962 C CA . PRO C 3 211 ? -41.397 -11.042 51.516 1.00 79.26 211 PRO L CA 1
ATOM 5963 C C . PRO C 3 211 ? -40.756 -12.141 52.355 1.00 71.61 211 PRO L C 1
ATOM 5964 O O . PRO C 3 211 ? -41.351 -12.620 53.324 1.00 74.82 211 PRO L O 1
ATOM 5968 N N . VAL C 3 212 ? -39.542 -12.531 51.976 1.00 66.34 212 VAL L N 1
ATOM 5969 C CA . VAL C 3 212 ? -38.817 -13.569 52.707 1.00 66.69 212 VAL L CA 1
ATOM 5970 C C . VAL C 3 212 ? -37.710 -12.943 53.555 1.00 74.57 212 VAL L C 1
ATOM 5971 O O . VAL C 3 212 ? -36.926 -12.129 53.069 1.00 74.67 212 VAL L O 1
ATOM 5975 N N . THR C 3 213 ? -37.650 -13.311 54.829 1.00 87.98 213 THR L N 1
ATOM 5976 C CA . THR C 3 213 ? -36.602 -12.800 55.702 1.00 91.00 213 THR L CA 1
ATOM 5977 C C . THR C 3 213 ? -35.563 -13.829 56.156 1.00 85.06 213 THR L C 1
ATOM 5978 O O . THR C 3 213 ? -35.916 -14.862 56.722 1.00 89.02 213 THR L O 1
ATOM 5982 N N . LYS C 3 214 ? -34.288 -13.552 55.877 1.00 80.37 214 LYS L N 1
ATOM 5983 C CA . LYS C 3 214 ? -33.200 -14.319 56.491 1.00 74.26 214 LYS L CA 1
ATOM 5984 C C . LYS C 3 214 ? -32.548 -13.405 57.517 1.00 67.60 214 LYS L C 1
ATOM 5985 O O . LYS C 3 214 ? -32.245 -12.261 57.208 1.00 68.43 214 LYS L O 1
ATOM 5991 N N . SER C 3 215 ? -32.301 -13.905 58.724 1.00 54.36 215 SER L N 1
ATOM 5992 C CA . SER C 3 215 ? -31.752 -13.049 59.774 1.00 57.71 215 SER L CA 1
ATOM 5993 C C . SER C 3 215 ? -30.769 -13.769 60.674 1.00 64.65 215 SER L C 1
ATOM 5994 O O . SER C 3 215 ? -30.735 -14.982 60.685 1.00 66.92 215 SER L O 1
ATOM 5997 N N . PHE C 3 216 ? -29.964 -13.024 61.422 1.00 74.68 216 PHE L N 1
ATOM 5998 C CA . PHE C 3 216 ? -29.190 -13.619 62.498 1.00 75.78 216 PHE L CA 1
ATOM 5999 C C . PHE C 3 216 ? -29.090 -12.702 63.719 1.00 80.51 216 PHE L C 1
ATOM 6000 O O . PHE C 3 216 ? -29.235 -11.491 63.618 1.00 83.35 216 PHE L O 1
ATOM 6008 N N . ASN C 3 217 ? -28.850 -13.317 64.870 1.00 85.73 217 ASN L N 1
ATOM 6009 C CA . ASN C 3 217 ? -28.518 -12.649 66.127 1.00 93.83 217 ASN L CA 1
ATOM 6010 C C . ASN C 3 217 ? -27.053 -12.775 66.428 1.00 91.64 217 ASN L C 1
ATOM 6011 O O . ASN C 3 217 ? -26.638 -13.909 66.526 1.00 93.31 217 ASN L O 1
ATOM 6016 N N . ARG C 3 218 ? -26.315 -11.665 66.575 1.00 87.61 218 ARG L N 1
ATOM 6017 C CA . ARG C 3 218 ? -24.866 -11.583 66.930 1.00 89.48 218 ARG L CA 1
ATOM 6018 C C . ARG C 3 218 ? -24.303 -10.205 66.577 1.00 87.11 218 ARG L C 1
ATOM 6019 O O . ARG C 3 218 ? -24.971 -9.387 65.939 1.00 86.47 218 ARG L O 1
#

Solvent-accessible surface area: 34656 Å² total; per-residue (Å²): 154,128,28,100,26,108,10,78,5,5,5,98,26,102,93,178,65,108,10,16,2,13,53,20,1,54,153,48,17,77,107,37,138,146,125,102,67,121,57,149,143,52,89,55,96,7,68,3,21,153,16,55,4,0,54,31,0,10,104,36,0,30,48,3,2,64,87,7,9,71,9,21,33,45,79,34,80,80,70,91,96,95,68,84,32,91,87,44,55,11,96,18,32,61,5,36,4,1,4,41,105,42,43,11,0,16,41,1,54,44,182,57,16,78,0,52,24,102,0,168,74,2,0,28,13,100,39,4,60,28,3,75,4,21,14,1,1,0,0,15,14,46,31,47,54,11,167,27,80,7,10,16,6,14,64,76,37,82,39,5,36,77,15,4,1,0,16,1,38,102,39,1,114,2,38,4,18,11,70,158,148,88,141,9,58,0,49,5,43,99,56,52,6,75,60,9,3,134,88,0,3,45,39,0,60,123,81,33,32,132,69,36,0,14,2,24,35,8,21,27,45,76,49,22,13,48,40,0,11,13,20,3,29,16,6,17,0,3,0,57,2,58,94,0,0,102,28,91,45,99,157,155,54,78,8,69,0,74,3,117,1,32,56,91,8,41,19,43,31,70,144,20,97,1,67,21,25,70,15,73,162,26,113,9,129,22,67,14,64,0,6,2,0,0,0,0,29,9,15,3,26,43,67,112,122,112,4,60,14,39,0,1,0,0,4,25,61,9,91,14,6,3,20,14,20,0,20,35,4,18,10,16,86,143,119,126,11,84,18,61,20,39,39,96,20,121,48,37,78,74,12,78,0,29,1,58,5,41,55,36,60,4,74,93,22,2,0,0,0,0,27,20,11,106,93,132,22,18,65,19,0,0,12,1,18,29,51,62,81,71,95,19,23,76,88,2,162,81,59,2,65,4,39,30,48,77,104,168,96,14,1,62,0,87,1,72,75,0,71,72,120,2,27,11,71,0,6,0,0,10,9,24,21,61,60,47,180,10,6,0,0,0,39,2,10,3,0,43,24,25,1,141,4,0,64,1,25,4,15,64,21,86,55,88,19,13,44,12,20,19,4,20,0,35,98,93,0,39,63,71,60,59,0,0,1,0,0,4,0,8,36,0,2,10,72,83,20,65,29,39,2,35,101,40,93,37,96,90,34,40,29,55,2,68,27,35,102,26,131,68,22,22,20,8,19,4,0,1,0,30,9,83,30,99,16,35,81,114,89,63,10,50,0,10,1,46,0,165,55,32,143,49,129,48,74,54,122,5,92,69,218,57,97,14,67,17,54,53,127,102,36,49,7,31,118,50,110,142,0,64,0,70,2,111,0,45,73,53,0,78,7,55,41,50,121,90,16,0,0,0,0,0,16,22,43,92,85,97,40,3,106,8,2,0,10,35,2,63,49,108,70,120,78,16,42,112,34,9,44,16,74,44,50,92,6,78,97,0,28,0,8,0,37,87,0,108,71,91,3,39,7,14,0,5,0,0,0,1,30,28,41,62,7,34,23,6,58,12,0,85,2,5,20,67,75,108,81,20,54,15,51,10,3,0,0,51,13,18,97,72,1,29,176,77,28,39,0,1,0,0,0,0,0,7,51,2,5,24,59,96,34,122,19,48,6,32,2,58,115,67,110,42,96,79,65,45,65,75,13,60,17,103,22,50,123,196,59,14,6,1,0,13,9,0,26,0,50,11,57,80,60,48,15,121,138,65,144,38,0,8,0,41,0,62,4,135,31,33,126,68,74,42,61,68,37,12,87,228

Secondary structure (DSSP, 8-state):
-B-----EEEE---TT---HHHHHHHHHEEEP---EEE-TT--EEEETTS-HHHHHHHHHHHHHHHHH---SEEEETTEEEE------------BEEE--TTEEEEEE--TT--SEEEESSEEEESBPPPB----BSSEEES----SSS-EEE-S-TT-TTSPEEEEEEEEEEEEEEE----EEEEEEEHHHHHHHHHHHHHHHHHHH-S--EEE----SS-HHHHSEEEEETTEEEEE--TTTT-EEE----EEEEEEEE-SEEE-SSSSSEEE-PPPPSS-EEEEEEEEEEEEEE-EE-B-SSS--EEEEE----HHHHHHHHHTTEEEEE-/-EEEE---EEE-TT--EEEEEEEESS-GGG--EEEEEE-TT--EEEEEEE-TT--EEE-TTTTTTEEEEEEGGGTEEEEEE-S--GGG-EEEEEEEEEEEE-TTS-EEEEEEEEEE---EEEEE-SPPPBPPEEEEE---GGGEETTEEEEEEEEEEEBSS--EEEEGGGT--TTEEEPPPEE-TTS-EEEEEEEEEEGGGTTTS--EEEEEEGGGTEEEEEE----/--EEEE-SEEEE-TTS-EEEEEEESS--EEGGGTEE-EEEEEE-TTSPPEEEEETTTEEPTT--TTEEEEEETTTEEEEEESS--GGG-EEEEEEE-SBSSPEE---EEEEE----BPPEEEEEPPPHHHHHTTEEEEEEEEEEEBSS-EEEEEEETTEEP-SSEEEEEPPPPTTT--EEEEEEEEEEHHHHHH-SEEEEEEEETTSSS-EEEEEE-

Sequence (778 aa):
KEATTTLFCASDAKAYETEVHNVWATHACVPTDPQEVLLENVTENFNMWKNNMVEQMQEDIISLWDQSLKPCVKLTGGSVITQACPKVSFEPIPIHYCTPAGFAILKCNDRNFNGTGPCKNVSTVQCTHGIKPVVSTQLLLNGSLAEAEVVIRSENFTNNAKTIIIQLNETVEINCTRPNIRQAHCNISRATWNSTLKKIVAKLREQFGNKTIVFQPSSGGDPEIVMHSFNCGGEFFYCNTTQLFNSTWNSEGTITLPCRIKQIINMWQEVGKAMYAPPIEGQIRCSSNITGLLLTRDGGNNNKTNGTEIFRPGGGDMRDNWRSELYKYKVVKIMKLMQSGGVMVRPGESATLSCVASGFDFSRNGFEWLRQGPGKGLQWLATVTFESKTHVTASARGRFTISRDNSRRTVYLQMTNLQPDDTAMYFCVKDQTIFHKNGAVDFFSYFDLWGRGAPVIVSAASTKGPSVFPLAPSSKSTSGGTAALGCLVKDYFPEPVTVSWNSGALTSGVHTFPAVLQSSGLYSLSSVVTVPSSSLGTQTYICNVNHKPSNTKVDKRVEPKVVMTQSPEFLAVSLGERATLECKSSHSLLYAPYDKDALVWYQQKPGQPPKLLLDWASSRRSGVSDRFSATSASGRYFTLTISNFRADDVATYYCQQTRWTPPTFGGGTKVDLNRTVAAPSVFIFPPSDEQLKSGTASVVCLLNNFYPREAKVQWKVDNALQSGNSQESVTEQDSKDSTYSLSSTLTLSKADYEKHKVYACEVTHQGLSSPVTKSFNR

Radius of gyration: 37.04 Å; Cα contacts (8 Å, |Δi|>4): 2003; chains: 3; bounding box: 59×80×110 Å